Protein AF-0000000074737842 (afdb_homodimer)

InterPro domains:
  IPR003819 TauD/TfdA-like domain [PF02668] (130-365)
  IPR038492 GBBH-like, N-terminal domain superfamily [G3DSA:3.30.2020.30] (24-102)
  IPR042098 Glutarate 2-hydroxylase superfamily [G3DSA:3.60.130.10] (106-383)
  IPR050411 Alpha-ketoglutarate-dependent hydroxylases [PTHR10696] (68-376)

pLDDT: mean 89.12, std 13.89, range [30.89, 98.81]

Secondary structure (DSSP, 8-state):
---S-EEEEETTEEEEE-S----TT------EEEE-HHHHHHT-GGGB-TT--BSS-HHHHHH-GGGG-EEEEEE-SSEEEEEETTS-EEEEEHHHHHHHHGGGSHHHHHHHTSPPP----GGGGGG--EEEHHHHTSHHHHHHHHHHHHHHSEEEEE---S-TTHHHHHHHHHS-EEPBTTBSEEEEE--GGG-SSGGGSSS-EEEE-S-TT-SSPP-EEEEEEEE--SSB-PEEEEEHHHHHHHHHHH-HHHHHHHHHSPEEEEEEEGGGTEEEEEEE-SEEEETTEEEEE---TTTBPP---TTHHHHHHHHHHHHHHHTSGGGEEEE-PPTT-EEEEETTTEEEEE--B-TT---EEEEEEE-SHHHHHHHHHHHHTT--GGGG--TT--/---SEEEEEETTEEEEEES----TT------EEEE-HHHHHHT-GGGB-TT--B-S-HHHHHH-GGGG-EEEEEE-SSEEEEEETTS-EEEEEHHHHHHHHGGGSHHHHHHHTSPPP----GGGGGG--EEEHHHHTSHHHHHHHHHHHHHHSEEEEE---S-TTHHHHHHHHHS-EEPBTTBSEEEEE--GGG-SSGGGSSS-EEEE-S-TT-SSPP-EEEEEEEE--SSB-PEEEEEHHHHHHHHHHH-HHHHHHHHHSPEEEEEEEGGGTEEEEEEE-SEEEETTEEEEE---TTTBPP---TTHHHHHHHHHHHHHHHTSGGGEEEE-PPTT-EEEEETTTEEEEE--B-TT---EEEEEEE-SHHHHHHHHHHHHTT--GGGG--TT--

Foldseek 3Di:
DFQQWDWDDDPQWIKIFGDRPDDPPDPPPGDIFTDHLLNCLQPQVVQADPVGDGPDDSCVQVVDPQNRRFPDWDRDRFWIWTATSVGDIGTGGSVNCVVCRVVPPVVVVVVLLAQAADADWLVCQVFAAEDEPVLCLDLVNLLLVLNCCRHYQKYKYFDQFQDPCSQCVSQVSSNHFDQDPCGSKHKQEQPDPPDPDPSNHLAWWAWFFPPLLDVVDFFKKKKAWNAFFPDFWWKKKFFLQVLLVVLCVVPVPLSCLQAPFWWKFWDDDVVVPDIGMDTGRQFHDDPNGTDFGHGDPVRTDDDDDPCVVSNVVSNVSSRCSRRDNGGMHIGRDHHRMMMMGTSRTMTMITTGDDPPGDTMMMMTTHHSVSSSVSSSVCSVVPHDSCVSDRPPPD/DFQQWDWDDDPQWIKIFGDGPDDPPDPPPGDIFTDHLLNCLQPQVVQADPVRDGPDDSCVQVVDPQNRRFPDWDRDRFWIWTATSVGDIGTGGSVNVVVCRVVPPVVVVVVLLAQAADADWLVCQVFAAEDEPVLCLDLVNLLLVLNCCRHYQKHKYFDQFQDPCSQCVSQVSSNHFDQDPCGSKHKQEQPDPPDPDPSNHLAWWAWFFPPLLDVVDFFKKKKAWNAFFPDFWWKKKFFLQVLLVVLCVVPVPLSCLQAPFWWKFWDDDVVVPDIGMDTGRQFHDDPNGTDFGHGDPVRTDDDDDPCVVSNVVSNVSSRCSRRDNGGMHIGRDHHRMMMMGTSRTMTMITTGDDPPGDTMMMMTTHHSVSSSVSSSVCSVVPHDSCVSDRPPPD

Solvent-accessible surface area (backbone atoms only — not comparable to full-atom values): 40926 Å² total; per-residue (Å²): 127,67,53,61,48,49,67,48,83,50,95,88,26,37,35,36,34,52,58,64,82,62,73,95,76,69,78,71,80,68,61,59,34,78,41,52,40,54,57,51,58,76,59,34,65,84,53,37,47,88,40,42,34,41,79,59,62,58,41,66,45,62,74,32,62,43,52,41,32,81,65,45,78,44,74,47,88,65,28,39,37,39,32,26,54,67,68,51,74,46,63,42,42,39,68,58,50,53,66,58,44,74,25,65,47,55,67,47,56,58,52,64,43,51,69,73,68,50,77,50,39,32,78,40,60,83,57,64,52,69,46,48,42,75,46,40,76,37,74,65,31,40,52,44,51,34,45,33,35,58,24,57,21,37,37,35,36,35,75,68,51,58,61,85,64,49,56,58,56,52,38,46,69,68,42,45,57,42,61,52,100,66,38,53,50,43,78,40,34,65,54,59,91,71,41,88,46,67,69,19,38,46,56,61,40,69,57,24,28,71,60,62,21,38,55,73,59,59,29,26,37,36,40,30,21,50,36,52,38,93,54,57,52,29,39,33,38,19,40,37,61,37,43,51,52,50,38,38,74,76,36,50,67,40,38,47,44,38,43,67,45,62,43,36,19,33,40,34,37,73,92,73,45,36,30,36,60,28,64,45,27,36,38,32,64,52,95,89,35,84,68,32,37,46,46,40,67,32,34,49,40,88,73,62,55,96,55,41,68,62,42,47,49,30,51,26,50,50,51,51,50,45,63,29,69,65,30,30,31,78,42,74,62,44,62,11,24,30,42,38,31,25,26,35,37,34,22,35,27,30,42,39,33,60,84,86,53,52,41,34,33,36,30,38,34,23,58,45,44,49,38,51,10,42,49,24,26,38,40,74,71,65,53,72,67,69,79,68,62,63,84,71,75,117,128,66,54,57,49,48,66,47,82,48,95,89,24,38,34,36,33,54,57,67,80,63,72,95,76,69,80,70,81,68,64,58,37,78,40,53,39,55,59,50,57,77,59,34,64,85,53,38,47,86,39,44,33,41,78,58,63,58,41,66,46,62,74,33,63,44,52,40,32,79,65,46,80,43,72,45,86,63,27,40,37,38,32,26,54,67,68,51,74,46,64,42,42,41,68,57,51,54,64,58,45,77,26,56,50,59,67,46,54,59,50,63,43,50,67,72,67,49,77,50,40,31,79,42,60,85,58,64,51,69,46,47,42,77,48,40,74,35,73,65,32,40,52,44,51,33,46,33,36,57,23,58,23,37,37,35,35,34,73,68,52,58,61,85,65,48,56,56,57,53,37,45,69,68,40,43,58,41,61,50,99,67,38,54,50,43,78,39,34,65,51,59,91,71,40,88,47,70,69,19,40,46,55,62,39,68,57,24,28,72,61,62,19,40,55,75,57,58,29,26,38,36,40,29,21,50,36,50,40,94,56,55,51,29,38,32,39,19,39,38,59,39,42,52,52,50,38,39,75,76,36,51,67,38,39,48,45,37,42,68,44,62,43,36,20,33,40,35,36,75,93,73,46,37,31,38,59,28,66,45,27,38,38,31,64,53,93,89,35,84,68,33,37,47,45,39,67,33,34,50,40,86,71,62,54,95,56,41,68,62,44,46,50,30,49,27,50,51,50,52,50,46,64,30,68,66,30,31,31,78,42,74,62,45,60,11,24,30,44,37,32,26,26,34,37,32,22,36,29,30,42,39,33,59,81,87,53,54,40,35,32,36,30,40,31,23,58,46,43,49,39,51,11,42,50,24,26,39,39,76,70,66,52,73,68,68,80,68,62,64,85,72,77,119

Nearest PDB structures (foldseek):
  6npb-assembly1_A  TM=8.371E-01  e=6.562E-35  Leisingera caerulea
  4y0e-assembly2_E  TM=7.539E-01  e=1.183E-10  Mycobacteroides abscessus ATCC 19977
  7tcl-assembly1_X  TM=7.742E-01  e=2.393E-10  Photorhabdus
  4y0e-assembly1_D  TM=7.165E-01  e=2.007E-10  Mycobacteroides abscessus ATCC 19977
  5bkc-assembly1_B  TM=6.669E-01  e=1.978E-09  Delftia acidovorans

Radius of gyration: 28.92 Å; Cα contacts (8 Å, |Δi|>4): 1679; chains: 2; bounding box: 76×84×72 Å

Organism: NCBI:txid2562239

Sequence (788 aa):
MARLGHASRRCGQIFVQWGGLKGIGSTEATAGQLFHPLWLRLNDPGQITRNQQRLFEMSGVVDRRNSWEVADLKNEEQRLSVQWGDGAQSHYPWSWLAEHAAAGVATDKQLKLAVPKHLWDQSFQSTLPRMDYEALLTRSGKLQLCTYLERYGLAFVSGLGVAEGTVDKVGNYIGHVRVTNYGAIFDVKDDGAKATNLAFTNQRISAHTDNPYRDPFPGIQMLHCLSCAEEGGATLFTDGFSVAQRLKSLDSSAFHLLSSIEHPYEYRDPDAAVLLRASVPVIKLCNEEVERVTFNNRSAAPLQHEELQRYYEAWALFDRLANSMEFTVKAHLKPGELAIWSNGRVMHGREGYERGAPRHLQGAYLDSDEIQSAVRAALSEGEDLERFSIHQVEMARLGHASRRCGQIFVQWGGLKGIGSTEATAGQLFHPLWLRLNDPGQITRNQQRLFEMSGVVDRRNSWEVADLKNEEQRLSVQWGDGAQSHYPWSWLAEHAAAGVATDKQLKLAVPKHLWDQSFQSTLPRMDYEALLTRSGKLQLCTYLERYGLAFVSGLGVAEGTVDKVGNYIGHVRVTNYGAIFDVKDDGAKATNLAFTNQRISAHTDNPYRDPFPGIQMLHCLSCAEEGGATLFTDGFSVAQRLKSLDSSAFHLLSSIEHPYEYRDPDAAVLLRASVPVIKLCNEEVERVTFNNRSAAPLQHEELQRYYEAWALFDRLANSMEFTVKAHLKPGELAIWSNGRVMHGREGYERGAPRHLQGAYLDSDEIQSAVRAALSEGEDLERFSIHQVE

Structure (mmCIF, N/CA/C/O backbone):
data_AF-0000000074737842-model_v1
#
loop_
_entity.id
_entity.type
_entity.pdbx_description
1 polymer 'TauD/TfdA-like domain-containing protein'
#
loop_
_atom_site.group_PDB
_atom_site.id
_atom_site.type_symbol
_atom_site.label_atom_id
_atom_site.label_alt_id
_atom_site.label_comp_id
_atom_site.label_asym_id
_atom_site.label_entity_id
_atom_site.label_seq_id
_atom_site.pdbx_PDB_ins_code
_atom_site.Cartn_x
_atom_site.Cartn_y
_atom_site.Cartn_z
_atom_site.occupancy
_atom_site.B_iso_or_equiv
_atom_site.auth_seq_id
_atom_site.auth_comp_id
_atom_site.auth_asym_id
_atom_site.auth_atom_id
_atom_site.pdbx_PDB_model_num
ATOM 1 N N . MET A 1 1 ? -31.297 -32.875 -23.562 1 30.89 1 MET A N 1
ATOM 2 C CA . MET A 1 1 ? -30.391 -32.188 -22.672 1 30.89 1 MET A CA 1
ATOM 3 C C . MET A 1 1 ? -29.562 -31.156 -23.438 1 30.89 1 MET A C 1
ATOM 5 O O . MET A 1 1 ? -28.891 -31.5 -24.406 1 30.89 1 MET A O 1
ATOM 9 N N . ALA A 1 2 ? -29.953 -29.984 -23.484 1 41.41 2 ALA A N 1
ATOM 10 C CA . ALA A 1 2 ? -29.375 -28.922 -24.281 1 41.41 2 ALA A CA 1
ATOM 11 C C . ALA A 1 2 ? -27.844 -28.922 -24.188 1 41.41 2 ALA A C 1
ATOM 13 O O . ALA A 1 2 ? -27.281 -29.016 -23.094 1 41.41 2 ALA A O 1
ATOM 14 N N . ARG A 1 3 ? -27.203 -29.359 -25.109 1 52.12 3 ARG A N 1
ATOM 15 C CA . ARG A 1 3 ? -25.75 -29.328 -25.125 1 52.12 3 ARG A CA 1
ATOM 16 C C . ARG A 1 3 ? -25.219 -27.953 -24.75 1 52.12 3 ARG A C 1
ATOM 18 O O . ARG A 1 3 ? -25.594 -26.938 -25.344 1 52.12 3 ARG A O 1
ATOM 25 N N . LEU A 1 4 ? -24.703 -27.625 -23.484 1 60.12 4 LEU A N 1
ATOM 26 C CA . LEU A 1 4 ? -24.359 -26.344 -22.875 1 60.12 4 LEU A CA 1
ATOM 27 C C . LEU A 1 4 ? -23.297 -25.625 -23.688 1 60.12 4 LEU A C 1
ATOM 29 O O . LEU A 1 4 ? -23.266 -24.391 -23.719 1 60.12 4 LEU A O 1
ATOM 33 N N . GLY A 1 5 ? -22.406 -26.312 -24.391 1 70.56 5 GLY A N 1
ATOM 34 C CA . GLY A 1 5 ? -21.375 -25.578 -25.109 1 70.56 5 GLY A CA 1
ATOM 35 C C . GLY A 1 5 ? -20.875 -26.312 -26.328 1 70.56 5 GLY A C 1
ATOM 36 O O . GLY A 1 5 ? -20.922 -27.547 -26.391 1 70.56 5 GLY A O 1
ATOM 37 N N . HIS A 1 6 ? -20.688 -25.859 -27.438 1 83.38 6 HIS A N 1
ATOM 38 C CA . HIS A 1 6 ? -20.062 -26.391 -28.641 1 83.38 6 HIS A CA 1
ATOM 39 C C . HIS A 1 6 ? -18.875 -25.516 -29.062 1 83.38 6 HIS A C 1
ATOM 41 O O . HIS A 1 6 ? -18.969 -24.281 -29.078 1 83.38 6 HIS A O 1
ATOM 47 N N . ALA A 1 7 ? -17.703 -26.25 -29.219 1 86.38 7 ALA A N 1
ATOM 48 C CA . ALA A 1 7 ? -16.516 -25.516 -29.609 1 86.38 7 ALA A CA 1
ATOM 49 C C . ALA A 1 7 ? -16.062 -25.906 -31.016 1 86.38 7 ALA A C 1
ATOM 51 O O . ALA A 1 7 ? -16.219 -27.047 -31.422 1 86.38 7 ALA A O 1
ATOM 52 N N . SER A 1 8 ? -15.633 -24.984 -31.812 1 83.94 8 SER A N 1
ATOM 53 C CA . SER A 1 8 ? -15.062 -25.188 -33.125 1 83.94 8 SER A CA 1
ATOM 54 C C . SER A 1 8 ? -13.836 -24.312 -33.344 1 83.94 8 SER A C 1
ATOM 56 O O . SER A 1 8 ? -13.625 -23.344 -32.625 1 83.94 8 SER A O 1
ATOM 58 N N . ARG A 1 9 ? -12.992 -24.719 -34.312 1 83.38 9 ARG A N 1
ATOM 59 C CA . ARG A 1 9 ? -11.82 -23.922 -34.688 1 83.38 9 ARG A CA 1
ATOM 60 C C . ARG A 1 9 ? -12.195 -22.812 -35.688 1 83.38 9 ARG A C 1
ATOM 62 O O . ARG A 1 9 ? -12.906 -23.078 -36.656 1 83.38 9 ARG A O 1
ATOM 69 N N . ARG A 1 10 ? -11.859 -21.625 -35.312 1 74.69 10 ARG A N 1
ATOM 70 C CA . ARG A 1 10 ? -12.094 -20.5 -36.219 1 74.69 10 ARG A CA 1
ATOM 71 C C . ARG A 1 10 ? -10.898 -19.562 -36.25 1 74.69 10 ARG A C 1
ATOM 73 O O . ARG A 1 10 ? -10.547 -18.953 -35.25 1 74.69 10 ARG A O 1
ATOM 80 N N . CYS A 1 11 ? -10.234 -19.312 -37.375 1 73.38 11 CYS A N 1
ATOM 81 C CA . CYS A 1 11 ? -9.148 -18.375 -37.594 1 73.38 11 CYS A CA 1
ATOM 82 C C . CYS A 1 11 ? -8.062 -18.547 -36.531 1 73.38 11 CYS A C 1
ATOM 84 O O . CYS A 1 11 ? -7.641 -17.578 -35.906 1 73.38 11 CYS A O 1
ATOM 86 N N . GLY A 1 12 ? -7.715 -19.797 -36.312 1 73.75 12 GLY A N 1
ATOM 87 C CA . GLY A 1 12 ? -6.629 -20.062 -35.406 1 73.75 12 GLY A CA 1
ATOM 88 C C . GLY A 1 12 ? -7.043 -19.953 -33.938 1 73.75 12 GLY A C 1
ATOM 89 O O . GLY A 1 12 ? -6.207 -20.062 -33.031 1 73.75 12 GLY A O 1
ATOM 90 N N . GLN A 1 13 ? -8.305 -19.688 -33.688 1 83.94 13 GLN A N 1
ATOM 91 C CA . GLN A 1 13 ? -8.859 -19.578 -32.344 1 83.94 13 GLN A CA 1
ATOM 92 C C . GLN A 1 13 ? -9.914 -20.656 -32.125 1 83.94 13 GLN A C 1
ATOM 94 O O . GLN A 1 13 ? -10.219 -21.453 -33 1 83.94 13 GLN A O 1
ATOM 99 N N . ILE A 1 14 ? -10.305 -20.75 -30.891 1 83.31 14 ILE A N 1
ATOM 100 C CA . ILE A 1 14 ? -11.359 -21.703 -30.547 1 83.31 14 ILE A CA 1
ATOM 101 C C . ILE A 1 14 ? -12.648 -20.938 -30.234 1 83.31 14 ILE A C 1
ATOM 103 O O . ILE A 1 14 ? -12.688 -20.109 -29.312 1 83.31 14 ILE A O 1
ATOM 107 N N . PHE A 1 15 ? -13.625 -21.109 -31.016 1 79.19 15 PHE A N 1
ATOM 108 C CA . PHE A 1 15 ? -14.93 -20.484 -30.844 1 79.19 15 PHE A CA 1
ATOM 109 C C . PHE A 1 15 ? -15.859 -21.375 -30.031 1 79.19 15 PHE A C 1
ATOM 111 O O . PHE A 1 15 ? -16.062 -22.547 -30.375 1 79.19 15 PHE A O 1
ATOM 118 N N . VAL A 1 16 ? -16.328 -20.828 -28.938 1 81 16 VAL A N 1
ATOM 119 C CA . VAL A 1 16 ? -17.25 -21.578 -28.062 1 81 16 VAL A CA 1
ATOM 120 C C . VAL A 1 16 ? -18.625 -20.953 -28.109 1 81 16 VAL A C 1
ATOM 122 O O . VAL A 1 16 ? -18.781 -19.734 -27.891 1 81 16 VAL A O 1
ATOM 125 N N . GLN A 1 17 ? -19.641 -21.609 -28.375 1 78.62 17 GLN A N 1
ATOM 126 C CA . GLN A 1 17 ? -21.031 -21.156 -28.422 1 78.62 17 GLN A CA 1
ATOM 127 C C . GLN A 1 17 ? -21.875 -21.828 -27.344 1 78.62 17 GLN A C 1
ATOM 129 O O . GLN A 1 17 ? -21.625 -22.984 -27 1 78.62 17 GLN A O 1
ATOM 134 N N . TRP A 1 18 ? -22.688 -20.797 -26.688 1 70.06 18 TRP A N 1
ATOM 135 C CA . TRP A 1 18 ? -23.609 -21.297 -25.672 1 70.06 18 TRP A CA 1
ATOM 136 C C . TRP A 1 18 ? -25.047 -21.281 -26.203 1 70.06 18 TRP A C 1
ATOM 138 O O . TRP A 1 18 ? -25.359 -20.531 -27.125 1 70.06 18 TRP A O 1
ATOM 148 N N . GLY A 1 19 ? -26.109 -22.188 -25.906 1 60.47 19 GLY A N 1
ATOM 149 C CA . GLY A 1 19 ? -27.516 -22.219 -26.266 1 60.47 19 GLY A CA 1
ATOM 150 C C . GLY A 1 19 ? -27.953 -23.547 -26.859 1 60.47 19 GLY A C 1
ATOM 151 O O . GLY A 1 19 ? -27.125 -24.375 -27.234 1 60.47 19 GLY A O 1
ATOM 152 N N . GLY A 1 20 ? -29.188 -23.938 -26.719 1 49.22 20 GLY A N 1
ATOM 153 C CA . GLY A 1 20 ? -29.953 -25.031 -27.328 1 49.22 20 GLY A CA 1
ATOM 154 C C . GLY A 1 20 ? -29.734 -25.141 -28.828 1 49.22 20 GLY A C 1
ATOM 155 O O . GLY A 1 20 ? -29.703 -24.125 -29.531 1 49.22 20 GLY A O 1
ATOM 156 N N . LEU A 1 21 ? -28.969 -26.094 -29.312 1 40.75 21 LEU A N 1
ATOM 157 C CA . LEU A 1 21 ? -28.969 -26.469 -30.719 1 40.75 21 LEU A CA 1
ATOM 158 C C . LEU A 1 21 ? -30.359 -26.312 -31.328 1 40.75 21 LEU A C 1
ATOM 160 O O . LEU A 1 21 ? -31.172 -27.25 -31.25 1 40.75 21 LEU A O 1
ATOM 164 N N . LYS A 1 22 ? -31.203 -25.297 -31.094 1 40.34 22 LYS A N 1
ATOM 165 C CA . LYS A 1 22 ? -32.375 -25.484 -31.953 1 40.34 22 LYS A CA 1
ATOM 166 C C . LYS A 1 22 ? -31.953 -25.703 -33.406 1 40.34 22 LYS A C 1
ATOM 168 O O . LYS A 1 22 ? -30.844 -25.328 -33.812 1 40.34 22 LYS A O 1
ATOM 173 N N . GLY A 1 23 ? -32.938 -25.906 -34.375 1 36.94 23 GLY A N 1
ATOM 174 C CA . GLY A 1 23 ? -32.906 -26.266 -35.781 1 36.94 23 GLY A CA 1
ATOM 175 C C . GLY A 1 23 ? -31.969 -25.406 -36.594 1 36.94 23 GLY A C 1
ATOM 176 O O . GLY A 1 23 ? -31.641 -24.281 -36.219 1 36.94 23 GLY A O 1
ATOM 177 N N . ILE A 1 24 ? -31.109 -25.875 -37.562 1 38.31 24 ILE A N 1
ATOM 178 C CA . ILE A 1 24 ? -30.188 -25.391 -38.562 1 38.31 24 ILE A CA 1
ATOM 179 C C . ILE A 1 24 ? -30.688 -24.062 -39.125 1 38.31 24 ILE A C 1
ATOM 181 O O . ILE A 1 24 ? -29.922 -23.312 -39.75 1 38.31 24 ILE A O 1
ATOM 185 N N . GLY A 1 25 ? -31.984 -23.75 -39.281 1 36.41 25 GLY A N 1
ATOM 186 C CA . GLY A 1 25 ? -32.5 -22.688 -40.125 1 36.41 25 GLY A CA 1
ATOM 187 C C . GLY A 1 25 ? -32.438 -21.312 -39.469 1 36.41 25 GLY A C 1
ATOM 188 O O . GLY A 1 25 ? -32.781 -20.312 -40.094 1 36.41 25 GLY A O 1
ATOM 189 N N . SER A 1 26 ? -32.875 -21.125 -38.219 1 38.81 26 SER A N 1
ATOM 190 C CA . SER A 1 26 ? -33.094 -19.75 -37.781 1 38.81 26 SER A CA 1
ATOM 191 C C . SER A 1 26 ? -31.75 -19.062 -37.469 1 38.81 26 SER A C 1
ATOM 193 O O . SER A 1 26 ? -30.812 -19.719 -37.031 1 38.81 26 SER A O 1
ATOM 195 N N . THR A 1 27 ? -31.344 -17.922 -38.156 1 39.28 27 THR A N 1
ATOM 196 C CA . THR A 1 27 ? -30.312 -16.906 -38.156 1 39.28 27 THR A CA 1
ATOM 197 C C . THR A 1 27 ? -29.984 -16.453 -36.75 1 39.28 27 THR A C 1
ATOM 199 O O . THR A 1 27 ? -29.375 -15.398 -36.531 1 39.28 27 THR A O 1
ATOM 202 N N . GLU A 1 28 ? -30.703 -16.828 -35.75 1 40.75 28 GLU A N 1
ATOM 203 C CA . GLU A 1 28 ? -30.391 -16.141 -34.5 1 40.75 28 GLU A CA 1
ATOM 204 C C . GLU A 1 28 ? -28.906 -16.281 -34.125 1 40.75 28 GLU A C 1
ATOM 206 O O . GLU A 1 28 ? -28.359 -17.375 -34.188 1 40.75 28 GLU A O 1
ATOM 211 N N . ALA A 1 29 ? -28.109 -15.109 -34.156 1 44.88 29 ALA A N 1
ATOM 212 C CA . ALA A 1 29 ? -26.703 -14.852 -33.844 1 44.88 29 ALA A CA 1
ATOM 213 C C . ALA A 1 29 ? -26.281 -15.641 -32.594 1 44.88 29 ALA A C 1
ATOM 215 O O . ALA A 1 29 ? -26.828 -15.453 -31.5 1 44.88 29 ALA A O 1
ATOM 216 N N . THR A 1 30 ? -26.125 -16.906 -32.562 1 51.38 30 THR A N 1
ATOM 217 C CA . THR A 1 30 ? -25.641 -17.719 -31.469 1 51.38 30 THR A CA 1
ATOM 218 C C . THR A 1 30 ? -24.516 -17 -30.719 1 51.38 30 THR A C 1
ATOM 220 O O . THR A 1 30 ? -23.531 -16.562 -31.328 1 51.38 30 THR A O 1
ATOM 223 N N . ALA A 1 31 ? -24.797 -16.391 -29.484 1 63.69 31 ALA A N 1
ATOM 224 C CA . ALA A 1 31 ? -23.828 -15.773 -28.578 1 63.69 31 ALA A CA 1
ATOM 225 C C . ALA A 1 31 ? -22.656 -16.703 -28.312 1 63.69 31 ALA A C 1
ATOM 227 O O . ALA A 1 31 ? -22.828 -17.922 -28.156 1 63.69 31 ALA A O 1
ATOM 228 N N . GLY A 1 32 ? -21.484 -16.484 -28.891 1 74.88 32 GLY A N 1
ATOM 229 C CA . GLY A 1 32 ? -20.266 -17.266 -28.656 1 74.88 32 GLY A CA 1
ATOM 230 C C . GLY A 1 32 ? -19.078 -16.406 -28.266 1 74.88 32 GLY A C 1
ATOM 231 O O . GLY A 1 32 ? -19.188 -15.18 -28.188 1 74.88 32 GLY A O 1
ATOM 232 N N . GLN A 1 33 ? -18.047 -17.062 -27.688 1 82.88 33 GLN A N 1
ATOM 233 C CA . GLN A 1 33 ? -16.812 -16.438 -27.25 1 82.88 33 GLN A CA 1
ATOM 234 C C . GLN A 1 33 ? -15.602 -17.078 -27.922 1 82.88 33 GLN A C 1
ATOM 236 O O . GLN A 1 33 ? -15.539 -18.312 -28.031 1 82.88 33 GLN A O 1
ATOM 241 N N . LEU A 1 34 ? -14.812 -16.25 -28.484 1 84.88 34 LEU A N 1
ATOM 242 C CA . LEU A 1 34 ? -13.531 -16.734 -28.984 1 84.88 34 LEU A CA 1
ATOM 243 C C . LEU A 1 34 ? -12.5 -16.812 -27.875 1 84.88 34 LEU A C 1
ATOM 245 O O . LEU A 1 34 ? -12.367 -15.898 -27.062 1 84.88 34 LEU A O 1
ATOM 249 N N . PHE A 1 35 ? -11.875 -17.953 -27.719 1 89.25 35 PHE A N 1
ATOM 250 C CA . PHE A 1 35 ? -10.766 -18.141 -26.797 1 89.25 35 PHE A CA 1
ATOM 251 C C . PHE A 1 35 ? -9.461 -18.359 -27.547 1 89.25 35 PHE A C 1
ATOM 253 O O . PHE A 1 35 ? -9.391 -19.188 -28.453 1 89.25 35 PHE A O 1
ATOM 260 N N . HIS A 1 36 ? -8.5 -17.547 -27.234 1 90.69 36 HIS A N 1
ATOM 261 C CA . HIS A 1 36 ? -7.172 -17.797 -27.781 1 90.69 36 HIS A CA 1
ATOM 262 C C . HIS A 1 36 ? -6.594 -19.109 -27.266 1 90.69 36 HIS A C 1
ATOM 264 O O . HIS A 1 36 ? -6.633 -19.375 -26.062 1 90.69 36 HIS A O 1
ATOM 270 N N . PRO A 1 37 ? -6.043 -19.969 -28.125 1 93.75 37 PRO A N 1
ATOM 271 C CA . PRO A 1 37 ? -5.512 -21.266 -27.672 1 93.75 37 PRO A CA 1
ATOM 272 C C . PRO A 1 37 ? -4.449 -21.109 -26.578 1 93.75 37 PRO A C 1
ATOM 274 O O . PRO A 1 37 ? -4.422 -21.891 -25.625 1 93.75 37 PRO A O 1
ATOM 277 N N . LEU A 1 38 ? -3.635 -20.125 -26.703 1 94.31 38 LEU A N 1
ATOM 278 C CA . LEU A 1 38 ? -2.621 -19.875 -25.688 1 94.31 38 LEU A CA 1
ATOM 279 C C . LEU A 1 38 ? -3.268 -19.578 -24.344 1 94.31 38 LEU A C 1
ATOM 281 O O . LEU A 1 38 ? -2.814 -20.078 -23.297 1 94.31 38 LEU A O 1
ATOM 285 N N . TRP A 1 39 ? -4.297 -18.781 -24.344 1 93.75 39 TRP A N 1
ATOM 286 C CA . TRP A 1 39 ? -5.004 -18.453 -23.109 1 93.75 39 TRP A CA 1
ATOM 287 C C . TRP A 1 39 ? -5.57 -19.719 -22.469 1 93.75 39 TRP A C 1
ATOM 289 O O . TRP A 1 39 ? -5.422 -19.922 -21.266 1 93.75 39 TRP A O 1
ATOM 299 N N . LEU A 1 40 ? -6.168 -20.531 -23.297 1 94.06 40 LEU A N 1
ATOM 300 C CA . LEU A 1 40 ? -6.734 -21.781 -22.781 1 94.06 40 LEU A CA 1
ATOM 301 C C . LEU A 1 40 ? -5.641 -22.672 -22.188 1 94.06 40 LEU A C 1
ATOM 303 O O . LEU A 1 40 ? -5.805 -23.219 -21.094 1 94.06 40 LEU A O 1
ATOM 307 N N . ARG A 1 41 ? -4.555 -22.766 -22.922 1 95.31 41 ARG A N 1
ATOM 308 C CA . ARG A 1 41 ? -3.459 -23.625 -22.469 1 95.31 41 ARG A CA 1
ATOM 309 C C . ARG A 1 41 ? -2.881 -23.125 -21.156 1 95.31 41 ARG A C 1
ATOM 311 O O . ARG A 1 41 ? -2.615 -23.922 -20.25 1 95.31 41 ARG A O 1
ATOM 318 N N . LEU A 1 42 ? -2.723 -21.844 -21.031 1 94.62 42 LEU A N 1
ATOM 319 C CA . LEU A 1 42 ? -2.102 -21.25 -19.859 1 94.62 42 LEU A CA 1
ATOM 320 C C . LEU A 1 42 ? -3.045 -21.297 -18.656 1 94.62 42 LEU A C 1
ATOM 322 O O . LEU A 1 42 ? -2.609 -21.141 -17.516 1 94.62 42 LEU A O 1
ATOM 326 N N . ASN A 1 43 ? -4.324 -21.406 -18.906 1 93.38 43 ASN A N 1
ATOM 327 C CA . ASN A 1 43 ? -5.293 -21.344 -17.828 1 93.38 43 ASN A CA 1
ATOM 328 C C . ASN A 1 43 ? -6.066 -22.656 -17.688 1 93.38 43 ASN A C 1
ATOM 330 O O . ASN A 1 43 ? -7.219 -22.656 -17.25 1 93.38 43 ASN A O 1
ATOM 334 N N . ASP A 1 44 ? -5.426 -23.75 -18.141 1 94.5 44 ASP A N 1
ATOM 335 C CA . ASP A 1 44 ? -5.984 -25.094 -17.969 1 94.5 44 ASP A CA 1
ATOM 336 C C . ASP A 1 44 ? -6.336 -25.359 -16.516 1 94.5 44 ASP A C 1
ATOM 338 O O . ASP A 1 44 ? -5.453 -25.422 -15.648 1 94.5 44 ASP A O 1
ATOM 342 N N . PRO A 1 45 ? -7.645 -25.531 -16.219 1 92.5 45 PRO A N 1
ATOM 343 C CA . PRO A 1 45 ? -8.047 -25.703 -14.812 1 92.5 45 PRO A CA 1
ATOM 344 C C . PRO A 1 45 ? -7.457 -26.969 -14.188 1 92.5 45 PRO A C 1
ATOM 346 O O . PRO A 1 45 ? -7.359 -27.078 -12.961 1 92.5 45 PRO A O 1
ATOM 349 N N . GLY A 1 46 ? -7.02 -27.953 -15.047 1 92.62 46 GLY A N 1
ATOM 350 C CA . GLY A 1 46 ? -6.402 -29.172 -14.547 1 92.62 46 GLY A CA 1
ATOM 351 C C . GLY A 1 46 ? -4.961 -28.969 -14.109 1 92.62 46 GLY A C 1
ATOM 352 O O . GLY A 1 46 ? -4.363 -29.859 -13.5 1 92.62 46 GLY A O 1
ATOM 353 N N . GLN A 1 47 ? -4.438 -27.812 -14.406 1 91.62 47 GLN A N 1
ATOM 354 C CA . GLN A 1 47 ? -3.041 -27.531 -14.086 1 91.62 47 GLN A CA 1
ATOM 355 C C . GLN A 1 47 ? -2.922 -26.391 -13.078 1 91.62 47 GLN A C 1
ATOM 357 O O . GLN A 1 47 ? -1.869 -25.766 -12.969 1 91.62 47 GLN A O 1
ATOM 362 N N . ILE A 1 48 ? -4.004 -26.078 -12.414 1 87.88 48 ILE A N 1
ATOM 363 C CA . ILE A 1 48 ? -4.055 -25.062 -11.375 1 87.88 48 ILE A CA 1
ATOM 364 C C . ILE A 1 48 ? -4.543 -25.672 -10.07 1 87.88 48 ILE A C 1
ATOM 366 O O . ILE A 1 48 ? -5.504 -26.453 -10.062 1 87.88 48 ILE A O 1
ATOM 370 N N . THR A 1 49 ? -3.834 -25.359 -8.961 1 87.06 49 THR A N 1
ATOM 371 C CA . THR A 1 49 ? -4.195 -25.922 -7.664 1 87.06 49 THR A CA 1
ATOM 372 C C . THR A 1 49 ? -5.48 -25.281 -7.141 1 87.06 49 THR A C 1
ATOM 374 O O . THR A 1 49 ? -5.977 -24.312 -7.723 1 87.06 49 THR A O 1
ATOM 377 N N . ARG A 1 50 ? -5.938 -25.797 -6.078 1 82.75 50 ARG A N 1
ATOM 378 C CA . ARG A 1 50 ? -7.129 -25.25 -5.43 1 82.75 50 ARG A CA 1
ATOM 379 C C . ARG A 1 50 ? -6.891 -23.828 -4.934 1 82.75 50 ARG A C 1
ATOM 381 O O . ARG A 1 50 ? -7.832 -23.047 -4.793 1 82.75 50 ARG A O 1
ATOM 388 N N . ASN A 1 51 ? -5.602 -23.516 -4.691 1 85.75 51 ASN A N 1
ATOM 389 C CA . ASN A 1 51 ? -5.238 -22.188 -4.219 1 85.75 51 ASN A CA 1
ATOM 390 C C . ASN A 1 51 ? -4.879 -21.266 -5.375 1 85.75 51 ASN A C 1
ATOM 392 O O . ASN A 1 51 ? -4.305 -20.188 -5.164 1 85.75 51 ASN A O 1
ATOM 396 N N . GLN A 1 52 ? -5.141 -21.766 -6.594 1 86.12 52 GLN A N 1
ATOM 397 C CA . GLN A 1 52 ? -4.984 -20.984 -7.816 1 86.12 52 GLN A CA 1
ATOM 398 C C . GLN A 1 52 ? -3.512 -20.766 -8.156 1 86.12 52 GLN A C 1
ATOM 400 O O . GLN A 1 52 ? -3.119 -19.688 -8.602 1 86.12 52 GLN A O 1
ATOM 405 N N . GLN A 1 53 ? -2.75 -21.734 -7.855 1 87.94 53 GLN A N 1
ATOM 406 C CA . GLN A 1 53 ? -1.337 -21.703 -8.227 1 87.94 53 GLN A CA 1
ATOM 407 C C . GLN A 1 53 ? -1.066 -22.562 -9.445 1 87.94 53 GLN A C 1
ATOM 409 O O . GLN A 1 53 ? -1.513 -23.719 -9.516 1 87.94 53 GLN A O 1
ATOM 414 N N . ARG A 1 54 ? -0.371 -22.016 -10.406 1 88.19 54 ARG A N 1
ATOM 415 C CA . ARG A 1 54 ? 0.058 -22.781 -11.57 1 88.19 54 ARG A CA 1
ATOM 416 C C . ARG A 1 54 ? 1.179 -23.75 -11.219 1 88.19 54 ARG A C 1
ATOM 418 O O . ARG A 1 54 ? 2.068 -23.406 -10.43 1 88.19 54 ARG A O 1
ATOM 425 N N . LEU A 1 55 ? 1.226 -24.781 -11.883 1 81.25 55 LEU A N 1
ATOM 426 C CA . LEU A 1 55 ? 2.176 -25.844 -11.562 1 81.25 55 LEU A CA 1
ATOM 427 C C . LEU A 1 55 ? 3.26 -25.938 -12.633 1 81.25 55 LEU A C 1
ATOM 429 O O . LEU A 1 55 ? 3.957 -26.953 -12.719 1 81.25 55 LEU A O 1
ATOM 433 N N . PHE A 1 56 ? 3.223 -25.016 -13.492 1 83.5 56 PHE A N 1
ATOM 434 C CA . PHE A 1 56 ? 4.188 -25.031 -14.586 1 83.5 56 PHE A CA 1
ATOM 435 C C . PHE A 1 56 ? 4.73 -23.641 -14.859 1 83.5 56 PHE A C 1
ATOM 437 O O . PHE A 1 56 ? 4.172 -22.656 -14.383 1 83.5 56 PHE A O 1
ATOM 444 N N . GLU A 1 57 ? 5.77 -23.625 -15.594 1 86.06 57 GLU A N 1
ATOM 445 C CA . GLU A 1 57 ? 6.352 -22.359 -16.016 1 86.06 57 GLU A CA 1
ATOM 446 C C . GLU A 1 57 ? 5.684 -21.828 -17.281 1 86.06 57 GLU A C 1
ATOM 448 O O . GLU A 1 57 ? 5.66 -22.516 -18.297 1 86.06 57 GLU A O 1
ATOM 453 N N . MET A 1 58 ? 5.23 -20.688 -17.234 1 90.38 58 MET A N 1
ATOM 454 C CA . MET A 1 58 ? 4.496 -20.125 -18.359 1 90.38 58 MET A CA 1
ATOM 455 C C . MET A 1 58 ? 5.398 -19.969 -19.578 1 90.38 58 MET A C 1
ATOM 457 O O . MET A 1 58 ? 4.957 -20.156 -20.719 1 90.38 58 MET A O 1
ATOM 461 N N . SER A 1 59 ? 6.695 -19.594 -19.328 1 91.69 59 SER A N 1
ATOM 462 C CA . SER A 1 59 ? 7.625 -19.391 -20.438 1 91.69 59 SER A CA 1
ATOM 463 C C . SER A 1 59 ? 7.801 -20.672 -21.25 1 91.69 59 SER A C 1
ATOM 465 O O . SER A 1 59 ? 7.918 -20.625 -22.469 1 91.69 59 SER A O 1
ATOM 467 N N . GLY A 1 60 ? 7.777 -21.766 -20.578 1 91.19 60 GLY A N 1
ATOM 468 C CA . GLY A 1 60 ? 7.895 -23.031 -21.281 1 91.19 60 GLY A CA 1
ATOM 469 C C . GLY A 1 60 ? 6.762 -23.281 -22.266 1 91.19 60 GLY A C 1
ATOM 470 O O . GLY A 1 60 ? 6.973 -23.844 -23.344 1 91.19 60 GLY A O 1
ATOM 471 N N . VAL A 1 61 ? 5.621 -22.844 -21.875 1 93.69 61 VAL A N 1
ATOM 472 C CA . VAL A 1 61 ? 4.441 -23.016 -22.719 1 93.69 61 VAL A CA 1
ATOM 473 C C . VAL A 1 61 ? 4.461 -21.969 -23.844 1 93.69 61 VAL A C 1
ATOM 475 O O . VAL A 1 61 ? 4.258 -22.312 -25.016 1 93.69 61 VAL A O 1
ATOM 478 N N . VAL A 1 62 ? 4.746 -20.75 -23.531 1 94.88 62 VAL A N 1
ATOM 479 C CA . VAL A 1 62 ? 4.676 -19.641 -24.469 1 94.88 62 VAL A CA 1
ATOM 480 C C . VAL A 1 62 ? 5.734 -19.812 -25.562 1 94.88 62 VAL A C 1
ATOM 482 O O . VAL A 1 62 ? 5.461 -19.578 -26.734 1 94.88 62 VAL A O 1
ATOM 485 N N . ASP A 1 63 ? 6.883 -20.266 -25.188 1 93.31 63 ASP A N 1
ATOM 486 C CA . ASP A 1 63 ? 8.023 -20.312 -26.109 1 93.31 63 ASP A CA 1
ATOM 487 C C . ASP A 1 63 ? 7.898 -21.5 -27.062 1 93.31 63 ASP A C 1
ATOM 489 O O . ASP A 1 63 ? 8.531 -21.5 -28.125 1 93.31 63 ASP A O 1
ATOM 493 N N . ARG A 1 64 ? 7.129 -22.453 -26.672 1 93.88 64 ARG A N 1
ATOM 494 C CA . ARG A 1 64 ? 6.938 -23.625 -27.531 1 93.88 64 ARG A CA 1
ATOM 495 C C . ARG A 1 64 ? 5.609 -23.547 -28.266 1 93.88 64 ARG A C 1
ATOM 497 O O . ARG A 1 64 ? 4.574 -23.953 -27.75 1 93.88 64 ARG A O 1
ATOM 504 N N . ARG A 1 65 ? 5.715 -23.188 -29.5 1 90.31 65 ARG A N 1
ATOM 505 C CA . ARG A 1 65 ? 4.508 -22.953 -30.281 1 90.31 65 ARG A CA 1
ATOM 506 C C . ARG A 1 65 ? 3.611 -24.188 -30.297 1 90.31 65 ARG A C 1
ATOM 508 O O . ARG A 1 65 ? 2.385 -24.062 -30.266 1 90.31 65 ARG A O 1
ATOM 515 N N . ASN A 1 66 ? 4.184 -25.312 -30.359 1 93.75 66 ASN A N 1
ATOM 516 C CA . ASN A 1 66 ? 3.406 -26.547 -30.438 1 93.75 66 ASN A CA 1
ATOM 517 C C . ASN A 1 66 ? 2.592 -26.766 -29.172 1 93.75 66 ASN A C 1
ATOM 519 O O . ASN A 1 66 ? 1.622 -27.531 -29.172 1 93.75 66 ASN A O 1
ATOM 523 N N . SER A 1 67 ? 2.939 -26.094 -28.094 1 94.44 67 SER A N 1
ATOM 524 C CA . SER A 1 67 ? 2.252 -26.266 -26.812 1 94.44 67 SER A CA 1
ATOM 525 C C . SER A 1 67 ? 0.845 -25.688 -26.859 1 94.44 67 SER A C 1
ATOM 527 O O . SER A 1 67 ? -0.017 -26.062 -26.062 1 94.44 67 SER A O 1
ATOM 529 N N . TRP A 1 68 ? 0.634 -24.797 -27.781 1 94.38 68 TRP A N 1
ATOM 530 C CA . TRP A 1 68 ? -0.695 -24.203 -27.828 1 94.38 68 TRP A CA 1
ATOM 531 C C . TRP A 1 68 ? -1.238 -24.203 -29.25 1 94.38 68 TRP A C 1
ATOM 533 O O . TRP A 1 68 ? -2.053 -23.359 -29.609 1 94.38 68 TRP A O 1
ATOM 543 N N . GLU A 1 69 ? -0.722 -25.094 -30.078 1 94.38 69 GLU A N 1
ATOM 544 C CA . GLU A 1 69 ? -1.357 -25.453 -31.328 1 94.38 69 GLU A CA 1
ATOM 545 C C . GLU A 1 69 ? -2.422 -26.531 -31.125 1 94.38 69 GLU A C 1
ATOM 547 O O . GLU A 1 69 ? -2.16 -27.562 -30.5 1 94.38 69 GLU A O 1
ATOM 552 N N . VAL A 1 70 ? -3.627 -26.312 -31.703 1 95.06 70 VAL A N 1
ATOM 553 C CA . VAL A 1 70 ? -4.727 -27.25 -31.5 1 95.06 70 VAL A CA 1
ATOM 554 C C . VAL A 1 70 ? -4.582 -28.422 -32.469 1 95.06 70 VAL A C 1
ATOM 556 O O . VAL A 1 70 ? -4.664 -28.234 -33.688 1 95.06 70 VAL A O 1
ATOM 559 N N . ALA A 1 71 ? -4.309 -29.547 -31.984 1 95.12 71 ALA A N 1
ATOM 560 C CA . ALA A 1 71 ? -4.215 -30.75 -32.812 1 95.12 71 ALA A CA 1
ATOM 561 C C . ALA A 1 71 ? -5.594 -31.359 -33.062 1 95.12 71 ALA A C 1
ATOM 563 O O . ALA A 1 71 ? -5.895 -31.812 -34.156 1 95.12 71 ALA A O 1
ATOM 564 N N . ASP A 1 72 ? -6.387 -31.375 -32 1 94.81 72 ASP A N 1
ATOM 565 C CA . ASP A 1 72 ? -7.734 -31.922 -32.094 1 94.81 72 ASP A CA 1
ATOM 566 C C . ASP A 1 72 ? -8.656 -31.297 -31.062 1 94.81 72 ASP A C 1
ATOM 568 O O . ASP A 1 72 ? -8.195 -30.797 -30.031 1 94.81 72 ASP A O 1
ATOM 572 N N . LEU A 1 73 ? -9.938 -31.203 -31.406 1 94.5 73 LEU A N 1
ATOM 573 C CA . LEU A 1 73 ? -10.977 -30.672 -30.547 1 94.5 73 LEU A CA 1
ATOM 574 C C . LEU A 1 73 ? -12.133 -31.672 -30.422 1 94.5 73 LEU A C 1
ATOM 576 O O . LEU A 1 73 ? -12.664 -32.125 -31.438 1 94.5 73 LEU A O 1
ATOM 580 N N . LYS A 1 74 ? -12.484 -31.953 -29.219 1 94.56 74 LYS A N 1
ATOM 581 C CA . LYS A 1 74 ? -13.602 -32.875 -29 1 94.56 74 LYS A CA 1
ATOM 582 C C . LYS A 1 74 ? -14.648 -32.25 -28.078 1 94.56 74 LYS A C 1
ATOM 584 O O . LYS A 1 74 ? -14.344 -31.891 -26.938 1 94.56 74 LYS A O 1
ATOM 589 N N . ASN A 1 75 ? -15.859 -32.094 -28.578 1 93.69 75 ASN A N 1
ATOM 590 C CA . ASN A 1 75 ? -17 -31.672 -27.781 1 93.69 75 ASN A CA 1
ATOM 591 C C . ASN A 1 75 ? -17.609 -32.844 -27 1 93.69 75 ASN A C 1
ATOM 593 O O . ASN A 1 75 ? -18.25 -33.719 -27.594 1 93.69 75 ASN A O 1
ATOM 597 N N . GLU A 1 76 ? -17.391 -32.781 -25.797 1 93.25 76 GLU A N 1
ATOM 598 C CA . GLU A 1 76 ? -18 -33.812 -24.938 1 93.25 76 GLU A CA 1
ATOM 599 C C . GLU A 1 76 ? -19.25 -33.281 -24.234 1 93.25 76 GLU A C 1
ATOM 601 O O . GLU A 1 76 ? -19.609 -32.094 -24.422 1 93.25 76 GLU A O 1
ATOM 606 N N . GLU A 1 77 ? -19.922 -34.156 -23.5 1 90.25 77 GLU A N 1
ATOM 607 C CA . GLU A 1 77 ? -21.188 -33.781 -22.891 1 90.25 77 GLU A CA 1
ATOM 608 C C . GLU A 1 77 ? -21 -32.656 -21.859 1 90.25 77 GLU A C 1
ATOM 610 O O . GLU A 1 77 ? -21.766 -31.703 -21.844 1 90.25 77 GLU A O 1
ATOM 615 N N . GLN A 1 78 ? -19.969 -32.812 -21.062 1 92.06 78 GLN A N 1
ATOM 616 C CA . GLN A 1 78 ? -19.859 -31.875 -19.953 1 92.06 78 GLN A CA 1
ATOM 617 C C . GLN A 1 78 ? -18.625 -30.984 -20.094 1 92.06 78 GLN A C 1
ATOM 619 O O . GLN A 1 78 ? -18.391 -30.094 -19.266 1 92.06 78 GLN A O 1
ATOM 624 N N . ARG A 1 79 ? -17.875 -31.234 -21.078 1 94.69 79 ARG A N 1
ATOM 625 C CA . ARG A 1 79 ? -16.609 -30.5 -21.172 1 94.69 79 ARG A CA 1
ATOM 626 C C . ARG A 1 79 ? -16.109 -30.469 -22.609 1 94.69 79 ARG A C 1
ATOM 628 O O . ARG A 1 79 ? -16.547 -31.266 -23.453 1 94.69 79 ARG A O 1
ATOM 635 N N . LEU A 1 80 ? -15.234 -29.562 -22.906 1 94.69 80 LEU A N 1
ATOM 636 C CA . LEU A 1 80 ? -14.414 -29.5 -24.109 1 94.69 80 LEU A CA 1
ATOM 637 C C . LEU A 1 80 ? -13.055 -30.156 -23.859 1 94.69 80 LEU A C 1
ATOM 639 O O . LEU A 1 80 ? -12.375 -29.844 -22.891 1 94.69 80 LEU A O 1
ATOM 643 N N . SER A 1 81 ? -12.711 -31.078 -24.703 1 96.62 81 SER A N 1
ATOM 644 C CA . SER A 1 81 ? -11.375 -31.672 -24.656 1 96.62 81 SER A CA 1
ATOM 645 C C . SER A 1 81 ? -10.508 -31.156 -25.797 1 96.62 81 SER A C 1
ATOM 647 O O . SER A 1 81 ? -10.906 -31.219 -26.969 1 96.62 81 SER A O 1
ATOM 649 N N . VAL A 1 82 ? -9.375 -30.688 -25.453 1 96.44 82 VAL A N 1
ATOM 650 C CA . VAL A 1 82 ? -8.453 -30.156 -26.453 1 96.44 82 VAL A CA 1
ATOM 651 C C . VAL A 1 82 ? -7.148 -30.953 -26.422 1 96.44 82 VAL A C 1
ATOM 653 O O . VAL A 1 82 ? -6.535 -31.125 -25.375 1 96.44 82 VAL A O 1
ATOM 656 N N . GLN A 1 83 ? -6.758 -31.484 -27.531 1 96.88 83 GLN A N 1
ATOM 657 C CA . GLN A 1 83 ? -5.43 -32.062 -27.734 1 96.88 83 GLN A CA 1
ATOM 658 C C . GLN A 1 83 ? -4.48 -31.047 -28.375 1 96.88 83 GLN A C 1
ATOM 660 O O . GLN A 1 83 ? -4.797 -30.469 -29.406 1 96.88 83 GLN A O 1
ATOM 665 N N . TRP A 1 84 ? -3.383 -30.938 -27.703 1 96.56 84 TRP A N 1
ATOM 666 C CA . TRP A 1 84 ? -2.438 -29.922 -28.172 1 96.56 84 TRP A CA 1
ATOM 667 C C . TRP A 1 84 ? -1.356 -30.562 -29.047 1 96.56 84 TRP A C 1
ATOM 669 O O . TRP A 1 84 ? -1.185 -31.781 -29.047 1 96.56 84 TRP A O 1
ATOM 679 N N . GLY A 1 85 ? -0.622 -29.719 -29.75 1 95.5 85 GLY A N 1
ATOM 680 C CA . GLY A 1 85 ? 0.411 -30.172 -30.672 1 95.5 85 GLY A CA 1
ATOM 681 C C . GLY A 1 85 ? 1.558 -30.875 -29.984 1 95.5 85 GLY A C 1
ATOM 682 O O . GLY A 1 85 ? 2.236 -31.703 -30.594 1 95.5 85 GLY A O 1
ATOM 683 N N . ASP A 1 86 ? 1.758 -30.594 -28.766 1 94.88 86 ASP A N 1
ATOM 684 C CA . ASP A 1 86 ? 2.861 -31.203 -28.031 1 94.88 86 ASP A CA 1
ATOM 685 C C . ASP A 1 86 ? 2.432 -32.531 -27.391 1 94.88 86 ASP A C 1
ATOM 687 O O . ASP A 1 86 ? 3.189 -33.125 -26.625 1 94.88 86 ASP A O 1
ATOM 691 N N . GLY A 1 87 ? 1.247 -32.875 -27.625 1 94.81 87 GLY A N 1
ATOM 692 C CA . GLY A 1 87 ? 0.767 -34.156 -27.125 1 94.81 87 GLY A CA 1
ATOM 693 C C . GLY A 1 87 ? -0.035 -34.031 -25.844 1 94.81 87 GLY A C 1
ATOM 694 O O . GLY A 1 87 ? -0.757 -34.969 -25.469 1 94.81 87 GLY A O 1
ATOM 695 N N . ALA A 1 88 ? 0.003 -32.969 -25.188 1 94.62 88 ALA A N 1
ATOM 696 C CA . ALA A 1 88 ? -0.743 -32.75 -23.953 1 94.62 88 ALA A CA 1
ATOM 697 C C . ALA A 1 88 ? -2.242 -32.656 -24.219 1 94.62 88 ALA A C 1
ATOM 699 O O . ALA A 1 88 ? -2.658 -32.438 -25.359 1 94.62 88 ALA A O 1
ATOM 700 N N . GLN A 1 89 ? -3.008 -32.906 -23.188 1 96.5 89 GLN A N 1
ATOM 701 C CA . GLN A 1 89 ? -4.461 -32.812 -23.25 1 96.5 89 GLN A CA 1
ATOM 702 C C . GLN A 1 89 ? -4.996 -31.906 -22.141 1 96.5 89 GLN A C 1
ATOM 704 O O . GLN A 1 89 ? -4.512 -31.953 -21.016 1 96.5 89 GLN A O 1
ATOM 709 N N . SER A 1 90 ? -5.926 -31.062 -22.5 1 96.5 90 SER A N 1
ATOM 710 C CA . SER A 1 90 ? -6.625 -30.234 -21.531 1 96.5 90 SER A CA 1
ATOM 711 C C . SER A 1 90 ? -8.133 -30.469 -21.578 1 96.5 90 SER A C 1
ATOM 713 O O . SER A 1 90 ? -8.688 -30.781 -22.625 1 96.5 90 SER A O 1
ATOM 715 N N . HIS A 1 91 ? -8.766 -30.359 -20.438 1 97 91 HIS A N 1
ATOM 716 C CA . HIS A 1 91 ? -10.211 -30.531 -20.297 1 97 91 HIS A CA 1
ATOM 717 C C . HIS A 1 91 ? -10.844 -29.297 -19.656 1 97 91 HIS A C 1
ATOM 719 O O . HIS A 1 91 ? -10.461 -28.906 -18.547 1 97 91 HIS A O 1
ATOM 725 N N . TYR A 1 92 ? -11.758 -28.734 -20.375 1 95.31 92 TYR A N 1
ATOM 726 C CA . TYR A 1 92 ? -12.43 -27.531 -19.906 1 95.31 92 TYR A CA 1
ATOM 727 C C . TYR A 1 92 ? -13.922 -27.781 -19.703 1 95.31 92 TYR A C 1
ATOM 729 O O . TYR A 1 92 ? -14.664 -27.906 -20.688 1 95.31 92 TYR A O 1
ATOM 737 N N . PRO A 1 93 ? -14.398 -27.781 -18.5 1 93.88 93 PRO A N 1
ATOM 738 C CA . PRO A 1 93 ? -15.852 -27.812 -18.328 1 93.88 93 PRO A CA 1
ATOM 739 C C . PRO A 1 93 ? -16.562 -26.656 -19.031 1 93.88 93 PRO A C 1
ATOM 741 O O . PRO A 1 93 ? -16.047 -25.531 -19.031 1 93.88 93 PRO A O 1
ATOM 744 N N . TRP A 1 94 ? -17.766 -26.984 -19.562 1 89.75 94 TRP A N 1
ATOM 745 C CA . TRP A 1 94 ? -18.516 -25.938 -20.25 1 89.75 94 TRP A CA 1
ATOM 746 C C . TRP A 1 94 ? -18.844 -24.781 -19.312 1 89.75 94 TRP A C 1
ATOM 748 O O . TRP A 1 94 ? -18.828 -23.625 -19.703 1 89.75 94 TRP A O 1
ATOM 758 N N . SER A 1 95 ? -19.094 -25.094 -18.016 1 85.81 95 SER A N 1
ATOM 759 C CA . SER A 1 95 ? -19.391 -24.062 -17.031 1 85.81 95 SER A CA 1
ATOM 760 C C . SER A 1 95 ? -18.188 -23.141 -16.812 1 85.81 95 SER A C 1
ATOM 762 O O . SER A 1 95 ? -18.344 -21.938 -16.656 1 85.81 95 SER A O 1
ATOM 764 N N . TRP A 1 96 ? -17 -23.719 -16.828 1 88.06 96 TRP A N 1
ATOM 765 C CA . TRP A 1 96 ? -15.781 -22.953 -16.656 1 88.06 96 TRP A CA 1
ATOM 766 C C . TRP A 1 96 ? -15.562 -22 -17.828 1 88.06 96 TRP A C 1
ATOM 768 O O . TRP A 1 96 ? -15.203 -20.828 -17.641 1 88.06 96 TRP A O 1
ATOM 778 N N . LEU A 1 97 ? -15.828 -22.484 -19.062 1 88.62 97 LEU A N 1
ATOM 779 C CA . LEU A 1 97 ? -15.68 -21.656 -20.266 1 88.62 97 LEU A CA 1
ATOM 780 C C . LEU A 1 97 ? -16.703 -20.516 -20.266 1 88.62 97 LEU A C 1
ATOM 782 O O . LEU A 1 97 ? -16.375 -19.375 -20.625 1 88.62 97 LEU A O 1
ATOM 786 N N . ALA A 1 98 ? -17.875 -20.797 -19.828 1 82.38 98 ALA A N 1
ATOM 787 C CA . ALA A 1 98 ? -18.906 -19.766 -19.75 1 82.38 98 ALA A CA 1
ATOM 788 C C . ALA A 1 98 ? -18.531 -18.672 -18.766 1 82.38 98 ALA A C 1
ATOM 790 O O . ALA A 1 98 ? -18.734 -17.484 -19.031 1 82.38 98 ALA A O 1
ATOM 791 N N . GLU A 1 99 ? -17.984 -19.109 -17.641 1 79.62 99 GLU A N 1
ATOM 792 C CA . GLU A 1 99 ? -17.562 -18.172 -16.594 1 79.62 99 GLU A CA 1
ATOM 793 C C . GLU A 1 99 ? -16.469 -17.25 -17.078 1 79.62 99 GLU A C 1
ATOM 795 O O . GLU A 1 99 ? -16.391 -16.094 -16.688 1 79.62 99 GLU A O 1
ATOM 800 N N . HIS A 1 100 ? -15.656 -17.766 -17.984 1 83.56 100 HIS A N 1
ATOM 801 C CA . HIS A 1 100 ? -14.5 -16.984 -18.422 1 83.56 100 HIS A CA 1
ATOM 802 C C . HIS A 1 100 ? -14.781 -16.297 -19.75 1 83.56 100 HIS A C 1
ATOM 804 O O . HIS A 1 100 ? -13.922 -15.586 -20.281 1 83.56 100 HIS A O 1
ATOM 810 N N . ALA A 1 101 ? -15.898 -16.703 -20.531 1 74.12 101 ALA A N 1
ATOM 811 C CA . ALA A 1 101 ? -16.312 -16.047 -21.766 1 74.12 101 ALA A CA 1
ATOM 812 C C . ALA A 1 101 ? -16.734 -14.609 -21.516 1 74.12 101 ALA A C 1
ATOM 814 O O . ALA A 1 101 ? -16.484 -13.719 -22.344 1 74.12 101 ALA A O 1
ATOM 815 N N . ALA A 1 102 ? -17.688 -14.586 -20.594 1 54.72 102 ALA A N 1
ATOM 816 C CA . ALA A 1 102 ? -18.266 -13.281 -20.312 1 54.72 102 ALA A CA 1
ATOM 817 C C . ALA A 1 102 ? -17.172 -12.25 -20.031 1 54.72 102 ALA A C 1
ATOM 819 O O . ALA A 1 102 ? -17.438 -11.047 -20.016 1 54.72 102 ALA A O 1
ATOM 820 N N . ALA A 1 103 ? -16.078 -12.703 -19.797 1 49.41 103 ALA A N 1
ATOM 821 C CA . ALA A 1 103 ? -14.984 -11.969 -19.172 1 49.41 103 ALA A CA 1
ATOM 822 C C . ALA A 1 103 ? -14.273 -11.078 -20.172 1 49.41 103 ALA A C 1
ATOM 824 O O . ALA A 1 103 ? -13.203 -10.531 -19.891 1 49.41 103 ALA A O 1
ATOM 825 N N . GLY A 1 104 ? -14.586 -11.203 -21.359 1 43.59 104 GLY A N 1
ATOM 826 C CA . GLY A 1 104 ? -13.828 -10.172 -22.047 1 43.59 104 GLY A CA 1
ATOM 827 C C . GLY A 1 104 ? -13.406 -9.031 -21.141 1 43.59 104 GLY A C 1
ATOM 828 O O . GLY A 1 104 ? -12.391 -8.375 -21.391 1 43.59 104 GLY A O 1
ATOM 829 N N . VAL A 1 105 ? -14.258 -8.312 -20.328 1 40.97 105 VAL A N 1
ATOM 830 C CA . VAL A 1 105 ? -13.805 -7.094 -19.672 1 40.97 105 VAL A CA 1
ATOM 831 C C . VAL A 1 105 ? -13.328 -7.414 -18.25 1 40.97 105 VAL A C 1
ATOM 833 O O . VAL A 1 105 ? -14.125 -7.793 -17.391 1 40.97 105 VAL A O 1
ATOM 836 N N . ALA A 1 106 ? -12.133 -8.258 -18.078 1 45.53 106 ALA A N 1
ATOM 837 C CA . ALA A 1 106 ? -11.477 -8.383 -16.781 1 45.53 106 ALA A CA 1
ATOM 838 C C . ALA A 1 106 ? -12.18 -7.531 -15.727 1 45.53 106 ALA A C 1
ATOM 840 O O . ALA A 1 106 ? -12.367 -7.973 -14.594 1 45.53 106 ALA A O 1
ATOM 841 N N . THR A 1 107 ? -12.516 -6.48 -16.203 1 48.16 107 THR A N 1
ATOM 842 C CA . THR A 1 107 ? -13.227 -5.465 -15.43 1 48.16 107 THR A CA 1
ATOM 843 C C . THR A 1 107 ? -14.539 -6.02 -14.891 1 48.16 107 THR A C 1
ATOM 845 O O . THR A 1 107 ? -14.938 -5.707 -13.766 1 48.16 107 THR A O 1
ATOM 848 N N . ASP A 1 108 ? -15.031 -7.148 -15.625 1 47.06 108 ASP A N 1
ATOM 849 C CA . ASP A 1 108 ? -16.391 -7.562 -15.273 1 47.06 108 ASP A CA 1
ATOM 850 C C . ASP A 1 108 ? -16.375 -8.539 -14.094 1 47.06 108 ASP A C 1
ATOM 852 O O . ASP A 1 108 ? -17.203 -8.438 -13.188 1 47.06 108 ASP A O 1
ATOM 856 N N . LYS A 1 109 ? -15.492 -9.594 -14.102 1 49.38 109 LYS A N 1
ATOM 857 C CA . LYS A 1 109 ? -15.43 -10.5 -12.961 1 49.38 109 LYS A CA 1
ATOM 858 C C . LYS A 1 109 ? -15.055 -9.758 -11.688 1 49.38 109 LYS A C 1
ATOM 860 O O . LYS A 1 109 ? -15.594 -10.039 -10.617 1 49.38 109 LYS A O 1
ATOM 865 N N . GLN A 1 110 ? -14.055 -8.891 -11.836 1 54.38 110 GLN A N 1
ATOM 866 C CA . GLN A 1 110 ? -13.695 -8.07 -10.68 1 54.38 110 GLN A CA 1
ATOM 867 C C . GLN A 1 110 ? -14.914 -7.316 -10.148 1 54.38 110 GLN A C 1
ATOM 869 O O . GLN A 1 110 ? -15.094 -7.203 -8.93 1 54.38 110 GLN A O 1
ATOM 874 N N . LEU A 1 111 ? -15.656 -7.016 -11.133 1 53.47 111 LEU A N 1
ATOM 875 C CA . LEU A 1 111 ? -16.875 -6.293 -10.758 1 53.47 111 LEU A CA 1
ATOM 876 C C . LEU A 1 111 ? -17.906 -7.242 -10.156 1 53.47 111 LEU A C 1
ATOM 878 O O . LEU A 1 111 ? -18.672 -6.848 -9.273 1 53.47 111 LEU A O 1
ATOM 882 N N . LYS A 1 112 ? -17.766 -8.5 -10.555 1 62.16 112 LYS A N 1
ATOM 883 C CA . LYS A 1 112 ? -18.75 -9.453 -10.039 1 62.16 112 LYS A CA 1
ATOM 884 C C . LYS A 1 112 ? -18.406 -9.859 -8.602 1 62.16 112 LYS A C 1
ATOM 886 O O . LYS A 1 112 ? -19.297 -10.234 -7.84 1 62.16 112 LYS A O 1
ATOM 891 N N . LEU A 1 113 ? -17.219 -9.664 -8.289 1 76.69 113 LEU A N 1
ATOM 892 C CA . LEU A 1 113 ? -16.844 -10.078 -6.938 1 76.69 113 LEU A CA 1
ATOM 893 C C . LEU A 1 113 ? -16.625 -8.859 -6.039 1 76.69 113 LEU A C 1
ATOM 895 O O . LEU A 1 113 ? -15.648 -8.805 -5.297 1 76.69 113 LEU A O 1
ATOM 899 N N . ALA A 1 114 ? -17.547 -7.922 -6.285 1 86.19 114 ALA A N 1
ATOM 900 C CA . ALA A 1 114 ? -17.5 -6.727 -5.449 1 86.19 114 ALA A CA 1
ATOM 901 C C . ALA A 1 114 ? -18.891 -6.305 -5.008 1 86.19 114 ALA A C 1
ATOM 903 O O . ALA A 1 114 ? -19.891 -6.617 -5.676 1 86.19 114 ALA A O 1
ATOM 904 N N . VAL A 1 115 ? -18.938 -5.742 -3.854 1 91.81 115 VAL A N 1
ATOM 905 C CA . VAL A 1 115 ? -20.156 -5.113 -3.363 1 91.81 115 VAL A CA 1
ATOM 906 C C . VAL A 1 115 ? -20.234 -3.674 -3.865 1 91.81 115 VAL A C 1
ATOM 908 O O . VAL A 1 115 ? -19.266 -2.914 -3.748 1 91.81 115 VAL A O 1
ATOM 911 N N . PRO A 1 116 ? -21.406 -3.326 -4.477 1 91.81 116 PRO A N 1
ATOM 912 C CA . PRO A 1 116 ? -21.516 -1.933 -4.914 1 91.81 116 PRO A CA 1
ATOM 913 C C . PRO A 1 116 ? -21.438 -0.943 -3.754 1 91.81 116 PRO A C 1
ATOM 915 O O . PRO A 1 116 ? -22.062 -1.159 -2.709 1 91.81 116 PRO A O 1
ATOM 918 N N . LYS A 1 117 ? -20.719 0.101 -3.982 1 95.25 117 LYS A N 1
ATOM 919 C CA . LYS A 1 117 ? -20.609 1.147 -2.971 1 95.25 117 LYS A CA 1
ATOM 920 C C . LYS A 1 117 ? -21.875 1.985 -2.91 1 95.25 117 LYS A C 1
ATOM 922 O O . LYS A 1 117 ? -22.469 2.316 -3.945 1 95.25 117 LYS A O 1
ATOM 927 N N . HIS A 1 118 ? -22.312 2.26 -1.744 1 96.5 118 HIS A N 1
ATOM 928 C CA . HIS A 1 118 ? -23.406 3.193 -1.521 1 96.5 118 HIS A CA 1
ATOM 929 C C . HIS A 1 118 ? -22.906 4.508 -0.936 1 96.5 118 HIS A C 1
ATOM 931 O O . HIS A 1 118 ? -22.547 4.57 0.241 1 96.5 118 HIS A O 1
ATOM 937 N N . LEU A 1 119 ? -22.906 5.504 -1.77 1 97.31 119 LEU A N 1
ATOM 938 C CA . LEU A 1 119 ? -22.484 6.824 -1.305 1 97.31 119 LEU A CA 1
ATOM 939 C C . LEU A 1 119 ? -23.578 7.477 -0.468 1 97.31 119 LEU A C 1
ATOM 941 O O . LEU A 1 119 ? -24.766 7.258 -0.713 1 97.31 119 LEU A O 1
ATOM 945 N N . TRP A 1 120 ? -23.156 8.211 0.512 1 97.56 120 TRP A N 1
ATOM 946 C CA . TRP A 1 120 ? -24.172 8.742 1.415 1 97.56 120 TRP A CA 1
ATOM 947 C C . TRP A 1 120 ? -23.859 10.18 1.82 1 97.56 120 TRP A C 1
ATOM 949 O O . TRP A 1 120 ? -22.734 10.648 1.612 1 97.56 120 TRP A O 1
ATOM 959 N N . ASP A 1 121 ? -24.859 10.914 2.242 1 96.56 121 ASP A N 1
ATOM 960 C CA . ASP A 1 121 ? -24.781 12.25 2.812 1 96.56 121 ASP A CA 1
ATOM 961 C C . ASP A 1 121 ? -25.406 12.297 4.207 1 96.56 121 ASP A C 1
ATOM 963 O O . ASP A 1 121 ? -25.484 11.266 4.887 1 96.56 121 ASP A O 1
ATOM 967 N N . GLN A 1 122 ? -25.75 13.391 4.629 1 96.62 122 GLN A N 1
ATOM 968 C CA . GLN A 1 122 ? -26.266 13.578 5.984 1 96.62 122 GLN A CA 1
ATOM 969 C C . GLN A 1 122 ? -27.484 12.711 6.23 1 96.62 122 GLN A C 1
ATOM 971 O O . GLN A 1 122 ? -27.781 12.344 7.371 1 96.62 122 GLN A O 1
ATOM 976 N N . SER A 1 123 ? -28.219 12.328 5.203 1 94.75 123 SER A N 1
ATOM 977 C CA . SER A 1 123 ? -29.438 11.523 5.355 1 94.75 123 SER A CA 1
ATOM 978 C C . SER A 1 123 ? -29.109 10.141 5.906 1 94.75 123 SER A C 1
ATOM 980 O O . SER A 1 123 ? -29.984 9.453 6.43 1 94.75 123 SER A O 1
ATOM 982 N N . PHE A 1 124 ? -27.859 9.734 5.797 1 95.81 124 PHE A N 1
ATOM 983 C CA . PHE A 1 124 ? -27.422 8.43 6.277 1 95.81 124 PHE A CA 1
ATOM 984 C C . PHE A 1 124 ? -27.469 8.375 7.801 1 95.81 124 PHE A C 1
ATOM 986 O O . PHE A 1 124 ? -27.391 7.289 8.383 1 95.81 124 PHE A O 1
ATOM 993 N N . GLN A 1 125 ? -27.609 9.539 8.484 1 95.56 125 GLN A N 1
ATOM 994 C CA . GLN A 1 125 ? -27.625 9.648 9.938 1 95.56 125 GLN A CA 1
ATOM 995 C C . GLN A 1 125 ? -28.656 8.695 10.547 1 95.56 125 GLN A C 1
ATOM 997 O O . GLN A 1 125 ? -28.438 8.148 11.625 1 95.56 125 GLN A O 1
ATOM 1002 N N . SER A 1 126 ? -29.719 8.461 9.852 1 93.12 126 SER A N 1
ATOM 1003 C CA . SER A 1 126 ? -30.828 7.691 10.398 1 93.12 126 SER A CA 1
ATOM 1004 C C . SER A 1 126 ? -30.641 6.199 10.133 1 93.12 126 SER A C 1
ATOM 1006 O O . SER A 1 126 ? -31.391 5.375 10.672 1 93.12 126 SER A O 1
ATOM 1008 N N . THR A 1 127 ? -29.641 5.844 9.328 1 93.56 127 THR A N 1
ATOM 1009 C CA . THR A 1 127 ? -29.484 4.449 8.922 1 93.56 127 THR A CA 1
ATOM 1010 C C . THR A 1 127 ? -28.016 4.027 9.023 1 93.56 127 THR A C 1
ATOM 1012 O O . THR A 1 127 ? -27.484 3.398 8.117 1 93.56 127 THR A O 1
ATOM 1015 N N . LEU A 1 128 ? -27.422 4.398 10.102 1 96.25 128 LEU A N 1
ATOM 1016 C CA . LEU A 1 128 ? -26.031 4.023 10.273 1 96.25 128 LEU A CA 1
ATOM 1017 C C . LEU A 1 128 ? -25.891 2.518 10.484 1 96.25 128 LEU A C 1
ATOM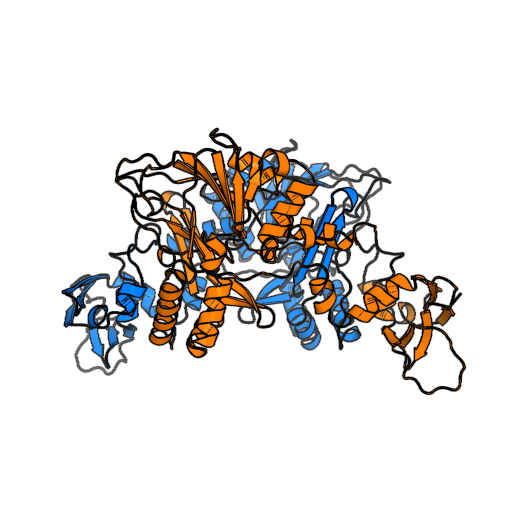 1019 O O . LEU A 1 128 ? -26.703 1.91 11.188 1 96.25 128 LEU A O 1
ATOM 1023 N N . PRO A 1 129 ? -24.953 1.856 9.844 1 97.75 129 PRO A N 1
ATOM 1024 C CA . PRO A 1 129 ? -24.75 0.417 10.031 1 97.75 129 PRO A CA 1
ATOM 1025 C C . PRO A 1 129 ? -24.281 0.061 11.438 1 97.75 129 PRO A C 1
ATOM 1027 O O . PRO A 1 129 ? -23.188 0.454 11.844 1 97.75 129 PRO A O 1
ATOM 1030 N N . ARG A 1 130 ? -25.062 -0.661 12.148 1 97.5 130 ARG A N 1
ATOM 1031 C CA . ARG A 1 130 ? -24.766 -1.045 13.523 1 97.5 130 ARG A CA 1
ATOM 1032 C C . ARG A 1 130 ? -24.938 -2.547 13.727 1 97.5 130 ARG A C 1
ATOM 1034 O O . ARG A 1 130 ? -25.734 -3.184 13.031 1 97.5 130 ARG A O 1
ATOM 1041 N N . MET A 1 131 ? -24.141 -3.09 14.602 1 98.12 131 MET A N 1
ATOM 1042 C CA . MET A 1 131 ? -24.297 -4.484 15.008 1 98.12 131 MET A CA 1
ATOM 1043 C C . MET A 1 131 ? -23.766 -4.703 16.422 1 98.12 131 MET A C 1
ATOM 1045 O O . MET A 1 131 ? -23.078 -3.846 16.969 1 98.12 131 MET A O 1
ATOM 1049 N N . ASP A 1 132 ? -24.109 -5.855 16.984 1 98 132 ASP A N 1
ATOM 1050 C CA . ASP A 1 132 ? -23.641 -6.227 18.328 1 98 132 ASP A CA 1
ATOM 1051 C C . ASP A 1 132 ? -22.328 -7.02 18.25 1 98 132 ASP A C 1
ATOM 1053 O O . ASP A 1 132 ? -22.141 -7.816 17.328 1 98 132 ASP A O 1
ATOM 1057 N N . TYR A 1 133 ? -21.531 -6.82 19.281 1 98.12 133 TYR A N 1
ATOM 1058 C CA . TYR A 1 133 ? -20.25 -7.516 19.344 1 98.12 133 TYR A CA 1
ATOM 1059 C C . TYR A 1 133 ? -20.438 -9.023 19.297 1 98.12 133 TYR A C 1
ATOM 1061 O O . TYR A 1 133 ? -19.672 -9.742 18.656 1 98.12 133 TYR A O 1
ATOM 1069 N N . GLU A 1 134 ? -21.453 -9.531 19.969 1 97.5 134 GLU A N 1
ATOM 1070 C CA . GLU A 1 134 ? -21.719 -10.961 19.969 1 97.5 134 GLU A CA 1
ATOM 1071 C C . GLU A 1 134 ? -22.016 -11.469 18.562 1 97.5 134 GLU A C 1
ATOM 1073 O O . GLU A 1 134 ? -21.578 -12.562 18.172 1 97.5 134 GLU A O 1
ATOM 1078 N N . ALA A 1 135 ? -22.719 -10.68 17.828 1 97.38 135 ALA A N 1
ATOM 1079 C CA . ALA A 1 135 ? -23.016 -11.047 16.453 1 97.38 135 ALA A CA 1
ATOM 1080 C C . ALA A 1 135 ? -21.75 -11.055 15.594 1 97.38 135 ALA A C 1
ATOM 1082 O O . ALA A 1 135 ? -21.578 -11.93 14.742 1 97.38 135 ALA A O 1
ATOM 1083 N N . LEU A 1 136 ? -20.891 -10.102 15.82 1 97.81 136 LEU A N 1
ATOM 1084 C CA . LEU A 1 136 ? -19.641 -9.969 15.07 1 97.81 136 LEU A CA 1
ATOM 1085 C C . LEU A 1 136 ? -18.812 -11.25 15.172 1 97.81 136 LEU A C 1
ATOM 1087 O O . LEU A 1 136 ? -18.109 -11.609 14.234 1 97.81 136 LEU A O 1
ATOM 1091 N N . LEU A 1 137 ? -18.938 -11.938 16.281 1 96.5 137 LEU A N 1
ATOM 1092 C CA . LEU A 1 137 ? -18.078 -13.078 16.578 1 96.5 137 LEU A CA 1
ATOM 1093 C C . LEU A 1 137 ? -18.531 -14.312 15.805 1 96.5 137 LEU A C 1
ATOM 1095 O O . LEU A 1 137 ? -17.844 -15.336 15.789 1 96.5 137 LEU A O 1
ATOM 1099 N N . THR A 1 138 ? -19.641 -14.25 15.078 1 96.19 138 THR A N 1
ATOM 1100 C CA . THR A 1 138 ? -20.094 -15.32 14.195 1 96.19 138 THR A CA 1
ATOM 1101 C C . THR A 1 138 ? -19.547 -15.109 12.781 1 96.19 138 THR A C 1
ATOM 1103 O O . THR A 1 138 ? -19.156 -13.992 12.414 1 96.19 138 THR A O 1
ATOM 1106 N N . ARG A 1 139 ? -19.531 -16.172 12.047 1 93.06 139 ARG A N 1
ATOM 1107 C CA . ARG A 1 139 ? -19.078 -16.078 10.656 1 93.06 139 ARG A CA 1
ATOM 1108 C C . ARG A 1 139 ? -19.953 -15.109 9.867 1 93.06 139 ARG A C 1
ATOM 1110 O O . ARG A 1 139 ? -19.453 -14.281 9.109 1 93.06 139 ARG A O 1
ATOM 1117 N N . SER A 1 140 ? -21.188 -15.195 10.062 1 95.81 140 SER A N 1
ATOM 1118 C CA . SER A 1 140 ? -22.125 -14.328 9.359 1 95.81 140 SER A CA 1
ATOM 1119 C C . SER A 1 140 ? -21.969 -12.875 9.797 1 95.81 140 SER A C 1
ATOM 1121 O O . SER A 1 140 ? -22.047 -11.961 8.969 1 95.81 140 SER A O 1
ATOM 1123 N N . GLY A 1 141 ? -21.812 -12.688 11.078 1 97.88 141 GLY A N 1
ATOM 1124 C CA . GLY A 1 141 ? -21.625 -11.336 11.586 1 97.88 141 GLY A CA 1
ATOM 1125 C C . GLY A 1 141 ? -20.359 -10.672 11.07 1 97.88 141 GLY A C 1
ATOM 1126 O O . GLY A 1 141 ? -20.359 -9.484 10.75 1 97.88 141 GLY A O 1
ATOM 1127 N N . LYS A 1 142 ? -19.297 -11.445 11.023 1 97.25 142 LYS A N 1
ATOM 1128 C CA . LYS A 1 142 ? -18.062 -10.914 10.461 1 97.25 142 LYS A CA 1
ATOM 1129 C C . LYS A 1 142 ? -18.25 -10.508 9 1 97.25 142 LYS A C 1
ATOM 1131 O O . LYS A 1 142 ? -17.797 -9.445 8.578 1 97.25 142 LYS A O 1
ATOM 1136 N N . LEU A 1 143 ? -18.906 -11.383 8.25 1 97.31 143 LEU A N 1
ATOM 1137 C CA . LEU A 1 143 ? -19.172 -11.086 6.848 1 97.31 143 LEU A CA 1
ATOM 1138 C C . LEU A 1 143 ? -20.062 -9.844 6.719 1 97.31 143 LEU A C 1
ATOM 1140 O O . LEU A 1 143 ? -19.859 -9.031 5.816 1 97.31 143 LEU A O 1
ATOM 1144 N N . GLN A 1 144 ? -21.016 -9.688 7.625 1 98.31 144 GLN A N 1
ATOM 1145 C CA . GLN A 1 144 ? -21.875 -8.508 7.645 1 98.31 144 GLN A CA 1
ATOM 1146 C C . GLN A 1 144 ? -21.047 -7.234 7.84 1 98.31 144 GLN A C 1
ATOM 1148 O O . GLN A 1 144 ? -21.234 -6.258 7.113 1 98.31 144 GLN A O 1
ATOM 1153 N N . LEU A 1 145 ? -20.156 -7.285 8.766 1 98.62 145 LEU A N 1
ATOM 1154 C CA . LEU A 1 145 ? -19.312 -6.129 9.016 1 98.62 145 LEU A CA 1
ATOM 1155 C C . LEU A 1 145 ? -18.469 -5.789 7.789 1 98.62 145 LEU A C 1
ATOM 1157 O O . LEU A 1 145 ? -18.391 -4.625 7.387 1 98.62 145 LEU A O 1
ATOM 1161 N N . CYS A 1 146 ? -17.859 -6.832 7.223 1 98 146 CYS A N 1
ATOM 1162 C CA . CYS A 1 146 ? -17.031 -6.621 6.039 1 98 146 CYS A CA 1
ATOM 1163 C C . CYS A 1 146 ? -17.859 -6.023 4.902 1 98 146 CYS A C 1
ATOM 1165 O O . CYS A 1 146 ? -17.391 -5.141 4.188 1 98 146 CYS A O 1
ATOM 1167 N N . THR A 1 147 ? -19.047 -6.469 4.797 1 98 147 THR A N 1
ATOM 1168 C CA . THR A 1 147 ? -19.938 -5.957 3.76 1 98 147 THR A CA 1
ATOM 1169 C C . THR A 1 147 ? -20.297 -4.5 4.027 1 98 147 THR A C 1
ATOM 1171 O O . THR A 1 147 ? -20.344 -3.684 3.104 1 98 147 THR A O 1
ATOM 1174 N N . TYR A 1 148 ? -20.578 -4.137 5.309 1 98.62 148 TYR A N 1
ATOM 1175 C CA . TYR A 1 148 ? -20.828 -2.75 5.676 1 98.62 148 TYR A CA 1
ATOM 1176 C C . TYR A 1 148 ? -19.672 -1.85 5.273 1 98.62 148 TYR A C 1
ATOM 1178 O O . TYR A 1 148 ? -19.875 -0.782 4.691 1 98.62 148 TYR A O 1
ATOM 1186 N N . LEU A 1 149 ? -18.516 -2.314 5.543 1 98.31 149 LEU A N 1
ATOM 1187 C CA . LEU A 1 149 ? -17.328 -1.509 5.27 1 98.31 149 LEU A CA 1
ATOM 1188 C C . LEU A 1 149 ? -17.125 -1.325 3.77 1 98.31 149 LEU A C 1
ATOM 1190 O O . LEU A 1 149 ? -16.781 -0.234 3.314 1 98.31 149 LEU A O 1
ATOM 1194 N N . GLU A 1 150 ? -17.375 -2.373 3 1 96.94 150 GLU A N 1
ATOM 1195 C CA . GLU A 1 150 ? -17.219 -2.275 1.553 1 96.94 150 GLU A CA 1
ATOM 1196 C C . GLU A 1 150 ? -18.297 -1.407 0.936 1 96.94 150 GLU A C 1
ATOM 1198 O O . GLU A 1 150 ? -18.047 -0.629 0.017 1 96.94 150 GLU A O 1
ATOM 1203 N N . ARG A 1 151 ? -19.5 -1.509 1.442 1 97.44 151 ARG A N 1
ATOM 1204 C CA . ARG A 1 151 ? -20.656 -0.849 0.845 1 97.44 151 ARG A CA 1
ATOM 1205 C C . ARG A 1 151 ? -20.766 0.598 1.316 1 97.44 151 ARG A C 1
ATOM 1207 O O . ARG A 1 151 ? -20.953 1.507 0.506 1 97.44 151 ARG A O 1
ATOM 1214 N N . TYR A 1 152 ? -20.578 0.814 2.629 1 98.12 152 TYR A N 1
ATOM 1215 C CA . TYR A 1 152 ? -20.859 2.125 3.203 1 98.12 152 TYR A CA 1
ATOM 1216 C C . TYR A 1 152 ? -19.578 2.795 3.682 1 98.12 152 TYR A C 1
ATOM 1218 O O . TYR A 1 152 ? -19.547 4.008 3.9 1 98.12 152 TYR A O 1
ATOM 1226 N N . GLY A 1 153 ? -18.516 2.041 3.912 1 98.31 153 GLY A N 1
ATOM 1227 C CA . GLY A 1 153 ? -17.25 2.562 4.41 1 98.31 153 GLY A CA 1
ATOM 1228 C C . GLY A 1 153 ? -17.281 2.836 5.902 1 98.31 153 GLY A C 1
ATOM 1229 O O . GLY A 1 153 ? -16.312 3.369 6.453 1 98.31 153 GLY A O 1
ATOM 1230 N N . LEU A 1 154 ? -18.375 2.477 6.578 1 98.69 154 LEU A N 1
ATOM 1231 C CA . LEU A 1 154 ? -18.562 2.816 7.984 1 98.69 154 LEU A CA 1
ATOM 1232 C C . LEU A 1 154 ? -19.422 1.779 8.688 1 98.69 154 LEU A C 1
ATOM 1234 O O . LEU A 1 154 ? -20.406 1.301 8.117 1 98.69 154 LEU A O 1
ATOM 1238 N N . ALA A 1 155 ? -19.047 1.444 9.867 1 98.75 155 ALA A N 1
ATOM 1239 C CA . ALA A 1 155 ? -19.859 0.572 10.703 1 98.75 155 ALA A CA 1
ATOM 1240 C C . ALA A 1 155 ? -19.609 0.833 12.18 1 98.75 155 ALA A C 1
ATOM 1242 O O . ALA A 1 155 ? -18.578 1.391 12.555 1 98.75 155 ALA A O 1
ATOM 1243 N N . PHE A 1 156 ? -20.609 0.446 13.008 1 98.75 156 PHE A N 1
ATOM 1244 C CA . PHE A 1 156 ? -20.516 0.576 14.453 1 98.75 156 PHE A CA 1
ATOM 1245 C C . PHE A 1 156 ? -20.797 -0.757 15.141 1 98.75 156 PHE A C 1
ATOM 1247 O O . PHE A 1 156 ? -21.688 -1.497 14.719 1 98.75 156 PHE A O 1
ATOM 1254 N N . VAL A 1 157 ? -20.016 -1.063 16.094 1 98.75 157 VAL A N 1
ATOM 1255 C CA . VAL A 1 157 ? -20.219 -2.268 16.891 1 98.75 157 VAL A CA 1
ATOM 1256 C C . VAL A 1 157 ? -20.453 -1.885 18.359 1 98.75 157 VAL A C 1
ATOM 1258 O O . VAL A 1 157 ? -19.688 -1.105 18.922 1 98.75 157 VAL A O 1
ATOM 1261 N N . SER A 1 158 ? -21.5 -2.371 18.969 1 98.19 158 SER A N 1
ATOM 1262 C CA . SER A 1 158 ? -21.812 -2.092 20.359 1 98.19 158 SER A CA 1
ATOM 1263 C C . SER A 1 158 ? -21.547 -3.311 21.25 1 98.19 158 SER A C 1
ATOM 1265 O O . SER A 1 158 ? -21.422 -4.43 20.734 1 98.19 158 SER A O 1
ATOM 1267 N N . GLY A 1 159 ? -21.312 -3.059 22.516 1 97.88 159 GLY A N 1
ATOM 1268 C CA . GLY A 1 159 ? -21.266 -4.141 23.484 1 97.88 159 GLY A CA 1
ATOM 1269 C C . GLY A 1 159 ? -19.859 -4.695 23.688 1 97.88 159 GLY A C 1
ATOM 1270 O O . GLY A 1 159 ? -19.703 -5.859 24.078 1 97.88 159 GLY A O 1
ATOM 1271 N N . LEU A 1 160 ? -18.797 -3.959 23.438 1 97.75 160 LEU A N 1
ATOM 1272 C CA . LEU A 1 160 ? -17.422 -4.457 23.547 1 97.75 160 LEU A CA 1
ATOM 1273 C C . LEU A 1 160 ? -16.922 -4.355 24.984 1 97.75 160 LEU A C 1
ATOM 1275 O O . LEU A 1 160 ? -15.891 -4.938 25.328 1 97.75 160 LEU A O 1
ATOM 1279 N N . GLY A 1 161 ? -17.656 -3.684 25.891 1 97.12 161 GLY A N 1
ATOM 1280 C CA . GLY A 1 161 ? -17.078 -3.334 27.188 1 97.12 161 GLY A CA 1
ATOM 1281 C C . GLY A 1 161 ? -16.047 -2.23 27.094 1 97.12 161 GLY A C 1
ATOM 1282 O O . GLY A 1 161 ? -15.875 -1.612 26.047 1 97.12 161 GLY A O 1
ATOM 1283 N N . VAL A 1 162 ? -15.312 -1.917 28.172 1 97.5 162 VAL A N 1
ATOM 1284 C CA . VAL A 1 162 ? -14.43 -0.754 28.172 1 97.5 162 VAL A CA 1
ATOM 1285 C C . VAL A 1 162 ? -13.016 -1.177 28.562 1 97.5 162 VAL A C 1
ATOM 1287 O O . VAL A 1 162 ? -12.219 -0.351 29.016 1 97.5 162 VAL A O 1
ATOM 1290 N N . ALA A 1 163 ? -12.719 -2.428 28.422 1 97.5 163 ALA A N 1
ATOM 1291 C CA . ALA A 1 163 ? -11.367 -2.9 28.734 1 97.5 163 ALA A CA 1
ATOM 1292 C C . ALA A 1 163 ? -10.359 -2.398 27.703 1 97.5 163 ALA A C 1
ATOM 1294 O O . ALA A 1 163 ? -10.586 -2.518 26.5 1 97.5 163 ALA A O 1
ATOM 1295 N N . GLU A 1 164 ? -9.242 -1.896 28.203 1 96.88 164 GLU A N 1
ATOM 1296 C CA . GLU A 1 164 ? -8.18 -1.47 27.312 1 96.88 164 GLU A CA 1
ATOM 1297 C C . GLU A 1 164 ? -7.648 -2.641 26.484 1 96.88 164 GLU A C 1
ATOM 1299 O O . GLU A 1 164 ? -7.555 -3.764 26.984 1 96.88 164 GLU A O 1
ATOM 1304 N N . GLY A 1 165 ? -7.352 -2.35 25.219 1 97.75 165 GLY A N 1
ATOM 1305 C CA . GLY A 1 165 ? -6.789 -3.385 24.359 1 97.75 165 GLY A CA 1
ATOM 1306 C C . GLY A 1 165 ? -7.844 -4.164 23.609 1 97.75 165 GLY A C 1
ATOM 1307 O O . GLY A 1 165 ? -7.52 -4.941 22.703 1 97.75 165 GLY A O 1
ATOM 1308 N N . THR A 1 166 ? -9.094 -3.932 23.938 1 97.94 166 THR A N 1
ATOM 1309 C CA . THR A 1 166 ? -10.172 -4.633 23.25 1 97.94 166 THR A CA 1
ATOM 1310 C C . THR A 1 166 ? -10.125 -4.363 21.75 1 97.94 166 THR A C 1
ATOM 1312 O O . THR A 1 166 ? -10.406 -5.25 20.938 1 97.94 166 THR A O 1
ATOM 1315 N N . VAL A 1 167 ? -9.742 -3.174 21.375 1 98.25 167 VAL A N 1
ATOM 1316 C CA . VAL A 1 167 ? -9.695 -2.783 19.969 1 98.25 167 VAL A CA 1
ATOM 1317 C C . VAL A 1 167 ? -8.68 -3.652 19.219 1 98.25 167 VAL A C 1
ATOM 1319 O O . VAL A 1 167 ? -8.883 -3.986 18.047 1 98.25 167 VAL A O 1
ATOM 1322 N N . ASP A 1 168 ? -7.578 -4.02 19.859 1 97.88 168 ASP A N 1
ATOM 1323 C CA . ASP A 1 168 ? -6.566 -4.902 19.281 1 97.88 168 ASP A CA 1
ATOM 1324 C C . ASP A 1 168 ? -7.137 -6.293 19.016 1 97.88 168 ASP A C 1
ATOM 1326 O O . ASP A 1 168 ? -6.906 -6.871 17.953 1 97.88 168 ASP A O 1
ATOM 1330 N N . LYS A 1 169 ? -7.852 -6.777 19.984 1 97.31 169 LYS A N 1
ATOM 1331 C CA . LYS A 1 169 ? -8.469 -8.102 19.875 1 97.31 169 LYS A CA 1
ATOM 1332 C C . LYS A 1 169 ? -9.477 -8.141 18.734 1 97.31 169 LYS A C 1
ATOM 1334 O O . LYS A 1 169 ? -9.461 -9.055 17.906 1 97.31 169 LYS A O 1
ATOM 1339 N N . VAL A 1 170 ? -10.32 -7.137 18.703 1 97.81 170 VAL A N 1
ATOM 1340 C CA . VAL A 1 170 ? -11.359 -7.062 17.672 1 97.81 170 VAL A CA 1
ATOM 1341 C C . VAL A 1 170 ? -10.711 -6.902 16.297 1 97.81 170 VAL A C 1
ATOM 1343 O O . VAL A 1 170 ? -11.117 -7.562 15.336 1 97.81 170 VAL A O 1
ATOM 1346 N N . GLY A 1 171 ? -9.727 -6.016 16.203 1 97.38 171 GLY A N 1
ATOM 1347 C CA . GLY A 1 171 ? -9.023 -5.812 14.953 1 97.38 171 GLY A CA 1
ATOM 1348 C C . GLY A 1 171 ? -8.391 -7.082 14.406 1 97.38 171 GLY A C 1
ATOM 1349 O O . GLY A 1 171 ? -8.484 -7.363 13.211 1 97.38 171 GLY A O 1
ATOM 1350 N N . ASN A 1 172 ? -7.797 -7.859 15.297 1 95.69 172 ASN A N 1
ATOM 1351 C CA . ASN A 1 172 ? -7.117 -9.078 14.875 1 95.69 172 ASN A CA 1
ATOM 1352 C C . ASN A 1 172 ? -8.109 -10.195 14.562 1 95.69 172 ASN A C 1
ATOM 1354 O O . ASN A 1 172 ? -7.754 -11.195 13.93 1 95.69 172 ASN A O 1
ATOM 1358 N N . TYR A 1 173 ? -9.352 -10.062 15.047 1 95.25 173 TYR A N 1
ATOM 1359 C CA . TYR A 1 173 ? -10.406 -10.992 14.664 1 95.25 173 TYR A CA 1
ATOM 1360 C C . TYR A 1 173 ? -10.898 -10.703 13.25 1 95.25 173 TYR A C 1
ATOM 1362 O O . TYR A 1 173 ? -11.133 -11.625 12.469 1 95.25 173 TYR A O 1
ATOM 1370 N N . ILE A 1 174 ? -11.031 -9.453 12.93 1 94.69 174 ILE A N 1
ATOM 1371 C CA . ILE A 1 174 ? -11.562 -9.023 11.641 1 94.69 174 ILE A CA 1
ATOM 1372 C C . ILE A 1 174 ? -10.484 -9.156 10.562 1 94.69 174 ILE A C 1
ATOM 1374 O O . ILE A 1 174 ? -10.789 -9.469 9.414 1 94.69 174 ILE A O 1
ATOM 1378 N N . GLY A 1 175 ? -9.32 -8.914 10.906 1 93.12 175 GLY A N 1
ATOM 1379 C CA . GLY A 1 175 ? -8.148 -8.906 10.047 1 93.12 175 GLY A CA 1
ATOM 1380 C C . GLY A 1 175 ? -6.844 -8.992 10.82 1 93.12 175 GLY A C 1
ATOM 1381 O O . GLY A 1 175 ? -6.672 -9.875 11.664 1 93.12 175 GLY A O 1
ATOM 1382 N N . HIS A 1 176 ? -5.938 -8.086 10.445 1 93.31 176 HIS A N 1
ATOM 1383 C CA . HIS A 1 176 ? -4.652 -7.992 11.133 1 93.31 176 HIS A CA 1
ATOM 1384 C C . HIS A 1 176 ? -4.324 -6.547 11.484 1 93.31 176 HIS A C 1
ATOM 1386 O O . HIS A 1 176 ? -4.289 -5.68 10.602 1 93.31 176 HIS A O 1
ATOM 1392 N N . VAL A 1 177 ? -4.074 -6.328 12.75 1 95.81 177 VAL A N 1
ATOM 1393 C CA . VAL A 1 177 ? -3.74 -4.984 13.219 1 95.81 177 VAL A CA 1
ATOM 1394 C C . VAL A 1 177 ? -2.373 -4.574 12.68 1 95.81 177 VAL A C 1
ATOM 1396 O O . VAL A 1 177 ? -1.419 -5.355 12.727 1 95.81 177 VAL A O 1
ATOM 1399 N N . ARG A 1 178 ? -2.287 -3.434 12.117 1 93.56 178 ARG A N 1
ATOM 1400 C CA . ARG A 1 178 ? -1.042 -2.871 11.602 1 93.56 178 ARG A CA 1
ATOM 1401 C C . ARG A 1 178 ? -0.301 -2.1 12.688 1 93.56 178 ARG A C 1
ATOM 1403 O O . ARG A 1 178 ? -0.868 -1.202 13.32 1 93.56 178 ARG A O 1
ATOM 1410 N N . VAL A 1 179 ? 0.9 -2.459 12.852 1 92.69 179 VAL A N 1
ATOM 1411 C CA . VAL A 1 179 ? 1.728 -1.721 13.805 1 92.69 179 VAL A CA 1
ATOM 1412 C C . VAL A 1 179 ? 2.375 -0.526 13.102 1 92.69 179 VAL A C 1
ATOM 1414 O O . VAL A 1 179 ? 2.9 -0.656 12 1 92.69 179 VAL A O 1
ATOM 1417 N N . THR A 1 180 ? 2.281 0.66 13.695 1 90.19 180 THR A N 1
ATOM 1418 C CA . THR A 1 180 ? 2.895 1.89 13.211 1 90.19 180 THR A CA 1
ATOM 1419 C C . THR A 1 180 ? 3.816 2.494 14.266 1 90.19 180 THR A C 1
ATOM 1421 O O . THR A 1 180 ? 4.09 1.865 15.289 1 90.19 180 THR A O 1
ATOM 1424 N N . ASN A 1 181 ? 4.312 3.666 13.961 1 86.75 181 ASN A N 1
ATOM 1425 C CA . ASN A 1 181 ? 5.133 4.359 14.945 1 86.75 181 ASN A CA 1
ATOM 1426 C C . ASN A 1 181 ? 4.324 4.723 16.188 1 86.75 181 ASN A C 1
ATOM 1428 O O . ASN A 1 181 ? 4.895 5.055 17.234 1 86.75 181 ASN A O 1
ATOM 1432 N N . TYR A 1 182 ? 3.004 4.547 16.094 1 88.12 182 TYR A N 1
ATOM 1433 C CA . TYR A 1 182 ? 2.135 4.805 17.234 1 88.12 182 TYR A CA 1
ATOM 1434 C C . TYR A 1 182 ? 1.864 3.521 18.016 1 88.12 182 TYR A C 1
ATOM 1436 O O . TYR A 1 182 ? 1.187 3.545 19.047 1 88.12 182 TYR A O 1
ATOM 1444 N N . GLY A 1 183 ? 2.402 2.441 17.516 1 91.44 183 GLY A N 1
ATOM 1445 C CA . GLY A 1 183 ? 2.129 1.145 18.125 1 91.44 183 GLY A CA 1
ATOM 1446 C C . GLY A 1 183 ? 1.013 0.391 17.422 1 91.44 183 GLY A C 1
ATOM 1447 O O . GLY A 1 183 ? 0.525 0.821 16.375 1 91.44 183 GLY A O 1
ATOM 1448 N N . ALA A 1 184 ? 0.708 -0.797 18.031 1 94.69 184 ALA A N 1
ATOM 1449 C CA . ALA A 1 184 ? -0.422 -1.574 17.516 1 94.69 184 ALA A CA 1
ATOM 1450 C C . ALA A 1 184 ? -1.743 -0.865 17.797 1 94.69 184 ALA A C 1
ATOM 1452 O O . ALA A 1 184 ? -2.678 -0.945 17 1 94.69 184 ALA A O 1
ATOM 1453 N N . ILE A 1 185 ? -1.739 -0.214 19 1 97.12 185 ILE A N 1
ATOM 1454 C CA . ILE A 1 185 ? -2.889 0.595 19.391 1 97.12 185 ILE A CA 1
ATOM 1455 C C . ILE A 1 185 ? -2.418 1.977 19.844 1 97.12 185 ILE A C 1
ATOM 1457 O O . ILE A 1 185 ? -1.239 2.17 20.141 1 97.12 185 ILE A O 1
ATOM 1461 N N . PHE A 1 186 ? -3.283 2.967 19.859 1 94.75 186 PHE A N 1
ATOM 1462 C CA . PHE A 1 186 ? -2.977 4.316 20.312 1 94.75 186 PHE A CA 1
ATOM 1463 C C . PHE A 1 186 ? -4.145 4.902 21.094 1 94.75 186 PHE A C 1
ATOM 1465 O O . PHE A 1 186 ? -5.289 4.488 20.922 1 94.75 186 PHE A O 1
ATOM 1472 N N . ASP A 1 187 ? -3.891 5.828 21.938 1 93.25 187 ASP A N 1
ATOM 1473 C CA . ASP A 1 187 ? -4.898 6.477 22.781 1 93.25 187 ASP A CA 1
ATOM 1474 C C . ASP A 1 187 ? -5.203 7.887 22.281 1 93.25 187 ASP A C 1
ATOM 1476 O O . ASP A 1 187 ? -4.293 8.617 21.875 1 93.25 187 ASP A O 1
ATOM 1480 N N . VAL A 1 188 ? -6.41 8.195 22.219 1 90.12 188 VAL A N 1
ATOM 1481 C CA . VAL A 1 188 ? -6.867 9.555 21.938 1 90.12 188 VAL A CA 1
ATOM 1482 C C . VAL A 1 188 ? -7.539 10.133 23.172 1 90.12 188 VAL A C 1
ATOM 1484 O O . VAL A 1 188 ? -8.68 9.797 23.484 1 90.12 188 VAL A O 1
ATOM 1487 N N . LYS A 1 189 ? -6.859 10.883 23.828 1 86.19 189 LYS A N 1
ATOM 1488 C CA . LYS A 1 189 ? -7.324 11.555 25.047 1 86.19 189 LYS A CA 1
ATOM 1489 C C . LYS A 1 189 ? -6.625 12.898 25.219 1 86.19 189 LYS A C 1
ATOM 1491 O O . LYS A 1 189 ? -5.59 13.156 24.609 1 86.19 189 LYS A O 1
ATOM 1496 N N . ASP A 1 190 ? -7.262 13.789 25.938 1 79.69 190 ASP A N 1
ATOM 1497 C CA . ASP A 1 190 ? -6.691 15.109 26.188 1 79.69 190 ASP A CA 1
ATOM 1498 C C . ASP A 1 190 ? -5.488 15.023 27.125 1 79.69 190 ASP A C 1
ATOM 1500 O O . ASP A 1 190 ? -5.637 14.68 28.297 1 79.69 190 ASP A O 1
ATOM 1504 N N . ASP A 1 191 ? -4.301 15.281 26.531 1 77.38 191 ASP A N 1
ATOM 1505 C CA . ASP A 1 191 ? -3.061 15.258 27.297 1 77.38 191 ASP A CA 1
ATOM 1506 C C . ASP A 1 191 ? -2.695 16.656 27.781 1 77.38 191 ASP A C 1
ATOM 1508 O O . ASP A 1 191 ? -1.587 16.875 28.281 1 77.38 191 ASP A O 1
ATOM 1512 N N . GLY A 1 192 ? -3.629 17.562 27.547 1 70.12 192 GLY A N 1
ATOM 1513 C CA . GLY A 1 192 ? -3.406 18.922 28 1 70.12 192 GLY A CA 1
ATOM 1514 C C . GLY A 1 192 ? -2.189 19.562 27.359 1 70.12 192 GLY A C 1
ATOM 1515 O O . GLY A 1 192 ? -2.041 19.562 26.141 1 70.12 192 GLY A O 1
ATOM 1516 N N . ALA A 1 193 ? -1.308 20.172 28.047 1 64.19 193 ALA A N 1
ATOM 1517 C CA . ALA A 1 193 ? -0.149 20.938 27.594 1 64.19 193 ALA A CA 1
ATOM 1518 C C . ALA A 1 193 ? 0.877 20.047 26.922 1 64.19 193 ALA A C 1
ATOM 1520 O O . ALA A 1 193 ? 1.746 20.516 26.188 1 64.19 193 ALA A O 1
ATOM 1521 N N . LYS A 1 194 ? 0.81 18.797 27.094 1 70 194 LYS A N 1
ATOM 1522 C CA . LYS A 1 194 ? 1.801 17.875 26.562 1 70 194 LYS A CA 1
ATOM 1523 C C . LYS A 1 194 ? 1.399 17.375 25.172 1 70 194 LYS A C 1
ATOM 1525 O O . LYS A 1 194 ? 2.1 16.562 24.578 1 70 194 LYS A O 1
ATOM 1530 N N . ALA A 1 195 ? 0.319 17.938 24.75 1 72.56 195 ALA A N 1
ATOM 1531 C CA . ALA A 1 195 ? -0.209 17.438 23.484 1 72.56 195 ALA A CA 1
ATOM 1532 C C . ALA A 1 195 ? 0.74 17.734 22.328 1 72.56 195 ALA A C 1
ATOM 1534 O O . ALA A 1 195 ? 1.206 18.875 22.188 1 72.56 195 ALA A O 1
ATOM 1535 N N . THR A 1 196 ? 1.05 16.672 21.641 1 66.75 196 THR A N 1
ATOM 1536 C CA . THR A 1 196 ? 1.952 16.812 20.5 1 66.75 196 THR A CA 1
ATOM 1537 C C . THR A 1 196 ? 1.167 16.938 19.203 1 66.75 196 THR A C 1
ATOM 1539 O O . THR A 1 196 ? 1.738 17.234 18.156 1 66.75 196 THR A O 1
ATOM 1542 N N . ASN A 1 197 ? -0.104 16.688 19.328 1 72.5 197 ASN A N 1
ATOM 1543 C CA . ASN A 1 197 ? -0.991 16.781 18.172 1 72.5 197 ASN A CA 1
ATOM 1544 C C . ASN A 1 197 ? -2.414 17.141 18.594 1 72.5 197 ASN A C 1
ATOM 1546 O O . ASN A 1 197 ? -2.779 17 19.766 1 72.5 197 ASN A O 1
ATOM 1550 N N . LEU A 1 198 ? -3.131 17.609 17.625 1 72.31 198 LEU A N 1
ATOM 1551 C CA . LEU A 1 198 ? -4.477 18.094 17.906 1 72.31 198 LEU A CA 1
ATOM 1552 C C . LEU A 1 198 ? -5.355 16.984 18.453 1 72.31 198 LEU A C 1
ATOM 1554 O O . LEU A 1 198 ? -6.273 17.234 19.234 1 72.31 198 LEU A O 1
ATOM 1558 N N . ALA A 1 199 ? -5.074 15.758 18.109 1 73.12 199 ALA A N 1
ATOM 1559 C CA . ALA A 1 199 ? -5.867 14.625 18.562 1 73.12 199 ALA A CA 1
ATOM 1560 C C . ALA A 1 199 ? -5.777 14.477 20.078 1 73.12 199 ALA A C 1
ATOM 1562 O O . ALA A 1 199 ? -6.664 13.891 20.703 1 73.12 199 ALA A O 1
ATOM 1563 N N . PHE A 1 200 ? -4.828 15.102 20.641 1 74.62 200 PHE A N 1
ATOM 1564 C CA . PHE A 1 200 ? -4.594 14.961 22.062 1 74.62 200 PHE A CA 1
ATOM 1565 C C . PHE A 1 200 ? -5.004 16.234 22.812 1 74.62 200 PHE A C 1
ATOM 1567 O O . PHE A 1 200 ? -4.484 16.516 23.891 1 74.62 200 PHE A O 1
ATOM 1574 N N . THR A 1 201 ? -5.863 17.031 22.109 1 76.56 201 THR A N 1
ATOM 1575 C CA . THR A 1 201 ? -6.457 18.219 22.719 1 76.56 201 THR A CA 1
ATOM 1576 C C . THR A 1 201 ? -7.977 18.109 22.719 1 76.56 201 THR A C 1
ATOM 1578 O O . THR A 1 201 ? -8.539 17.109 22.266 1 76.56 201 THR A O 1
ATOM 1581 N N . ASN A 1 202 ? -8.641 19.156 23.234 1 80.44 202 ASN A N 1
ATOM 1582 C CA . ASN A 1 202 ? -10.094 19.203 23.281 1 80.44 202 ASN A CA 1
ATOM 1583 C C . ASN A 1 202 ? -10.656 20.031 22.125 1 80.44 202 ASN A C 1
ATOM 1585 O O . ASN A 1 202 ? -11.867 20.25 22.047 1 80.44 202 ASN A O 1
ATOM 1589 N N . GLN A 1 203 ? -9.789 20.391 21.234 1 81.44 203 GLN A N 1
ATOM 1590 C CA . GLN A 1 203 ? -10.195 21.281 20.156 1 81.44 203 GLN A CA 1
ATOM 1591 C C . GLN A 1 203 ? -10.875 20.5 19.031 1 81.44 203 GLN A C 1
ATOM 1593 O O . GLN A 1 203 ? -10.695 19.281 18.922 1 81.44 203 GLN A O 1
ATOM 1598 N N . ARG A 1 204 ? -11.625 21.234 18.328 1 87.75 204 ARG A N 1
ATOM 1599 C CA . ARG A 1 204 ? -12.25 20.672 17.141 1 87.75 204 ARG A CA 1
ATOM 1600 C C . ARG A 1 204 ? -11.203 20.203 16.141 1 87.75 204 ARG A C 1
ATOM 1602 O O . ARG A 1 204 ? -10.18 20.875 15.945 1 87.75 204 ARG A O 1
ATOM 1609 N N . ILE A 1 205 ? -11.414 19.062 15.523 1 89.81 205 ILE A N 1
ATOM 1610 C CA . ILE A 1 205 ? -10.602 18.562 14.43 1 89.81 205 ILE A CA 1
ATOM 1611 C C . ILE A 1 205 ? -11.453 18.422 13.172 1 89.81 205 ILE A C 1
ATOM 1613 O O . ILE A 1 205 ? -12.531 17.828 13.211 1 89.81 205 ILE A O 1
ATOM 1617 N N . SER A 1 206 ? -11.008 19.016 12.133 1 93.88 206 SER A N 1
ATOM 1618 C CA . SER A 1 206 ? -11.742 18.984 10.867 1 93.88 206 SER A CA 1
ATOM 1619 C C . SER A 1 206 ? -11.609 17.625 10.188 1 93.88 206 SER A C 1
ATOM 1621 O O . SER A 1 206 ? -10.773 16.797 10.57 1 93.88 206 SER A O 1
ATOM 1623 N N . ALA A 1 207 ? -12.461 17.422 9.195 1 97.12 207 ALA A N 1
ATOM 1624 C CA . ALA A 1 207 ? -12.492 16.188 8.43 1 97.12 207 ALA A CA 1
ATOM 1625 C C . ALA A 1 207 ? -11.117 15.875 7.836 1 97.12 207 ALA A C 1
ATOM 1627 O O . ALA A 1 207 ? -10.484 16.75 7.223 1 97.12 207 ALA A O 1
ATOM 1628 N N . HIS A 1 208 ? -10.617 14.664 8.062 1 97.69 208 HIS A N 1
ATOM 1629 C CA . HIS A 1 208 ? -9.305 14.266 7.566 1 97.69 208 HIS A CA 1
ATOM 1630 C C . HIS A 1 208 ? -9.188 12.75 7.461 1 97.69 208 HIS A C 1
ATOM 1632 O O . HIS A 1 208 ? -10.039 12.016 7.977 1 97.69 208 HIS A O 1
ATOM 1638 N N . THR A 1 209 ? -8.242 12.258 6.68 1 97.94 209 THR A N 1
ATOM 1639 C CA . THR A 1 209 ? -7.793 10.867 6.695 1 97.94 209 THR A CA 1
ATOM 1640 C C . THR A 1 209 ? -6.512 10.727 7.512 1 97.94 209 THR A C 1
ATOM 1642 O O . THR A 1 209 ? -5.707 11.656 7.582 1 97.94 209 THR A O 1
ATOM 1645 N N . ASP A 1 210 ? -6.375 9.609 8.156 1 96.69 210 ASP A N 1
ATOM 1646 C CA . ASP A 1 210 ? -5.195 9.391 8.992 1 96.69 210 ASP A CA 1
ATOM 1647 C C . ASP A 1 210 ? -4.031 8.852 8.164 1 96.69 210 ASP A C 1
ATOM 1649 O O . ASP A 1 210 ? -4.238 8.164 7.16 1 96.69 210 ASP A O 1
ATOM 1653 N N . ASN A 1 211 ? -2.852 9.18 8.562 1 95.94 211 ASN A N 1
ATOM 1654 C CA . ASN A 1 211 ? -1.592 8.633 8.062 1 95.94 211 ASN A CA 1
ATOM 1655 C C . ASN A 1 211 ? -1.456 8.828 6.559 1 95.94 211 ASN A C 1
ATOM 1657 O O . ASN A 1 211 ? -1.128 7.887 5.832 1 95.94 211 ASN A O 1
ATOM 1661 N N . PRO A 1 212 ? -1.758 10.047 6.137 1 96.88 212 PRO A N 1
ATOM 1662 C CA . PRO A 1 212 ? -1.62 10.281 4.699 1 96.88 212 PRO A CA 1
ATOM 1663 C C . PRO A 1 212 ? -0.17 10.211 4.223 1 96.88 212 PRO A C 1
ATOM 1665 O O . PRO A 1 212 ? 0.087 10.148 3.018 1 96.88 212 PRO A O 1
ATOM 1668 N N . TYR A 1 213 ? 0.788 10.219 5.133 1 95.69 213 TYR A N 1
ATOM 1669 C CA . TYR A 1 213 ? 2.217 10.242 4.844 1 95.69 213 TYR A CA 1
ATOM 1670 C C . TYR A 1 213 ? 2.783 8.828 4.773 1 95.69 213 TYR A C 1
ATOM 1672 O O . TYR A 1 213 ? 3.994 8.641 4.629 1 95.69 213 TYR A O 1
ATOM 1680 N N . ARG A 1 214 ? 1.946 7.879 4.844 1 94.88 214 ARG A N 1
ATOM 1681 C CA . ARG A 1 214 ? 2.426 6.5 4.832 1 94.88 214 ARG A CA 1
ATOM 1682 C C . ARG A 1 214 ? 2.135 5.828 3.496 1 94.88 214 ARG A C 1
ATOM 1684 O O . ARG A 1 214 ? 1.065 6.023 2.916 1 94.88 214 ARG A O 1
ATOM 1691 N N . ASP A 1 215 ? 3.076 5.082 3.111 1 89.62 215 ASP A N 1
ATOM 1692 C CA . ASP A 1 215 ? 2.959 4.137 2.006 1 89.62 215 ASP A CA 1
ATOM 1693 C C . ASP A 1 215 ? 3.641 2.812 2.342 1 89.62 215 ASP A C 1
ATOM 1695 O O . ASP A 1 215 ? 4.871 2.732 2.381 1 89.62 215 ASP A O 1
ATOM 1699 N N . PRO A 1 216 ? 2.928 1.776 2.621 1 91.38 216 PRO A N 1
ATOM 1700 C CA . PRO A 1 216 ? 1.508 1.623 2.297 1 91.38 216 PRO A CA 1
ATOM 1701 C C . PRO A 1 216 ? 0.599 2.406 3.242 1 91.38 216 PRO A C 1
ATOM 1703 O O . PRO A 1 216 ? 0.887 2.508 4.438 1 91.38 216 PRO A O 1
ATOM 1706 N N . PHE A 1 217 ? -0.529 2.881 2.723 1 92.56 217 PHE A N 1
ATOM 1707 C CA . PHE A 1 217 ? -1.59 3.623 3.395 1 92.56 217 PHE A CA 1
ATOM 1708 C C . PHE A 1 217 ? -2.484 2.684 4.195 1 92.56 217 PHE A C 1
ATOM 1710 O O . PHE A 1 217 ? -2.947 1.666 3.676 1 92.56 217 PHE A O 1
ATOM 1717 N N . PRO A 1 218 ? -2.648 2.912 5.547 1 94.12 218 PRO A N 1
ATOM 1718 C CA . PRO A 1 218 ? -3.596 2.08 6.293 1 94.12 218 PRO A CA 1
ATOM 1719 C C . PRO A 1 218 ? -5.027 2.211 5.777 1 94.12 218 PRO A C 1
ATOM 1721 O O . PRO A 1 218 ? -5.574 3.316 5.734 1 94.12 218 PRO A O 1
ATOM 1724 N N . GLY A 1 219 ? -5.684 1.139 5.527 1 95.94 219 GLY A N 1
ATOM 1725 C CA . GLY A 1 219 ? -6.949 1.171 4.812 1 95.94 219 GLY A CA 1
ATOM 1726 C C . GLY A 1 219 ? -8.148 1.266 5.734 1 95.94 219 GLY A C 1
ATOM 1727 O O . GLY A 1 219 ? -9.211 1.749 5.336 1 95.94 219 GLY A O 1
ATOM 1728 N N . ILE A 1 220 ? -8.023 0.763 7.012 1 98.19 220 ILE A N 1
ATOM 1729 C CA . ILE A 1 220 ? -9.117 0.724 7.973 1 98.19 220 ILE A CA 1
ATOM 1730 C C . ILE A 1 220 ? -8.68 1.367 9.281 1 98.19 220 ILE A C 1
ATOM 1732 O O . ILE A 1 220 ? -7.543 1.173 9.727 1 98.19 220 ILE A O 1
ATOM 1736 N N . GLN A 1 221 ? -9.57 2.094 9.844 1 98.31 221 GLN A N 1
ATOM 1737 C CA . GLN A 1 221 ? -9.336 2.686 11.156 1 98.31 221 GLN A CA 1
ATOM 1738 C C . GLN A 1 221 ? -10.445 2.311 12.133 1 98.31 221 GLN A C 1
ATOM 1740 O O . GLN A 1 221 ? -11.602 2.119 11.727 1 98.31 221 GLN A O 1
ATOM 1745 N N . MET A 1 222 ? -10.07 2.15 13.375 1 98.62 222 MET A N 1
ATOM 1746 C CA . MET A 1 222 ? -11.008 1.821 14.445 1 98.62 222 MET A CA 1
ATOM 1747 C C . MET A 1 222 ? -10.836 2.768 15.625 1 98.62 222 MET A C 1
ATOM 1749 O O . MET A 1 222 ? -9.719 3.154 15.961 1 98.62 222 MET A O 1
ATOM 1753 N N . LEU A 1 223 ? -11.922 3.08 16.25 1 98.31 223 LEU A N 1
ATOM 1754 C CA . LEU A 1 223 ? -11.93 3.801 17.516 1 98.31 223 LEU A CA 1
ATOM 1755 C C . LEU A 1 223 ? -12.906 3.156 18.5 1 98.31 223 LEU A C 1
ATOM 1757 O O . LEU A 1 223 ? -14.102 3.041 18.219 1 98.31 223 LEU A O 1
ATOM 1761 N N . HIS A 1 224 ? -12.391 2.689 19.547 1 98.56 224 HIS A N 1
ATOM 1762 C CA . HIS A 1 224 ? -13.148 2.096 20.656 1 98.56 224 HIS A CA 1
ATOM 1763 C C . HIS A 1 224 ? -13.305 3.076 21.812 1 98.56 224 HIS A C 1
ATOM 1765 O O . HIS A 1 224 ? -12.312 3.58 22.344 1 98.56 224 HIS A O 1
ATOM 1771 N N . CYS A 1 225 ? -14.539 3.311 22.203 1 97.88 225 CYS A N 1
ATOM 1772 C CA . CYS A 1 225 ? -14.805 4.305 23.25 1 97.88 225 CYS A CA 1
ATOM 1773 C C . CYS A 1 225 ? -14.719 3.678 24.641 1 97.88 225 CYS A C 1
ATOM 1775 O O . CYS A 1 225 ? -15.516 2.801 24.969 1 97.88 225 CYS A O 1
ATOM 1777 N N . LEU A 1 226 ? -13.789 4.145 25.391 1 97.06 226 LEU A N 1
ATOM 1778 C CA . LEU A 1 226 ? -13.641 3.695 26.781 1 97.06 226 LEU A CA 1
ATOM 1779 C C . LEU A 1 226 ? -14.367 4.637 27.734 1 97.06 226 LEU A C 1
ATOM 1781 O O . LEU A 1 226 ? -14.922 4.195 28.734 1 97.06 226 LEU A O 1
ATOM 1785 N N . SER A 1 227 ? -14.344 5.934 27.391 1 93.88 227 SER A N 1
ATOM 1786 C CA . SER A 1 227 ? -15.094 6.961 28.109 1 93.88 227 SER A CA 1
ATOM 1787 C C . SER A 1 227 ? -15.477 8.117 27.188 1 93.88 227 SER A C 1
ATOM 1789 O O . SER A 1 227 ? -14.781 8.383 26.203 1 93.88 227 SER A O 1
ATOM 1791 N N . CYS A 1 228 ? -16.625 8.727 27.5 1 89.81 228 CYS A N 1
ATOM 1792 C CA . CYS A 1 228 ? -17.094 9.812 26.641 1 89.81 228 CYS A CA 1
ATOM 1793 C C . CYS A 1 228 ? -17.453 11.039 27.469 1 89.81 228 CYS A C 1
ATOM 1795 O O . CYS A 1 228 ? -17.844 10.914 28.641 1 89.81 228 CYS A O 1
ATOM 1797 N N . ALA A 1 229 ? -17.234 12.133 26.844 1 84.12 229 ALA A N 1
ATOM 1798 C CA . ALA A 1 229 ? -17.672 13.383 27.469 1 84.12 229 ALA A CA 1
ATOM 1799 C C . ALA A 1 229 ? -19.188 13.508 27.453 1 84.12 229 ALA A C 1
ATOM 1801 O O . ALA A 1 229 ? -19.844 13.023 26.531 1 84.12 229 ALA A O 1
ATOM 1802 N N . GLU A 1 230 ? -19.688 14.219 28.391 1 82.19 230 GLU A N 1
ATOM 1803 C CA . GLU A 1 230 ? -21.141 14.406 28.484 1 82.19 230 GLU A CA 1
ATOM 1804 C C . GLU A 1 230 ? -21.641 15.312 27.359 1 82.19 230 GLU A C 1
ATOM 1806 O O . GLU A 1 230 ? -22.719 15.078 26.797 1 82.19 230 GLU A O 1
ATOM 1811 N N . GLU A 1 231 ? -20.844 16.312 27.125 1 85.31 231 GLU A N 1
ATOM 1812 C CA . GLU A 1 231 ? -21.203 17.25 26.062 1 85.31 231 GLU A CA 1
ATOM 1813 C C . GLU A 1 231 ? -20.031 17.453 25.094 1 85.31 231 GLU A C 1
ATOM 1815 O O . GLU A 1 231 ? -18.875 17.484 25.516 1 85.31 231 GLU A O 1
ATOM 1820 N N . GLY A 1 232 ? -20.5 17.547 23.859 1 86.19 232 GLY A N 1
ATOM 1821 C CA . GLY A 1 232 ? -19.469 17.734 22.859 1 86.19 232 GLY A CA 1
ATOM 1822 C C . GLY A 1 232 ? -18.625 16.484 22.609 1 86.19 232 GLY A C 1
ATOM 1823 O O . GLY A 1 232 ? -18.969 15.406 23.109 1 86.19 232 GLY A O 1
ATOM 1824 N N . GLY A 1 233 ? -17.688 16.562 21.688 1 87.62 233 GLY A N 1
ATOM 1825 C CA . GLY A 1 233 ? -16.719 15.5 21.484 1 87.62 233 GLY A CA 1
ATOM 1826 C C . GLY A 1 233 ? -17.203 14.422 20.531 1 87.62 233 GLY A C 1
ATOM 1827 O O . GLY A 1 233 ? -16.547 13.383 20.391 1 87.62 233 GLY A O 1
ATOM 1828 N N . ALA A 1 234 ? -18.281 14.719 19.938 1 92.19 234 ALA A N 1
ATOM 1829 C CA . ALA A 1 234 ? -18.797 13.742 18.984 1 92.19 234 ALA A CA 1
ATOM 1830 C C . ALA A 1 234 ? -17.812 13.508 17.859 1 92.19 234 ALA A C 1
ATOM 1832 O O . ALA A 1 234 ? -17.109 14.438 17.422 1 92.19 234 ALA A O 1
ATOM 1833 N N . THR A 1 235 ? -17.719 12.266 17.438 1 95.06 235 THR A N 1
ATOM 1834 C CA . THR A 1 235 ? -16.938 11.961 16.234 1 95.06 235 THR A CA 1
ATOM 1835 C C . THR A 1 235 ? -17.75 12.25 14.984 1 95.06 235 THR A C 1
ATOM 1837 O O . THR A 1 235 ? -18.922 11.867 14.891 1 95.06 235 THR A O 1
ATOM 1840 N 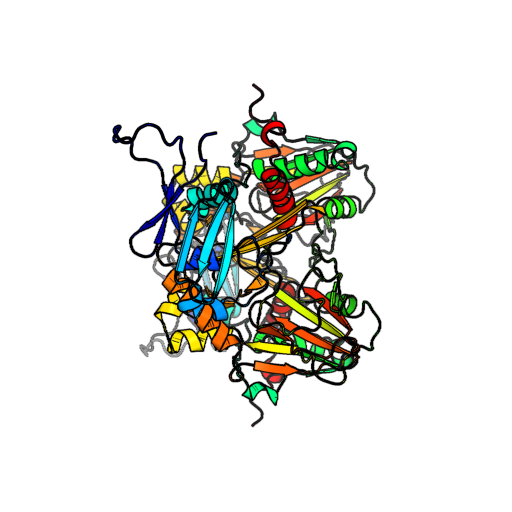N . LEU A 1 236 ? -17.188 12.945 14.109 1 97.38 236 LEU A N 1
ATOM 1841 C CA . LEU A 1 236 ? -17.797 13.281 12.828 1 97.38 236 LEU A CA 1
ATOM 1842 C C . LEU A 1 236 ? -17.25 12.414 11.711 1 97.38 236 LEU A C 1
ATOM 1844 O O . LEU A 1 236 ? -16.047 12.148 11.664 1 97.38 236 LEU A O 1
ATOM 1848 N N . PHE A 1 237 ? -18.156 11.875 10.867 1 98.56 237 PHE A N 1
ATOM 1849 C CA . PHE A 1 237 ? -17.75 11.094 9.711 1 98.56 237 PHE A CA 1
ATOM 1850 C C . PHE A 1 237 ? -18.281 11.719 8.422 1 98.56 237 PHE A C 1
ATOM 1852 O O . PHE A 1 237 ? -19.438 12.164 8.367 1 98.56 237 PHE A O 1
ATOM 1859 N N . THR A 1 238 ? -17.469 11.812 7.453 1 98.69 238 THR A N 1
ATOM 1860 C CA . THR A 1 238 ? -17.812 12.367 6.152 1 98.69 238 THR A CA 1
ATOM 1861 C C . THR A 1 238 ? -17.453 11.398 5.035 1 98.69 238 THR A C 1
ATOM 1863 O O . THR A 1 238 ? -16.297 10.961 4.938 1 98.69 238 THR A O 1
ATOM 1866 N N . ASP A 1 239 ? -18.406 11.016 4.164 1 98.38 239 ASP A N 1
ATOM 1867 C CA . ASP A 1 239 ? -18.109 10.172 3.006 1 98.38 239 ASP A CA 1
ATOM 1868 C C . ASP A 1 239 ? -17.328 10.953 1.95 1 98.38 239 ASP A C 1
ATOM 1870 O O . ASP A 1 239 ? -17.906 11.711 1.17 1 98.38 239 ASP A O 1
ATOM 1874 N N . GLY A 1 240 ? -16.062 10.695 1.931 1 98.62 240 GLY A N 1
ATOM 1875 C CA . GLY A 1 240 ? -15.172 11.414 1.02 1 98.62 240 GLY A CA 1
ATOM 1876 C C . GLY A 1 240 ? -15.516 11.18 -0.441 1 98.62 240 GLY A C 1
ATOM 1877 O O . GLY A 1 240 ? -15.266 12.047 -1.284 1 98.62 240 GLY A O 1
ATOM 1878 N N . PHE A 1 241 ? -16.062 10.023 -0.799 1 98.38 241 PHE A N 1
ATOM 1879 C CA . PHE A 1 241 ? -16.453 9.734 -2.174 1 98.38 241 PHE A CA 1
ATOM 1880 C C . PHE A 1 241 ? -17.641 10.586 -2.596 1 98.38 241 PHE A C 1
ATOM 1882 O O . PHE A 1 241 ? -17.688 11.078 -3.723 1 98.38 241 PHE A O 1
ATOM 1889 N N . SER A 1 242 ? -18.578 10.797 -1.675 1 98.31 242 SER A N 1
ATOM 1890 C CA . SER A 1 242 ? -19.688 11.688 -1.945 1 98.31 242 SER A CA 1
ATOM 1891 C C . SER A 1 242 ? -19.219 13.125 -2.148 1 98.31 242 SER A C 1
ATOM 1893 O O . SER A 1 242 ? -19.688 13.82 -3.047 1 98.31 242 SER A O 1
ATOM 1895 N N . VAL A 1 243 ? -18.328 13.531 -1.321 1 98.69 243 VAL A N 1
ATOM 1896 C CA . VAL A 1 243 ? -17.766 14.875 -1.423 1 98.69 243 VAL A CA 1
ATOM 1897 C C . VAL A 1 243 ? -17.062 15.047 -2.768 1 98.69 243 VAL A C 1
ATOM 1899 O O . VAL A 1 243 ? -17.219 16.062 -3.438 1 98.69 243 VAL A O 1
ATOM 1902 N N . ALA A 1 244 ? -16.25 14.047 -3.141 1 98.69 244 ALA A N 1
ATOM 1903 C CA . ALA A 1 244 ? -15.555 14.086 -4.418 1 98.69 244 ALA A CA 1
ATOM 1904 C C . ALA A 1 244 ? -16.531 14.203 -5.582 1 98.69 244 ALA A C 1
ATOM 1906 O O . ALA A 1 244 ? -16.312 14.984 -6.512 1 98.69 244 ALA A O 1
ATOM 1907 N N . GLN A 1 245 ? -17.594 13.461 -5.516 1 97.62 245 GLN A N 1
ATOM 1908 C CA . GLN A 1 245 ? -18.594 13.523 -6.562 1 97.62 245 GLN A CA 1
ATOM 1909 C C . GLN A 1 245 ? -19.25 14.898 -6.621 1 97.62 245 GLN A C 1
ATOM 1911 O O . GLN A 1 245 ? -19.484 15.438 -7.707 1 97.62 245 GLN A O 1
ATOM 1916 N N . ARG A 1 246 ? -19.578 15.438 -5.477 1 98.19 246 ARG A N 1
ATOM 1917 C CA . ARG A 1 246 ? -20.141 16.781 -5.418 1 98.19 246 ARG A CA 1
ATOM 1918 C C . ARG A 1 246 ? -19.172 17.812 -5.992 1 98.19 246 ARG A C 1
ATOM 1920 O O . ARG A 1 246 ? -19.594 18.703 -6.73 1 98.19 246 ARG A O 1
ATOM 1927 N N . LEU A 1 247 ? -17.922 17.688 -5.668 1 98.56 247 LEU A N 1
ATOM 1928 C CA . LEU A 1 247 ? -16.906 18.594 -6.199 1 98.56 247 LEU A CA 1
ATOM 1929 C C . LEU A 1 247 ? -16.859 18.531 -7.723 1 98.56 247 LEU A C 1
ATOM 1931 O O . LEU A 1 247 ? -16.797 19.562 -8.391 1 98.56 247 LEU A O 1
ATOM 1935 N N . LYS A 1 248 ? -16.875 17.312 -8.25 1 98.06 248 LYS A N 1
ATOM 1936 C CA . LYS A 1 248 ? -16.844 17.125 -9.695 1 98.06 248 LYS A CA 1
ATOM 1937 C C . LYS A 1 248 ? -18 17.844 -10.375 1 98.06 248 LYS A C 1
ATOM 1939 O O . LYS A 1 248 ? -17.828 18.484 -11.414 1 98.06 248 LYS A O 1
ATOM 1944 N N . SER A 1 249 ? -19.188 17.781 -9.789 1 97.75 249 SER A N 1
ATOM 1945 C CA . SER A 1 249 ? -20.375 18.438 -10.336 1 97.75 249 SER A CA 1
ATOM 1946 C C . SER A 1 249 ? -20.297 19.953 -10.18 1 97.75 249 SER A C 1
ATOM 1948 O O . SER A 1 249 ? -20.719 20.688 -11.062 1 97.75 249 SER A O 1
ATOM 1950 N N . LEU A 1 250 ? -19.797 20.453 -9.094 1 97.81 250 LEU A N 1
ATOM 1951 C CA . LEU A 1 250 ? -19.75 21.875 -8.758 1 97.81 250 LEU A CA 1
ATOM 1952 C C . LEU A 1 250 ? -18.625 22.578 -9.516 1 97.81 250 LEU A C 1
ATOM 1954 O O . LEU A 1 250 ? -18.797 23.719 -9.953 1 97.81 250 LEU A O 1
ATOM 1958 N N . ASP A 1 251 ? -17.469 21.922 -9.633 1 98.44 251 ASP A N 1
ATOM 1959 C CA . ASP A 1 251 ? -16.266 22.5 -10.219 1 98.44 251 ASP A CA 1
ATOM 1960 C C . ASP A 1 251 ? -15.352 21.422 -10.789 1 98.44 251 ASP A C 1
ATOM 1962 O O . ASP A 1 251 ? -14.383 21.016 -10.141 1 98.44 251 ASP A O 1
ATOM 1966 N N . SER A 1 252 ? -15.555 21.078 -12.023 1 98.12 252 SER A N 1
ATOM 1967 C CA . SER A 1 252 ? -14.828 20 -12.672 1 98.12 252 SER A CA 1
ATOM 1968 C C . SER A 1 252 ? -13.336 20.312 -12.758 1 98.12 252 SER A C 1
ATOM 1970 O O . SER A 1 252 ? -12.508 19.391 -12.727 1 98.12 252 SER A O 1
ATOM 1972 N N . SER A 1 253 ? -13.016 21.578 -12.844 1 98.38 253 SER A N 1
ATOM 1973 C CA . SER A 1 253 ? -11.609 21.953 -12.883 1 98.38 253 SER A CA 1
ATOM 1974 C C . SER A 1 253 ? -10.93 21.688 -11.547 1 98.38 253 SER A C 1
ATOM 1976 O O . SER A 1 253 ? -9.797 21.188 -11.508 1 98.38 253 SER A O 1
ATOM 1978 N N . ALA A 1 254 ? -11.602 22.016 -10.453 1 98.56 254 ALA A N 1
ATOM 1979 C CA . ALA A 1 254 ? -11.07 21.734 -9.125 1 98.56 254 ALA A CA 1
ATOM 1980 C C . ALA A 1 254 ? -10.883 20.234 -8.93 1 98.56 254 ALA A C 1
ATOM 1982 O O . ALA A 1 254 ? -9.852 19.781 -8.406 1 98.56 254 ALA A O 1
ATOM 1983 N N . PHE A 1 255 ? -11.914 19.5 -9.43 1 98.62 255 PHE A N 1
ATOM 1984 C CA . PHE A 1 255 ? -11.828 18.047 -9.359 1 98.62 255 PHE A CA 1
ATOM 1985 C C . PHE A 1 255 ? -10.617 17.531 -10.125 1 98.62 255 PHE A C 1
ATOM 1987 O O . PHE A 1 255 ? -9.883 16.672 -9.625 1 98.62 255 PHE A O 1
ATOM 1994 N N . HIS A 1 256 ? -10.414 18.078 -11.203 1 98.25 256 HIS A N 1
ATOM 1995 C CA . HIS A 1 256 ? -9.289 17.672 -12.039 1 98.25 256 HIS A CA 1
ATOM 1996 C C . HIS A 1 256 ? -7.957 17.984 -11.367 1 98.25 256 HIS A C 1
ATOM 1998 O O . HIS A 1 256 ? -7.043 17.156 -11.367 1 98.25 256 HIS A O 1
ATOM 2004 N N . LEU A 1 257 ? -7.797 19.125 -10.781 1 98.38 257 LEU A N 1
ATOM 2005 C CA . LEU A 1 257 ? -6.562 19.516 -10.109 1 98.38 257 LEU A CA 1
ATOM 2006 C C . LEU A 1 257 ? -6.258 18.578 -8.945 1 98.38 257 LEU A C 1
ATOM 2008 O O . LEU A 1 257 ? -5.133 18.094 -8.82 1 98.38 257 LEU A O 1
ATOM 2012 N N . LEU A 1 258 ? -7.285 18.25 -8.156 1 98.56 258 LEU A N 1
ATOM 2013 C CA . LEU A 1 258 ? -7.09 17.453 -6.953 1 98.56 258 LEU A CA 1
ATOM 2014 C C . LEU A 1 258 ? -6.898 15.977 -7.312 1 98.56 258 LEU A C 1
ATOM 2016 O O . LEU A 1 258 ? -6.441 15.188 -6.484 1 98.56 258 LEU A O 1
ATOM 2020 N N . SER A 1 259 ? -7.293 15.578 -8.547 1 98.19 259 SER A N 1
ATOM 2021 C CA . SER A 1 259 ? -7.145 14.188 -8.945 1 98.19 259 SER A CA 1
ATOM 2022 C C . SER A 1 259 ? -5.883 13.977 -9.781 1 98.19 259 SER A C 1
ATOM 2024 O O . SER A 1 259 ? -5.457 12.844 -10.008 1 98.19 259 SER A O 1
ATOM 2026 N N . SER A 1 260 ? -5.281 15.062 -10.219 1 95.88 260 SER A N 1
ATOM 2027 C CA . SER A 1 260 ? -4.156 14.922 -11.141 1 95.88 260 SER A CA 1
ATOM 2028 C C . SER A 1 260 ? -2.838 15.281 -10.461 1 95.88 260 SER A C 1
ATOM 2030 O O . SER A 1 260 ? -1.782 14.766 -10.828 1 95.88 260 SER A O 1
ATOM 2032 N N . ILE A 1 261 ? -2.863 16.172 -9.531 1 95.56 261 ILE A N 1
ATOM 2033 C CA . ILE A 1 261 ? -1.641 16.641 -8.883 1 95.56 261 ILE A CA 1
ATOM 2034 C C . ILE A 1 261 ? -1.399 15.852 -7.602 1 95.56 261 ILE A C 1
ATOM 2036 O O . ILE A 1 261 ? -2.279 15.766 -6.738 1 95.56 261 ILE A O 1
ATOM 2040 N N . GLU A 1 262 ? -0.269 15.234 -7.48 1 94.38 262 GLU A N 1
ATOM 2041 C CA . GLU A 1 262 ? 0.108 14.555 -6.242 1 94.38 262 GLU A CA 1
ATOM 2042 C C . GLU A 1 262 ? 0.521 15.562 -5.172 1 94.38 262 GLU A C 1
ATOM 2044 O O . GLU A 1 262 ? 1.403 16.391 -5.398 1 94.38 262 GLU A O 1
ATOM 2049 N N . HIS A 1 263 ? -0.09 15.555 -4.055 1 95.75 263 HIS A N 1
ATOM 2050 C CA . HIS A 1 263 ? 0.257 16.422 -2.938 1 95.75 263 HIS A CA 1
ATOM 2051 C C . HIS A 1 263 ? 1.138 15.703 -1.925 1 95.75 263 HIS A C 1
ATOM 2053 O O . HIS A 1 263 ? 0.825 14.586 -1.512 1 95.75 263 HIS A O 1
ATOM 2059 N N . PRO A 1 264 ? 2.232 16.281 -1.517 1 94.38 264 PRO A N 1
ATOM 2060 C CA . PRO A 1 264 ? 3.088 15.648 -0.511 1 94.38 264 PRO A CA 1
ATOM 2061 C C . PRO A 1 264 ? 2.527 15.773 0.904 1 94.38 264 PRO A C 1
ATOM 2063 O O . PRO A 1 264 ? 1.953 16.812 1.254 1 94.38 264 PRO A O 1
ATOM 2066 N N . TYR A 1 265 ? 2.658 14.758 1.693 1 96 265 TYR A N 1
ATOM 2067 C CA . TYR A 1 265 ? 2.379 14.703 3.123 1 96 265 TYR A CA 1
ATOM 2068 C C . TYR A 1 265 ? 3.611 14.258 3.902 1 96 265 TYR A C 1
ATOM 2070 O O . TYR A 1 265 ? 4.453 13.523 3.383 1 96 265 TYR A O 1
ATOM 2078 N N . GLU A 1 266 ? 3.697 14.758 5.113 1 94.25 266 GLU A N 1
ATOM 2079 C CA . GLU A 1 266 ? 4.926 14.477 5.852 1 94.25 266 GLU A CA 1
ATOM 2080 C C . GLU A 1 266 ? 4.652 14.367 7.352 1 94.25 266 GLU A C 1
ATOM 2082 O O . GLU A 1 266 ? 3.795 15.07 7.887 1 94.25 266 GLU A O 1
ATOM 2087 N N . TYR A 1 267 ? 5.309 13.5 8.039 1 93.62 267 TYR A N 1
ATOM 2088 C CA . TYR A 1 267 ? 5.422 13.383 9.484 1 93.62 267 TYR A CA 1
ATOM 2089 C C . TYR A 1 267 ? 6.871 13.195 9.906 1 93.62 267 TYR A C 1
ATOM 2091 O O . TYR A 1 267 ? 7.586 12.359 9.344 1 93.62 267 TYR A O 1
ATOM 2099 N N . ARG A 1 268 ? 7.23 13.984 10.828 1 91.94 268 ARG A N 1
ATOM 2100 C CA . ARG A 1 268 ? 8.602 13.906 11.312 1 91.94 268 ARG A CA 1
ATOM 2101 C C . ARG A 1 268 ? 8.641 13.781 12.828 1 91.94 268 ARG A C 1
ATOM 2103 O O . ARG A 1 268 ? 7.84 14.406 13.531 1 91.94 268 ARG A O 1
ATOM 2110 N N . ASP A 1 269 ? 9.422 12.93 13.336 1 90.44 269 ASP A N 1
ATOM 2111 C CA . ASP A 1 269 ? 9.797 12.82 14.742 1 90.44 269 ASP A CA 1
ATOM 2112 C C . ASP A 1 269 ? 11.312 12.688 14.898 1 90.44 269 ASP A C 1
ATOM 2114 O O . ASP A 1 269 ? 11.852 11.586 14.875 1 90.44 269 ASP A O 1
ATOM 2118 N N . PRO A 1 270 ? 11.93 13.812 15.062 1 86.19 270 PRO A N 1
ATOM 2119 C CA . PRO A 1 270 ? 13.391 13.789 15.125 1 86.19 270 PRO A CA 1
ATOM 2120 C C . PRO A 1 270 ? 13.922 12.938 16.281 1 86.19 270 PRO A C 1
ATOM 2122 O O . PRO A 1 270 ? 14.969 12.305 16.156 1 86.19 270 PRO A O 1
ATOM 2125 N N . ASP A 1 271 ? 13.203 12.914 17.391 1 86.75 271 ASP A N 1
ATOM 2126 C CA . ASP A 1 271 ? 13.648 12.156 18.547 1 86.75 271 ASP A CA 1
ATOM 2127 C C . ASP A 1 271 ? 13.633 10.656 18.266 1 86.75 271 ASP A C 1
ATOM 2129 O O . ASP A 1 271 ? 14.484 9.914 18.766 1 86.75 271 ASP A O 1
ATOM 2133 N N . ALA A 1 272 ? 12.781 10.312 17.438 1 86.75 272 ALA A N 1
ATOM 2134 C CA . ALA A 1 272 ? 12.664 8.891 17.109 1 86.75 272 ALA A CA 1
ATOM 2135 C C . ALA A 1 272 ? 13.32 8.586 15.773 1 86.75 272 ALA A C 1
ATOM 2137 O O . ALA A 1 272 ? 13.25 7.453 15.289 1 86.75 272 ALA A O 1
ATOM 2138 N N . ALA A 1 273 ? 13.969 9.555 15.117 1 88.19 273 ALA A N 1
ATOM 2139 C CA . ALA A 1 273 ? 14.602 9.398 13.812 1 88.19 273 ALA A CA 1
ATOM 2140 C C . ALA A 1 273 ? 13.602 8.875 12.781 1 88.19 273 ALA A C 1
ATOM 2142 O O . ALA A 1 273 ? 13.883 7.918 12.062 1 88.19 273 ALA A O 1
ATOM 2143 N N . VAL A 1 274 ? 12.438 9.523 12.781 1 91.44 274 VAL A N 1
ATOM 2144 C CA . VAL A 1 274 ? 11.359 9.141 11.867 1 91.44 274 VAL A CA 1
ATOM 2145 C C . VAL A 1 274 ? 11.07 10.289 10.914 1 91.44 274 VAL A C 1
ATOM 2147 O O . VAL A 1 274 ? 10.945 11.445 11.328 1 91.44 274 VAL A O 1
ATOM 2150 N N . LEU A 1 275 ? 11.078 10.055 9.703 1 94.5 275 LEU A N 1
ATOM 2151 C CA . LEU A 1 275 ? 10.617 10.961 8.656 1 94.5 275 LEU A CA 1
ATOM 2152 C C . LEU A 1 275 ? 9.82 10.219 7.594 1 94.5 275 LEU A C 1
ATOM 2154 O O . LEU A 1 275 ? 10.398 9.57 6.719 1 94.5 275 LEU A O 1
ATOM 2158 N N . LEU A 1 276 ? 8.5 10.281 7.695 1 94.81 276 LEU A N 1
ATOM 2159 C CA . LEU A 1 276 ? 7.59 9.633 6.758 1 94.81 276 LEU A CA 1
ATOM 2160 C C . LEU A 1 276 ? 7.082 10.625 5.723 1 94.81 276 LEU A C 1
ATOM 2162 O O . LEU A 1 276 ? 6.738 11.766 6.059 1 94.81 276 LEU A O 1
ATOM 2166 N N . ARG A 1 277 ? 7.09 10.227 4.5 1 93.38 277 ARG A N 1
ATOM 2167 C CA . ARG A 1 277 ? 6.605 11.055 3.406 1 93.38 277 ARG A CA 1
ATOM 2168 C C . ARG A 1 277 ? 5.902 10.219 2.348 1 93.38 277 ARG A C 1
ATOM 2170 O O . ARG A 1 277 ? 6.328 9.102 2.051 1 93.38 277 ARG A O 1
ATOM 2177 N N . ALA A 1 278 ? 4.875 10.695 1.848 1 93.25 278 ALA A N 1
ATOM 2178 C CA . ALA A 1 278 ? 4.188 10.133 0.69 1 93.25 278 ALA A CA 1
ATOM 2179 C C . ALA A 1 278 ? 3.516 11.219 -0.138 1 93.25 278 ALA A C 1
ATOM 2181 O O . ALA A 1 278 ? 3.104 12.25 0.399 1 93.25 278 ALA A O 1
ATOM 2182 N N . SER A 1 279 ? 3.48 11.117 -1.425 1 93.31 279 SER A N 1
ATOM 2183 C CA . SER A 1 279 ? 2.797 12.031 -2.33 1 93.31 279 SER A CA 1
ATOM 2184 C C . SER A 1 279 ? 1.687 11.328 -3.1 1 93.31 279 SER A C 1
ATOM 2186 O O . SER A 1 279 ? 1.943 10.359 -3.82 1 93.31 279 SER A O 1
ATOM 2188 N N . VAL A 1 280 ? 0.531 11.727 -2.885 1 94.5 280 VAL A N 1
ATOM 2189 C CA . VAL A 1 280 ? -0.641 11.125 -3.508 1 94.5 280 VAL A CA 1
ATOM 2190 C C . VAL A 1 280 ? -1.67 12.203 -3.832 1 94.5 280 VAL A C 1
ATOM 2192 O O . VAL A 1 280 ? -1.725 13.242 -3.164 1 94.5 280 VAL A O 1
ATOM 2195 N N . PRO A 1 281 ? -2.463 12.016 -4.895 1 97.19 281 PRO A N 1
ATOM 2196 C CA . PRO A 1 281 ? -3.541 12.984 -5.094 1 97.19 281 PRO A CA 1
ATOM 2197 C C . PRO A 1 281 ? -4.602 12.922 -3.994 1 97.19 281 PRO A C 1
ATOM 2199 O O . PRO A 1 281 ? -4.762 11.891 -3.344 1 97.19 281 PRO A O 1
ATOM 2202 N N . VAL A 1 282 ? -5.242 14.016 -3.807 1 98.56 282 VAL A N 1
ATOM 2203 C CA . VAL A 1 282 ? -6.336 14.047 -2.844 1 98.56 282 VAL A CA 1
ATOM 2204 C C . VAL A 1 282 ? -7.418 13.047 -3.25 1 98.56 282 VAL A C 1
ATOM 2206 O O . VAL A 1 282 ? -7.949 12.32 -2.408 1 98.56 282 VAL A O 1
ATOM 2209 N N . ILE A 1 283 ? -7.715 13.07 -4.551 1 98.69 283 ILE A N 1
ATOM 2210 C CA . ILE A 1 283 ? -8.695 12.156 -5.117 1 98.69 283 ILE A CA 1
ATOM 2211 C C . ILE A 1 283 ? -8.008 11.203 -6.094 1 98.69 283 ILE A C 1
ATOM 2213 O O . ILE A 1 283 ? -7.746 11.57 -7.242 1 98.69 283 ILE A O 1
ATOM 2217 N N . LYS A 1 284 ? -7.734 10.047 -5.652 1 97.25 284 LYS A N 1
ATOM 2218 C CA . LYS A 1 284 ? -7.148 9.039 -6.531 1 97.25 284 LYS A CA 1
ATOM 2219 C C . LYS A 1 284 ? -8.219 8.328 -7.352 1 97.25 284 LYS A C 1
ATOM 2221 O O . LYS A 1 284 ? -9.227 7.871 -6.809 1 97.25 284 LYS A O 1
ATOM 2226 N N . LEU A 1 285 ? -7.977 8.219 -8.609 1 93.19 285 LEU A N 1
ATOM 2227 C CA . LEU A 1 285 ? -8.945 7.613 -9.516 1 93.19 285 LEU A CA 1
ATOM 2228 C C . LEU A 1 285 ? -8.43 6.277 -10.047 1 93.19 285 LEU A C 1
ATOM 2230 O O . LEU A 1 285 ? -7.223 6.078 -10.172 1 93.19 285 LEU A O 1
ATOM 2234 N N . CYS A 1 286 ? -9.281 5.387 -10.211 1 84.56 286 CYS A N 1
ATOM 2235 C CA . CYS A 1 286 ? -9.094 4.16 -10.977 1 84.56 286 CYS A CA 1
ATOM 2236 C C . CYS A 1 286 ? -10.195 3.996 -12.016 1 84.56 286 CYS A C 1
ATOM 2238 O O . CYS A 1 286 ? -11.367 3.842 -11.672 1 84.56 286 CYS A O 1
ATOM 2240 N N . ASN A 1 287 ? -9.906 3.928 -13.219 1 79.12 287 ASN A N 1
ATOM 2241 C CA . ASN A 1 287 ? -10.883 3.869 -14.305 1 79.12 287 ASN A CA 1
ATOM 2242 C C . ASN A 1 287 ? -11.969 4.926 -14.141 1 79.12 287 ASN A C 1
ATOM 2244 O O . ASN A 1 287 ? -13.156 4.605 -14.164 1 79.12 287 ASN A O 1
ATOM 2248 N N . GLU A 1 288 ? -11.602 6.137 -13.758 1 84.81 288 GLU A N 1
ATOM 2249 C CA . GLU A 1 288 ? -12.445 7.324 -13.68 1 84.81 288 GLU A CA 1
ATOM 2250 C C . GLU A 1 288 ? -13.359 7.27 -12.461 1 84.81 288 GLU A C 1
ATOM 2252 O O . GLU A 1 288 ? -14.242 8.117 -12.305 1 84.81 288 GLU A O 1
ATOM 2257 N N . GLU A 1 289 ? -13.195 6.27 -11.688 1 90.38 289 GLU A N 1
ATOM 2258 C CA . GLU A 1 289 ? -13.938 6.184 -10.43 1 90.38 289 GLU A CA 1
ATOM 2259 C C . GLU A 1 289 ? -13.047 6.523 -9.242 1 90.38 289 GLU A C 1
ATOM 2261 O O . GLU A 1 289 ? -11.852 6.238 -9.25 1 90.38 289 GLU A O 1
ATOM 2266 N N . VAL A 1 290 ? -13.672 7.121 -8.25 1 95.94 290 VAL A N 1
ATOM 2267 C CA . VAL A 1 290 ? -12.906 7.473 -7.055 1 95.94 290 VAL A CA 1
ATOM 2268 C C . VAL A 1 290 ? -12.492 6.207 -6.312 1 95.94 290 VAL A C 1
ATOM 2270 O O . VAL A 1 290 ? -13.336 5.383 -5.953 1 95.94 290 VAL A O 1
ATOM 2273 N N . GLU A 1 291 ? -11.258 6.07 -6.125 1 94 291 GLU A N 1
ATOM 2274 C CA . GLU A 1 291 ? -10.703 4.891 -5.477 1 94 291 GLU A CA 1
ATOM 2275 C C . GLU A 1 291 ? -10.305 5.191 -4.031 1 94 291 GLU A C 1
ATOM 2277 O O . GLU A 1 291 ? -10.438 4.332 -3.156 1 94 291 GLU A O 1
ATOM 2282 N N . ARG A 1 292 ? -9.805 6.379 -3.832 1 96.88 292 ARG A N 1
ATOM 2283 C CA . ARG A 1 292 ? -9.328 6.754 -2.506 1 96.88 292 ARG A CA 1
ATOM 2284 C C . ARG A 1 292 ? -9.312 8.273 -2.338 1 96.88 292 ARG A C 1
ATOM 2286 O O . ARG A 1 292 ? -9 9 -3.277 1 96.88 292 ARG A O 1
ATOM 2293 N N . VAL A 1 293 ? -9.672 8.703 -1.209 1 98.56 293 VAL A N 1
ATOM 2294 C CA . VAL A 1 293 ? -9.5 10.094 -0.799 1 98.56 293 VAL A CA 1
ATOM 2295 C C . VAL A 1 293 ? -8.43 10.188 0.283 1 98.56 293 VAL A C 1
ATOM 2297 O O . VAL A 1 293 ? -8.43 9.414 1.24 1 98.56 293 VAL A O 1
ATOM 2300 N N . THR A 1 294 ? -7.449 10.992 0.058 1 98.44 294 THR A N 1
ATOM 2301 C CA . THR A 1 294 ? -6.418 11.312 1.039 1 98.44 294 THR A CA 1
ATOM 2302 C C . THR A 1 294 ? -6.391 12.812 1.325 1 98.44 294 THR A C 1
ATOM 2304 O O . THR A 1 294 ? -5.996 13.602 0.469 1 98.44 294 THR A O 1
ATOM 2307 N N . PHE A 1 295 ? -6.828 13.156 2.525 1 98.25 295 PHE A N 1
ATOM 2308 C C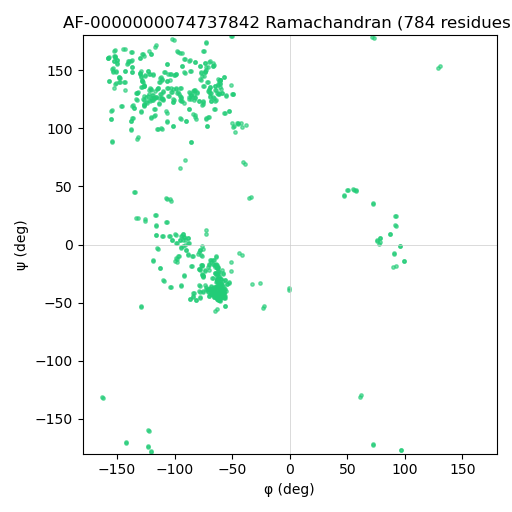A . PHE A 1 295 ? -6.992 14.578 2.832 1 98.25 295 PHE A CA 1
ATOM 2309 C C . PHE A 1 295 ? -6.684 14.852 4.297 1 98.25 295 PHE A C 1
ATOM 2311 O O . PHE A 1 295 ? -7.348 14.32 5.191 1 98.25 295 PHE A O 1
ATOM 2318 N N . ASN A 1 296 ? -5.719 15.648 4.523 1 97.31 296 ASN A N 1
ATOM 2319 C CA . ASN A 1 296 ? -5.289 16.031 5.859 1 97.31 296 ASN A CA 1
ATOM 2320 C C . ASN A 1 296 ? -4.578 17.391 5.844 1 97.31 296 ASN A C 1
ATOM 2322 O O . ASN A 1 296 ? -3.426 17.484 5.418 1 97.31 296 ASN A O 1
ATOM 2326 N N . ASN A 1 297 ? -5.234 18.406 6.363 1 94.69 297 ASN A N 1
ATOM 2327 C CA . ASN A 1 297 ? -4.676 19.75 6.395 1 94.69 297 ASN A CA 1
ATOM 2328 C C . ASN A 1 297 ? -3.416 19.812 7.25 1 94.69 297 ASN A C 1
ATOM 2330 O O . ASN A 1 297 ? -2.467 20.516 6.914 1 94.69 297 ASN A O 1
ATOM 2334 N N . ARG A 1 298 ? -3.41 19.094 8.273 1 93.06 298 ARG A N 1
ATOM 2335 C CA . ARG A 1 298 ? -2.354 19.203 9.273 1 93.06 298 ARG A CA 1
ATOM 2336 C C . ARG A 1 298 ? -1.054 18.578 8.766 1 93.06 298 ARG A C 1
ATOM 2338 O O . ARG A 1 298 ? 0.03 19.109 9.008 1 93.06 298 ARG A O 1
ATOM 2345 N N . SER A 1 299 ? -1.201 17.531 8.008 1 94.56 299 SER A N 1
ATOM 2346 C CA . SER A 1 299 ? -0.018 16.797 7.57 1 94.56 299 SER A CA 1
ATOM 2347 C C . SER A 1 299 ? 0.393 17.188 6.156 1 94.56 299 SER A C 1
ATOM 2349 O O . SER A 1 299 ? 1.371 16.672 5.617 1 94.56 299 SER A O 1
ATOM 2351 N N . ALA A 1 300 ? -0.304 18.109 5.535 1 95.25 300 ALA A N 1
ATOM 2352 C CA . ALA A 1 300 ? 0.025 18.562 4.188 1 95.25 300 ALA A CA 1
ATOM 2353 C C . ALA A 1 300 ? 1.384 19.25 4.156 1 95.25 300 ALA A C 1
ATOM 2355 O O . ALA A 1 300 ? 1.625 20.188 4.918 1 95.25 300 ALA A O 1
ATOM 2356 N N . ALA A 1 301 ? 2.262 18.781 3.32 1 93.44 301 ALA A N 1
ATOM 2357 C CA . ALA A 1 301 ? 3.59 19.359 3.152 1 93.44 301 ALA A CA 1
ATOM 2358 C C . ALA A 1 301 ? 3.615 20.344 1.983 1 93.44 301 ALA A C 1
ATOM 2360 O O . ALA A 1 301 ? 2.674 20.391 1.188 1 93.44 301 ALA A O 1
ATOM 2361 N N . PRO A 1 302 ? 4.633 21.172 1.893 1 91 302 PRO A N 1
ATOM 2362 C CA . PRO A 1 302 ? 4.688 22.203 0.841 1 91 302 PRO A CA 1
ATOM 2363 C C . PRO A 1 302 ? 4.625 21.594 -0.563 1 91 302 PRO A C 1
ATOM 2365 O O . PRO A 1 302 ? 5.332 20.625 -0.856 1 91 302 PRO A O 1
ATOM 2368 N N . LEU A 1 303 ? 3.781 22.109 -1.335 1 91.06 303 LEU A N 1
ATOM 2369 C CA . LEU A 1 303 ? 3.648 21.75 -2.742 1 91.06 303 LEU A CA 1
ATOM 2370 C C . LEU A 1 303 ? 4.039 22.922 -3.641 1 91.06 303 LEU A C 1
ATOM 2372 O O . LEU A 1 303 ? 3.518 24.031 -3.486 1 91.06 303 LEU A O 1
ATOM 2376 N N . GLN A 1 304 ? 5 22.766 -4.484 1 84.38 304 GLN A N 1
ATOM 2377 C CA . GLN A 1 304 ? 5.316 23.75 -5.52 1 84.38 304 GLN A CA 1
ATOM 2378 C C . GLN A 1 304 ? 4.766 23.312 -6.875 1 84.38 304 GLN A C 1
ATOM 2380 O O . GLN A 1 304 ? 5.047 22.203 -7.34 1 84.38 304 GLN A O 1
ATOM 2385 N N . HIS A 1 305 ? 3.971 24.141 -7.422 1 87.38 305 HIS A N 1
ATOM 2386 C CA . HIS A 1 305 ? 3.322 23.844 -8.695 1 87.38 305 HIS A CA 1
ATOM 2387 C C . HIS A 1 305 ? 2.975 25.125 -9.453 1 87.38 305 HIS A C 1
ATOM 2389 O O . HIS A 1 305 ? 2.76 26.172 -8.844 1 87.38 305 HIS A O 1
ATOM 2395 N N . GLU A 1 306 ? 2.941 25.031 -10.727 1 86.62 306 GLU A N 1
ATOM 2396 C CA . GLU A 1 306 ? 2.623 26.188 -11.562 1 86.62 306 GLU A CA 1
ATOM 2397 C C . GLU A 1 306 ? 1.205 26.688 -11.297 1 86.62 306 GLU A C 1
ATOM 2399 O O . GLU A 1 306 ? 0.942 27.891 -11.359 1 86.62 306 GLU A O 1
ATOM 2404 N N . GLU A 1 307 ? 0.331 25.781 -10.93 1 91.62 307 GLU A N 1
ATOM 2405 C CA . GLU A 1 307 ? -1.061 26.141 -10.664 1 91.62 307 GLU A CA 1
ATOM 2406 C C . GLU A 1 307 ? -1.341 26.188 -9.164 1 91.62 307 GLU A C 1
ATOM 2408 O O . GLU A 1 307 ? -2.418 25.797 -8.719 1 91.62 307 GLU A O 1
ATOM 2413 N N . LEU A 1 308 ? -0.435 26.672 -8.5 1 92.19 308 LEU A N 1
ATOM 2414 C CA . LEU A 1 308 ? -0.453 26.625 -7.043 1 92.19 308 LEU A CA 1
ATOM 2415 C C . LEU A 1 308 ? -1.72 27.266 -6.488 1 92.19 308 LEU A C 1
ATOM 2417 O O . LEU A 1 308 ? -2.434 26.656 -5.691 1 92.19 308 LEU A O 1
ATOM 2421 N N . GLN A 1 309 ? -2.033 28.5 -6.879 1 92.94 309 GLN A N 1
ATOM 2422 C CA . GLN A 1 309 ? -3.191 29.188 -6.336 1 92.94 309 GLN A CA 1
ATOM 2423 C C . GLN A 1 309 ? -4.48 28.438 -6.629 1 92.94 309 GLN A C 1
ATOM 2425 O O . GLN A 1 309 ? -5.305 28.234 -5.734 1 92.94 309 GLN A O 1
ATOM 2430 N N . ARG A 1 310 ? -4.637 28.047 -7.875 1 96.25 310 ARG A N 1
ATOM 2431 C CA . ARG A 1 310 ? -5.836 27.312 -8.258 1 96.25 310 ARG A CA 1
ATOM 2432 C C . ARG A 1 310 ? -5.938 26 -7.492 1 96.25 310 ARG A C 1
ATOM 2434 O O . ARG A 1 310 ? -7.035 25.578 -7.117 1 96.25 310 ARG A O 1
ATOM 2441 N N . TYR A 1 311 ? -4.828 25.375 -7.305 1 97.25 311 TYR A N 1
ATOM 2442 C CA . TYR A 1 311 ? -4.801 24.109 -6.574 1 97.25 311 TYR A CA 1
ATOM 2443 C C . TYR A 1 311 ? -5.281 24.297 -5.141 1 97.25 311 TYR A C 1
ATOM 2445 O O . TYR A 1 311 ? -6.129 23.547 -4.66 1 97.25 311 TYR A O 1
ATOM 2453 N N . TYR A 1 312 ? -4.793 25.297 -4.504 1 97.06 312 TYR A N 1
ATOM 2454 C CA . TYR A 1 312 ? -5.152 25.469 -3.104 1 97.06 312 TYR A CA 1
ATOM 2455 C C . TYR A 1 312 ? -6.574 26 -2.971 1 97.06 312 TYR A C 1
ATOM 2457 O O . TYR A 1 312 ? -7.254 25.734 -1.978 1 97.06 312 TYR A O 1
ATOM 2465 N N . GLU A 1 313 ? -7.02 26.734 -3.969 1 97.5 313 GLU A N 1
ATOM 2466 C CA . GLU A 1 313 ? -8.438 27.078 -3.992 1 97.5 313 GLU A CA 1
ATOM 2467 C C . GLU A 1 313 ? -9.312 25.844 -4.117 1 97.5 313 GLU A C 1
ATOM 2469 O O . GLU A 1 313 ? -10.359 25.75 -3.475 1 97.5 313 GLU A O 1
ATOM 2474 N N . ALA A 1 314 ? -8.891 24.906 -4.977 1 98.38 314 ALA A N 1
ATOM 2475 C CA . ALA A 1 314 ? -9.586 23.625 -5.082 1 98.38 314 ALA A CA 1
ATOM 2476 C C . ALA A 1 314 ? -9.547 22.859 -3.754 1 98.38 314 ALA A C 1
ATOM 2478 O O . ALA A 1 314 ? -10.562 22.297 -3.324 1 98.38 314 ALA A O 1
ATOM 2479 N N . TRP A 1 315 ? -8.375 22.875 -3.125 1 98.12 315 TRP A N 1
ATOM 2480 C CA . TRP A 1 315 ? -8.203 22.266 -1.811 1 98.12 315 TRP A CA 1
ATOM 2481 C C . TRP A 1 315 ? -9.188 22.859 -0.802 1 98.12 315 TRP A C 1
ATOM 2483 O O . TRP A 1 315 ? -9.844 22.109 -0.069 1 98.12 315 TRP A O 1
ATOM 2493 N N . ALA A 1 316 ? -9.305 24.156 -0.785 1 97.5 316 ALA A N 1
ATOM 2494 C CA . ALA A 1 316 ? -10.18 24.844 0.152 1 97.5 316 ALA A CA 1
ATOM 2495 C C . ALA A 1 316 ? -11.648 24.516 -0.116 1 97.5 316 ALA A C 1
ATOM 2497 O O . ALA A 1 316 ? -12.438 24.359 0.819 1 97.5 316 ALA A O 1
ATOM 2498 N N . LEU A 1 317 ? -11.977 24.438 -1.36 1 97.88 317 LEU A N 1
ATOM 2499 C CA . LEU A 1 317 ? -13.344 24.078 -1.708 1 97.88 317 LEU A CA 1
ATOM 2500 C C . LEU A 1 317 ? -13.68 22.656 -1.228 1 97.88 317 LEU A C 1
ATOM 2502 O O . LEU A 1 317 ? -14.742 22.438 -0.653 1 97.88 317 LEU A O 1
ATOM 2506 N N . PHE A 1 318 ? -12.805 21.719 -1.476 1 98.5 318 PHE A N 1
ATOM 2507 C CA . PHE A 1 318 ? -12.984 20.359 -0.993 1 98.5 318 PHE A CA 1
ATOM 2508 C C . PHE A 1 318 ? -13.125 20.344 0.524 1 98.5 318 PHE A C 1
ATOM 2510 O O . PHE A 1 318 ? -14 19.641 1.06 1 98.5 318 PHE A O 1
ATOM 2517 N N . ASP A 1 319 ? -12.266 21.078 1.174 1 97.56 319 ASP A N 1
ATOM 2518 C CA . ASP A 1 319 ? -12.281 21.188 2.629 1 97.56 319 ASP A CA 1
ATOM 2519 C C . ASP A 1 319 ? -13.633 21.688 3.125 1 97.56 319 ASP A C 1
ATOM 2521 O O . ASP A 1 319 ? -14.219 21.125 4.047 1 97.56 319 ASP A O 1
ATOM 2525 N N . ARG A 1 320 ? -14.18 22.688 2.514 1 96.5 320 ARG A N 1
ATOM 2526 C CA . ARG A 1 320 ? -15.469 23.25 2.896 1 96.5 320 ARG A CA 1
ATOM 2527 C C . ARG A 1 320 ? -16.594 22.234 2.707 1 96.5 320 ARG A C 1
ATOM 2529 O O . ARG A 1 320 ? -17.453 22.094 3.572 1 96.5 320 ARG A O 1
ATOM 2536 N N . LEU A 1 321 ? -16.531 21.594 1.58 1 97.44 321 LEU A N 1
ATOM 2537 C CA . LEU A 1 321 ? -17.547 20.578 1.318 1 97.44 321 LEU A CA 1
ATOM 2538 C C . LEU A 1 321 ? -17.469 19.453 2.344 1 97.44 321 LEU A C 1
ATOM 2540 O O . LEU A 1 321 ? -18.484 19.047 2.898 1 97.44 321 LEU A O 1
ATOM 2544 N N . ALA A 1 322 ? -16.266 18.969 2.617 1 97.5 322 ALA A N 1
ATOM 2545 C CA . ALA A 1 322 ? -16.031 17.844 3.52 1 97.5 322 ALA A CA 1
ATOM 2546 C C . ALA A 1 322 ? -16.484 18.188 4.941 1 97.5 322 ALA A C 1
ATOM 2548 O O . ALA A 1 322 ? -16.828 17.297 5.719 1 97.5 322 ALA A O 1
ATOM 2549 N N . ASN A 1 323 ? -16.469 19.484 5.27 1 95.81 323 ASN A N 1
ATOM 2550 C CA . ASN A 1 323 ? -16.812 19.891 6.629 1 95.81 323 ASN A CA 1
ATOM 2551 C C . ASN A 1 323 ? -18.219 20.484 6.703 1 95.81 323 ASN A C 1
ATOM 2553 O O . ASN A 1 323 ? -18.609 21.016 7.738 1 95.81 323 ASN A O 1
ATOM 2557 N N . SER A 1 324 ? -18.906 20.391 5.645 1 95.19 324 SER A N 1
ATOM 2558 C CA . SER A 1 324 ? -20.297 20.844 5.645 1 95.19 324 SER A CA 1
ATOM 2559 C C . SER A 1 324 ? -21.219 19.828 6.297 1 95.19 324 SER A C 1
ATOM 2561 O O . SER A 1 324 ? -20.938 18.625 6.25 1 95.19 324 SER A O 1
ATOM 2563 N N . MET A 1 325 ? -22.281 20.266 6.816 1 92.88 325 MET A N 1
ATOM 2564 C CA . MET A 1 325 ? -23.25 19.375 7.449 1 92.88 325 MET A CA 1
ATOM 2565 C C . MET A 1 325 ? -23.969 18.516 6.41 1 92.88 325 MET A C 1
ATOM 2567 O O . MET A 1 325 ? -24.484 17.453 6.734 1 92.88 325 MET A O 1
ATOM 2571 N N . GLU A 1 326 ? -23.906 18.891 5.211 1 94.19 326 GLU A N 1
ATOM 2572 C CA . GLU A 1 326 ? -24.547 18.172 4.113 1 94.19 326 GLU A CA 1
ATOM 2573 C C . GLU A 1 326 ? -23.984 16.75 3.986 1 94.19 326 GLU A C 1
ATOM 2575 O O . GLU A 1 326 ? -24.703 15.82 3.637 1 94.19 326 GLU A O 1
ATOM 2580 N N . PHE A 1 327 ? -22.719 16.562 4.281 1 94.88 327 PHE A N 1
ATOM 2581 C CA . PHE A 1 327 ? -22.078 15.273 4.02 1 94.88 327 PHE A CA 1
ATOM 2582 C C . PHE A 1 327 ? -21.641 14.617 5.32 1 94.88 327 PHE A C 1
ATOM 2584 O O . PHE A 1 327 ? -20.938 13.602 5.301 1 94.88 327 PHE A O 1
ATOM 2591 N N . THR A 1 328 ? -22.016 15.164 6.406 1 95.5 328 THR A N 1
ATOM 2592 C CA . THR A 1 328 ? -21.453 14.719 7.676 1 95.5 328 THR A CA 1
ATOM 2593 C C . THR A 1 328 ? -22.5 13.984 8.508 1 95.5 328 THR A C 1
ATOM 2595 O O . THR A 1 328 ? -23.641 14.414 8.594 1 95.5 328 THR A O 1
ATOM 2598 N N . VAL A 1 329 ? -22.109 12.859 9.008 1 97.12 329 VAL A N 1
ATOM 2599 C CA . VAL A 1 329 ? -22.891 12.203 10.055 1 97.12 329 VAL A CA 1
ATOM 2600 C C . VAL A 1 329 ? -22.141 12.281 11.383 1 97.12 329 VAL A C 1
ATOM 2602 O O . VAL A 1 329 ? -20.906 12.305 11.406 1 97.12 329 VAL A O 1
ATOM 2605 N N . LYS A 1 330 ? -22.906 12.352 12.43 1 95.38 330 LYS A N 1
ATOM 2606 C CA . LYS A 1 330 ? -22.359 12.523 13.773 1 95.38 330 LYS A CA 1
ATOM 2607 C C . LYS A 1 330 ? -22.625 11.305 14.641 1 95.38 330 LYS A C 1
ATOM 2609 O O . LYS A 1 330 ? -23.719 10.734 14.594 1 95.38 330 LYS A O 1
ATOM 2614 N N . ALA A 1 331 ? -21.578 10.875 15.359 1 95.06 331 ALA A N 1
ATOM 2615 C CA . ALA A 1 331 ? -21.75 9.766 16.297 1 95.06 331 ALA A CA 1
ATOM 2616 C C . ALA A 1 331 ? -21.188 10.133 17.672 1 95.06 331 ALA A C 1
ATOM 2618 O O . ALA A 1 331 ? -19.984 10.383 17.812 1 95.06 331 ALA A O 1
ATOM 2619 N N . HIS A 1 332 ? -22.047 10.211 18.656 1 93.88 332 HIS A N 1
ATOM 2620 C CA . HIS A 1 332 ? -21.609 10.289 20.047 1 93.88 332 HIS A CA 1
ATOM 2621 C C . HIS A 1 332 ? -21.375 8.898 20.625 1 93.88 332 HIS A C 1
ATOM 2623 O O . HIS A 1 332 ? -22.281 8.305 21.219 1 93.88 332 HIS A O 1
ATOM 2629 N N . LEU A 1 333 ? -20.156 8.438 20.422 1 95.12 333 LEU A N 1
ATOM 2630 C CA . LEU A 1 333 ? -19.828 7.074 20.828 1 95.12 333 LEU A CA 1
ATOM 2631 C C . LEU A 1 333 ? -19.969 6.906 22.328 1 95.12 333 LEU A C 1
ATOM 2633 O O . LEU A 1 333 ? -19.469 7.73 23.094 1 95.12 333 LEU A O 1
ATOM 2637 N N . LYS A 1 334 ? -20.656 5.926 22.734 1 95.56 334 LYS A N 1
ATOM 2638 C CA . LYS A 1 334 ? -20.797 5.566 24.141 1 95.56 334 LYS A CA 1
ATOM 2639 C C . LYS A 1 334 ? -19.766 4.527 24.547 1 95.56 334 LYS A C 1
ATOM 2641 O O . LYS A 1 334 ? -19.25 3.783 23.703 1 95.56 334 LYS A O 1
ATOM 2646 N N . PRO A 1 335 ? -19.438 4.562 25.891 1 97.12 335 PRO A N 1
ATOM 2647 C CA . PRO A 1 335 ? -18.5 3.529 26.344 1 97.12 335 PRO A CA 1
ATOM 2648 C C . PRO A 1 335 ? -18.906 2.129 25.891 1 97.12 335 PRO A C 1
ATOM 2650 O O . PRO A 1 335 ? -20.062 1.729 26.078 1 97.12 335 PRO A O 1
ATOM 2653 N N . GLY A 1 336 ? -17.922 1.41 25.281 1 98.12 336 GLY A N 1
ATOM 2654 C CA . GLY A 1 336 ? -18.203 0.063 24.812 1 98.12 336 GLY A CA 1
ATOM 2655 C C . GLY A 1 336 ? -18.578 0.014 23.344 1 98.12 336 GLY A C 1
ATOM 2656 O O . GLY A 1 336 ? -18.781 -1.066 22.781 1 98.12 336 GLY A O 1
ATOM 2657 N N . GLU A 1 337 ? -18.625 1.12 22.719 1 98.12 337 GLU A N 1
ATOM 2658 C CA . GLU A 1 337 ? -18.922 1.166 21.281 1 98.12 337 GLU A CA 1
ATOM 2659 C C . GLU A 1 337 ? -17.641 1.332 20.469 1 98.12 337 GLU A C 1
ATOM 2661 O O . GLU A 1 337 ? -16.688 1.962 20.938 1 98.12 337 GLU A O 1
ATOM 2666 N N . LEU A 1 338 ? -17.641 0.723 19.328 1 98.62 338 LEU A N 1
ATOM 2667 C CA . LEU A 1 338 ? -16.531 0.781 18.375 1 98.62 338 LEU A CA 1
ATOM 2668 C C . LEU A 1 338 ? -17 1.335 17.031 1 98.62 338 LEU A C 1
ATOM 2670 O O . LEU A 1 338 ? -18.016 0.882 16.484 1 98.62 338 LEU A O 1
ATOM 2674 N N . ALA A 1 339 ? -16.375 2.379 16.594 1 98.75 339 ALA A N 1
ATOM 2675 C CA . ALA A 1 339 ? -16.516 2.803 15.211 1 98.75 339 ALA A CA 1
ATOM 2676 C C . ALA A 1 339 ? -15.398 2.229 14.344 1 98.75 339 ALA A C 1
ATOM 2678 O O . ALA A 1 339 ? -14.234 2.195 14.758 1 98.75 339 ALA A O 1
ATOM 2679 N N . ILE A 1 340 ? -15.703 1.708 13.211 1 98.81 340 ILE A N 1
ATOM 2680 C CA . ILE A 1 340 ? -14.75 1.171 12.242 1 98.81 340 ILE A CA 1
ATOM 2681 C C . ILE A 1 340 ? -15.086 1.683 10.844 1 98.81 340 ILE A C 1
ATOM 2683 O O . ILE A 1 340 ? -16.25 1.68 10.438 1 98.81 340 ILE A O 1
ATOM 2687 N N . TRP A 1 341 ? -14.094 2.205 10.133 1 98.81 341 TRP A N 1
ATOM 2688 C CA . TRP A 1 341 ? -14.414 2.787 8.836 1 98.81 341 TRP A CA 1
ATOM 2689 C C . TRP A 1 341 ? -13.234 2.658 7.879 1 98.81 341 TRP A C 1
ATOM 2691 O O . TRP A 1 341 ? -12.109 2.385 8.305 1 98.81 341 TRP A O 1
ATOM 2701 N N . SER A 1 342 ? -13.516 2.742 6.594 1 98.44 342 SER A N 1
ATOM 2702 C CA . SER A 1 342 ? -12.5 2.789 5.543 1 98.44 342 SER A CA 1
ATOM 2703 C C . SER A 1 342 ? -11.797 4.141 5.516 1 98.44 342 SER A C 1
ATOM 2705 O O . SER A 1 342 ? -12.352 5.129 5.027 1 98.44 342 SER A O 1
ATOM 2707 N N . ASN A 1 343 ? -10.578 4.168 5.934 1 98.38 343 ASN A N 1
ATOM 2708 C CA . ASN A 1 343 ? -9.781 5.383 6.082 1 98.38 343 ASN A CA 1
ATOM 2709 C C . ASN A 1 343 ? -9.625 6.113 4.75 1 98.38 343 ASN A C 1
ATOM 2711 O O . ASN A 1 343 ? -9.547 7.34 4.715 1 98.38 343 ASN A O 1
ATOM 2715 N N . GLY A 1 344 ? -9.625 5.422 3.648 1 97.5 344 GLY A N 1
ATOM 2716 C CA . GLY A 1 344 ? -9.43 6.004 2.33 1 97.5 344 GLY A CA 1
ATOM 2717 C C . GLY A 1 344 ? -10.727 6.469 1.687 1 97.5 344 GLY A C 1
ATOM 2718 O O . GLY A 1 344 ? -10.734 6.859 0.518 1 97.5 344 GLY A O 1
ATOM 2719 N N . ARG A 1 345 ? -11.781 6.387 2.414 1 98.25 345 ARG A N 1
ATOM 2720 C CA . ARG A 1 345 ? -13.07 6.832 1.908 1 98.25 345 ARG A CA 1
ATOM 2721 C C . ARG A 1 345 ? -13.75 7.777 2.896 1 98.25 345 ARG A C 1
ATOM 2723 O O . ARG A 1 345 ? -14.109 8.898 2.543 1 98.25 345 ARG A O 1
ATOM 2730 N N . VAL A 1 346 ? -13.867 7.301 4.113 1 98.75 346 VAL A N 1
ATOM 2731 C CA . VAL A 1 346 ? -14.594 8.055 5.125 1 98.75 346 VAL A CA 1
ATOM 2732 C C . VAL A 1 346 ? -13.617 8.906 5.938 1 98.75 346 VAL A C 1
ATOM 2734 O O . VAL A 1 346 ? -12.805 8.375 6.699 1 98.75 346 VAL A O 1
ATOM 2737 N N . MET A 1 347 ? -13.656 10.164 5.738 1 98.62 347 MET A N 1
ATOM 2738 C CA . MET A 1 347 ? -12.906 11.094 6.578 1 98.62 347 MET A CA 1
ATOM 2739 C C . MET A 1 347 ? -13.562 11.234 7.949 1 98.62 347 MET A C 1
ATOM 2741 O O . MET A 1 347 ? -14.75 10.945 8.109 1 98.62 347 MET A O 1
ATOM 2745 N N . HIS A 1 348 ? -12.758 11.617 8.898 1 98.25 348 HIS A N 1
ATOM 2746 C CA . HIS A 1 348 ? -13.328 11.781 10.234 1 98.25 348 HIS A CA 1
ATOM 2747 C C . HIS A 1 348 ? -12.812 13.047 10.906 1 98.25 348 HIS A C 1
ATOM 2749 O O . HIS A 1 348 ? -11.789 13.609 10.484 1 98.25 348 HIS A O 1
ATOM 2755 N N . GLY A 1 349 ? -13.562 13.578 11.766 1 95.88 349 GLY A N 1
ATOM 2756 C CA . GLY A 1 349 ? -13.25 14.711 12.625 1 95.88 349 GLY A CA 1
ATOM 2757 C C . GLY A 1 349 ? -13.828 14.578 14.016 1 95.88 349 GLY A C 1
ATOM 2758 O O . GLY A 1 349 ? -14.203 13.477 14.438 1 95.88 349 GLY A O 1
ATOM 2759 N N . ARG A 1 350 ? -13.734 15.656 14.719 1 92.38 350 ARG A N 1
ATOM 2760 C CA . ARG A 1 350 ? -14.227 15.648 16.094 1 92.38 350 ARG A CA 1
ATOM 2761 C C . ARG A 1 350 ? -14.758 17.031 16.484 1 92.38 350 ARG A C 1
ATOM 2763 O O . ARG A 1 350 ? -14.141 18.047 16.172 1 92.38 350 ARG A O 1
ATOM 2770 N N . GLU A 1 351 ? -15.82 17.016 17.172 1 90.31 351 GLU A N 1
ATOM 2771 C CA . GLU A 1 351 ? -16.297 18.25 17.797 1 90.31 351 GLU A CA 1
ATOM 2772 C C . GLU A 1 351 ? -15.43 18.609 19 1 90.31 351 GLU A C 1
ATOM 2774 O O . GLU A 1 351 ? -14.852 17.734 19.656 1 90.31 351 GLU A O 1
ATOM 2779 N N . GLY A 1 352 ? -15.383 19.891 19.172 1 87.56 352 GLY A N 1
ATOM 2780 C CA . GLY A 1 352 ? -14.75 20.312 20.406 1 87.56 352 GLY A CA 1
ATOM 2781 C C . GLY A 1 352 ? -15.539 19.922 21.656 1 87.56 352 GLY A C 1
ATOM 2782 O O . GLY A 1 352 ? -16.734 19.609 21.562 1 87.56 352 GLY A O 1
ATOM 2783 N N . TYR A 1 353 ? -14.859 19.812 22.781 1 86.56 353 TYR A N 1
ATOM 2784 C CA . TYR A 1 353 ? -15.531 19.531 24.047 1 86.56 353 TYR A CA 1
ATOM 2785 C C . TYR A 1 353 ? -14.844 20.266 25.203 1 86.56 353 TYR A C 1
ATOM 2787 O O . TYR A 1 353 ? -13.805 20.891 25.016 1 86.56 353 TYR A O 1
ATOM 2795 N N . GLU A 1 354 ? -15.5 20.25 26.234 1 83.88 354 GLU A N 1
ATOM 2796 C CA . GLU A 1 354 ? -15.008 21.016 27.375 1 83.88 354 GLU A CA 1
ATOM 2797 C C . GLU A 1 354 ? -13.68 20.453 27.891 1 83.88 354 GLU A C 1
ATOM 2799 O O . GLU A 1 354 ? -13.523 19.234 28.016 1 83.88 354 GLU A O 1
ATOM 2804 N N . ARG A 1 355 ? -12.812 21.406 28.156 1 81.94 355 ARG A N 1
ATOM 2805 C CA . ARG A 1 355 ? -11.531 21 28.719 1 81.94 355 ARG A CA 1
ATOM 2806 C C . ARG A 1 355 ? -11.711 20.266 30.047 1 81.94 355 ARG A C 1
ATOM 2808 O O . ARG A 1 355 ? -12.5 20.672 30.891 1 81.94 355 ARG A O 1
ATOM 2815 N N . GLY A 1 356 ? -11 19.141 30.172 1 78.62 356 GLY A N 1
ATOM 2816 C CA . GLY A 1 356 ? -11.078 18.375 31.406 1 78.62 356 GLY A CA 1
ATOM 2817 C C . GLY A 1 356 ? -12.148 17.297 31.375 1 78.62 356 GLY A C 1
ATOM 2818 O O . GLY A 1 356 ? -12.164 16.406 32.219 1 78.62 356 GLY A O 1
ATOM 2819 N N . ALA A 1 357 ? -13.062 17.406 30.5 1 81.94 357 ALA A N 1
ATOM 2820 C CA . ALA A 1 357 ? -14.078 16.359 30.375 1 81.94 357 ALA A CA 1
ATOM 2821 C C . ALA A 1 357 ? -13.445 15.031 29.984 1 81.94 357 ALA A C 1
ATOM 2823 O O . ALA A 1 357 ? -12.469 15 29.234 1 81.94 357 ALA A O 1
ATOM 2824 N N . PRO A 1 358 ? -14.008 14.031 30.562 1 83.75 358 PRO A N 1
ATOM 2825 C CA . PRO A 1 358 ? -13.445 12.719 30.234 1 83.75 358 PRO A CA 1
ATOM 2826 C C . PRO A 1 358 ? -13.734 12.297 28.797 1 83.75 358 PRO A C 1
ATOM 2828 O O . PRO A 1 358 ? -14.883 12.359 28.344 1 83.75 358 PRO A O 1
ATOM 2831 N N . ARG A 1 359 ? -12.773 11.945 28.078 1 88.75 359 ARG A N 1
ATOM 2832 C CA . ARG A 1 359 ? -12.875 11.328 26.766 1 88.75 359 ARG A CA 1
ATOM 2833 C C . ARG A 1 359 ? -11.633 10.5 26.453 1 88.75 359 ARG A C 1
ATOM 2835 O O . ARG A 1 359 ? -10.523 11.039 26.359 1 88.75 359 ARG A O 1
ATOM 2842 N N . HIS A 1 360 ? -11.914 9.227 26.344 1 93.25 360 HIS A N 1
ATOM 2843 C CA . HIS A 1 360 ? -10.812 8.312 26.062 1 93.25 360 HIS A CA 1
ATOM 2844 C C . HIS A 1 360 ? -11.211 7.285 25.016 1 93.25 360 HIS A C 1
ATOM 2846 O O . HIS A 1 360 ? -12.039 6.41 25.266 1 93.25 360 HIS A O 1
ATOM 2852 N N . LEU A 1 361 ? -10.641 7.43 23.828 1 95.88 361 LEU A N 1
ATOM 2853 C CA . LEU A 1 361 ? -10.797 6.445 22.766 1 95.88 361 LEU A CA 1
ATOM 2854 C C . LEU A 1 361 ? -9.484 5.711 22.5 1 95.88 361 LEU A C 1
ATOM 2856 O O . LEU A 1 361 ? -8.406 6.289 22.656 1 95.88 361 LEU A O 1
ATOM 2860 N N . GLN A 1 362 ? -9.555 4.484 22.234 1 97.56 362 GLN A N 1
ATOM 2861 C CA . GLN A 1 362 ? -8.406 3.699 21.812 1 97.56 362 GLN A CA 1
ATOM 2862 C C . GLN A 1 362 ? -8.562 3.244 20.359 1 97.56 362 GLN A C 1
ATOM 2864 O O . GLN A 1 362 ? -9.609 2.727 19.969 1 97.56 362 GLN A O 1
ATOM 2869 N N . GLY A 1 363 ? -7.543 3.48 19.578 1 97.81 363 GLY A N 1
ATOM 2870 C CA . GLY A 1 363 ? -7.66 3.225 18.141 1 97.81 363 GLY A CA 1
ATOM 2871 C C . GLY A 1 363 ? -6.648 2.213 17.641 1 97.81 363 GLY A C 1
ATOM 2872 O O . GLY A 1 363 ? -5.691 1.878 18.344 1 97.81 363 GLY A O 1
ATOM 2873 N N . ALA A 1 364 ? -6.875 1.691 16.484 1 98.19 364 ALA A N 1
ATOM 2874 C CA . ALA A 1 364 ? -5.988 0.798 15.742 1 98.19 364 ALA A CA 1
ATOM 2875 C C . ALA A 1 364 ? -6.219 0.922 14.234 1 98.19 364 ALA A C 1
ATOM 2877 O O . ALA A 1 364 ? -7.238 1.467 13.805 1 98.19 364 ALA A O 1
ATOM 2878 N N . TYR A 1 365 ? -5.234 0.452 13.484 1 97.44 365 TYR A N 1
ATOM 2879 C CA . TYR A 1 365 ? -5.328 0.44 12.031 1 97.44 365 TYR A CA 1
ATOM 2880 C C . TYR A 1 365 ? -5.25 -0.982 11.492 1 97.44 365 TYR A C 1
ATOM 2882 O O . TYR A 1 365 ? -4.59 -1.843 12.086 1 97.44 365 TYR A O 1
ATOM 2890 N N . LEU A 1 366 ? -5.973 -1.231 10.391 1 96.19 366 LEU A N 1
ATOM 2891 C CA . LEU A 1 366 ? -5.898 -2.479 9.633 1 96.19 366 LEU A CA 1
ATOM 2892 C C . LEU A 1 366 ? -5.656 -2.205 8.156 1 96.19 366 LEU A C 1
ATOM 2894 O O . LEU A 1 366 ? -5.828 -1.077 7.691 1 96.19 366 LEU A O 1
ATOM 2898 N N . ASP A 1 367 ? -5.238 -3.27 7.48 1 91.81 367 ASP A N 1
ATOM 2899 C CA . ASP A 1 367 ? -5.238 -3.211 6.023 1 91.81 367 ASP A CA 1
ATOM 2900 C C . ASP A 1 367 ? -6.586 -3.641 5.453 1 91.81 367 ASP A C 1
ATOM 2902 O O . ASP A 1 367 ? -7.324 -4.395 6.094 1 91.81 367 ASP A O 1
ATOM 2906 N N . SER A 1 368 ? -6.883 -3.24 4.277 1 92.81 368 SER A N 1
ATOM 2907 C CA . SER A 1 368 ? -8.203 -3.469 3.703 1 92.81 368 SER A CA 1
ATOM 2908 C C . SER A 1 368 ? -8.297 -4.844 3.055 1 92.81 368 SER A C 1
ATOM 2910 O O . SER A 1 368 ? -9.391 -5.332 2.77 1 92.81 368 SER A O 1
ATOM 2912 N N . ASP A 1 369 ? -7.156 -5.453 2.754 1 91.06 369 ASP A N 1
ATOM 2913 C CA . ASP A 1 369 ? -7.156 -6.633 1.897 1 91.06 369 ASP A CA 1
ATOM 2914 C C . ASP A 1 369 ? -7.91 -7.789 2.555 1 91.06 369 ASP A C 1
ATOM 2916 O O . ASP A 1 369 ? -8.594 -8.562 1.873 1 91.06 369 ASP A O 1
ATOM 2920 N N . GLU A 1 370 ? -7.867 -7.875 3.93 1 90.94 370 GLU A N 1
ATOM 2921 C CA . GLU A 1 370 ? -8.602 -8.945 4.598 1 90.94 370 GLU A CA 1
ATOM 2922 C C . GLU A 1 370 ? -10.109 -8.742 4.492 1 90.94 370 GLU A C 1
ATOM 2924 O O . GLU A 1 370 ? -10.859 -9.703 4.355 1 90.94 370 GLU A O 1
ATOM 2929 N N . ILE A 1 371 ? -10.523 -7.523 4.59 1 94.25 371 ILE A N 1
ATOM 2930 C CA . ILE A 1 371 ? -11.938 -7.188 4.477 1 94.25 371 ILE A CA 1
ATOM 2931 C C . ILE A 1 371 ? -12.422 -7.488 3.061 1 94.25 371 ILE A C 1
ATOM 2933 O O . ILE A 1 371 ? -13.453 -8.148 2.879 1 94.25 371 ILE A O 1
ATOM 2937 N N . GLN A 1 372 ? -11.672 -7.094 2.154 1 94.56 372 GLN A N 1
ATOM 2938 C CA . GLN A 1 372 ? -12.016 -7.316 0.754 1 94.56 372 GLN A CA 1
ATOM 2939 C C . GLN A 1 372 ? -12.008 -8.805 0.418 1 94.56 372 GLN A C 1
ATOM 2941 O O . GLN A 1 372 ? -12.875 -9.289 -0.318 1 94.56 372 GLN A O 1
ATOM 2946 N N . SER A 1 373 ? -11.039 -9.469 0.968 1 94.44 373 SER A N 1
ATOM 2947 C CA . SER A 1 373 ? -10.898 -10.906 0.754 1 94.44 373 SER A CA 1
ATOM 2948 C C . SER A 1 373 ? -12.125 -11.664 1.245 1 94.44 373 SER A C 1
ATOM 2950 O O . SER A 1 373 ? -12.633 -12.555 0.556 1 94.44 373 SER A O 1
ATOM 2952 N N . ALA A 1 374 ? -12.609 -11.312 2.414 1 94.31 374 ALA A N 1
ATOM 2953 C CA . ALA A 1 374 ? -13.773 -11.977 2.994 1 94.31 374 ALA A CA 1
ATOM 2954 C C . ALA A 1 374 ? -15.008 -11.797 2.109 1 94.31 374 ALA A C 1
ATOM 2956 O O . ALA A 1 374 ? -15.75 -12.75 1.867 1 94.31 374 ALA A O 1
ATOM 2957 N N . VAL A 1 375 ? -15.18 -10.648 1.592 1 96.31 375 VAL A N 1
ATOM 2958 C CA . VAL A 1 375 ? -16.328 -10.328 0.748 1 96.31 375 VAL A CA 1
ATOM 2959 C C . VAL A 1 375 ? -16.203 -11.062 -0.588 1 96.31 375 VAL A C 1
ATOM 2961 O O . VAL A 1 375 ? -17.156 -11.695 -1.043 1 96.31 375 VAL A O 1
ATOM 2964 N N . ARG A 1 376 ? -15.008 -11.039 -1.158 1 94.62 376 ARG A N 1
ATOM 2965 C CA . ARG A 1 376 ? -14.781 -11.711 -2.434 1 94.62 376 ARG A CA 1
ATOM 2966 C C . ARG A 1 376 ? -15 -13.219 -2.309 1 94.62 376 ARG A C 1
ATOM 2968 O O . ARG A 1 376 ? -15.625 -13.828 -3.18 1 94.62 376 ARG A O 1
ATOM 2975 N N . ALA A 1 377 ? -14.477 -13.742 -1.252 1 93.88 377 ALA A N 1
ATOM 2976 C CA . ALA A 1 377 ? -14.625 -15.18 -1.021 1 93.88 377 ALA A CA 1
ATOM 2977 C C . ALA A 1 377 ? -16.094 -15.562 -0.901 1 93.88 377 ALA A C 1
ATOM 2979 O O . ALA A 1 377 ? -16.547 -16.531 -1.51 1 93.88 377 ALA A O 1
ATOM 2980 N N . ALA A 1 378 ? -16.859 -14.789 -0.168 1 95 378 ALA A N 1
ATOM 2981 C CA . ALA A 1 378 ? -18.281 -15.055 0.024 1 95 378 ALA A CA 1
ATOM 2982 C C . ALA A 1 378 ? -19.047 -14.969 -1.297 1 95 378 ALA A C 1
ATOM 2984 O O . ALA A 1 378 ? -19.859 -15.836 -1.61 1 95 378 ALA A O 1
ATOM 2985 N N . LEU A 1 379 ? -18.75 -13.977 -2.027 1 93.5 379 LEU A N 1
ATOM 2986 C CA . LEU A 1 379 ? -19.406 -13.789 -3.314 1 93.5 379 LEU A CA 1
ATOM 2987 C C . LEU A 1 379 ? -19.078 -14.938 -4.27 1 93.5 379 LEU A C 1
ATOM 2989 O O . LEU A 1 379 ? -19.938 -15.406 -5.016 1 93.5 379 LEU A O 1
ATOM 2993 N N . SER A 1 380 ? -17.797 -15.336 -4.25 1 88.19 380 SER A N 1
ATOM 2994 C CA . SER A 1 380 ? -17.359 -16.438 -5.113 1 88.19 380 SER A CA 1
ATOM 2995 C C . SER A 1 380 ? -18.094 -17.734 -4.77 1 88.19 380 SER A C 1
ATOM 2997 O O . SER A 1 380 ? -18.25 -18.609 -5.621 1 88.19 380 SER A O 1
ATOM 2999 N N . GLU A 1 381 ? -18.578 -17.812 -3.535 1 89.75 381 GLU A N 1
ATOM 3000 C CA . GLU A 1 381 ? -19.297 -19 -3.074 1 89.75 381 GLU A CA 1
ATOM 3001 C C . GLU A 1 381 ? -20.797 -18.844 -3.287 1 89.75 381 GLU A C 1
ATOM 3003 O O . GLU A 1 381 ? -21.578 -19.719 -2.891 1 89.75 381 GLU A O 1
ATOM 3008 N N . GLY A 1 382 ? -21.188 -17.734 -3.797 1 89.44 382 GLY A N 1
ATOM 3009 C CA . GLY A 1 382 ? -22.578 -17.547 -4.164 1 89.44 382 GLY A CA 1
ATOM 3010 C C . GLY A 1 382 ? -23.406 -16.938 -3.051 1 89.44 382 GLY A C 1
ATOM 3011 O O . GLY A 1 382 ? -24.641 -16.984 -3.09 1 89.44 382 GLY A O 1
ATOM 3012 N N . GLU A 1 383 ? -22.781 -16.359 -2.059 1 93 383 GLU A N 1
ATOM 3013 C CA . GLU A 1 383 ? -23.516 -15.734 -0.973 1 93 383 GLU A CA 1
ATOM 3014 C C . GLU A 1 383 ? -24.188 -14.445 -1.438 1 93 383 GLU A C 1
ATOM 3016 O O . GLU A 1 383 ? -23.609 -13.672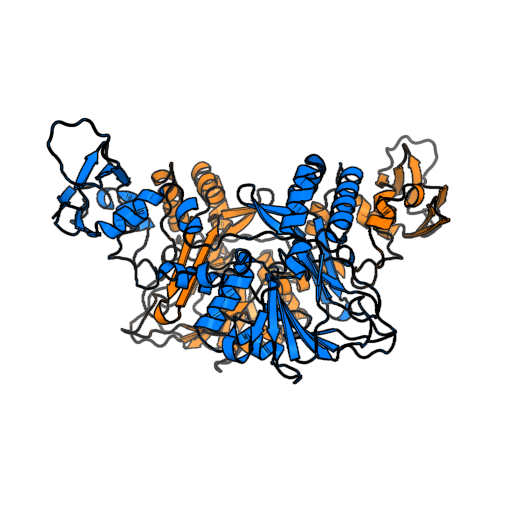 -2.195 1 93 383 GLU A O 1
ATOM 3021 N N . ASP A 1 384 ? -25.406 -14.258 -0.97 1 94.44 384 ASP A N 1
ATOM 3022 C CA . ASP A 1 384 ? -26.125 -13.031 -1.257 1 94.44 384 ASP A CA 1
ATOM 3023 C C . ASP A 1 384 ? -25.859 -11.977 -0.186 1 94.44 384 ASP A C 1
ATOM 3025 O O . ASP A 1 384 ? -26.469 -12 0.885 1 94.44 384 ASP A O 1
ATOM 3029 N N . LEU A 1 385 ? -25.125 -11.07 -0.521 1 95.56 385 LEU A N 1
ATOM 3030 C CA . LEU A 1 385 ? -24.719 -10.07 0.462 1 95.56 385 LEU A CA 1
ATOM 3031 C C . LEU A 1 385 ? -25.703 -8.898 0.487 1 95.56 385 LEU A C 1
ATOM 3033 O O . LEU A 1 385 ? -25.594 -8.016 1.339 1 95.56 385 LEU A O 1
ATOM 3037 N N . GLU A 1 386 ? -26.703 -8.875 -0.398 1 94.19 386 GLU A N 1
ATOM 3038 C CA . GLU A 1 386 ? -27.75 -7.855 -0.362 1 94.19 386 GLU A CA 1
ATOM 3039 C C . GLU A 1 386 ? -28.562 -7.949 0.924 1 94.19 386 GLU A C 1
ATOM 3041 O O . GLU A 1 386 ? -29.219 -6.988 1.319 1 94.19 386 GLU A O 1
ATOM 3046 N N . ARG A 1 387 ? -28.5 -9.055 1.524 1 94.56 387 ARG A N 1
ATOM 3047 C CA . ARG A 1 387 ? -29.234 -9.258 2.773 1 94.56 387 ARG A CA 1
ATOM 3048 C C . ARG A 1 387 ? -28.719 -8.312 3.861 1 94.56 387 ARG A C 1
ATOM 3050 O O . ARG A 1 387 ? -29.422 -8.078 4.855 1 94.56 387 ARG A O 1
ATOM 3057 N N . PHE A 1 388 ? -27.516 -7.812 3.631 1 95.56 388 PHE A N 1
ATOM 3058 C CA . PHE A 1 388 ? -26.938 -6.922 4.625 1 95.56 388 PHE A CA 1
ATOM 3059 C C . PHE A 1 388 ? -27.203 -5.465 4.266 1 95.56 388 PHE A C 1
ATOM 3061 O O . PHE A 1 388 ? -26.719 -4.555 4.945 1 95.56 388 PHE A O 1
ATOM 3068 N N . SER A 1 389 ? -27.953 -5.168 3.199 1 94.19 389 SER A N 1
ATOM 3069 C CA . SER A 1 389 ? -28.25 -3.797 2.785 1 94.19 389 SER A CA 1
ATOM 3070 C C . SER A 1 389 ? -29.188 -3.111 3.764 1 94.19 389 SER A C 1
ATOM 3072 O O . SER A 1 389 ? -30.25 -3.65 4.094 1 94.19 389 SER A O 1
ATOM 3074 N N . ILE A 1 390 ? -28.875 -1.944 4.172 1 93.19 390 ILE A N 1
ATOM 3075 C CA . ILE A 1 390 ? -29.719 -1.276 5.152 1 93.19 390 ILE A CA 1
ATOM 3076 C C . ILE A 1 390 ? -30.281 0.018 4.562 1 93.19 390 ILE A C 1
ATOM 3078 O O . ILE A 1 390 ? -31.156 0.65 5.148 1 93.19 390 ILE A O 1
ATOM 3082 N N . HIS A 1 391 ? -29.781 0.54 3.453 1 83.94 391 HIS A N 1
ATOM 3083 C CA . HIS A 1 391 ? -30.25 1.782 2.848 1 83.94 391 HIS A CA 1
ATOM 3084 C C . HIS A 1 391 ? -31.578 1.582 2.135 1 83.94 391 HIS A C 1
ATOM 3086 O O . HIS A 1 391 ? -32.281 2.553 1.804 1 83.94 391 HIS A O 1
ATOM 3092 N N . GLN A 1 392 ? -32.062 0.463 1.585 1 69 392 GLN A N 1
ATOM 3093 C CA . GLN A 1 392 ? -33.312 0.189 0.848 1 69 392 GLN A CA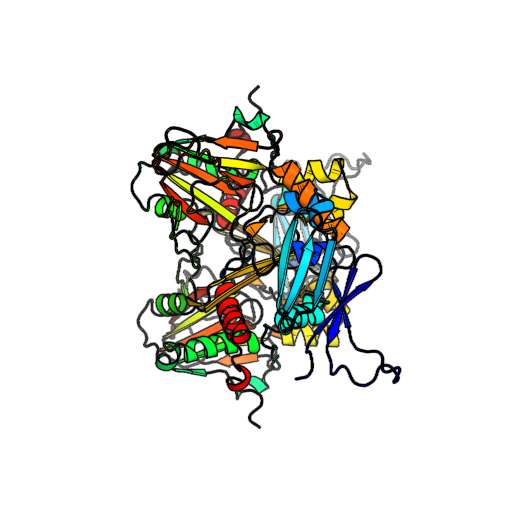 1
ATOM 3094 C C . GLN A 1 392 ? -34.5 0.112 1.787 1 69 392 GLN A C 1
ATOM 3096 O O . GLN A 1 392 ? -35.625 -0.076 1.34 1 69 392 GLN A O 1
ATOM 3101 N N . VAL A 1 393 ? -34.469 0.186 3.105 1 49.16 393 VAL A N 1
ATOM 3102 C CA . VAL A 1 393 ? -35.625 -0.155 3.957 1 49.16 393 VAL A CA 1
ATOM 3103 C C . VAL A 1 393 ? -36.688 0.929 3.854 1 49.16 393 VAL A C 1
ATOM 3105 O O . VAL A 1 393 ? -37.438 1.15 4.797 1 49.16 393 VAL A O 1
ATOM 3108 N N . GLU A 1 394 ? -36.719 1.881 3.068 1 39.59 394 GLU A N 1
ATOM 3109 C CA . GLU A 1 394 ? -38.094 2.414 3.109 1 39.59 394 GLU A CA 1
ATOM 3110 C C . GLU A 1 394 ? -39.062 1.536 2.312 1 39.59 394 GLU A C 1
ATOM 3112 O O . GLU A 1 394 ? -38.688 0.997 1.266 1 39.59 394 GLU A O 1
ATOM 3117 N N . MET B 1 1 ? 29.609 41.219 6.176 1 31.52 1 MET B N 1
ATOM 3118 C CA . MET B 1 1 ? 28.828 39.969 6.293 1 31.52 1 MET B CA 1
ATOM 3119 C C . MET B 1 1 ? 27.781 39.875 5.195 1 31.52 1 MET B C 1
ATOM 3121 O O . MET B 1 1 ? 26.953 40.781 5.047 1 31.52 1 MET B O 1
ATOM 3125 N N . ALA B 1 2 ? 28.047 39.344 4.109 1 40.44 2 ALA B N 1
ATOM 3126 C CA . ALA B 1 2 ? 27.25 39.25 2.885 1 40.44 2 ALA B CA 1
ATOM 3127 C C . ALA B 1 2 ? 25.797 38.938 3.193 1 40.44 2 ALA B C 1
ATOM 3129 O O . ALA B 1 2 ? 25.5 38.031 3.967 1 40.44 2 ALA B O 1
ATOM 3130 N N . ARG B 1 3 ? 24.984 39.844 3.162 1 52.59 3 ARG B N 1
ATOM 3131 C CA . ARG B 1 3 ? 23.562 39.656 3.389 1 52.59 3 ARG B CA 1
ATOM 3132 C C . ARG B 1 3 ? 23.031 38.469 2.557 1 52.59 3 ARG B C 1
ATOM 3134 O O . ARG B 1 3 ? 23.188 38.469 1.333 1 52.59 3 ARG B O 1
ATOM 3141 N N . LEU B 1 4 ? 22.859 37.188 3.004 1 60.5 4 LEU B N 1
ATOM 3142 C CA . LEU B 1 4 ? 22.594 35.906 2.318 1 60.5 4 LEU B CA 1
ATOM 3143 C C . LEU B 1 4 ? 21.312 36 1.503 1 60.5 4 LEU B C 1
ATOM 3145 O O . LEU B 1 4 ? 21.203 35.344 0.454 1 60.5 4 LEU B O 1
ATOM 3149 N N . GLY B 1 5 ? 20.25 36.781 1.869 1 73.12 5 GLY B N 1
ATOM 3150 C CA . GLY B 1 5 ? 19.047 36.781 1.065 1 73.12 5 GLY B CA 1
ATOM 3151 C C . GLY B 1 5 ? 18.406 38.156 0.979 1 73.12 5 GLY B C 1
ATOM 3152 O O . GLY B 1 5 ? 18.562 39 1.884 1 73.12 5 GLY B O 1
ATOM 3153 N N . HIS B 1 6 ? 18 38.719 -0.044 1 86.19 6 HIS B N 1
ATOM 3154 C CA . HIS B 1 6 ? 17.219 39.938 -0.251 1 86.19 6 HIS B CA 1
ATOM 3155 C C . HIS B 1 6 ? 15.906 39.625 -0.979 1 86.19 6 HIS B C 1
ATOM 3157 O O . HIS B 1 6 ? 15.906 38.906 -1.989 1 86.19 6 HIS B O 1
ATOM 3163 N N . ALA B 1 7 ? 14.789 40.094 -0.312 1 89.06 7 ALA B N 1
ATOM 3164 C CA . ALA B 1 7 ? 13.484 39.844 -0.916 1 89.06 7 ALA B CA 1
ATOM 3165 C C . ALA B 1 7 ? 12.828 41.156 -1.369 1 89.06 7 ALA B C 1
ATOM 3167 O O . ALA B 1 7 ? 13.008 42.188 -0.737 1 89.06 7 ALA B O 1
ATOM 3168 N N . SER B 1 8 ? 12.188 41.156 -2.502 1 87.56 8 SER B N 1
ATOM 3169 C CA . SER B 1 8 ? 11.414 42.281 -3.035 1 87.56 8 SER B CA 1
ATOM 3170 C C . SER B 1 8 ? 10.102 41.812 -3.645 1 87.56 8 SER B C 1
ATOM 3172 O O . SER B 1 8 ? 9.938 40.625 -3.93 1 87.56 8 SER B O 1
ATOM 3174 N N . ARG B 1 9 ? 9.141 42.719 -3.752 1 87 9 ARG B N 1
ATOM 3175 C CA . ARG B 1 9 ? 7.871 42.406 -4.395 1 87 9 ARG B CA 1
ATOM 3176 C C . ARG B 1 9 ? 7.977 42.531 -5.91 1 87 9 ARG B C 1
ATOM 3178 O O . ARG B 1 9 ? 8.539 43.5 -6.426 1 87 9 ARG B O 1
ATOM 3185 N N . ARG B 1 10 ? 7.598 41.469 -6.543 1 77.81 10 ARG B N 1
ATOM 3186 C CA . ARG B 1 10 ? 7.59 41.5 -8 1 77.81 10 ARG B CA 1
ATOM 3187 C C . ARG B 1 10 ? 6.328 40.844 -8.555 1 77.81 10 ARG B C 1
ATOM 3189 O O . ARG B 1 10 ? 6.113 39.656 -8.375 1 77.81 10 ARG B O 1
ATOM 3196 N N . CYS B 1 11 ? 5.461 41.531 -9.297 1 77.56 11 CYS B N 1
ATOM 3197 C CA . CYS B 1 11 ? 4.27 41.031 -9.977 1 77.56 11 CYS B CA 1
ATOM 3198 C C . CYS B 1 11 ? 3.396 40.219 -9.016 1 77.56 11 CYS B C 1
ATOM 3200 O O . CYS B 1 11 ? 3.006 39.094 -9.32 1 77.56 11 CYS B O 1
ATOM 3202 N N . GLY B 1 12 ? 3.203 40.812 -7.832 1 79.19 12 GLY B N 1
ATOM 3203 C CA . GLY B 1 12 ? 2.318 40.156 -6.879 1 79.19 12 GLY B CA 1
ATOM 3204 C C . GLY B 1 12 ? 2.965 39 -6.172 1 79.19 12 GLY B C 1
ATOM 3205 O O . GLY B 1 12 ? 2.312 38.281 -5.387 1 79.19 12 GLY B O 1
ATOM 3206 N N . GLN B 1 13 ? 4.23 38.719 -6.469 1 87.5 13 GLN B N 1
ATOM 3207 C CA . GLN B 1 13 ? 4.992 37.656 -5.828 1 87.5 13 GLN B CA 1
ATOM 3208 C C . GLN B 1 13 ? 6.168 38.219 -5.035 1 87.5 13 GLN B C 1
ATOM 3210 O O . GLN B 1 13 ? 6.379 39.438 -5.004 1 87.5 13 GLN B O 1
ATOM 3215 N N . ILE B 1 14 ? 6.777 37.375 -4.309 1 88.12 14 ILE B N 1
ATOM 3216 C CA . ILE B 1 14 ? 7.961 37.75 -3.547 1 88.12 14 ILE B CA 1
ATOM 3217 C C . ILE B 1 14 ? 9.211 37.156 -4.188 1 88.12 14 ILE B C 1
ATOM 3219 O O . ILE B 1 14 ? 9.344 35.938 -4.266 1 88.12 14 ILE B O 1
ATOM 3223 N N . PHE B 1 15 ? 10.039 37.969 -4.691 1 85.88 15 PHE B N 1
ATOM 3224 C CA . PHE B 1 15 ? 11.289 37.531 -5.312 1 85.88 15 PHE B CA 1
ATOM 3225 C C . PHE B 1 15 ? 12.43 37.562 -4.297 1 85.88 15 PHE B C 1
ATOM 3227 O O . PHE B 1 15 ? 12.672 38.562 -3.641 1 85.88 15 PHE B O 1
ATOM 3234 N N . VAL B 1 16 ? 13.062 36.406 -4.129 1 86.06 16 VAL B N 1
ATOM 3235 C CA . VAL B 1 16 ? 14.164 36.25 -3.186 1 86.06 16 VAL B CA 1
ATOM 3236 C C . VAL B 1 16 ? 15.469 36.031 -3.947 1 86.06 16 VAL B C 1
ATOM 3238 O O . VAL B 1 16 ? 15.539 35.125 -4.793 1 86.06 16 VAL B O 1
ATOM 3241 N N . GLN B 1 17 ? 16.438 36.719 -3.758 1 83.12 17 GLN B N 1
ATOM 3242 C CA . GLN B 1 17 ? 17.75 36.562 -4.375 1 83.12 17 GLN B CA 1
ATOM 3243 C C . GLN B 1 17 ? 18.812 36.25 -3.336 1 83.12 17 GLN B C 1
ATOM 3245 O O . GLN B 1 17 ? 18.766 36.719 -2.203 1 83.12 17 GLN B O 1
ATOM 3250 N N . TRP B 1 18 ? 19.609 35.125 -3.785 1 74 18 TRP B N 1
ATOM 3251 C CA . TRP B 1 18 ? 20.734 34.719 -2.934 1 74 18 TRP B CA 1
ATOM 3252 C C . TRP B 1 18 ? 22.062 35.188 -3.529 1 74 18 TRP B C 1
ATOM 3254 O O . TRP B 1 18 ? 22.172 35.344 -4.746 1 74 18 TRP B O 1
ATOM 3264 N N . GLY B 1 19 ? 23.188 35.688 -2.838 1 64 19 GLY B N 1
ATOM 3265 C CA . GLY B 1 19 ? 24.516 36.094 -3.293 1 64 19 GLY B CA 1
ATOM 3266 C C . GLY B 1 19 ? 24.938 37.469 -2.766 1 64 19 GLY B C 1
ATOM 3267 O O . GLY B 1 19 ? 24.109 38.219 -2.23 1 64 19 GLY B O 1
ATOM 3268 N N . GLY B 1 20 ? 26.203 37.75 -2.629 1 50.84 20 GLY B N 1
ATOM 3269 C CA . GLY B 1 20 ? 26.906 38.969 -2.281 1 50.84 20 GLY B CA 1
ATOM 3270 C C . GLY B 1 20 ? 26.391 40.188 -3.041 1 50.84 20 GLY B C 1
ATOM 3271 O O . GLY B 1 20 ? 26.141 40.094 -4.246 1 50.84 20 GLY B O 1
ATOM 3272 N N . LEU B 1 21 ? 25.641 41.062 -2.424 1 41.59 21 LEU B N 1
ATOM 3273 C CA . LEU B 1 21 ? 25.375 42.406 -2.943 1 41.59 21 LEU B CA 1
ATOM 3274 C C . LEU B 1 21 ? 26.594 42.969 -3.67 1 41.59 21 LEU B C 1
ATOM 3276 O O . LEU B 1 21 ? 27.453 43.594 -3.049 1 41.59 21 LEU B O 1
ATOM 3280 N N . LYS B 1 22 ? 27.406 42.312 -4.465 1 40.94 22 LYS B N 1
ATOM 3281 C CA . LYS B 1 22 ? 28.359 43.25 -5.055 1 40.94 22 LYS B CA 1
ATOM 3282 C C . LYS B 1 22 ? 27.641 44.438 -5.637 1 40.94 22 LYS B C 1
ATOM 3284 O O . LYS B 1 22 ? 26.453 44.406 -5.938 1 40.94 22 LYS B O 1
ATOM 3289 N N . GLY B 1 23 ? 28.406 45.469 -6.254 1 37.47 23 GLY B N 1
ATOM 3290 C CA . GLY B 1 23 ? 28.062 46.781 -6.781 1 37.47 23 GLY B CA 1
ATOM 3291 C C . GLY B 1 23 ? 26.875 46.781 -7.711 1 37.47 23 GLY B C 1
ATOM 3292 O O . GLY B 1 23 ? 26.594 45.75 -8.352 1 37.47 23 GLY B O 1
ATOM 3293 N N . ILE B 1 24 ? 25.797 47.594 -7.641 1 38.41 24 ILE B N 1
ATOM 3294 C CA . ILE B 1 24 ? 24.625 47.969 -8.414 1 38.41 24 ILE B CA 1
ATOM 3295 C C . ILE B 1 24 ? 24.891 47.75 -9.898 1 38.41 24 ILE B C 1
ATOM 3297 O O . ILE B 1 24 ? 23.969 47.719 -10.711 1 38.41 24 ILE B O 1
ATOM 3301 N N . GLY B 1 25 ? 26.109 47.906 -10.461 1 36.03 25 GLY B N 1
ATOM 3302 C CA . GLY B 1 25 ? 26.344 48.062 -11.891 1 36.03 25 GLY B CA 1
ATOM 3303 C C . GLY B 1 25 ? 26.359 46.75 -12.633 1 36.03 25 GLY B C 1
ATOM 3304 O O . GLY B 1 25 ? 26.469 46.719 -13.867 1 36.03 25 GLY B O 1
ATOM 3305 N N . SER B 1 26 ? 27.047 45.719 -12.203 1 38.72 26 SER B N 1
ATOM 3306 C CA . SER B 1 26 ? 27.25 44.594 -13.117 1 38.72 26 SER B CA 1
ATOM 3307 C C . SER B 1 26 ? 25.969 43.75 -13.25 1 38.72 26 SER B C 1
ATOM 3309 O O . SER B 1 26 ? 25.219 43.625 -12.289 1 38.72 26 SER B O 1
ATOM 3311 N N . THR B 1 27 ? 25.344 43.562 -14.484 1 39.44 27 THR B N 1
ATOM 3312 C CA . THR B 1 27 ? 24.266 42.844 -15.117 1 39.44 27 THR B CA 1
ATOM 3313 C C . THR B 1 27 ? 24.234 41.375 -14.641 1 39.44 27 THR B C 1
ATOM 3315 O O . THR B 1 27 ? 23.609 40.531 -15.281 1 39.44 27 THR B O 1
ATOM 3318 N N . GLU B 1 28 ? 25.156 40.875 -13.906 1 40.84 28 GLU B N 1
ATOM 3319 C CA . GLU B 1 28 ? 25.062 39.438 -13.727 1 40.84 28 GLU B CA 1
ATOM 3320 C C . GLU B 1 28 ? 23.719 39.031 -13.133 1 40.84 28 GLU B C 1
ATOM 3322 O O . GLU B 1 28 ? 23.25 39.656 -12.172 1 40.84 28 GLU B O 1
ATOM 3327 N N . ALA B 1 29 ? 22.828 38.281 -13.93 1 44.81 29 ALA B N 1
ATOM 3328 C CA . ALA B 1 29 ? 21.516 37.688 -13.68 1 44.81 29 ALA B CA 1
ATOM 3329 C C . ALA B 1 29 ? 21.453 37.094 -12.281 1 44.81 29 ALA B C 1
ATOM 3331 O O . ALA B 1 29 ? 22.188 36.156 -11.961 1 44.81 29 ALA B O 1
ATOM 3332 N N . THR B 1 30 ? 21.453 37.781 -11.203 1 51.66 30 THR B N 1
ATOM 3333 C CA . THR B 1 30 ? 21.344 37.281 -9.844 1 51.66 30 THR B CA 1
ATOM 3334 C C . THR B 1 30 ? 20.297 36.188 -9.758 1 51.66 30 THR B C 1
ATOM 3336 O O . THR B 1 30 ? 19.172 36.344 -10.203 1 51.66 30 THR B O 1
ATOM 3339 N N . ALA B 1 31 ? 20.703 34.844 -9.648 1 64.19 31 ALA B N 1
ATOM 3340 C CA . ALA B 1 31 ? 19.875 33.656 -9.445 1 64.19 31 ALA B CA 1
ATOM 3341 C C . ALA B 1 31 ? 18.906 33.875 -8.281 1 64.19 31 ALA B C 1
ATOM 3343 O O . ALA B 1 31 ? 19.281 34.438 -7.25 1 64.19 31 ALA B O 1
ATOM 3344 N N . GLY B 1 32 ? 17.625 34.188 -8.523 1 76.88 32 GLY B N 1
ATOM 3345 C CA . GLY B 1 32 ? 16.609 34.312 -7.5 1 76.88 32 GLY B CA 1
ATOM 3346 C C . GLY B 1 32 ? 15.422 33.375 -7.707 1 76.88 32 GLY B C 1
ATOM 3347 O O . GLY B 1 32 ? 15.414 32.594 -8.648 1 76.88 32 GLY B O 1
ATOM 3348 N N . GLN B 1 33 ? 14.594 33.25 -6.637 1 84.44 33 GLN B N 1
ATOM 3349 C CA . GLN B 1 33 ? 13.391 32.406 -6.641 1 84.44 33 GLN B CA 1
ATOM 3350 C C . GLN B 1 33 ? 12.148 33.219 -6.316 1 84.44 33 GLN B C 1
ATOM 3352 O O . GLN B 1 33 ? 12.18 34.094 -5.43 1 84.44 33 GLN B O 1
ATOM 3357 N N . LEU B 1 34 ? 11.172 33.062 -7.164 1 86.69 34 LEU B N 1
ATOM 3358 C CA . LEU B 1 34 ? 9.875 33.656 -6.867 1 86.69 34 LEU B CA 1
ATOM 3359 C C . LEU B 1 34 ? 9.062 32.75 -5.945 1 86.69 34 LEU B C 1
ATOM 3361 O O . LEU B 1 34 ? 8.992 31.547 -6.156 1 86.69 34 LEU B O 1
ATOM 3365 N N . PHE B 1 35 ? 8.555 33.312 -4.875 1 90.44 35 PHE B N 1
ATOM 3366 C CA . PHE B 1 35 ? 7.641 32.594 -3.98 1 90.44 35 PHE B CA 1
ATOM 3367 C C . PHE B 1 35 ? 6.246 33.219 -4.031 1 90.44 35 PHE B C 1
ATOM 3369 O O . PHE B 1 35 ? 6.094 34.438 -3.893 1 90.44 35 PHE B O 1
ATOM 3376 N N . HIS B 1 36 ? 5.281 32.375 -4.312 1 91.75 36 HIS B N 1
ATOM 3377 C CA . HIS B 1 36 ? 3.904 32.844 -4.219 1 91.75 36 HIS B CA 1
ATOM 3378 C C . HIS B 1 36 ? 3.539 33.219 -2.781 1 91.75 36 HIS B C 1
ATOM 3380 O O . HIS B 1 36 ? 3.809 32.438 -1.859 1 91.75 36 HIS B O 1
ATOM 3386 N N . PRO B 1 37 ? 2.922 34.375 -2.533 1 94.19 37 PRO B N 1
ATOM 3387 C CA . PRO B 1 37 ? 2.592 34.75 -1.161 1 94.19 37 PRO B CA 1
ATOM 3388 C C . PRO B 1 37 ? 1.728 33.719 -0.443 1 94.19 37 PRO B C 1
ATOM 3390 O O . PRO B 1 37 ? 1.933 33.469 0.745 1 94.19 37 PRO B O 1
ATOM 3393 N N . LEU B 1 38 ? 0.817 33.156 -1.142 1 94.62 38 LEU B N 1
ATOM 3394 C CA . LEU B 1 38 ? -0.021 32.125 -0.544 1 94.62 38 LEU B CA 1
ATOM 3395 C C . LEU B 1 38 ? 0.823 30.938 -0.075 1 94.62 38 LEU B C 1
ATOM 3397 O O . LEU B 1 38 ? 0.597 30.406 1.012 1 94.62 38 LEU B O 1
ATOM 3401 N N . TRP B 1 39 ? 1.761 30.547 -0.897 1 94 39 TRP B N 1
ATOM 3402 C CA . TRP B 1 39 ? 2.645 29.438 -0.534 1 94 39 TRP B CA 1
ATOM 3403 C C . TRP B 1 39 ? 3.418 29.766 0.74 1 94 39 TRP B C 1
ATOM 3405 O O . TRP B 1 39 ? 3.498 28.922 1.649 1 94 39 TRP B O 1
ATOM 3415 N N . LEU B 1 40 ? 3.938 30.953 0.784 1 94.31 40 LEU B N 1
ATOM 3416 C CA . LEU B 1 40 ? 4.688 31.375 1.963 1 94.31 40 LEU B CA 1
ATOM 3417 C C . LEU B 1 40 ? 3.799 31.375 3.201 1 94.31 40 LEU B C 1
ATOM 3419 O O . LEU B 1 40 ? 4.191 30.875 4.258 1 94.31 40 LEU B O 1
ATOM 3423 N N . ARG B 1 41 ? 2.604 31.922 3.025 1 95.5 41 ARG B N 1
ATOM 3424 C CA . ARG B 1 41 ? 1.681 32 4.152 1 95.5 41 ARG B CA 1
ATOM 3425 C C . ARG B 1 41 ? 1.298 30.625 4.664 1 95.5 41 ARG B C 1
ATOM 3427 O O . ARG B 1 41 ? 1.264 30.391 5.871 1 95.5 41 ARG B O 1
ATOM 3434 N N . LEU B 1 42 ? 1.052 29.719 3.768 1 94.69 42 LEU B N 1
ATOM 3435 C CA . LEU B 1 42 ? 0.593 28.375 4.113 1 94.69 42 LEU B CA 1
ATOM 3436 C C . LEU B 1 42 ? 1.728 27.547 4.711 1 94.69 42 LEU B C 1
ATOM 3438 O O . LEU B 1 42 ? 1.484 26.531 5.363 1 94.69 42 LEU B O 1
ATOM 3442 N N . ASN B 1 43 ? 2.949 27.922 4.414 1 93.38 43 ASN B N 1
ATOM 3443 C CA . ASN B 1 43 ? 4.082 27.125 4.848 1 93.38 43 ASN B CA 1
ATOM 3444 C C . ASN B 1 43 ? 4.977 27.875 5.82 1 93.38 43 ASN B C 1
ATOM 3446 O O . ASN B 1 43 ? 6.184 27.641 5.879 1 93.38 43 ASN B O 1
ATOM 3450 N N . ASP B 1 44 ? 4.371 28.859 6.516 1 94.5 44 ASP B N 1
ATOM 3451 C CA . ASP B 1 44 ? 5.062 29.609 7.562 1 94.5 44 ASP B CA 1
ATOM 3452 C C . ASP B 1 44 ? 5.691 28.656 8.586 1 94.5 44 ASP B C 1
ATOM 3454 O O . ASP B 1 44 ? 4.98 27.969 9.312 1 94.5 44 ASP B O 1
ATOM 3458 N N . PRO B 1 45 ? 7.039 28.641 8.664 1 92.38 45 PRO B N 1
ATOM 3459 C CA . PRO B 1 45 ? 7.695 27.703 9.57 1 92.38 45 PRO B CA 1
ATOM 3460 C C . PRO B 1 45 ? 7.336 27.953 11.031 1 92.38 45 PRO B C 1
ATOM 3462 O O . PRO B 1 45 ? 7.453 27.047 11.859 1 92.38 45 PRO B O 1
ATOM 3465 N N . GLY B 1 46 ? 6.855 29.188 11.359 1 92.5 46 GLY B N 1
ATOM 3466 C CA . GLY B 1 46 ? 6.441 29.5 12.719 1 92.5 46 GLY B CA 1
ATOM 3467 C C . GLY B 1 46 ? 5.09 28.906 13.086 1 92.5 46 GLY B C 1
ATOM 3468 O O . GLY B 1 46 ? 4.695 28.938 14.25 1 92.5 46 GLY B O 1
ATOM 3469 N N . GLN B 1 47 ? 4.418 28.391 12.094 1 91.44 47 GLN B N 1
ATOM 3470 C CA . GLN B 1 47 ? 3.078 27.859 12.32 1 91.44 47 GLN B CA 1
ATOM 3471 C C . GLN B 1 47 ? 3.039 26.359 12.055 1 91.44 47 GLN B C 1
ATOM 3473 O O . GLN B 1 47 ? 1.967 25.781 11.844 1 91.44 47 GLN B O 1
ATOM 3478 N N . ILE B 1 48 ? 4.188 25.734 11.992 1 87.75 48 ILE B N 1
ATOM 3479 C CA . ILE B 1 48 ? 4.332 24.297 11.805 1 87.75 48 ILE B CA 1
ATOM 3480 C C . ILE B 1 48 ? 5.094 23.703 12.992 1 87.75 48 ILE B C 1
ATOM 3482 O O . ILE B 1 48 ? 6.109 24.25 13.422 1 87.75 48 ILE B O 1
ATOM 3486 N N . THR B 1 49 ? 4.562 22.594 13.531 1 86.94 49 THR B N 1
ATOM 3487 C CA . THR B 1 49 ? 5.188 21.953 14.688 1 86.94 49 THR B CA 1
ATOM 3488 C C . THR B 1 49 ? 6.48 21.25 14.289 1 86.94 49 THR B C 1
ATOM 3490 O O . THR B 1 49 ? 6.789 21.141 13.102 1 86.94 49 THR B O 1
ATOM 3493 N N . ARG B 1 50 ? 7.16 20.766 15.242 1 82.56 50 ARG B N 1
ATOM 3494 C CA . ARG B 1 50 ? 8.391 20.016 15.016 1 82.56 50 ARG B CA 1
ATOM 3495 C C . ARG B 1 50 ? 8.117 18.719 14.258 1 82.56 50 ARG B C 1
ATOM 3497 O O . ARG B 1 50 ? 8.992 18.188 13.57 1 82.56 50 ARG B O 1
ATOM 3504 N N . ASN B 1 51 ? 6.855 18.234 14.375 1 85.56 51 ASN B N 1
ATOM 3505 C CA . ASN B 1 51 ? 6.461 17.016 13.688 1 85.56 51 ASN B CA 1
ATOM 3506 C C . ASN B 1 51 ? 5.84 17.297 12.328 1 85.56 51 ASN B C 1
ATOM 3508 O O . ASN B 1 51 ? 5.227 16.422 11.719 1 85.56 51 ASN B O 1
ATOM 3512 N N . GLN B 1 52 ? 5.941 18.578 11.93 1 85.94 52 GLN B N 1
ATOM 3513 C CA . GLN B 1 52 ? 5.516 19.031 10.609 1 85.94 52 GLN B CA 1
ATOM 3514 C C . GLN B 1 52 ? 3.994 19.047 10.5 1 85.94 52 GLN B C 1
ATOM 3516 O O . GLN B 1 52 ? 3.439 18.688 9.461 1 85.94 52 GLN B O 1
ATOM 3521 N N . GLN B 1 53 ? 3.371 19.375 11.555 1 87.75 53 GLN B N 1
ATOM 3522 C CA . GLN B 1 53 ? 1.92 19.516 11.555 1 87.75 53 GLN B CA 1
ATOM 3523 C C . GLN B 1 53 ? 1.509 20.984 11.531 1 87.75 53 GLN B C 1
ATOM 3525 O O . GLN B 1 53 ? 2.041 21.781 12.297 1 87.75 53 GLN B O 1
ATOM 3530 N N . ARG B 1 54 ? 0.613 21.297 10.648 1 88.19 54 ARG B N 1
ATOM 3531 C CA . ARG B 1 54 ? 0.031 22.641 10.609 1 88.19 54 ARG B CA 1
ATOM 3532 C C . ARG B 1 54 ? -0.946 22.844 11.766 1 88.19 54 ARG B C 1
ATOM 3534 O O . ARG B 1 54 ? -1.704 21.922 12.109 1 88.19 54 ARG B O 1
ATOM 3541 N N . LEU B 1 55 ? -1.032 24 12.203 1 80.56 55 LEU B N 1
ATOM 3542 C CA . LEU B 1 55 ? -1.841 24.281 13.383 1 80.56 55 LEU B CA 1
ATOM 3543 C C . LEU B 1 55 ? -3.08 25.094 13.008 1 80.56 55 LEU B C 1
ATOM 3545 O O . LEU B 1 55 ? -3.715 25.688 13.875 1 80.56 55 LEU B O 1
ATOM 3549 N N . PHE B 1 56 ? -3.252 25.234 11.781 1 83.25 56 PHE B N 1
ATOM 3550 C CA . PHE B 1 56 ? -4.387 26.016 11.312 1 83.25 56 PHE B CA 1
ATOM 3551 C C . PHE B 1 56 ? -5.07 25.328 10.133 1 83.25 56 PHE B C 1
ATOM 3553 O O . PHE B 1 56 ? -4.512 24.406 9.531 1 83.25 56 PHE B O 1
ATOM 3560 N N . GLU B 1 57 ? -6.223 25.797 9.867 1 85.88 57 GLU B N 1
ATOM 3561 C CA . GLU B 1 57 ? -6.965 25.297 8.711 1 85.88 57 GLU B CA 1
ATOM 3562 C C . GLU B 1 57 ? -6.566 26.047 7.438 1 85.88 57 GLU B C 1
ATOM 3564 O O . GLU B 1 57 ? -6.66 27.266 7.371 1 85.88 57 GLU B O 1
ATOM 3569 N N . MET B 1 58 ? -6.215 25.344 6.488 1 90.44 58 MET B N 1
ATOM 3570 C CA . MET B 1 58 ? -5.73 25.953 5.25 1 90.44 58 MET B CA 1
ATOM 3571 C C . MET B 1 58 ? -6.836 26.734 4.555 1 90.44 58 MET B C 1
ATOM 3573 O O . MET B 1 58 ? -6.578 27.781 3.951 1 90.44 58 MET B O 1
ATOM 3577 N N . SER B 1 59 ? -8.094 26.203 4.637 1 91.75 59 SER B N 1
ATOM 3578 C CA . SER B 1 59 ? -9.219 26.859 3.979 1 91.75 59 SER B CA 1
ATOM 3579 C C . SER B 1 59 ? -9.414 28.281 4.516 1 91.75 59 SER B C 1
ATOM 3581 O O . SER B 1 59 ? -9.742 29.188 3.76 1 91.75 59 SER B O 1
ATOM 3583 N N . GLY B 1 60 ? -9.195 28.438 5.758 1 91.25 60 GLY B N 1
ATOM 3584 C CA . GLY B 1 60 ? -9.32 29.75 6.344 1 91.25 60 GLY B CA 1
ATOM 3585 C C . GLY B 1 60 ? -8.352 30.766 5.758 1 91.25 60 GLY B C 1
ATOM 3586 O O . GLY B 1 60 ? -8.695 31.938 5.586 1 91.25 60 GLY B O 1
ATOM 3587 N N . VAL B 1 61 ? -7.207 30.297 5.453 1 93.88 61 VAL B N 1
ATOM 3588 C CA . VAL B 1 61 ? -6.176 31.156 4.879 1 93.88 61 VAL B CA 1
ATOM 3589 C C . VAL B 1 61 ? -6.469 31.391 3.396 1 93.88 61 VAL B C 1
ATOM 3591 O O . VAL B 1 61 ? -6.438 32.531 2.924 1 93.88 61 VAL B O 1
ATOM 3594 N N . VAL B 1 62 ? -6.797 30.359 2.678 1 95.19 62 VAL B N 1
ATOM 3595 C CA . VAL B 1 62 ? -6.984 30.406 1.231 1 95.19 62 VAL B CA 1
ATOM 3596 C C . VAL B 1 62 ? -8.188 31.281 0.896 1 95.19 62 VAL B C 1
ATOM 3598 O O . VAL B 1 62 ? -8.148 32.094 -0.044 1 95.19 62 VAL B O 1
ATOM 3601 N N . ASP B 1 63 ? -9.219 31.188 1.67 1 93.56 63 ASP B N 1
ATOM 3602 C CA . ASP B 1 63 ? -10.484 31.828 1.36 1 93.56 63 ASP B CA 1
ATOM 3603 C C . ASP B 1 63 ? -10.43 33.312 1.679 1 93.56 63 ASP B C 1
ATOM 3605 O O . ASP B 1 63 ? -11.227 34.094 1.157 1 93.56 63 ASP B O 1
ATOM 3609 N N . ARG B 1 64 ? -9.539 33.688 2.533 1 94.12 64 ARG B N 1
ATOM 3610 C CA . ARG B 1 64 ? -9.398 35.094 2.904 1 94.12 64 ARG B CA 1
ATOM 3611 C C . ARG B 1 64 ? -8.227 35.719 2.172 1 94.12 64 ARG B C 1
ATOM 3613 O O . ARG B 1 64 ? -7.082 35.656 2.631 1 94.12 64 ARG B O 1
ATOM 3620 N N . ARG B 1 65 ? -8.562 36.438 1.177 1 90.81 65 ARG B N 1
ATOM 3621 C CA . ARG B 1 65 ? -7.535 37.031 0.315 1 90.81 65 ARG B CA 1
ATOM 3622 C C . ARG B 1 65 ? -6.555 37.875 1.12 1 90.81 65 ARG B C 1
ATOM 3624 O O . ARG B 1 65 ? -5.355 37.875 0.842 1 90.81 65 ARG B O 1
ATOM 3631 N N . ASN B 1 66 ? -7.027 38.594 2.061 1 94.25 66 ASN B N 1
ATOM 3632 C CA . ASN B 1 66 ? -6.176 39.469 2.855 1 94.25 66 ASN B CA 1
ATOM 3633 C C . ASN B 1 66 ? -5.141 38.688 3.652 1 94.25 66 ASN B C 1
ATOM 3635 O O . ASN B 1 66 ? -4.125 39.219 4.078 1 94.25 66 ASN B O 1
ATOM 3639 N N . SER B 1 67 ? -5.363 37.375 3.826 1 94.75 67 SER B N 1
ATOM 3640 C CA . SER B 1 67 ? -4.461 36.531 4.613 1 94.75 67 SER B CA 1
ATOM 3641 C C . SER B 1 67 ? -3.137 36.312 3.889 1 94.75 67 SER B C 1
ATOM 3643 O O . SER B 1 67 ? -2.125 36 4.516 1 94.75 67 SER B O 1
ATOM 3645 N N . TRP B 1 68 ? -3.15 36.531 2.607 1 94.62 68 TRP B N 1
ATOM 3646 C CA . TRP B 1 68 ? -1.903 36.312 1.884 1 94.62 68 TRP B CA 1
ATOM 3647 C C . TRP B 1 68 ? -1.61 37.469 0.937 1 94.62 68 TRP B C 1
ATOM 3649 O O . TRP B 1 68 ? -0.946 37.281 -0.088 1 94.62 68 TRP B O 1
ATOM 3659 N N . GLU B 1 69 ? -2.176 38.594 1.215 1 94.69 69 GLU B N 1
ATOM 3660 C CA . GLU B 1 69 ? -1.736 39.875 0.635 1 94.69 69 GLU B CA 1
ATOM 3661 C C . GLU B 1 69 ? -0.561 40.438 1.413 1 94.69 69 GLU B C 1
ATOM 3663 O O . GLU B 1 69 ? -0.622 40.594 2.637 1 94.69 69 GLU B O 1
ATOM 3668 N N . VAL B 1 70 ? 0.5 40.875 0.689 1 95.44 70 VAL B N 1
ATOM 3669 C CA . VAL B 1 70 ? 1.693 41.375 1.345 1 95.44 70 VAL B CA 1
ATOM 3670 C C . VAL B 1 70 ? 1.485 42.844 1.697 1 95.44 70 VAL B C 1
ATOM 3672 O O . VAL B 1 70 ? 1.343 43.688 0.809 1 95.44 70 VAL B O 1
ATOM 3675 N N . ALA B 1 71 ? 1.4 43.156 2.93 1 95.44 71 ALA B N 1
ATOM 3676 C CA . ALA B 1 71 ? 1.27 44.531 3.381 1 95.44 71 ALA B CA 1
ATOM 3677 C C . ALA B 1 71 ? 2.635 45.219 3.477 1 95.44 71 ALA B C 1
ATOM 3679 O O . ALA B 1 71 ? 2.781 46.375 3.107 1 95.44 71 ALA B O 1
ATOM 3680 N N . ASP B 1 72 ? 3.59 44.469 3.988 1 95.19 72 ASP B N 1
ATOM 3681 C CA . ASP B 1 72 ? 4.945 45 4.129 1 95.19 72 ASP B CA 1
ATOM 3682 C C . ASP B 1 72 ? 5.977 43.875 4.098 1 95.19 72 ASP B C 1
ATOM 3684 O O . ASP B 1 72 ? 5.664 42.719 4.41 1 95.19 72 ASP B O 1
ATOM 3688 N N . LEU B 1 73 ? 7.152 44.188 3.576 1 94.88 73 LEU B N 1
ATOM 3689 C CA . LEU B 1 73 ? 8.289 43.281 3.5 1 94.88 73 LEU B CA 1
ATOM 3690 C C . LEU B 1 73 ? 9.523 43.875 4.145 1 94.88 73 LEU B C 1
ATOM 3692 O O . LEU B 1 73 ? 9.914 45 3.809 1 94.88 73 LEU B O 1
ATOM 3696 N N . LYS B 1 74 ? 10.094 43.156 5.039 1 95 74 LYS B N 1
ATOM 3697 C CA . LYS B 1 74 ? 11.312 43.656 5.684 1 95 74 LYS B CA 1
ATOM 3698 C C . LYS B 1 74 ? 12.445 42.625 5.574 1 95 74 LYS B C 1
ATOM 3700 O O . LYS B 1 74 ? 12.305 41.5 6.023 1 95 74 LYS B O 1
ATOM 3705 N N . ASN B 1 75 ? 13.516 43.062 4.949 1 94.06 75 ASN B N 1
ATOM 3706 C CA . ASN B 1 75 ? 14.734 42.25 4.895 1 94.06 75 ASN B CA 1
ATOM 3707 C C . ASN B 1 75 ? 15.57 42.406 6.16 1 94.06 75 ASN B C 1
ATOM 3709 O O . ASN B 1 75 ? 16.156 43.469 6.383 1 94.06 75 ASN B O 1
ATOM 3713 N N . GLU B 1 76 ? 15.578 41.406 6.887 1 93.44 76 GLU B N 1
ATOM 3714 C CA . GLU B 1 76 ? 16.406 41.438 8.086 1 93.44 76 GLU B CA 1
ATOM 3715 C C . GLU B 1 76 ? 17.703 40.656 7.871 1 93.44 76 GLU B C 1
ATOM 3717 O O . GLU B 1 76 ? 17.953 40.125 6.785 1 93.44 76 GLU B O 1
ATOM 3722 N N . GLU B 1 77 ? 18.562 40.688 8.891 1 90.19 77 GLU B N 1
ATOM 3723 C CA . GLU B 1 77 ? 19.891 40.094 8.758 1 90.19 77 GLU B CA 1
ATOM 3724 C C . GLU B 1 77 ? 19.781 38.562 8.523 1 90.19 77 GLU B C 1
ATOM 3726 O O . GLU B 1 77 ? 20.453 38.031 7.645 1 90.19 77 GLU B O 1
ATOM 3731 N N . GLN B 1 78 ? 18.922 37.969 9.289 1 92.12 78 GLN B N 1
ATOM 3732 C CA . GLN B 1 78 ? 18.922 36.5 9.242 1 92.12 78 GLN B CA 1
ATOM 3733 C C . GLN B 1 78 ? 17.609 35.969 8.68 1 92.12 78 GLN B C 1
ATOM 3735 O O . GLN B 1 78 ? 17.453 34.75 8.5 1 92.12 78 GLN B O 1
ATOM 3740 N N . ARG B 1 79 ? 16.719 36.812 8.406 1 94.81 79 ARG B N 1
ATOM 3741 C CA . ARG B 1 79 ? 15.414 36.344 8 1 94.81 79 ARG B CA 1
ATOM 3742 C C . ARG B 1 79 ? 14.656 37.406 7.203 1 94.81 79 ARG B C 1
ATOM 3744 O O . ARG B 1 79 ? 15.023 38.562 7.227 1 94.81 79 ARG B O 1
ATOM 3751 N N . LEU B 1 80 ? 13.68 36.969 6.469 1 94.94 80 LEU B N 1
ATOM 3752 C CA . LEU B 1 80 ? 12.656 37.812 5.848 1 94.94 80 LEU B CA 1
ATOM 3753 C C . LEU B 1 80 ? 11.422 37.906 6.734 1 94.94 80 LEU B C 1
ATOM 3755 O O . LEU B 1 80 ? 10.891 36.906 7.191 1 94.94 80 LEU B O 1
ATOM 3759 N N . SER B 1 81 ? 11.023 39.125 7.02 1 96.88 81 SER B N 1
ATOM 3760 C CA . SER B 1 81 ? 9.773 39.344 7.742 1 96.88 81 SER B CA 1
ATOM 3761 C C . SER B 1 81 ? 8.68 39.844 6.809 1 96.88 81 SER B C 1
ATOM 3763 O O . SER B 1 81 ? 8.883 40.812 6.082 1 96.88 81 SER B O 1
ATOM 3765 N N . VAL B 1 82 ? 7.59 39.188 6.836 1 96.69 82 VAL B N 1
ATOM 3766 C CA . VAL B 1 82 ? 6.465 39.562 5.988 1 96.69 82 VAL B CA 1
ATOM 3767 C C . VAL B 1 82 ? 5.262 39.938 6.855 1 96.69 82 VAL B C 1
ATOM 3769 O O . VAL B 1 82 ? 4.859 39.156 7.723 1 96.69 82 VAL B O 1
ATOM 3772 N N . GLN B 1 83 ? 4.734 41.094 6.672 1 97.06 83 GLN B N 1
ATOM 3773 C CA . GLN B 1 83 ? 3.447 41.469 7.238 1 97.06 83 GLN B CA 1
ATOM 3774 C C . GLN B 1 83 ? 2.318 41.281 6.23 1 97.06 83 GLN B C 1
ATOM 3776 O O . GLN B 1 83 ? 2.402 41.75 5.094 1 97.06 83 GLN B O 1
ATOM 3781 N N . TRP B 1 84 ? 1.338 40.594 6.734 1 96.81 84 TRP B N 1
ATOM 3782 C CA . TRP B 1 84 ? 0.242 40.25 5.832 1 96.81 84 TRP B CA 1
ATOM 3783 C C . TRP B 1 84 ? -0.915 41.25 5.988 1 96.81 84 TRP B C 1
ATOM 3785 O O . TRP B 1 84 ? -0.975 42 6.973 1 96.81 84 TRP B O 1
ATOM 3795 N N . GLY B 1 85 ? -1.83 41.219 5.031 1 95.75 85 GLY B N 1
ATOM 3796 C CA . GLY B 1 85 ? -2.963 42.125 5.012 1 95.75 85 GLY B CA 1
ATOM 3797 C C . GLY B 1 85 ? -3.906 41.938 6.184 1 95.75 85 GLY B C 1
ATOM 3798 O O . GLY B 1 85 ? -4.602 42.875 6.586 1 95.75 85 GLY B O 1
ATOM 3799 N N . ASP B 1 86 ? -3.924 40.781 6.73 1 95 86 ASP B N 1
ATOM 3800 C CA . ASP B 1 86 ? -4.828 40.5 7.84 1 95 86 ASP B CA 1
ATOM 3801 C C . ASP B 1 86 ? -4.18 40.875 9.18 1 95 86 ASP B C 1
ATOM 3803 O O . ASP B 1 86 ? -4.734 40.562 10.242 1 95 86 ASP B O 1
ATOM 3807 N N . GLY B 1 87 ? -3.02 41.375 9.109 1 94.94 87 GLY B N 1
ATOM 3808 C CA . GLY B 1 87 ? -2.35 41.812 10.32 1 94.94 87 GLY B CA 1
ATOM 3809 C C . GLY B 1 87 ? -1.354 40.812 10.859 1 94.94 87 GLY B C 1
ATOM 3810 O O . GLY B 1 87 ? -0.5 41.156 11.68 1 94.94 87 GLY B O 1
ATOM 3811 N N . ALA B 1 88 ? -1.375 39.625 10.414 1 94.69 88 ALA B N 1
ATOM 3812 C CA . ALA B 1 88 ? -0.446 38.562 10.859 1 94.69 88 ALA B CA 1
ATOM 3813 C C . ALA B 1 88 ? 0.967 38.844 10.352 1 94.69 88 ALA B C 1
ATOM 3815 O O . ALA B 1 88 ? 1.158 39.625 9.422 1 94.69 88 ALA B O 1
ATOM 3816 N N . GLN B 1 89 ? 1.922 38.281 11.031 1 96.62 89 GLN B N 1
ATOM 3817 C CA . GLN B 1 89 ? 3.326 38.375 10.656 1 96.62 89 GLN B CA 1
ATOM 3818 C C . GLN B 1 89 ? 3.971 37 10.539 1 96.62 89 GLN B C 1
ATOM 3820 O O . GLN B 1 89 ? 3.695 36.094 11.344 1 96.62 89 GLN B O 1
ATOM 3825 N N . SER B 1 90 ? 4.75 36.844 9.5 1 96.62 90 SER B N 1
ATOM 3826 C CA . SER B 1 90 ? 5.531 35.625 9.312 1 96.62 90 SER B CA 1
ATOM 3827 C C . SER B 1 90 ? 7.02 35.938 9.219 1 96.62 90 SER B C 1
ATOM 3829 O O . SER B 1 90 ? 7.41 37 8.727 1 96.62 90 SER B O 1
ATOM 3831 N N . HIS B 1 91 ? 7.832 35.031 9.703 1 97.12 91 HIS B N 1
ATOM 3832 C CA . HIS B 1 91 ? 9.289 35.156 9.664 1 97.12 91 HIS B CA 1
ATOM 3833 C C . HIS B 1 91 ? 9.914 33.938 8.977 1 97.12 91 HIS B C 1
ATOM 3835 O O . HIS B 1 91 ? 9.711 32.812 9.414 1 97.12 91 HIS B O 1
ATOM 3841 N N . TYR B 1 92 ? 10.641 34.219 7.945 1 95.38 92 TYR B N 1
ATOM 3842 C CA . TYR B 1 92 ? 11.273 33.156 7.172 1 95.38 92 TYR B CA 1
ATOM 3843 C C . TYR B 1 92 ? 12.797 33.281 7.215 1 95.38 92 TYR B C 1
ATOM 3845 O O . TYR B 1 92 ? 13.367 34.188 6.602 1 95.38 92 TYR B O 1
ATOM 3853 N N . PRO B 1 93 ? 13.469 32.375 7.871 1 93.81 93 PRO B N 1
ATOM 3854 C CA . PRO B 1 93 ? 14.93 32.375 7.75 1 93.81 93 PRO B CA 1
ATOM 3855 C C . PRO B 1 93 ? 15.398 32.25 6.301 1 93.81 93 PRO B C 1
ATOM 3857 O O . PRO B 1 93 ? 14.805 31.531 5.508 1 93.81 93 PRO B O 1
ATOM 3860 N N . TRP B 1 94 ? 16.516 32.969 6.035 1 90.06 94 TRP B N 1
ATOM 3861 C CA . TRP B 1 94 ? 17.047 32.938 4.672 1 90.06 94 TRP B CA 1
ATOM 3862 C C . TRP B 1 94 ? 17.422 31.516 4.281 1 90.06 94 TRP B C 1
ATOM 3864 O O . TRP B 1 94 ? 17.234 31.109 3.131 1 90.06 94 TRP B O 1
ATOM 3874 N N . SER B 1 95 ? 17.938 30.719 5.238 1 85.94 95 SER B N 1
ATOM 3875 C CA . SER B 1 95 ? 18.297 29.344 4.969 1 85.94 95 SER B CA 1
ATOM 3876 C C . SER B 1 95 ? 17.078 28.5 4.598 1 85.94 95 SER B C 1
ATOM 3878 O O . SER B 1 95 ? 17.141 27.641 3.721 1 85.94 95 SER B O 1
ATOM 3880 N N . TRP B 1 96 ? 15.969 28.781 5.238 1 88.19 96 TRP B N 1
ATOM 3881 C CA . TRP B 1 96 ? 14.727 28.062 4.957 1 88.19 96 TRP B CA 1
ATOM 3882 C C . TRP B 1 96 ? 14.227 28.375 3.549 1 88.19 96 TRP B C 1
ATOM 3884 O O . TRP B 1 96 ? 13.805 27.469 2.824 1 88.19 96 TRP B O 1
ATOM 3894 N N . LEU B 1 97 ? 14.32 29.656 3.146 1 89.06 97 LEU B N 1
ATOM 3895 C CA . LEU B 1 97 ? 13.898 30.062 1.812 1 89.06 97 LEU B CA 1
ATOM 3896 C C . LEU B 1 97 ? 14.789 29.438 0.744 1 89.06 97 LEU B C 1
ATOM 3898 O O . LEU B 1 97 ? 14.305 29 -0.304 1 89.06 97 LEU B O 1
ATOM 3902 N N . ALA B 1 98 ? 16.062 29.375 1.012 1 83.38 98 ALA B N 1
ATOM 3903 C CA . ALA B 1 98 ? 17 28.766 0.074 1 83.38 98 ALA B CA 1
ATOM 3904 C C . ALA B 1 98 ? 16.703 27.281 -0.112 1 83.38 98 ALA B C 1
ATOM 3906 O O . ALA B 1 98 ? 16.75 26.766 -1.233 1 83.38 98 ALA B O 1
ATOM 3907 N N . GLU B 1 99 ? 16.406 26.625 0.998 1 79.88 99 GLU B N 1
ATOM 3908 C CA . GLU B 1 99 ? 16.094 25.203 0.972 1 79.88 99 GLU B CA 1
ATOM 3909 C C . GLU B 1 99 ? 14.844 24.922 0.145 1 79.88 99 GLU B C 1
ATOM 3911 O O . GLU B 1 99 ? 14.742 23.891 -0.511 1 79.88 99 GLU B O 1
ATOM 3916 N N . HIS B 1 100 ? 13.93 25.859 0.154 1 83.88 100 HIS B N 1
ATOM 3917 C CA . HIS B 1 100 ? 12.656 25.625 -0.521 1 83.88 100 HIS B CA 1
ATOM 3918 C C . HIS B 1 100 ? 12.648 26.25 -1.913 1 83.88 100 HIS B C 1
ATOM 3920 O O . HIS B 1 100 ? 11.672 26.125 -2.65 1 83.88 100 HIS B O 1
ATOM 3926 N N . ALA B 1 101 ? 13.633 27.203 -2.25 1 74.75 101 ALA B N 1
ATOM 3927 C CA . ALA B 1 101 ? 13.781 27.766 -3.586 1 74.75 101 ALA B CA 1
ATOM 3928 C C . ALA B 1 101 ? 14.188 26.703 -4.598 1 74.75 101 ALA B C 1
ATOM 3930 O O . ALA B 1 101 ? 13.719 26.703 -5.738 1 74.75 101 ALA B O 1
ATOM 3931 N N . ALA B 1 102 ? 15.328 26.109 -4.203 1 54.47 102 ALA B N 1
ATOM 3932 C CA . ALA B 1 102 ? 15.891 25.094 -5.094 1 54.47 102 ALA B CA 1
ATOM 3933 C C . ALA B 1 102 ? 14.844 24.062 -5.473 1 54.47 102 ALA B C 1
ATOM 3935 O O . ALA B 1 102 ? 14.984 23.359 -6.48 1 54.47 102 ALA B O 1
ATOM 3936 N N . ALA B 1 103 ? 13.93 23.984 -4.695 1 49.59 103 ALA B N 1
ATOM 3937 C CA . ALA B 1 103 ? 12.945 22.906 -4.668 1 49.59 103 ALA B CA 1
ATOM 3938 C C . ALA B 1 103 ? 11.891 23.094 -5.758 1 49.59 103 ALA B C 1
ATOM 3940 O O . ALA B 1 103 ? 10.859 22.422 -5.758 1 49.59 103 ALA B O 1
ATOM 3941 N N . GLY B 1 104 ? 11.961 24.172 -6.406 1 44.69 104 GLY B N 1
ATOM 3942 C CA . GLY B 1 104 ? 10.922 24.125 -7.418 1 44.69 104 GLY B CA 1
ATOM 3943 C C . GLY B 1 104 ? 10.484 22.719 -7.77 1 44.69 104 GLY B C 1
ATOM 3944 O O . GLY B 1 104 ? 9.336 22.484 -8.156 1 44.69 104 GLY B O 1
ATOM 3945 N N . VAL B 1 105 ? 11.312 21.719 -8.18 1 41.97 105 VAL B N 1
ATOM 3946 C CA . VAL B 1 105 ? 10.734 20.484 -8.68 1 41.97 105 VAL B CA 1
ATOM 3947 C C . VAL B 1 105 ? 10.562 19.484 -7.539 1 41.97 105 VAL B C 1
ATOM 3949 O O . VAL B 1 105 ? 11.547 19.062 -6.922 1 41.97 105 VAL B O 1
ATOM 3952 N N . ALA B 1 106 ? 9.477 19.719 -6.543 1 45.97 106 ALA B N 1
ATOM 3953 C CA . ALA B 1 106 ? 9.086 18.688 -5.582 1 45.97 106 ALA B CA 1
ATOM 3954 C C . ALA B 1 106 ? 9.906 17.406 -5.773 1 45.97 106 ALA B C 1
ATOM 3956 O O . ALA B 1 106 ? 10.336 16.797 -4.801 1 45.97 106 ALA B O 1
ATOM 3957 N N . THR B 1 107 ? 10.117 17.188 -6.934 1 48.56 107 THR B N 1
ATOM 3958 C CA . THR B 1 107 ? 10.867 16.031 -7.406 1 48.56 107 THR B CA 1
ATOM 3959 C C . THR B 1 107 ? 12.305 16.078 -6.883 1 48.56 107 THR B C 1
ATOM 3961 O O . THR B 1 107 ? 12.867 15.039 -6.531 1 48.56 107 THR B O 1
ATOM 3964 N N . ASP B 1 108 ? 12.766 17.375 -6.531 1 47.06 108 ASP B N 1
ATOM 3965 C CA . ASP B 1 108 ? 14.188 17.469 -6.23 1 47.06 108 ASP B CA 1
ATOM 3966 C C . ASP B 1 108 ? 14.461 17.156 -4.762 1 47.06 108 ASP B C 1
ATOM 3968 O O . ASP B 1 108 ? 15.43 16.453 -4.441 1 47.06 108 ASP B O 1
ATOM 3972 N N . LYS B 1 109 ? 13.688 17.734 -3.799 1 49.56 109 LYS B N 1
ATOM 3973 C CA . LYS B 1 109 ? 13.898 17.391 -2.393 1 49.56 109 LYS B CA 1
ATOM 3974 C C . LYS B 1 109 ? 13.703 15.906 -2.148 1 49.56 109 LYS B C 1
ATOM 3976 O O . LYS B 1 109 ? 14.438 15.297 -1.371 1 49.56 109 LYS B O 1
ATOM 3981 N N . GLN B 1 110 ? 12.625 15.398 -2.748 1 54.69 110 GLN B N 1
ATOM 3982 C CA . GLN B 1 110 ? 12.414 13.953 -2.635 1 54.69 110 GLN B CA 1
ATOM 3983 C C . GLN B 1 110 ? 13.641 13.18 -3.109 1 54.69 110 GLN B C 1
ATOM 3985 O O . GLN B 1 110 ? 14.023 12.18 -2.504 1 54.69 110 GLN B O 1
ATOM 3990 N N . LEU B 1 111 ? 14.18 13.828 -4.062 1 53.44 111 LEU B N 1
ATOM 3991 C CA . LEU B 1 111 ? 15.375 13.203 -4.609 1 53.44 111 LEU B CA 1
ATOM 3992 C C . LEU B 1 111 ? 16.562 13.406 -3.68 1 53.44 111 LEU B C 1
ATOM 3994 O O . LEU B 1 111 ? 17.453 12.539 -3.596 1 53.44 111 LEU B O 1
ATOM 3998 N N . LYS B 1 112 ? 16.469 14.484 -2.92 1 61.59 112 LYS B N 1
ATOM 3999 C CA . LYS B 1 112 ? 17.609 14.758 -2.033 1 61.59 112 LYS B CA 1
ATOM 4000 C C . LYS B 1 112 ? 17.547 13.867 -0.792 1 61.59 112 LYS B C 1
ATOM 4002 O O . LYS B 1 112 ? 18.578 13.586 -0.18 1 61.59 112 LYS B O 1
ATOM 4007 N N . LEU B 1 113 ? 16.438 13.406 -0.539 1 76.81 113 LEU B N 1
ATOM 4008 C CA . LEU B 1 113 ? 16.328 12.57 0.654 1 76.81 113 LEU B CA 1
ATOM 4009 C C . LEU B 1 113 ? 16.172 11.102 0.279 1 76.81 113 LEU B C 1
ATOM 4011 O O . LEU B 1 113 ? 15.328 10.398 0.843 1 76.81 113 LEU B O 1
ATOM 4015 N N . ALA B 1 114 ? 16.953 10.789 -0.771 1 86.38 114 ALA B N 1
ATOM 4016 C CA . ALA B 1 114 ? 16.938 9.391 -1.195 1 86.38 114 ALA B CA 1
ATOM 4017 C C . ALA B 1 114 ? 18.359 8.906 -1.498 1 86.38 114 ALA B C 1
ATOM 4019 O O . ALA B 1 114 ? 19.234 9.703 -1.825 1 86.38 114 ALA B O 1
ATOM 4020 N N . VAL B 1 115 ? 18.547 7.668 -1.255 1 91.94 115 VAL B N 1
ATOM 4021 C CA . VAL B 1 115 ? 19.781 7 -1.657 1 91.94 115 VAL B CA 1
ATOM 4022 C C . VAL B 1 115 ? 19.656 6.508 -3.098 1 91.94 115 VAL B C 1
ATOM 4024 O O . VAL B 1 115 ? 18.672 5.859 -3.455 1 91.94 115 VAL B O 1
ATOM 4027 N N . PRO B 1 116 ? 20.672 6.871 -3.938 1 92.06 116 PRO B N 1
ATOM 4028 C CA . PRO B 1 116 ? 20.594 6.363 -5.309 1 92.06 116 PRO B CA 1
ATOM 4029 C C . PRO B 1 116 ? 20.641 4.836 -5.375 1 92.06 116 PRO B C 1
ATOM 4031 O O . PRO B 1 116 ? 21.438 4.207 -4.684 1 92.06 116 PRO B O 1
ATOM 4034 N N . LYS B 1 117 ? 19.797 4.309 -6.203 1 95.31 117 LYS B N 1
ATOM 4035 C CA . LYS B 1 117 ? 19.781 2.859 -6.402 1 95.31 117 LYS B CA 1
ATOM 4036 C C . LYS B 1 117 ? 20.969 2.406 -7.242 1 95.31 117 LYS B C 1
ATOM 4038 O O . LYS B 1 117 ? 21.328 3.061 -8.219 1 95.31 117 LYS B O 1
ATOM 4043 N N . HIS B 1 118 ? 21.578 1.358 -6.828 1 96.5 118 HIS B N 1
ATOM 4044 C CA . HIS B 1 118 ? 22.609 0.702 -7.613 1 96.5 118 HIS B CA 1
ATOM 4045 C C . HIS B 1 118 ? 22.109 -0.609 -8.211 1 96.5 118 HIS B C 1
ATOM 4047 O O . HIS B 1 118 ? 21.953 -1.598 -7.492 1 96.5 118 HIS B O 1
ATOM 4053 N N . LEU B 1 119 ? 21.859 -0.575 -9.5 1 97.31 119 LEU B N 1
ATOM 4054 C CA . LEU B 1 119 ? 21.422 -1.787 -10.18 1 97.31 119 LEU B CA 1
ATOM 4055 C C . LEU B 1 119 ? 22.594 -2.754 -10.375 1 97.31 119 LEU B C 1
ATOM 4057 O O . LEU B 1 119 ? 23.734 -2.33 -10.555 1 97.31 119 LEU B O 1
ATOM 4061 N N . TRP B 1 120 ? 22.297 -4.012 -10.289 1 97.44 120 TRP B N 1
ATOM 4062 C CA . TRP B 1 120 ? 23.406 -4.961 -10.336 1 97.44 120 TRP B CA 1
ATOM 4063 C C . TRP B 1 120 ? 23.031 -6.188 -11.156 1 97.44 120 TRP B C 1
ATOM 4065 O O . TRP B 1 120 ? 21.859 -6.41 -11.461 1 97.44 120 TRP B O 1
ATOM 4075 N N . ASP B 1 121 ? 24.031 -6.891 -11.648 1 96.56 121 ASP B N 1
ATOM 4076 C CA . ASP B 1 121 ? 23.953 -8.172 -12.344 1 96.56 121 ASP B CA 1
ATOM 4077 C C . ASP B 1 121 ? 24.797 -9.234 -11.641 1 96.56 121 ASP B C 1
ATOM 4079 O O . ASP B 1 121 ? 25.062 -9.125 -10.445 1 96.56 121 ASP B O 1
ATOM 4083 N N . GLN B 1 122 ? 25.109 -10.227 -12.312 1 96.56 122 GLN B N 1
ATOM 4084 C CA . GLN B 1 122 ? 25.812 -11.352 -11.727 1 96.56 122 GLN B CA 1
ATOM 4085 C C . GLN B 1 122 ? 27.141 -10.906 -11.102 1 96.56 122 GLN B C 1
ATOM 4087 O O . GLN B 1 122 ? 27.641 -11.555 -10.18 1 96.56 122 GLN B O 1
ATOM 4092 N N . SER B 1 123 ? 27.719 -9.805 -11.539 1 94.75 123 SER B N 1
ATOM 4093 C CA . SER B 1 123 ? 29 -9.328 -11.023 1 94.75 123 SER B CA 1
ATOM 4094 C C . SER B 1 123 ? 28.875 -8.93 -9.555 1 94.75 123 SER B C 1
ATOM 4096 O O . SER B 1 123 ? 29.891 -8.844 -8.852 1 94.75 123 SER B O 1
ATOM 4098 N N . PHE B 1 124 ? 27.656 -8.719 -9.109 1 95.69 124 PHE B N 1
ATOM 4099 C CA . PHE B 1 124 ? 27.406 -8.328 -7.723 1 95.69 124 PHE B CA 1
ATOM 4100 C C . PHE B 1 124 ? 27.719 -9.477 -6.77 1 95.69 124 PHE B C 1
ATOM 4102 O O . PHE B 1 124 ? 27.812 -9.273 -5.559 1 95.69 124 PHE B O 1
ATOM 4109 N N . GLN B 1 125 ? 27.891 -10.711 -7.289 1 95.5 125 GLN B N 1
ATOM 4110 C CA . GLN B 1 125 ? 28.156 -11.914 -6.508 1 95.5 125 GLN B CA 1
ATOM 4111 C C . GLN B 1 125 ? 29.344 -11.719 -5.57 1 95.5 125 GLN B C 1
ATOM 4113 O O . GLN B 1 125 ? 29.344 -12.234 -4.453 1 95.5 125 GLN B O 1
ATOM 4118 N N . SER B 1 126 ? 30.281 -10.953 -5.984 1 92.94 126 SER B N 1
ATOM 4119 C CA . SER B 1 126 ? 31.531 -10.805 -5.238 1 92.94 126 SER B CA 1
ATOM 4120 C C . SER B 1 126 ? 31.438 -9.695 -4.199 1 92.94 126 SER B C 1
ATOM 4122 O O . SER B 1 126 ? 32.312 -9.555 -3.35 1 92.94 126 SER B O 1
ATOM 4124 N N . THR B 1 127 ? 30.344 -8.914 -4.246 1 93.31 127 THR B N 1
ATOM 4125 C CA . THR B 1 127 ? 30.234 -7.754 -3.373 1 93.31 127 THR B CA 1
ATOM 4126 C C . THR B 1 127 ? 28.844 -7.695 -2.736 1 93.31 127 THR B C 1
ATOM 4128 O O . THR B 1 127 ? 28.219 -6.637 -2.705 1 93.31 127 THR B O 1
ATOM 4131 N N . LEU B 1 128 ? 28.406 -8.812 -2.27 1 96.19 128 LEU B N 1
ATOM 4132 C CA . LEU B 1 128 ? 27.094 -8.828 -1.636 1 96.19 128 LEU B CA 1
ATOM 4133 C C . LEU B 1 128 ? 27.125 -8.078 -0.309 1 96.19 128 LEU B C 1
ATOM 4135 O O . LEU B 1 128 ? 28.094 -8.188 0.45 1 96.19 128 LEU B O 1
ATOM 4139 N N . PRO B 1 129 ? 26.156 -7.238 -0.02 1 97.69 129 PRO B N 1
ATOM 4140 C CA . PRO B 1 129 ? 26.109 -6.516 1.252 1 97.69 129 PRO B CA 1
ATOM 4141 C C . PRO B 1 129 ? 25.922 -7.438 2.453 1 97.69 129 PRO B C 1
ATOM 4143 O O . PRO B 1 129 ? 24.891 -8.102 2.566 1 97.69 129 PRO B O 1
ATOM 4146 N N . ARG B 1 130 ? 26.859 -7.477 3.314 1 97.5 130 ARG B N 1
ATOM 4147 C CA . ARG B 1 130 ? 26.844 -8.344 4.492 1 97.5 130 ARG B CA 1
ATOM 4148 C C . ARG B 1 130 ? 27.172 -7.559 5.758 1 97.5 130 ARG B C 1
ATOM 4150 O O . ARG B 1 130 ? 27.875 -6.555 5.703 1 97.5 130 ARG B O 1
ATOM 4157 N N . MET B 1 131 ? 26.562 -7.977 6.848 1 98.12 131 MET B N 1
ATOM 4158 C CA . MET B 1 131 ? 26.906 -7.426 8.156 1 98.12 131 MET B CA 1
ATOM 4159 C C . MET B 1 131 ? 26.656 -8.445 9.258 1 98.12 131 MET B C 1
ATOM 4161 O O . MET B 1 131 ? 25.984 -9.461 9.031 1 98.12 131 MET B O 1
ATOM 4165 N N . ASP B 1 132 ? 27.188 -8.141 10.445 1 98 132 ASP B N 1
ATOM 4166 C CA . ASP B 1 132 ? 26.969 -9 11.609 1 98 132 ASP B CA 1
ATOM 4167 C C . ASP B 1 132 ? 25.75 -8.555 12.406 1 98 132 ASP B C 1
ATOM 4169 O O . ASP B 1 132 ? 25.469 -7.359 12.508 1 98 132 ASP B O 1
ATOM 4173 N N . TYR B 1 133 ? 25.109 -9.562 13.008 1 98.12 133 TYR B N 1
ATOM 4174 C CA . TYR B 1 133 ? 23.922 -9.297 13.805 1 98.12 133 TYR B CA 1
ATOM 4175 C C . TYR B 1 133 ? 24.234 -8.312 14.93 1 98.12 133 TYR B C 1
ATOM 4177 O O . TYR B 1 133 ? 23.422 -7.43 15.234 1 98.12 133 TYR B O 1
ATOM 4185 N N . GLU B 1 134 ? 25.375 -8.43 15.547 1 97.5 134 GLU B N 1
ATOM 4186 C CA . GLU B 1 134 ? 25.766 -7.523 16.625 1 97.5 134 GLU B CA 1
ATOM 4187 C C . GLU B 1 134 ? 25.859 -6.086 16.125 1 97.5 134 GLU B C 1
ATOM 4189 O O . GLU B 1 134 ? 25.453 -5.152 16.828 1 97.5 134 GLU B O 1
ATOM 4194 N N . ALA B 1 135 ? 26.359 -5.934 14.961 1 97.38 135 ALA B N 1
ATOM 4195 C CA . ALA B 1 135 ? 26.453 -4.602 14.375 1 97.38 135 ALA B CA 1
ATOM 4196 C C . ALA B 1 135 ? 25.062 -4.035 14.086 1 97.38 135 ALA B C 1
ATOM 4198 O O . ALA B 1 135 ? 24.812 -2.842 14.289 1 97.38 135 ALA B O 1
ATOM 4199 N N . LEU B 1 136 ? 24.172 -4.883 13.617 1 97.75 136 LEU B N 1
ATOM 4200 C CA . LEU B 1 136 ? 22.812 -4.48 13.281 1 97.75 136 LEU B CA 1
ATOM 4201 C C . LEU B 1 136 ? 22.125 -3.844 14.477 1 97.75 136 LEU B C 1
ATOM 4203 O O . LEU B 1 136 ? 21.297 -2.943 14.32 1 97.75 136 LEU B O 1
ATOM 4207 N N . LEU B 1 137 ? 22.484 -4.27 15.664 1 96.5 137 LEU B N 1
ATOM 4208 C CA . LEU B 1 137 ? 21.781 -3.861 16.875 1 96.5 137 LEU B CA 1
ATOM 4209 C C . LEU B 1 137 ? 22.203 -2.459 17.297 1 96.5 137 LEU B C 1
ATOM 4211 O O . LEU B 1 137 ? 21.594 -1.877 18.203 1 96.5 137 LEU B O 1
ATOM 4215 N N . THR B 1 138 ? 23.172 -1.834 16.625 1 96.19 138 THR B N 1
ATOM 4216 C CA . THR B 1 138 ? 23.531 -0.442 16.844 1 96.19 138 THR B CA 1
ATOM 4217 C C . THR B 1 138 ? 22.75 0.487 15.938 1 96.19 138 THR B C 1
ATOM 4219 O O . THR B 1 138 ? 22.203 0.052 14.914 1 96.19 138 THR B O 1
ATOM 4222 N N . ARG B 1 139 ? 22.688 1.712 16.328 1 93.19 139 ARG B N 1
ATOM 4223 C CA . ARG B 1 139 ? 22 2.701 15.5 1 93.19 139 ARG B CA 1
ATOM 4224 C C . ARG B 1 139 ? 22.641 2.795 14.117 1 93.19 139 ARG B C 1
ATOM 4226 O O . ARG B 1 139 ? 21.953 2.828 13.102 1 93.19 139 ARG B O 1
ATOM 4233 N N . SER B 1 140 ? 23.891 2.807 14.102 1 95.81 140 SER B N 1
ATOM 4234 C CA . SER B 1 140 ? 24.625 2.895 12.836 1 95.81 140 SER B CA 1
ATOM 4235 C C . SER B 1 140 ? 24.422 1.644 11.992 1 95.81 140 SER B C 1
ATOM 4237 O O . SER B 1 140 ? 24.297 1.73 10.766 1 95.81 140 SER B O 1
ATOM 4239 N N . GLY B 1 141 ? 24.484 0.516 12.648 1 97.88 141 GLY B N 1
ATOM 4240 C CA . GLY B 1 141 ? 24.266 -0.732 11.93 1 97.88 141 GLY B CA 1
ATOM 4241 C C . GLY B 1 141 ? 22.891 -0.844 11.312 1 97.88 141 GLY B C 1
ATOM 4242 O O . GLY B 1 141 ? 22.734 -1.331 10.188 1 97.88 141 GLY B O 1
ATOM 4243 N N . LYS B 1 142 ? 21.906 -0.418 12.055 1 97.31 142 LYS B N 1
ATOM 4244 C CA . LYS B 1 142 ? 20.547 -0.412 11.516 1 97.31 142 LYS B CA 1
ATOM 4245 C C . LYS B 1 142 ? 20.453 0.493 10.289 1 97.31 142 LYS B C 1
ATOM 4247 O O . LYS B 1 142 ? 19.844 0.123 9.281 1 97.31 142 LYS B O 1
ATOM 4252 N N . LEU B 1 143 ? 21.031 1.679 10.414 1 97.38 143 LEU B N 1
ATOM 4253 C CA . LEU B 1 143 ? 21.047 2.607 9.289 1 97.38 143 LEU B CA 1
ATOM 4254 C C . LEU B 1 143 ? 21.781 2.018 8.094 1 97.38 143 LEU B C 1
ATOM 4256 O O . LEU B 1 143 ? 21.375 2.201 6.949 1 97.38 143 LEU B O 1
ATOM 4260 N N . GLN B 1 144 ? 22.859 1.289 8.352 1 98.31 144 GLN B N 1
ATOM 4261 C CA . GLN B 1 144 ? 23.609 0.613 7.297 1 98.31 144 GLN B CA 1
ATOM 4262 C C . GLN B 1 144 ? 22.734 -0.393 6.559 1 98.31 144 GLN B C 1
ATOM 4264 O O . GLN B 1 144 ? 22.703 -0.416 5.328 1 98.31 144 GLN B O 1
ATOM 4269 N N . LEU B 1 145 ? 22.016 -1.161 7.301 1 98.62 145 LEU B N 1
ATOM 4270 C CA . LEU B 1 145 ? 21.125 -2.143 6.691 1 98.62 145 LEU B CA 1
ATOM 4271 C C . LEU B 1 145 ? 20.078 -1.456 5.832 1 98.62 145 LEU B C 1
ATOM 4273 O O . LEU B 1 145 ? 19.828 -1.866 4.695 1 98.62 145 LEU B O 1
ATOM 4277 N N . CYS B 1 146 ? 19.469 -0.425 6.41 1 98.06 146 CYS B N 1
ATOM 4278 C CA . CYS B 1 146 ? 18.438 0.304 5.672 1 98.06 146 CYS B CA 1
ATOM 4279 C C . CYS B 1 146 ? 19 0.89 4.387 1 98.06 146 CYS B C 1
ATOM 4281 O O . CYS B 1 146 ? 18.344 0.864 3.344 1 98.06 146 CYS B O 1
ATOM 4283 N N . THR B 1 147 ? 20.188 1.35 4.477 1 98 147 THR B N 1
ATOM 4284 C CA . THR B 1 147 ? 20.844 1.92 3.305 1 98 147 THR B CA 1
ATOM 4285 C C . THR B 1 147 ? 21.125 0.841 2.264 1 98 147 THR B C 1
ATOM 4287 O O . THR B 1 147 ? 20.938 1.062 1.065 1 98 147 THR B O 1
ATOM 4290 N N . TYR B 1 148 ? 21.578 -0.362 2.699 1 98.56 148 TYR B N 1
ATOM 4291 C CA . TYR B 1 148 ? 21.781 -1.484 1.791 1 98.56 148 TYR B CA 1
ATOM 4292 C C . TYR B 1 148 ? 20.5 -1.821 1.039 1 98.56 148 TYR B C 1
ATOM 4294 O O . TYR B 1 148 ? 20.516 -2.01 -0.18 1 98.56 148 TYR B O 1
ATOM 4302 N N . LEU B 1 149 ? 19.453 -1.846 1.758 1 98.31 149 LEU B N 1
ATOM 4303 C CA . LEU B 1 149 ? 18.172 -2.229 1.163 1 98.31 149 LEU B CA 1
ATOM 4304 C C . LEU B 1 149 ? 17.703 -1.184 0.156 1 98.31 149 LEU B C 1
ATOM 4306 O O . LEU B 1 149 ? 17.188 -1.529 -0.908 1 98.31 149 LEU B O 1
ATOM 4310 N N . GLU B 1 150 ? 17.906 0.092 0.477 1 97 150 GLU B N 1
ATOM 4311 C CA . GLU B 1 150 ? 17.5 1.152 -0.44 1 97 150 GLU B CA 1
ATOM 4312 C C . GLU B 1 150 ? 18.391 1.19 -1.674 1 97 150 GLU B C 1
ATOM 4314 O O . GLU B 1 150 ? 17.922 1.407 -2.789 1 97 150 GLU B O 1
ATOM 4319 N N . ARG B 1 151 ? 19.656 0.956 -1.492 1 97.44 151 ARG B N 1
ATOM 4320 C CA . ARG B 1 151 ? 20.641 1.111 -2.561 1 97.44 151 ARG B CA 1
ATOM 4321 C C . ARG B 1 151 ? 20.703 -0.14 -3.43 1 97.44 151 ARG B C 1
ATOM 4323 O O . ARG B 1 151 ? 20.688 -0.051 -4.66 1 97.44 151 ARG B O 1
ATOM 4330 N N . TYR B 1 152 ? 20.734 -1.315 -2.783 1 98.12 152 TYR B N 1
ATOM 4331 C CA . TYR B 1 152 ? 21 -2.551 -3.514 1 98.12 152 TYR B CA 1
ATOM 4332 C C . TYR B 1 152 ? 19.766 -3.445 -3.535 1 98.12 152 TYR B C 1
ATOM 4334 O O . TYR B 1 152 ? 19.672 -4.367 -4.348 1 98.12 152 TYR B O 1
ATOM 4342 N N . GLY B 1 153 ? 18.828 -3.248 -2.629 1 98.31 153 GLY B N 1
ATOM 4343 C CA . GLY B 1 153 ? 17.625 -4.066 -2.523 1 98.31 153 GLY B CA 1
ATOM 4344 C C . GLY B 1 153 ? 17.875 -5.402 -1.848 1 98.31 153 GLY B C 1
ATOM 4345 O O . GLY B 1 153 ? 16.984 -6.242 -1.771 1 98.31 153 GLY B O 1
ATOM 4346 N N . LEU B 1 154 ? 19.094 -5.617 -1.342 1 98.69 154 LEU B N 1
ATOM 4347 C CA . LEU B 1 154 ? 19.484 -6.914 -0.797 1 98.69 154 LEU B CA 1
ATOM 4348 C C . LEU B 1 154 ? 20.547 -6.75 0.286 1 98.69 154 LEU B C 1
ATOM 4350 O O . LEU B 1 154 ? 21.453 -5.926 0.151 1 98.69 154 LEU B O 1
ATOM 4354 N N . ALA B 1 155 ? 20.391 -7.492 1.318 1 98.75 155 ALA B N 1
ATOM 4355 C CA . ALA B 1 155 ? 21.422 -7.539 2.363 1 98.75 155 ALA B CA 1
ATOM 4356 C C . ALA B 1 155 ? 21.391 -8.875 3.092 1 98.75 155 ALA B C 1
ATOM 4358 O O . ALA B 1 155 ? 20.391 -9.594 3.055 1 98.75 155 ALA B O 1
ATOM 4359 N N . PHE B 1 156 ? 22.531 -9.203 3.719 1 98.75 156 PHE B N 1
ATOM 4360 C CA . PHE B 1 156 ? 22.688 -10.43 4.5 1 98.75 156 PHE B CA 1
ATOM 4361 C C . PHE B 1 156 ? 23.188 -10.117 5.902 1 98.75 156 PHE B C 1
ATOM 4363 O O . PHE B 1 156 ? 24.062 -9.25 6.078 1 98.75 156 PHE B O 1
ATOM 4370 N N . VAL B 1 157 ? 22.625 -10.742 6.852 1 98.75 157 VAL B N 1
ATOM 4371 C CA . VAL B 1 157 ? 23.062 -10.609 8.242 1 98.75 157 VAL B CA 1
ATOM 4372 C C . VAL B 1 157 ? 23.5 -11.969 8.773 1 98.75 157 VAL B C 1
ATOM 4374 O O . VAL B 1 157 ? 22.781 -12.961 8.641 1 98.75 157 VAL B O 1
ATOM 4377 N N . SER B 1 158 ? 24.672 -12.047 9.336 1 98.19 158 SER B N 1
ATOM 4378 C CA . SER B 1 158 ? 25.203 -13.289 9.906 1 98.19 158 SER B CA 1
ATOM 4379 C C . SER B 1 158 ? 25.188 -13.242 11.43 1 98.19 158 SER B C 1
ATOM 4381 O O . SER B 1 158 ? 25.062 -12.172 12.023 1 98.19 158 SER B O 1
ATOM 4383 N N . GLY B 1 159 ? 25.156 -14.422 12.039 1 97.88 159 GLY B N 1
ATOM 4384 C CA . GLY B 1 159 ? 25.359 -14.516 13.477 1 97.88 159 GLY B CA 1
ATOM 4385 C C . GLY B 1 159 ? 24.062 -14.453 14.266 1 97.88 159 GLY B C 1
ATOM 4386 O O . GLY B 1 159 ? 24.062 -14.039 15.43 1 97.88 159 GLY B O 1
ATOM 4387 N N . LEU B 1 160 ? 22.906 -14.797 13.727 1 97.69 160 LEU B N 1
ATOM 4388 C CA . LEU B 1 160 ? 21.625 -14.688 14.406 1 97.69 160 LEU B CA 1
ATOM 4389 C C . LEU B 1 160 ? 21.359 -15.914 15.281 1 97.69 160 LEU B C 1
ATOM 4391 O O . LEU B 1 160 ? 20.453 -15.906 16.109 1 97.69 160 LEU B O 1
ATOM 4395 N N . GLY B 1 161 ? 22.188 -16.984 15.172 1 97.12 161 GLY B N 1
ATOM 4396 C CA . GLY B 1 161 ? 21.812 -18.25 15.773 1 97.12 161 GLY B CA 1
ATOM 4397 C C . GLY B 1 161 ? 20.688 -18.953 15.031 1 97.12 161 GLY B C 1
ATOM 4398 O O . GLY B 1 161 ? 20.297 -18.531 13.938 1 97.12 161 GLY B O 1
ATOM 4399 N N . VAL B 1 162 ? 20.125 -20.062 15.562 1 97.5 162 VAL B N 1
ATOM 4400 C CA . VAL B 1 162 ? 19.156 -20.844 14.797 1 97.5 162 VAL B CA 1
ATOM 4401 C C . VAL B 1 162 ? 17.875 -21.016 15.602 1 97.5 162 VAL B C 1
ATOM 4403 O O . VAL B 1 162 ? 17.094 -21.938 15.367 1 97.5 162 VAL B O 1
ATOM 4406 N N . ALA B 1 163 ? 17.672 -20.141 16.547 1 97.5 163 ALA B N 1
ATOM 4407 C CA . ALA B 1 163 ? 16.438 -20.203 17.328 1 97.5 163 ALA B CA 1
ATOM 4408 C C . ALA B 1 163 ? 15.227 -19.797 16.5 1 97.5 163 ALA B C 1
ATOM 4410 O O . ALA B 1 163 ? 15.25 -18.766 15.82 1 97.5 163 ALA B O 1
ATOM 4411 N N . GLU B 1 164 ? 14.164 -20.594 16.578 1 96.94 164 GLU B N 1
ATOM 4412 C CA . GLU B 1 164 ? 12.93 -20.234 15.891 1 96.94 164 GLU B CA 1
ATOM 4413 C C . GLU B 1 164 ? 12.367 -18.906 16.391 1 96.94 164 GLU B C 1
ATOM 4415 O O . GLU B 1 164 ? 12.453 -18.609 17.594 1 96.94 164 GLU B O 1
ATOM 4420 N N . GLY B 1 165 ? 11.836 -18.125 15.469 1 97.75 165 GLY B N 1
ATOM 4421 C CA . GLY B 1 165 ? 11.227 -16.859 15.852 1 97.75 165 GLY B CA 1
ATOM 4422 C C . GLY B 1 165 ? 12.195 -15.703 15.836 1 97.75 165 GLY B C 1
ATOM 4423 O O . GLY B 1 165 ? 11.789 -14.547 15.953 1 97.75 165 GLY B O 1
ATOM 4424 N N . THR B 1 166 ? 13.461 -16 15.641 1 97.94 166 THR B N 1
ATOM 4425 C CA . THR B 1 166 ? 14.461 -14.938 15.586 1 97.94 166 THR B CA 1
ATOM 4426 C C . THR B 1 166 ? 14.141 -13.938 14.484 1 97.94 166 THR B C 1
ATOM 4428 O O . THR B 1 166 ? 14.352 -12.734 14.648 1 97.94 166 THR B O 1
ATOM 4431 N N . VAL B 1 167 ? 13.602 -14.414 13.391 1 98.31 167 VAL B N 1
ATOM 4432 C CA . VAL B 1 167 ? 13.281 -13.555 12.25 1 98.31 167 VAL B CA 1
ATOM 4433 C C . VAL B 1 167 ? 12.227 -12.523 12.656 1 98.31 167 VAL B C 1
ATOM 4435 O O . VAL B 1 167 ? 12.258 -11.391 12.188 1 98.31 167 VAL B O 1
ATOM 4438 N N . ASP B 1 168 ? 11.281 -12.891 13.508 1 97.88 168 ASP B N 1
ATOM 4439 C CA . ASP B 1 168 ? 10.266 -11.984 14.031 1 97.88 168 ASP B CA 1
ATOM 4440 C C . ASP B 1 168 ? 10.891 -10.867 14.859 1 97.88 168 ASP B C 1
ATOM 4442 O O . ASP B 1 168 ? 10.531 -9.695 14.719 1 97.88 168 ASP B O 1
ATOM 4446 N N . LYS B 1 169 ? 11.797 -11.266 15.711 1 97.31 169 LYS B N 1
ATOM 4447 C CA . LYS B 1 169 ? 12.492 -10.312 16.562 1 97.31 169 LYS B CA 1
ATOM 4448 C C . LYS B 1 169 ? 13.289 -9.305 15.742 1 97.31 169 LYS B C 1
ATOM 4450 O O . LYS B 1 169 ? 13.211 -8.102 15.977 1 97.31 169 LYS B O 1
ATOM 4455 N N . VAL B 1 170 ? 14.031 -9.812 14.797 1 97.81 170 VAL B N 1
ATOM 4456 C CA . VAL B 1 170 ? 14.867 -8.969 13.953 1 97.81 170 VAL B CA 1
ATOM 4457 C C . VAL B 1 170 ? 13.992 -8.047 13.109 1 97.81 170 VAL B C 1
ATOM 4459 O O . VAL B 1 170 ? 14.273 -6.859 12.977 1 97.81 170 VAL B O 1
ATOM 4462 N N . GLY B 1 171 ? 12.93 -8.617 12.531 1 97.44 171 GLY B N 1
ATOM 4463 C CA . GLY B 1 171 ? 12.008 -7.82 11.734 1 97.44 171 GLY B CA 1
ATOM 4464 C C . GLY B 1 171 ? 11.398 -6.668 12.508 1 97.44 171 GLY B C 1
ATOM 4465 O O . GLY B 1 171 ? 11.305 -5.551 12 1 97.44 171 GLY B O 1
ATOM 4466 N N . ASN B 1 172 ? 11.023 -6.93 13.758 1 95.69 172 ASN B N 1
ATOM 4467 C CA . ASN B 1 172 ? 10.391 -5.902 14.57 1 95.69 172 ASN B CA 1
ATOM 4468 C C . ASN B 1 172 ? 11.406 -4.883 15.078 1 95.69 172 ASN B C 1
ATOM 4470 O O . ASN B 1 172 ? 11.031 -3.803 15.539 1 95.69 172 ASN B O 1
ATOM 4474 N N . TYR B 1 173 ? 12.703 -5.234 15.062 1 95.31 173 TYR B N 1
ATOM 4475 C CA . TYR B 1 173 ? 13.75 -4.273 15.375 1 95.31 173 TYR B CA 1
ATOM 4476 C C . TYR B 1 173 ? 13.969 -3.309 14.219 1 95.31 173 TYR B C 1
ATOM 4478 O O . TYR B 1 173 ? 14.141 -2.105 14.43 1 95.31 173 TYR B O 1
ATOM 4486 N N . ILE B 1 174 ? 13.93 -3.807 13.031 1 94.81 174 ILE B N 1
ATOM 4487 C CA . ILE B 1 174 ? 14.203 -3.023 11.828 1 94.81 174 ILE B CA 1
ATOM 4488 C C . ILE B 1 174 ? 12.969 -2.195 11.469 1 94.81 174 ILE B C 1
ATOM 4490 O O . ILE B 1 174 ? 13.094 -1.08 10.953 1 94.81 174 ILE B O 1
ATOM 4494 N N . GLY B 1 175 ? 11.875 -2.705 11.695 1 93.19 175 GLY B N 1
ATOM 4495 C CA . GLY B 1 175 ? 10.578 -2.133 11.375 1 93.19 175 GLY B CA 1
ATOM 4496 C C . GLY B 1 175 ? 9.438 -2.793 12.125 1 93.19 175 GLY B C 1
ATOM 4497 O O . GLY B 1 175 ? 9.477 -2.916 13.352 1 93.19 175 GLY B O 1
ATOM 4498 N N . HIS B 1 176 ? 8.414 -3.143 11.336 1 93.38 176 HIS B N 1
ATOM 4499 C CA . HIS B 1 176 ? 7.262 -3.846 11.891 1 93.38 176 HIS B CA 1
ATOM 4500 C C . HIS B 1 176 ? 6.875 -5.043 11.023 1 93.38 176 HIS B C 1
ATOM 4502 O O . HIS B 1 176 ? 6.625 -4.891 9.828 1 93.38 176 HIS B O 1
ATOM 4508 N N . VAL B 1 177 ? 6.812 -6.195 11.664 1 95.88 177 VAL B N 1
ATOM 4509 C CA . VAL B 1 177 ? 6.453 -7.414 10.945 1 95.88 177 VAL B CA 1
ATOM 4510 C C . VAL B 1 177 ? 4.984 -7.359 10.531 1 95.88 177 VAL B C 1
ATOM 4512 O O . VAL B 1 177 ? 4.121 -6.988 11.328 1 95.88 177 VAL B O 1
ATOM 4515 N N . ARG B 1 178 ? 4.715 -7.629 9.312 1 93.56 178 ARG B N 1
ATOM 4516 C CA . ARG B 1 178 ? 3.359 -7.68 8.773 1 93.56 178 ARG B CA 1
ATOM 4517 C C . ARG B 1 178 ? 2.754 -9.07 8.945 1 93.56 178 ARG B C 1
ATOM 4519 O O . ARG B 1 178 ? 3.336 -10.062 8.5 1 93.56 178 ARG B O 1
ATOM 4526 N N . VAL B 1 179 ? 1.634 -9.086 9.547 1 92.69 179 VAL B N 1
ATOM 4527 C CA . VAL B 1 179 ? 0.922 -10.352 9.68 1 92.69 179 VAL B CA 1
ATOM 4528 C C . VAL B 1 179 ? 0.068 -10.594 8.438 1 92.69 179 VAL B C 1
ATOM 4530 O O . VAL B 1 179 ? -0.631 -9.695 7.969 1 92.69 179 VAL B O 1
ATOM 4533 N N . THR B 1 180 ? 0.161 -11.789 7.844 1 90.19 180 THR B N 1
ATOM 4534 C CA . THR B 1 180 ? -0.625 -12.211 6.691 1 90.19 180 THR B CA 1
ATOM 4535 C C . THR B 1 180 ? -1.398 -13.484 7.004 1 90.19 180 THR B C 1
ATOM 4537 O O . THR B 1 180 ? -1.448 -13.922 8.156 1 90.19 180 THR B O 1
ATOM 4540 N N . ASN B 1 181 ? -2.025 -14.016 5.992 1 86.62 181 ASN B N 1
ATOM 4541 C CA . ASN B 1 181 ? -2.719 -15.289 6.176 1 86.62 181 ASN B CA 1
ATOM 4542 C C . ASN B 1 181 ? -1.744 -16.422 6.504 1 86.62 181 ASN B C 1
ATOM 4544 O O . ASN B 1 181 ? -2.154 -17.484 6.965 1 86.62 181 ASN B O 1
ATOM 4548 N N . TYR B 1 182 ? -0.454 -16.125 6.355 1 88.12 182 TYR B N 1
ATOM 4549 C CA . TYR B 1 182 ? 0.572 -17.094 6.691 1 88.12 182 TYR B CA 1
ATOM 4550 C C . TYR B 1 182 ? 1.07 -16.891 8.117 1 88.12 182 TYR B C 1
ATOM 4552 O O . TYR B 1 182 ? 1.905 -17.656 8.609 1 88.12 182 TYR B O 1
ATOM 4560 N N . GLY B 1 183 ? 0.558 -15.883 8.758 1 91.44 183 GLY B N 1
ATOM 4561 C CA . GLY B 1 183 ? 1.03 -15.531 10.086 1 91.44 183 GLY B CA 1
ATOM 4562 C C . GLY B 1 183 ? 2.074 -14.422 10.078 1 91.44 183 GLY B C 1
ATOM 4563 O O . GLY B 1 183 ? 2.346 -13.836 9.031 1 91.44 183 GLY B O 1
ATOM 4564 N N . ALA B 1 184 ? 2.57 -14.148 11.312 1 94.69 184 ALA B N 1
ATOM 4565 C CA . ALA B 1 184 ? 3.658 -13.18 11.43 1 94.69 184 ALA B CA 1
ATOM 4566 C C . ALA B 1 184 ? 4.941 -13.727 10.812 1 94.69 184 ALA B C 1
ATOM 4568 O O . ALA B 1 184 ? 5.73 -12.977 10.234 1 94.69 184 ALA B O 1
ATOM 4569 N N . ILE B 1 185 ? 5.09 -15.07 11.023 1 97.12 185 ILE B N 1
ATOM 4570 C CA . ILE B 1 185 ? 6.215 -15.773 10.43 1 97.12 185 ILE B CA 1
ATOM 4571 C C . ILE B 1 185 ? 5.719 -17.016 9.695 1 97.12 185 ILE B C 1
ATOM 4573 O O . ILE B 1 185 ? 4.594 -17.469 9.922 1 97.12 185 ILE B O 1
ATOM 4577 N N . PHE B 1 186 ? 6.492 -17.562 8.781 1 94.69 186 PHE B N 1
ATOM 4578 C CA . PHE B 1 186 ? 6.156 -18.781 8.055 1 94.69 186 PHE B CA 1
ATOM 4579 C C . PHE B 1 186 ? 7.391 -19.656 7.867 1 94.69 186 PHE B C 1
ATOM 4581 O O . PHE B 1 186 ? 8.516 -19.172 7.887 1 94.69 186 PHE B O 1
ATOM 4588 N N . ASP B 1 187 ? 7.207 -20.922 7.688 1 93.31 187 ASP B N 1
ATOM 4589 C CA . ASP B 1 187 ? 8.289 -21.875 7.516 1 93.31 187 ASP B CA 1
ATOM 4590 C C . ASP B 1 187 ? 8.383 -22.344 6.062 1 93.31 187 ASP B C 1
ATOM 4592 O O . ASP B 1 187 ? 7.363 -22.562 5.402 1 93.31 187 ASP B O 1
ATOM 4596 N N . VAL B 1 188 ? 9.531 -22.375 5.574 1 90.38 188 VAL B N 1
ATOM 4597 C CA . VAL B 1 188 ? 9.828 -22.953 4.266 1 90.38 188 VAL B CA 1
ATOM 4598 C C . VAL B 1 188 ? 10.641 -24.234 4.441 1 90.38 188 VAL B C 1
ATOM 4600 O O . VAL B 1 188 ? 11.844 -24.172 4.703 1 90.38 188 VAL B O 1
ATOM 4603 N N . LYS B 1 189 ? 10.016 -25.266 4.363 1 86.38 189 LYS B N 1
ATOM 4604 C CA . LYS B 1 189 ? 10.625 -26.594 4.484 1 86.38 189 LYS B CA 1
ATOM 4605 C C . LYS B 1 189 ? 9.852 -27.625 3.664 1 86.38 189 LYS B C 1
ATOM 4607 O O . LYS B 1 189 ? 8.711 -27.391 3.268 1 86.38 189 LYS B O 1
ATOM 4612 N N . ASP B 1 190 ? 10.531 -28.688 3.301 1 79.88 190 ASP B N 1
ATOM 4613 C CA . ASP B 1 190 ? 9.898 -29.734 2.514 1 79.88 190 ASP B CA 1
ATOM 4614 C C . ASP B 1 190 ? 8.891 -30.516 3.352 1 79.88 190 ASP B C 1
ATOM 4616 O O . ASP B 1 190 ? 9.266 -31.203 4.305 1 79.88 190 ASP B O 1
ATOM 4620 N N . ASP B 1 191 ? 7.598 -30.297 3.006 1 77.56 191 ASP B N 1
ATOM 4621 C CA . ASP B 1 191 ? 6.512 -31 3.693 1 77.56 191 ASP B CA 1
ATOM 4622 C C . ASP B 1 191 ? 6.113 -32.281 2.951 1 77.56 191 ASP B C 1
ATOM 4624 O O . ASP B 1 191 ? 5.094 -32.875 3.268 1 77.56 191 ASP B O 1
ATOM 4628 N N . GLY B 1 192 ? 6.91 -32.562 1.946 1 70.06 192 GLY B N 1
ATOM 4629 C CA . GLY B 1 192 ? 6.652 -33.781 1.188 1 70.06 192 GLY B CA 1
ATOM 4630 C C . GLY B 1 192 ? 5.289 -33.781 0.517 1 70.06 192 GLY B C 1
ATOM 4631 O O . GLY B 1 192 ? 4.934 -32.812 -0.182 1 70.06 192 GLY B O 1
ATOM 4632 N N . ALA B 1 193 ? 4.5 -34.75 0.639 1 64.81 193 ALA B N 1
ATOM 4633 C CA . ALA B 1 193 ? 3.221 -34.969 -0.025 1 64.81 193 ALA B CA 1
ATOM 4634 C C . ALA B 1 193 ? 2.174 -33.969 0.448 1 64.81 193 ALA B C 1
ATOM 4636 O O . ALA B 1 193 ? 1.155 -33.75 -0.216 1 64.81 193 ALA B O 1
ATOM 4637 N N . LYS B 1 194 ? 2.406 -33.312 1.509 1 70.56 194 LYS B N 1
ATOM 4638 C CA . LYS B 1 194 ? 1.422 -32.406 2.086 1 70.56 194 LYS B CA 1
ATOM 4639 C C . LYS B 1 194 ? 1.619 -31 1.571 1 70.56 194 LYS B C 1
ATOM 4641 O O . LYS B 1 194 ? 0.902 -30.078 1.977 1 70.56 194 LYS B O 1
ATOM 4646 N N . ALA B 1 195 ? 2.562 -30.922 0.681 1 72.69 195 ALA B N 1
ATOM 4647 C CA . ALA B 1 195 ? 2.906 -29.578 0.225 1 72.69 195 ALA B CA 1
ATOM 4648 C C . ALA B 1 195 ? 1.752 -28.953 -0.548 1 72.69 195 ALA B C 1
ATOM 4650 O O . ALA B 1 195 ? 1.168 -29.578 -1.43 1 72.69 195 ALA B O 1
ATOM 4651 N N . THR B 1 196 ? 1.415 -27.781 -0.092 1 66.81 196 THR B N 1
ATOM 4652 C CA . THR B 1 196 ? 0.32 -27.062 -0.733 1 66.81 196 THR B CA 1
ATOM 4653 C C . THR B 1 196 ? 0.856 -26.047 -1.745 1 66.81 196 THR B C 1
ATOM 4655 O O . THR B 1 196 ? 0.089 -25.469 -2.518 1 66.81 196 THR B O 1
ATOM 4658 N N . ASN B 1 197 ? 2.141 -25.891 -1.684 1 72.62 197 ASN B N 1
ATOM 4659 C CA . ASN B 1 197 ? 2.803 -24.969 -2.605 1 72.62 197 ASN B CA 1
ATOM 4660 C C . ASN B 1 197 ? 4.242 -25.391 -2.883 1 72.62 197 ASN B C 1
ATOM 4662 O O . ASN B 1 197 ? 4.816 -26.188 -2.131 1 72.62 197 ASN B O 1
ATOM 4666 N N . LEU B 1 198 ? 4.75 -24.859 -3.957 1 72.44 198 LEU B N 1
ATOM 4667 C CA . LEU B 1 198 ? 6.078 -25.266 -4.402 1 72.44 198 LEU B CA 1
ATOM 4668 C C . LEU B 1 198 ? 7.129 -24.938 -3.346 1 72.44 198 LEU B C 1
ATOM 4670 O O . LEU B 1 198 ? 8.148 -25.625 -3.238 1 72.44 198 LEU B O 1
ATOM 4674 N N . ALA B 1 199 ? 6.879 -23.938 -2.555 1 73.12 199 ALA B N 1
ATOM 4675 C CA . ALA B 1 199 ? 7.828 -23.531 -1.523 1 73.12 199 ALA B CA 1
ATOM 4676 C C . ALA B 1 199 ? 8.016 -24.641 -0.483 1 73.12 199 ALA B C 1
ATOM 4678 O O . ALA B 1 199 ? 9.039 -24.688 0.202 1 73.12 199 ALA B O 1
ATOM 4679 N N . PHE B 1 200 ? 7.121 -25.531 -0.47 1 74.62 200 PHE B N 1
ATOM 4680 C CA . PHE B 1 200 ? 7.148 -26.594 0.538 1 74.62 200 PHE B CA 1
ATOM 4681 C C . PHE B 1 200 ? 7.574 -27.922 -0.079 1 74.62 200 PHE B C 1
ATOM 4683 O O . PHE B 1 200 ? 7.223 -28.984 0.432 1 74.62 200 PHE B O 1
ATOM 4690 N N . THR B 1 201 ? 8.234 -27.781 -1.273 1 76.75 201 THR B N 1
ATOM 4691 C CA . THR B 1 201 ? 8.82 -28.953 -1.934 1 76.75 201 THR B CA 1
ATOM 4692 C C . THR B 1 201 ? 10.328 -28.766 -2.109 1 76.75 201 THR B C 1
ATOM 4694 O O . THR B 1 201 ? 10.891 -27.75 -1.705 1 76.75 201 THR B O 1
ATOM 4697 N N . ASN B 1 202 ? 10.977 -29.75 -2.738 1 80.5 202 ASN B N 1
ATOM 4698 C CA . ASN B 1 202 ? 12.406 -29.688 -3.002 1 80.5 202 ASN B CA 1
ATOM 4699 C C . ASN B 1 202 ? 12.695 -29.25 -4.438 1 80.5 202 ASN B C 1
ATOM 4701 O O . ASN B 1 202 ? 13.852 -29.234 -4.863 1 80.5 202 ASN B O 1
ATOM 4705 N N . GLN B 1 203 ? 11.672 -28.844 -5.109 1 81.62 203 GLN B N 1
ATOM 4706 C CA . GLN B 1 203 ? 11.805 -28.516 -6.523 1 81.62 203 GLN B CA 1
ATOM 4707 C C . GLN B 1 203 ? 12.344 -27.094 -6.703 1 81.62 203 GLN B C 1
ATOM 4709 O O . GLN B 1 203 ? 12.25 -26.281 -5.793 1 81.62 203 GLN B O 1
ATOM 4714 N N . ARG B 1 204 ? 12.898 -26.953 -7.824 1 87.75 204 ARG B N 1
ATOM 4715 C CA . ARG B 1 204 ? 13.359 -25.625 -8.211 1 87.75 204 ARG B CA 1
ATOM 4716 C C . ARG B 1 204 ? 12.195 -24.641 -8.273 1 87.75 204 ARG B C 1
ATOM 4718 O O . ARG B 1 204 ? 11.102 -24.984 -8.727 1 87.75 204 ARG B O 1
ATOM 4725 N N . ILE B 1 205 ? 12.391 -23.438 -7.777 1 89.81 205 ILE B N 1
ATOM 4726 C CA . ILE B 1 205 ? 11.453 -22.328 -7.898 1 89.81 205 ILE B CA 1
ATOM 4727 C C . ILE B 1 205 ? 12.086 -21.203 -8.688 1 89.81 205 ILE B C 1
ATOM 4729 O O . ILE B 1 205 ? 13.203 -20.766 -8.375 1 89.81 205 ILE B O 1
ATOM 4733 N N . SER B 1 206 ? 11.43 -20.781 -9.711 1 93.81 206 SER B N 1
ATOM 4734 C CA . SER B 1 206 ? 11.938 -19.719 -10.562 1 93.81 206 SER B CA 1
ATOM 4735 C C . SER B 1 206 ? 11.805 -18.359 -9.891 1 93.81 206 SER B C 1
ATOM 4737 O O . SER B 1 206 ? 11.125 -18.234 -8.867 1 93.81 206 SER B O 1
ATOM 4739 N N . ALA B 1 207 ? 12.484 -17.391 -10.477 1 97.12 207 ALA B N 1
ATOM 4740 C CA . ALA B 1 207 ? 12.484 -16.016 -9.969 1 97.12 207 ALA B CA 1
ATOM 4741 C C . ALA B 1 207 ? 11.062 -15.484 -9.844 1 97.12 207 ALA B C 1
ATOM 4743 O O . ALA B 1 207 ? 10.266 -15.594 -10.781 1 97.12 207 ALA B O 1
ATOM 4744 N N . HIS B 1 208 ? 10.711 -14.953 -8.672 1 97.69 208 HIS B N 1
ATOM 4745 C CA . HIS B 1 208 ? 9.375 -14.43 -8.438 1 97.69 208 HIS B CA 1
ATOM 4746 C C . HIS B 1 208 ? 9.367 -13.422 -7.293 1 97.69 208 HIS B C 1
ATOM 4748 O O . HIS B 1 208 ? 10.352 -13.305 -6.559 1 97.69 208 HIS B O 1
ATOM 4754 N N . THR B 1 209 ? 8.352 -12.586 -7.219 1 97.94 209 THR B N 1
ATOM 4755 C CA . THR B 1 209 ? 8.023 -11.781 -6.047 1 97.94 209 THR B CA 1
ATOM 4756 C C . THR B 1 209 ? 6.918 -12.438 -5.23 1 97.94 209 THR B C 1
ATOM 4758 O O . THR B 1 209 ? 6.062 -13.133 -5.777 1 97.94 209 THR B O 1
ATOM 4761 N N . ASP B 1 210 ? 6.98 -12.258 -3.945 1 96.69 210 ASP B N 1
ATOM 4762 C CA . ASP B 1 210 ? 5.984 -12.875 -3.074 1 96.69 210 ASP B CA 1
ATOM 4763 C C . ASP B 1 210 ? 4.746 -11.984 -2.945 1 96.69 210 ASP B C 1
ATOM 4765 O O . ASP B 1 210 ? 4.84 -10.766 -3.041 1 96.69 210 ASP B O 1
ATOM 4769 N N . ASN B 1 211 ? 3.623 -12.594 -2.768 1 95.94 211 ASN B N 1
ATOM 4770 C CA . ASN B 1 211 ? 2.35 -11.969 -2.426 1 95.94 211 ASN B CA 1
ATOM 4771 C C . ASN B 1 211 ? 1.945 -10.914 -3.455 1 95.94 211 ASN B C 1
ATOM 4773 O O . ASN B 1 211 ? 1.582 -9.797 -3.094 1 95.94 211 ASN B O 1
ATOM 4777 N N . PRO B 1 212 ? 2.074 -11.305 -4.715 1 96.81 212 PRO B N 1
ATOM 4778 C CA . PRO B 1 212 ? 1.674 -10.336 -5.734 1 96.81 212 PRO B CA 1
ATOM 4779 C C . PRO B 1 212 ? 0.176 -10.039 -5.715 1 96.81 212 PRO B C 1
ATOM 4781 O O . PRO B 1 212 ? -0.276 -9.078 -6.344 1 96.81 212 PRO B O 1
ATOM 4784 N N . TYR B 1 213 ? -0.612 -10.844 -5.012 1 95.62 213 TYR B N 1
ATOM 4785 C CA . TYR B 1 213 ? -2.066 -10.75 -4.965 1 95.62 213 TYR B CA 1
ATOM 4786 C C . TYR B 1 213 ? -2.521 -9.875 -3.803 1 95.62 213 TYR B C 1
ATOM 4788 O O . TYR B 1 213 ? -3.719 -9.75 -3.541 1 95.62 213 TYR B O 1
ATOM 4796 N N . ARG B 1 214 ? -1.611 -9.273 -3.158 1 94.81 214 ARG B N 1
ATOM 4797 C CA . ARG B 1 214 ? -1.972 -8.453 -2.006 1 94.81 214 ARG B CA 1
ATOM 4798 C C . ARG B 1 214 ? -1.855 -6.969 -2.33 1 94.81 214 ARG B C 1
ATOM 4800 O O . ARG B 1 214 ? -0.918 -6.547 -3.012 1 94.81 214 ARG B O 1
ATOM 4807 N N . ASP B 1 215 ? -2.779 -6.277 -1.82 1 89.38 215 ASP B N 1
ATOM 4808 C CA . ASP B 1 215 ? -2.77 -4.82 -1.759 1 89.38 215 ASP B CA 1
ATOM 4809 C C . ASP B 1 215 ? -3.27 -4.324 -0.404 1 89.38 215 ASP B C 1
ATOM 4811 O O . ASP B 1 215 ? -4.461 -4.414 -0.104 1 89.38 215 ASP B O 1
ATOM 4815 N N . PRO B 1 216 ? -2.439 -3.84 0.447 1 91.25 216 PRO B N 1
ATOM 4816 C CA . PRO B 1 216 ? -1.087 -3.373 0.132 1 91.25 216 PRO B CA 1
ATOM 4817 C C . PRO B 1 216 ? -0.099 -4.52 -0.067 1 91.25 216 PRO B C 1
ATOM 4819 O O . PRO B 1 216 ? -0.189 -5.543 0.617 1 91.25 216 PRO B O 1
ATOM 4822 N N . PHE B 1 217 ? 0.887 -4.316 -0.933 1 92.44 217 PHE B N 1
ATOM 4823 C CA . PHE B 1 217 ? 1.979 -5.215 -1.293 1 92.44 217 PHE B CA 1
ATOM 4824 C C . PHE B 1 217 ? 3.072 -5.188 -0.232 1 92.44 217 PHE B C 1
ATOM 4826 O O . PHE B 1 217 ? 3.527 -4.117 0.172 1 92.44 217 PHE B O 1
ATOM 4833 N N . PRO B 1 218 ? 3.441 -6.379 0.368 1 94.12 218 PRO B N 1
ATOM 4834 C CA . PRO B 1 218 ? 4.57 -6.375 1.304 1 94.12 218 PRO B CA 1
ATOM 4835 C C . PRO B 1 218 ? 5.879 -5.938 0.648 1 94.12 218 PRO B C 1
ATOM 4837 O O . PRO B 1 218 ? 6.32 -6.551 -0.327 1 94.12 218 PRO B O 1
ATOM 4840 N N . GLY B 1 219 ? 6.566 -5.016 1.219 1 96.06 219 GLY B N 1
ATOM 4841 C CA . GLY B 1 219 ? 7.691 -4.379 0.547 1 96.06 219 GLY B CA 1
ATOM 4842 C C . GLY B 1 219 ? 9.016 -5.055 0.827 1 96.06 219 GLY B C 1
ATOM 4843 O O . GLY B 1 219 ? 9.953 -4.953 0.03 1 96.06 219 GLY B O 1
ATOM 4844 N N . ILE B 1 220 ? 9.141 -5.754 2.008 1 98.19 220 ILE B N 1
ATOM 4845 C CA . ILE B 1 220 ? 10.383 -6.391 2.432 1 98.19 220 ILE B CA 1
ATOM 4846 C C . ILE B 1 220 ? 10.117 -7.852 2.787 1 98.19 220 ILE B C 1
ATOM 4848 O O . ILE B 1 220 ? 9.102 -8.172 3.396 1 98.19 220 ILE B O 1
ATOM 4852 N N . GLN B 1 221 ? 11.031 -8.664 2.408 1 98.31 221 GLN B N 1
ATOM 4853 C CA . GLN B 1 221 ? 10.977 -10.078 2.77 1 98.31 221 GLN B CA 1
ATOM 4854 C C . GLN B 1 221 ? 12.266 -10.516 3.457 1 98.31 221 GLN B C 1
ATOM 4856 O O . GLN B 1 221 ? 13.344 -9.992 3.166 1 98.31 221 GLN B O 1
ATOM 4861 N N . MET B 1 222 ? 12.117 -11.414 4.395 1 98.62 222 MET B N 1
ATOM 4862 C CA . MET B 1 222 ? 13.25 -11.977 5.129 1 98.62 222 MET B CA 1
ATOM 4863 C C . MET B 1 222 ? 13.203 -13.5 5.129 1 98.62 222 MET B C 1
ATOM 4865 O O . MET B 1 222 ? 12.125 -14.086 5.215 1 98.62 222 MET B O 1
ATOM 4869 N N . LEU B 1 223 ? 14.344 -14.102 5.078 1 98.31 223 LEU B N 1
ATOM 4870 C CA . LEU B 1 223 ? 14.508 -15.539 5.273 1 98.31 223 LEU B CA 1
ATOM 4871 C C . LEU B 1 223 ? 15.688 -15.82 6.203 1 98.31 223 LEU B C 1
ATOM 4873 O O . LEU B 1 223 ? 16.812 -15.43 5.914 1 98.31 223 LEU B O 1
ATOM 4877 N N . HIS B 1 224 ? 15.391 -16.391 7.285 1 98.56 224 HIS B N 1
ATOM 4878 C CA . HIS B 1 224 ? 16.375 -16.812 8.273 1 98.56 224 HIS B CA 1
ATOM 4879 C C . HIS B 1 224 ? 16.641 -18.312 8.18 1 98.56 224 HIS B C 1
ATOM 4881 O O . HIS B 1 224 ? 15.719 -19.125 8.273 1 98.56 224 HIS B O 1
ATOM 4887 N N . CYS B 1 225 ? 17.906 -18.672 8.023 1 97.88 225 CYS B N 1
ATOM 4888 C CA . CYS B 1 225 ? 18.266 -20.078 7.828 1 97.88 225 CYS B CA 1
ATOM 4889 C C . CYS B 1 225 ? 18.469 -20.781 9.164 1 97.88 225 CYS B C 1
ATOM 4891 O O . CYS B 1 225 ? 19.375 -20.438 9.914 1 97.88 225 CYS B O 1
ATOM 4893 N N . LEU B 1 226 ? 17.641 -21.734 9.406 1 97.12 226 LEU B N 1
ATOM 4894 C CA . LEU B 1 226 ? 17.766 -22.547 10.609 1 97.12 226 LEU B CA 1
ATOM 4895 C C . LEU B 1 226 ? 18.562 -23.828 10.32 1 97.12 226 LEU B C 1
ATOM 4897 O O . LEU B 1 226 ? 19.328 -24.297 11.172 1 97.12 226 LEU B O 1
ATOM 4901 N N . SER B 1 227 ? 18.375 -24.359 9.109 1 93.88 227 SER B N 1
ATOM 4902 C CA . SER B 1 227 ? 19.141 -25.484 8.609 1 93.88 227 SER B CA 1
ATOM 4903 C C . SER B 1 227 ? 19.266 -25.453 7.094 1 93.88 227 SER B C 1
ATOM 4905 O O . SER B 1 227 ? 18.391 -24.906 6.41 1 93.88 227 SER B O 1
ATOM 4907 N N . CYS B 1 228 ? 20.406 -25.984 6.59 1 89.75 228 CYS B N 1
ATOM 4908 C CA . CYS B 1 228 ? 20.625 -25.953 5.148 1 89.75 228 CYS B CA 1
ATOM 4909 C C . CYS B 1 228 ? 21 -27.328 4.625 1 89.75 228 CYS B C 1
ATOM 4911 O O . CYS B 1 228 ? 21.578 -28.141 5.355 1 89.75 228 CYS B O 1
ATOM 4913 N N . ALA B 1 229 ? 20.609 -27.516 3.426 1 84.19 229 ALA B N 1
ATOM 4914 C CA . ALA B 1 229 ? 21.031 -28.75 2.754 1 84.19 229 ALA B CA 1
ATOM 4915 C C . ALA B 1 229 ? 22.516 -28.688 2.385 1 84.19 229 ALA B C 1
ATOM 4917 O O . ALA B 1 229 ? 23.047 -27.609 2.096 1 84.19 229 ALA B O 1
ATOM 4918 N N . GLU B 1 230 ? 23.109 -29.812 2.311 1 82.44 230 GLU B N 1
ATOM 4919 C CA . GLU B 1 230 ? 24.516 -29.875 1.971 1 82.44 230 GLU B CA 1
ATOM 4920 C C . GLU B 1 230 ? 24.75 -29.516 0.505 1 82.44 230 GLU B C 1
ATOM 4922 O O . GLU B 1 230 ? 25.734 -28.859 0.172 1 82.44 230 GLU B O 1
ATOM 4927 N N . GLU B 1 231 ? 23.859 -30.016 -0.284 1 85.38 231 GLU B N 1
ATOM 4928 C CA . GLU B 1 231 ? 23.938 -29.734 -1.714 1 85.38 231 GLU B CA 1
ATOM 4929 C C . GLU B 1 231 ? 22.625 -29.203 -2.252 1 85.38 231 GLU B C 1
ATOM 4931 O O . GLU B 1 231 ? 21.547 -29.641 -1.83 1 85.38 231 GLU B O 1
ATOM 4936 N N . GLY B 1 232 ? 22.859 -28.234 -3.148 1 86.31 232 GLY B N 1
ATOM 4937 C CA . GLY B 1 232 ? 21.641 -27.672 -3.717 1 86.31 232 GLY B CA 1
ATOM 4938 C C . GLY B 1 232 ? 20.891 -26.781 -2.748 1 86.31 232 GLY B C 1
ATOM 4939 O O . GLY B 1 232 ? 21.391 -26.484 -1.659 1 86.31 232 GLY B O 1
ATOM 4940 N N . GLY B 1 233 ? 19.797 -26.188 -3.191 1 87.81 233 GLY B N 1
ATOM 4941 C CA . GLY B 1 233 ? 18.891 -25.453 -2.314 1 87.81 233 GLY B CA 1
ATOM 4942 C C . GLY B 1 233 ? 19.297 -24 -2.123 1 87.81 233 GLY B C 1
ATOM 4943 O O . GLY B 1 233 ? 18.734 -23.297 -1.29 1 87.81 233 GLY B O 1
ATOM 4944 N N . ALA B 1 234 ? 20.25 -23.641 -2.902 1 92.25 234 ALA B N 1
ATOM 4945 C CA . ALA B 1 234 ? 20.672 -22.25 -2.795 1 92.25 234 ALA B CA 1
ATOM 4946 C C . ALA B 1 234 ? 19.531 -21.297 -3.129 1 92.25 234 ALA B C 1
ATOM 4948 O O . ALA B 1 234 ? 18.703 -21.594 -3.992 1 92.25 234 ALA B O 1
ATOM 4949 N N . THR B 1 235 ? 19.469 -20.203 -2.387 1 95.06 235 THR B N 1
ATOM 4950 C CA . THR B 1 235 ? 18.531 -19.156 -2.736 1 95.06 235 THR B CA 1
ATOM 4951 C C . THR B 1 235 ? 19.094 -18.281 -3.854 1 95.06 235 THR B C 1
ATOM 4953 O O . THR B 1 235 ? 20.25 -17.875 -3.809 1 95.06 235 THR B O 1
ATOM 4956 N N . LEU B 1 236 ? 18.328 -18.062 -4.824 1 97.38 236 LEU B N 1
ATOM 4957 C CA . LEU B 1 236 ? 18.703 -17.219 -5.957 1 97.38 236 LEU B CA 1
ATOM 4958 C C . LEU B 1 236 ? 18.031 -15.852 -5.855 1 97.38 236 LEU B C 1
ATOM 4960 O O . LEU B 1 236 ? 16.859 -15.75 -5.473 1 97.38 236 LEU B O 1
ATOM 4964 N N . PHE B 1 237 ? 18.828 -14.805 -6.09 1 98.56 237 PHE B N 1
ATOM 4965 C CA . PHE B 1 237 ? 18.312 -13.445 -6.102 1 98.56 237 PHE B CA 1
ATOM 4966 C C . PHE B 1 237 ? 18.547 -12.781 -7.449 1 98.56 237 PHE B C 1
ATOM 4968 O O . PHE B 1 237 ? 19.625 -12.922 -8.031 1 98.56 237 PHE B O 1
ATOM 4975 N N . THR B 1 238 ? 17.578 -12.141 -7.973 1 98.69 238 THR B N 1
ATOM 4976 C CA . THR B 1 238 ? 17.656 -11.43 -9.242 1 98.69 238 THR B CA 1
ATOM 4977 C C . THR B 1 238 ? 17.188 -9.992 -9.094 1 98.69 238 THR B C 1
ATOM 4979 O O . THR B 1 238 ? 16.078 -9.742 -8.617 1 98.69 238 THR B O 1
ATOM 4982 N N . ASP B 1 239 ? 18 -8.992 -9.484 1 98.31 239 ASP B N 1
ATOM 4983 C CA . ASP B 1 239 ? 17.578 -7.598 -9.469 1 98.31 239 ASP B CA 1
ATOM 4984 C C . ASP B 1 239 ? 16.578 -7.316 -10.578 1 98.31 239 ASP B C 1
ATOM 4986 O O . ASP B 1 239 ? 16.953 -7.117 -11.734 1 98.31 239 ASP B O 1
ATOM 4990 N N . GLY B 1 240 ? 15.344 -7.254 -10.172 1 98.62 240 GLY B N 1
ATOM 4991 C CA . GLY B 1 240 ? 14.266 -7.055 -11.133 1 98.62 240 GLY B CA 1
ATOM 4992 C C . GLY B 1 240 ? 14.367 -5.738 -11.883 1 98.62 240 GLY B C 1
ATOM 4993 O O . GLY B 1 240 ? 13.922 -5.633 -13.023 1 98.62 240 GLY B O 1
ATOM 4994 N N . PHE B 1 241 ? 14.938 -4.699 -11.273 1 98.38 241 PHE B N 1
ATOM 4995 C CA . PHE B 1 241 ? 15.109 -3.41 -11.938 1 98.38 241 PHE B CA 1
ATOM 4996 C C . PHE B 1 241 ? 16.141 -3.512 -13.062 1 98.38 241 PHE B C 1
ATOM 4998 O O . PHE B 1 241 ? 15.945 -2.93 -14.133 1 98.38 241 PHE B O 1
ATOM 5005 N N . SER B 1 242 ? 17.203 -4.277 -12.828 1 98.25 242 SER B N 1
ATOM 5006 C CA . SER B 1 242 ? 18.172 -4.523 -13.883 1 98.25 242 SER B CA 1
ATOM 5007 C C . SER B 1 242 ? 17.547 -5.293 -15.047 1 98.25 242 SER B C 1
ATOM 5009 O O . SER B 1 242 ? 17.812 -4.98 -16.219 1 98.25 242 SER B O 1
ATOM 5011 N N . VAL B 1 243 ? 16.781 -6.27 -14.727 1 98.69 243 VAL B N 1
ATOM 5012 C CA . VAL B 1 243 ? 16.109 -7.07 -15.742 1 98.69 243 VAL B CA 1
ATOM 5013 C C . VAL B 1 243 ? 15.172 -6.18 -16.562 1 98.69 243 VAL B C 1
ATOM 5015 O O . VAL B 1 243 ? 15.133 -6.273 -17.797 1 98.69 243 VAL B O 1
ATOM 5018 N N . ALA B 1 244 ? 14.398 -5.332 -15.859 1 98.69 244 ALA B N 1
ATOM 5019 C CA . ALA B 1 244 ? 13.484 -4.414 -16.531 1 98.69 244 ALA B CA 1
ATOM 5020 C C . ALA B 1 244 ? 14.234 -3.496 -17.5 1 98.69 244 ALA B C 1
ATOM 5022 O O . ALA B 1 244 ? 13.797 -3.27 -18.625 1 98.69 244 ALA B O 1
ATOM 5023 N N . GLN B 1 245 ? 15.352 -3 -17.062 1 97.62 245 GLN B N 1
ATOM 5024 C CA . GLN B 1 245 ? 16.156 -2.135 -17.906 1 97.62 245 GLN B CA 1
ATOM 5025 C C . GLN B 1 245 ? 16.672 -2.887 -19.125 1 97.62 245 GLN B C 1
ATOM 5027 O O . GLN B 1 245 ? 16.672 -2.352 -20.234 1 97.62 245 GLN B O 1
ATOM 5032 N N . ARG B 1 246 ? 17.141 -4.082 -18.922 1 98.12 246 ARG B N 1
ATOM 5033 C CA . ARG B 1 246 ? 17.609 -4.906 -20.031 1 98.12 246 ARG B CA 1
ATOM 5034 C C . ARG B 1 246 ? 16.469 -5.172 -21.016 1 98.12 246 ARG B C 1
ATOM 5036 O O . ARG B 1 246 ? 16.688 -5.117 -22.234 1 98.12 246 ARG B O 1
ATOM 5043 N N . LEU B 1 247 ? 15.305 -5.465 -20.516 1 98.56 247 LEU B N 1
ATOM 5044 C CA . LEU B 1 247 ? 14.148 -5.691 -21.375 1 98.56 247 LEU B CA 1
ATOM 5045 C C . LEU B 1 247 ? 13.852 -4.469 -22.219 1 98.56 247 LEU B C 1
ATOM 5047 O O . LEU B 1 247 ? 13.586 -4.59 -23.422 1 98.56 247 LEU B O 1
ATOM 5051 N N . LYS B 1 248 ? 13.875 -3.299 -21.594 1 98.12 248 LYS B N 1
ATOM 5052 C CA . LYS B 1 248 ? 13.609 -2.047 -22.297 1 98.12 248 LYS B CA 1
ATOM 5053 C C . LYS B 1 248 ? 14.578 -1.866 -23.469 1 98.12 248 LYS B C 1
ATOM 5055 O O . LYS B 1 248 ? 14.164 -1.467 -24.562 1 98.12 248 LYS B O 1
ATOM 5060 N N . SER B 1 249 ? 15.836 -2.197 -23.281 1 97.69 249 SER B N 1
ATOM 5061 C CA . SER B 1 249 ? 16.859 -2.072 -24.312 1 97.69 249 SER B CA 1
ATOM 5062 C C . SER B 1 249 ? 16.688 -3.135 -25.391 1 97.69 249 SER B C 1
ATOM 5064 O O . SER B 1 249 ? 16.891 -2.863 -26.578 1 97.69 249 SER B O 1
ATOM 5066 N N . LEU B 1 250 ? 16.328 -4.344 -25.047 1 97.75 250 LEU B N 1
ATOM 5067 C CA . LEU B 1 250 ? 16.234 -5.484 -25.953 1 97.75 250 LEU B CA 1
ATOM 5068 C C . LEU B 1 250 ? 14.945 -5.422 -26.766 1 97.75 250 LEU B C 1
ATOM 5070 O O . LEU B 1 250 ? 14.938 -5.773 -27.953 1 97.75 250 LEU B O 1
ATOM 5074 N N . ASP B 1 251 ? 13.836 -5.016 -26.141 1 98.44 251 ASP B N 1
ATOM 5075 C CA . ASP B 1 251 ? 12.508 -5.023 -26.734 1 98.44 251 ASP B CA 1
ATOM 5076 C C . ASP B 1 251 ? 11.602 -3.984 -26.078 1 98.44 251 ASP B C 1
ATOM 5078 O O . ASP B 1 251 ? 10.805 -4.316 -25.203 1 98.44 251 ASP B O 1
ATOM 5082 N N . SER B 1 252 ? 11.625 -2.797 -26.578 1 98.12 252 SER B N 1
ATOM 5083 C CA . SER B 1 252 ? 10.891 -1.678 -26 1 98.12 252 SER B CA 1
ATOM 5084 C C . SER B 1 252 ? 9.383 -1.929 -26.047 1 98.12 252 SER B C 1
ATOM 5086 O O . SER B 1 252 ? 8.648 -1.461 -25.172 1 98.12 252 SER B O 1
ATOM 5088 N N . SER B 1 253 ? 8.945 -2.668 -27.031 1 98.31 253 SER B N 1
ATOM 5089 C CA . SER B 1 253 ? 7.527 -2.998 -27.109 1 98.31 253 SER B CA 1
ATOM 5090 C C . SER B 1 253 ? 7.105 -3.928 -25.984 1 98.31 253 SER B C 1
ATOM 5092 O O . SER B 1 253 ? 6.043 -3.744 -25.375 1 98.31 253 SER B O 1
ATOM 5094 N N . ALA B 1 254 ? 7.922 -4.926 -25.703 1 98.5 254 ALA B N 1
ATOM 5095 C CA . ALA B 1 254 ? 7.656 -5.828 -24.578 1 98.5 254 ALA B CA 1
ATOM 5096 C C . ALA B 1 254 ? 7.629 -5.066 -23.266 1 98.5 254 ALA B C 1
ATOM 5098 O O . ALA B 1 254 ? 6.746 -5.289 -22.438 1 98.5 254 ALA B O 1
ATOM 5099 N N . PHE B 1 255 ? 8.609 -4.137 -23.172 1 98.62 255 PHE B N 1
ATOM 5100 C CA . PHE B 1 255 ? 8.664 -3.299 -21.969 1 98.62 255 PHE B CA 1
ATOM 5101 C C . PHE B 1 255 ? 7.387 -2.482 -21.828 1 98.62 255 PHE B C 1
ATOM 5103 O O . PHE B 1 255 ? 6.82 -2.402 -20.734 1 98.62 255 PHE B O 1
ATOM 5110 N N . HIS B 1 256 ? 6.953 -2 -22.875 1 98.25 256 HIS B N 1
ATOM 5111 C CA . HIS B 1 256 ? 5.746 -1.185 -22.859 1 98.25 256 HIS B CA 1
ATOM 5112 C C . HIS B 1 256 ? 4.523 -2.016 -22.469 1 98.25 256 HIS B C 1
ATOM 5114 O O . HIS B 1 256 ? 3.693 -1.58 -21.672 1 98.25 256 HIS B O 1
ATOM 5120 N N . LEU B 1 257 ? 4.379 -3.191 -22.984 1 98.31 257 LEU B N 1
ATOM 5121 C CA . LEU B 1 257 ? 3.248 -4.059 -22.672 1 98.31 257 LEU B CA 1
ATOM 5122 C C . LEU B 1 257 ? 3.223 -4.41 -21.188 1 98.31 257 LEU B C 1
ATOM 5124 O O . LEU B 1 257 ? 2.182 -4.305 -20.547 1 98.31 257 LEU B O 1
ATOM 5128 N N . LEU B 1 258 ? 4.398 -4.754 -20.641 1 98.56 258 LEU B N 1
ATOM 5129 C CA . LEU B 1 258 ? 4.477 -5.207 -19.25 1 98.56 258 LEU B CA 1
ATOM 5130 C C . LEU B 1 258 ? 4.352 -4.035 -18.281 1 98.56 258 LEU B C 1
ATOM 5132 O O . LEU B 1 258 ? 4.105 -4.23 -17.094 1 98.56 258 LEU B O 1
ATOM 5136 N N . SER B 1 259 ? 4.555 -2.789 -18.781 1 98.12 259 SER B N 1
ATOM 5137 C CA . SER B 1 259 ? 4.457 -1.625 -17.906 1 98.12 259 SER B CA 1
ATOM 5138 C C . SER B 1 259 ? 3.096 -0.952 -18.031 1 98.12 259 SER B C 1
ATOM 5140 O O . SER B 1 259 ? 2.734 -0.112 -17.219 1 98.12 259 SER B O 1
ATOM 5142 N N . SER B 1 260 ? 2.334 -1.338 -19.031 1 95.75 260 SER B N 1
ATOM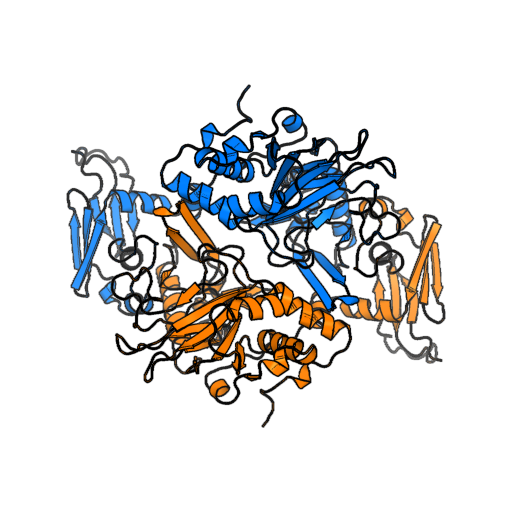 5143 C CA . SER B 1 260 ? 1.088 -0.622 -19.281 1 95.75 260 SER B CA 1
ATOM 5144 C C . SER B 1 260 ? -0.122 -1.482 -18.938 1 95.75 260 SER B C 1
ATOM 5146 O O . SER B 1 260 ? -1.182 -0.96 -18.594 1 95.75 260 SER B O 1
ATOM 5148 N N . ILE B 1 261 ? -0.01 -2.756 -19.078 1 95.56 261 ILE B N 1
ATOM 5149 C CA . ILE B 1 261 ? -1.142 -3.648 -18.844 1 95.56 261 ILE B CA 1
ATOM 5150 C C . ILE B 1 261 ? -1.097 -4.188 -17.422 1 95.56 261 ILE B C 1
ATOM 5152 O O . ILE B 1 261 ? -0.082 -4.742 -16.984 1 95.56 261 ILE B O 1
ATOM 5156 N N . GLU B 1 262 ? -2.137 -3.996 -16.672 1 94.31 262 GLU B N 1
ATOM 5157 C CA . GLU B 1 262 ? -2.242 -4.582 -15.344 1 94.31 262 GLU B CA 1
ATOM 5158 C C . GLU B 1 262 ? -2.551 -6.074 -15.414 1 94.31 262 GLU B C 1
ATOM 5160 O O . GLU B 1 262 ? -3.531 -6.477 -16.047 1 94.31 262 GLU B O 1
ATOM 5165 N N . HIS B 1 263 ? -1.754 -6.891 -14.852 1 95.81 263 HIS B N 1
ATOM 5166 C CA . HIS B 1 263 ? -1.979 -8.328 -14.805 1 95.81 263 HIS B CA 1
ATOM 5167 C C . HIS B 1 263 ? -2.611 -8.75 -13.484 1 95.81 263 HIS B C 1
ATOM 5169 O O . HIS B 1 263 ? -2.141 -8.359 -12.414 1 95.81 263 HIS B O 1
ATOM 5175 N N . PRO B 1 264 ? -3.66 -9.531 -13.508 1 94.38 264 PRO B N 1
ATOM 5176 C CA . PRO B 1 264 ? -4.277 -9.992 -12.266 1 94.38 264 PRO B CA 1
ATOM 5177 C C . PRO B 1 264 ? -3.496 -11.133 -11.609 1 94.38 264 PRO B C 1
ATOM 5179 O O . PRO B 1 264 ? -2.955 -11.992 -12.305 1 94.38 264 PRO B O 1
ATOM 5182 N N . TYR B 1 265 ? -3.418 -11.133 -10.312 1 95.94 265 TYR B N 1
ATOM 5183 C CA . TYR B 1 265 ? -2.896 -12.195 -9.453 1 95.94 265 TYR B CA 1
ATOM 5184 C C . TYR B 1 265 ? -3.938 -12.633 -8.438 1 95.94 265 TYR B C 1
ATOM 5186 O O . TYR B 1 265 ? -4.793 -11.844 -8.031 1 95.94 265 TYR B O 1
ATOM 5194 N N . GLU B 1 266 ? -3.854 -13.883 -8.078 1 94.19 266 GLU B N 1
ATOM 5195 C CA . GLU B 1 266 ? -4.906 -14.391 -7.207 1 94.19 266 GLU B CA 1
ATOM 5196 C C . GLU B 1 266 ? -4.375 -15.469 -6.27 1 94.19 266 GLU B C 1
ATOM 5198 O O . GLU B 1 266 ? -3.5 -16.25 -6.645 1 94.19 266 GLU B O 1
ATOM 5203 N N . TYR B 1 267 ? -4.828 -15.523 -5.078 1 93.62 267 TYR B N 1
ATOM 5204 C CA . TYR B 1 267 ? -4.684 -16.594 -4.098 1 93.62 267 TYR B CA 1
ATOM 5205 C C . TYR B 1 267 ? -6.023 -16.938 -3.457 1 93.62 267 TYR B C 1
ATOM 5207 O O . TYR B 1 267 ? -6.758 -16.031 -3.031 1 93.62 267 TYR B O 1
ATOM 5215 N N . ARG B 1 268 ? -6.281 -18.156 -3.445 1 91.94 268 ARG B N 1
ATOM 5216 C CA . ARG B 1 268 ? -7.543 -18.609 -2.865 1 91.94 268 ARG B CA 1
ATOM 5217 C C . ARG B 1 268 ? -7.316 -19.719 -1.85 1 91.94 268 ARG B C 1
ATOM 5219 O O . ARG B 1 268 ? -6.457 -20.594 -2.049 1 91.94 268 ARG B O 1
ATOM 5226 N N . ASP B 1 269 ? -7.93 -19.672 -0.763 1 90.25 269 ASP B N 1
ATOM 5227 C CA . ASP B 1 269 ? -8.047 -20.719 0.237 1 90.25 269 ASP B CA 1
ATOM 5228 C C . ASP B 1 269 ? -9.5 -20.891 0.69 1 90.25 269 ASP B C 1
ATOM 5230 O O . ASP B 1 269 ? -9.938 -20.234 1.633 1 90.25 269 ASP B O 1
ATOM 5234 N N . PRO B 1 270 ? -10.172 -21.75 0.023 1 85.88 270 PRO B N 1
ATOM 5235 C CA . PRO B 1 270 ? -11.602 -21.906 0.328 1 85.88 270 PRO B CA 1
ATOM 5236 C C . PRO B 1 270 ? -11.852 -22.328 1.773 1 85.88 270 PRO B C 1
ATOM 5238 O O . PRO B 1 270 ? -12.852 -21.938 2.371 1 85.88 270 PRO B O 1
ATOM 5241 N N . ASP B 1 271 ? -10.953 -23.109 2.33 1 86.56 271 ASP B N 1
ATOM 5242 C CA . ASP B 1 271 ? -11.133 -23.594 3.697 1 86.56 271 ASP B CA 1
ATOM 5243 C C . ASP B 1 271 ? -11.047 -22.453 4.699 1 86.56 271 ASP B C 1
ATOM 5245 O O . ASP B 1 271 ? -11.734 -22.453 5.723 1 86.56 271 ASP B O 1
ATOM 5249 N N . ALA B 1 272 ? -10.328 -21.516 4.332 1 86.69 272 ALA B N 1
ATOM 5250 C CA . ALA B 1 272 ? -10.156 -20.375 5.223 1 86.69 272 ALA B CA 1
ATOM 5251 C C . ALA B 1 272 ? -11.008 -19.188 4.766 1 86.69 272 ALA B C 1
ATOM 5253 O O . ALA B 1 272 ? -10.93 -18.094 5.348 1 86.69 272 ALA B O 1
ATOM 5254 N N . ALA B 1 273 ? -11.828 -19.344 3.717 1 88 273 ALA B N 1
ATOM 5255 C CA . ALA B 1 273 ? -12.648 -18.266 3.158 1 88 273 ALA B CA 1
ATOM 5256 C C . ALA B 1 273 ? -11.797 -17.062 2.773 1 88 273 ALA B C 1
ATOM 5258 O O . ALA B 1 273 ? -12.117 -15.93 3.135 1 88 273 ALA B O 1
ATOM 5259 N N . VAL B 1 274 ? -10.703 -17.375 2.09 1 91.31 274 VAL B N 1
ATOM 5260 C CA . VAL B 1 274 ? -9.773 -16.328 1.66 1 91.31 274 VAL B CA 1
ATOM 5261 C C . VAL B 1 274 ? -9.734 -16.266 0.135 1 91.31 274 VAL B C 1
ATOM 5263 O O . VAL B 1 274 ? -9.641 -17.297 -0.533 1 91.31 274 VAL B O 1
ATOM 5266 N N . LEU B 1 275 ? -9.93 -15.172 -0.402 1 94.44 275 LEU B N 1
ATOM 5267 C CA . LEU B 1 275 ? -9.727 -14.883 -1.819 1 94.44 275 LEU B CA 1
ATOM 5268 C C . LEU B 1 275 ? -9.062 -13.523 -2.012 1 94.44 275 LEU B C 1
ATOM 5270 O O . LEU B 1 275 ? -9.727 -12.492 -1.941 1 94.44 275 LEU B O 1
ATOM 5274 N N . LEU B 1 276 ? -7.766 -13.531 -2.225 1 94.81 276 LEU B N 1
ATOM 5275 C CA . LEU B 1 276 ? -6.973 -12.328 -2.43 1 94.81 276 LEU B CA 1
ATOM 5276 C C . LEU B 1 276 ? -6.727 -12.086 -3.916 1 94.81 276 LEU B C 1
ATOM 5278 O O . LEU B 1 276 ? -6.414 -13.016 -4.656 1 94.81 276 LEU B O 1
ATOM 5282 N N . ARG B 1 277 ? -6.914 -10.883 -4.332 1 93.31 277 ARG B N 1
ATOM 5283 C CA . ARG B 1 277 ? -6.688 -10.5 -5.723 1 93.31 277 ARG B CA 1
ATOM 5284 C C . ARG B 1 277 ? -6.105 -9.094 -5.816 1 93.31 277 ARG B C 1
ATOM 5286 O O . ARG B 1 277 ? -6.484 -8.203 -5.047 1 93.31 277 ARG B O 1
ATOM 5293 N N . ALA B 1 278 ? -5.219 -8.914 -6.668 1 93.12 278 ALA B N 1
ATOM 5294 C CA . ALA B 1 278 ? -4.695 -7.598 -7.035 1 93.12 278 ALA B CA 1
ATOM 5295 C C . ALA B 1 278 ? -4.266 -7.57 -8.5 1 93.12 278 ALA B C 1
ATOM 5297 O O . ALA B 1 278 ? -3.855 -8.594 -9.055 1 93.12 278 ALA B O 1
ATOM 5298 N N . SER B 1 279 ? -4.438 -6.492 -9.195 1 93.25 279 SER B N 1
ATOM 5299 C CA . SER B 1 279 ? -3.996 -6.293 -10.57 1 93.25 279 SER B CA 1
ATOM 5300 C C . SER B 1 279 ? -2.98 -5.16 -10.664 1 93.25 279 SER B C 1
ATOM 5302 O O . SER B 1 279 ? -3.271 -4.023 -10.289 1 93.25 279 SER B O 1
ATOM 5304 N N . VAL B 1 280 ? -1.839 -5.488 -11.047 1 94.38 280 VAL B N 1
ATOM 5305 C CA . VAL B 1 280 ? -0.745 -4.527 -11.148 1 94.38 280 VAL B CA 1
ATOM 5306 C C . VAL B 1 280 ? 0.118 -4.855 -12.367 1 94.38 280 VAL B C 1
ATOM 5308 O O . VAL B 1 280 ? 0.195 -6.012 -12.789 1 94.38 280 VAL B O 1
ATOM 5311 N N . PRO B 1 281 ? 0.735 -3.84 -12.984 1 97.06 281 PRO B N 1
ATOM 5312 C CA . PRO B 1 281 ? 1.679 -4.191 -14.047 1 97.06 281 PRO B CA 1
ATOM 5313 C C . PRO B 1 281 ? 2.908 -4.93 -13.523 1 97.06 281 PRO B C 1
ATOM 5315 O O . PRO B 1 281 ? 3.264 -4.793 -12.352 1 97.06 281 PRO B O 1
ATOM 5318 N N . VAL B 1 282 ? 3.48 -5.699 -14.367 1 98.56 282 VAL B N 1
ATOM 5319 C CA . VAL B 1 282 ? 4.719 -6.387 -14.008 1 98.56 282 VAL B CA 1
ATOM 5320 C C . VAL B 1 282 ? 5.793 -5.363 -13.656 1 98.56 282 VAL B C 1
ATOM 5322 O O . VAL B 1 282 ? 6.523 -5.531 -12.68 1 98.56 282 VAL B O 1
ATOM 5325 N N . ILE B 1 283 ? 5.855 -4.324 -14.5 1 98.75 283 ILE B N 1
ATOM 5326 C CA . ILE B 1 283 ? 6.805 -3.232 -14.289 1 98.75 283 ILE B CA 1
ATOM 5327 C C . ILE B 1 283 ? 6.047 -1.936 -14.016 1 98.75 283 ILE B C 1
ATOM 5329 O O . ILE B 1 283 ? 5.559 -1.286 -14.945 1 98.75 283 ILE B O 1
ATOM 5333 N N . LYS B 1 284 ? 5.945 -1.596 -12.797 1 97.31 284 LYS B N 1
ATOM 5334 C CA . LYS B 1 284 ? 5.305 -0.334 -12.438 1 97.31 284 LYS B CA 1
ATOM 5335 C C . LYS B 1 284 ? 6.277 0.833 -12.562 1 97.31 284 LYS B C 1
ATOM 5337 O O . LYS B 1 284 ? 7.398 0.771 -12.047 1 97.31 284 LYS B O 1
ATOM 5342 N N . LEU B 1 285 ? 5.84 1.87 -13.18 1 93.31 285 LEU B N 1
ATOM 5343 C CA . LEU B 1 285 ? 6.691 3.033 -13.414 1 93.31 285 LEU B CA 1
ATOM 5344 C C . LEU B 1 285 ? 6.207 4.23 -12.609 1 93.31 285 LEU B C 1
ATOM 5346 O O . LEU B 1 285 ? 5.016 4.344 -12.312 1 93.31 285 LEU B O 1
ATOM 5350 N N . CYS B 1 286 ? 7.086 4.973 -12.148 1 85 286 CYS B N 1
ATOM 5351 C CA . CYS B 1 286 ? 6.875 6.316 -11.617 1 85 286 CYS B CA 1
ATOM 5352 C C . CYS B 1 286 ? 7.797 7.32 -12.297 1 85 286 CYS B C 1
ATOM 5354 O O . CYS B 1 286 ? 9.016 7.238 -12.164 1 85 286 CYS B O 1
ATOM 5356 N N . ASN B 1 287 ? 7.316 8.281 -12.914 1 79.06 287 ASN B N 1
ATOM 5357 C CA . ASN B 1 287 ? 8.094 9.242 -13.688 1 79.06 287 ASN B CA 1
ATOM 5358 C C . ASN B 1 287 ? 9.102 8.547 -14.602 1 79.06 287 ASN B C 1
ATOM 5360 O O . ASN B 1 287 ? 10.289 8.859 -14.57 1 79.06 287 ASN B O 1
ATOM 5364 N N . GLU B 1 288 ? 8.695 7.473 -15.258 1 84.56 288 GLU B N 1
ATOM 5365 C CA . GLU B 1 288 ? 9.445 6.746 -16.281 1 84.56 288 GLU B CA 1
ATOM 5366 C C . GLU B 1 288 ? 10.547 5.895 -15.656 1 84.56 288 GLU B C 1
ATOM 5368 O O . GLU B 1 288 ? 11.359 5.305 -16.375 1 84.56 288 GLU B O 1
ATOM 5373 N N . GLU B 1 289 ? 10.609 5.898 -14.391 1 90.5 289 GLU B N 1
ATOM 5374 C CA . GLU B 1 289 ? 11.562 5.031 -13.695 1 90.5 289 GLU B CA 1
ATOM 5375 C C . GLU B 1 289 ? 10.859 3.816 -13.094 1 90.5 289 GLU B C 1
ATOM 5377 O O . GLU B 1 289 ? 9.703 3.904 -12.672 1 90.5 289 GLU B O 1
ATOM 5382 N N . VAL B 1 290 ? 11.586 2.723 -13.07 1 96 290 VAL B N 1
ATOM 5383 C CA . VAL B 1 290 ? 11.008 1.508 -12.5 1 96 290 VAL B CA 1
ATOM 5384 C C . VAL B 1 290 ? 10.828 1.678 -10.992 1 96 290 VAL B C 1
ATOM 5386 O O . VAL B 1 290 ? 11.789 1.978 -10.281 1 96 290 VAL B O 1
ATOM 5389 N N . GLU B 1 291 ? 9.664 1.512 -10.57 1 94.06 291 GLU B N 1
ATOM 5390 C CA . GLU B 1 291 ? 9.32 1.688 -9.164 1 94.06 291 GLU B CA 1
ATOM 5391 C C . GLU B 1 291 ? 9.148 0.342 -8.469 1 94.06 291 GLU B C 1
ATOM 5393 O O . GLU B 1 291 ? 9.492 0.197 -7.289 1 94.06 291 GLU B O 1
ATOM 5398 N N . ARG B 1 292 ? 8.594 -0.59 -9.195 1 96.94 292 ARG B N 1
ATOM 5399 C CA . ARG B 1 292 ? 8.312 -1.898 -8.617 1 96.94 292 ARG B CA 1
ATOM 5400 C C . ARG B 1 292 ? 8.203 -2.967 -9.695 1 96.94 292 ARG B C 1
ATOM 5402 O O . ARG B 1 292 ? 7.68 -2.711 -10.781 1 96.94 292 ARG B O 1
ATOM 5409 N N . VAL B 1 293 ? 8.711 -4.094 -9.414 1 98.56 293 VAL B N 1
ATOM 5410 C CA . VAL B 1 293 ? 8.5 -5.289 -10.227 1 98.56 293 VAL B CA 1
ATOM 5411 C C . VAL B 1 293 ? 7.625 -6.281 -9.477 1 98.56 293 VAL B C 1
ATOM 5413 O O . VAL B 1 293 ? 7.859 -6.555 -8.297 1 98.56 293 VAL B O 1
ATOM 5416 N N . THR B 1 294 ? 6.551 -6.684 -10.07 1 98.38 294 THR B N 1
ATOM 5417 C CA . THR B 1 294 ? 5.676 -7.73 -9.555 1 98.38 294 THR B CA 1
ATOM 5418 C C . THR B 1 294 ? 5.57 -8.883 -10.547 1 98.38 294 THR B C 1
ATOM 5420 O O . THR B 1 294 ? 4.969 -8.742 -11.617 1 98.38 294 THR B O 1
ATOM 5423 N N . PHE B 1 295 ? 6.184 -9.992 -10.18 1 98.19 295 PHE B N 1
ATOM 5424 C CA . PHE B 1 295 ? 6.277 -11.102 -11.125 1 98.19 295 PHE B CA 1
ATOM 5425 C C . PHE B 1 295 ? 6.203 -12.438 -10.406 1 98.19 295 PHE B C 1
ATOM 5427 O O . PHE B 1 295 ? 7.059 -12.758 -9.578 1 98.19 295 PHE B O 1
ATOM 5434 N N . ASN B 1 296 ? 5.223 -13.188 -10.727 1 97.31 296 ASN B N 1
ATOM 5435 C CA . ASN B 1 296 ? 4.996 -14.516 -10.156 1 97.31 296 ASN B CA 1
ATOM 5436 C C . ASN B 1 296 ? 4.18 -15.398 -11.102 1 97.31 296 ASN B C 1
ATOM 5438 O O . ASN B 1 296 ? 2.969 -15.219 -11.234 1 97.31 296 ASN B O 1
ATOM 5442 N N . ASN B 1 297 ? 4.836 -16.359 -11.695 1 94.69 297 ASN B N 1
ATOM 5443 C CA . ASN B 1 297 ? 4.18 -17.266 -12.641 1 94.69 297 ASN B CA 1
ATOM 5444 C C . ASN B 1 297 ? 3.084 -18.078 -11.961 1 94.69 297 ASN B C 1
ATOM 5446 O O . ASN B 1 297 ? 2.035 -18.328 -12.555 1 94.69 297 ASN B O 1
ATOM 5450 N N . ARG B 1 298 ? 3.314 -18.453 -10.781 1 93.19 298 ARG B N 1
ATOM 5451 C CA . ARG B 1 298 ? 2.432 -19.391 -10.086 1 93.19 298 ARG B CA 1
ATOM 5452 C C . ARG B 1 298 ? 1.119 -18.719 -9.703 1 93.19 298 ARG B C 1
ATOM 5454 O O . ARG B 1 298 ? 0.052 -19.312 -9.797 1 93.19 298 ARG B O 1
ATOM 5461 N N . SER B 1 299 ? 1.224 -17.453 -9.344 1 94.56 299 SER B N 1
ATOM 5462 C CA . SER B 1 299 ? 0.046 -16.766 -8.836 1 94.56 299 SER B CA 1
ATOM 5463 C C . SER B 1 299 ? -0.627 -15.938 -9.93 1 94.56 299 SER B C 1
ATOM 5465 O O . SER B 1 299 ? -1.635 -15.273 -9.68 1 94.56 299 SER B O 1
ATOM 5467 N N . ALA B 1 300 ? -0.121 -15.961 -11.141 1 95.31 300 ALA B N 1
ATOM 5468 C CA . ALA B 1 300 ? -0.707 -15.203 -12.25 1 95.31 300 ALA B CA 1
ATOM 5469 C C . ALA B 1 300 ? -2.102 -15.727 -12.586 1 95.31 300 ALA B C 1
ATOM 5471 O O . ALA B 1 300 ? -2.283 -16.922 -12.844 1 95.31 300 ALA B O 1
ATOM 5472 N N . ALA B 1 301 ? -3.074 -14.852 -12.539 1 93.56 301 ALA B N 1
ATOM 5473 C CA . ALA B 1 301 ? -4.453 -15.188 -12.867 1 93.56 301 ALA B CA 1
ATOM 5474 C C . ALA B 1 301 ? -4.758 -14.891 -14.336 1 93.56 301 ALA B C 1
ATOM 5476 O O . ALA B 1 301 ? -3.973 -14.219 -15.008 1 93.56 301 ALA B O 1
ATOM 5477 N N . PRO B 1 302 ? -5.84 -15.406 -14.875 1 91.12 302 PRO B N 1
ATOM 5478 C CA . PRO B 1 302 ? -6.16 -15.219 -16.297 1 91.12 302 PRO B CA 1
ATOM 5479 C C . PRO B 1 302 ? -6.289 -13.75 -16.672 1 91.12 302 PRO B C 1
ATOM 5481 O O . PRO B 1 302 ? -6.945 -12.977 -15.969 1 91.12 302 PRO B O 1
ATOM 5484 N N . LEU B 1 303 ? -5.637 -13.398 -17.688 1 91.12 303 LEU B N 1
ATOM 5485 C CA . LEU B 1 303 ? -5.719 -12.062 -18.281 1 91.12 303 LEU B CA 1
ATOM 5486 C C . LEU B 1 303 ? -6.352 -12.117 -19.656 1 91.12 303 LEU B C 1
ATOM 5488 O O . LEU B 1 303 ? -5.91 -12.875 -20.531 1 91.12 303 LEU B O 1
ATOM 5492 N N . GLN B 1 304 ? -7.422 -11.43 -19.875 1 84.25 304 GLN B N 1
ATOM 5493 C CA . GLN B 1 304 ? -7.992 -11.258 -21.203 1 84.25 304 GLN B CA 1
ATOM 5494 C C . GLN B 1 304 ? -7.645 -9.883 -21.781 1 84.25 304 GLN B C 1
ATOM 5496 O O . GLN B 1 304 ? -7.902 -8.859 -21.141 1 84.25 304 GLN B O 1
ATOM 5501 N N . HIS B 1 305 ? -7.035 -9.898 -22.891 1 87.31 305 HIS B N 1
ATOM 5502 C CA . HIS B 1 305 ? -6.586 -8.664 -23.531 1 87.31 305 HIS B CA 1
ATOM 5503 C C . HIS B 1 305 ? -6.477 -8.836 -25.031 1 87.31 305 HIS B C 1
ATOM 5505 O O . HIS B 1 305 ? -6.242 -9.945 -25.531 1 87.31 305 HIS B O 1
ATOM 5511 N N . GLU B 1 306 ? -6.656 -7.77 -25.734 1 86.38 306 GLU B N 1
ATOM 5512 C CA . GLU B 1 306 ? -6.582 -7.805 -27.188 1 86.38 306 GLU B CA 1
ATOM 5513 C C . GLU B 1 306 ? -5.184 -8.195 -27.656 1 86.38 306 GLU B C 1
ATOM 5515 O O . GLU B 1 306 ? -5.031 -8.867 -28.688 1 86.38 306 GLU B O 1
ATOM 5520 N N . GLU B 1 307 ? -4.188 -7.859 -26.891 1 91.56 307 GLU B N 1
ATOM 5521 C CA . GLU B 1 307 ? -2.803 -8.164 -27.234 1 91.56 307 GLU B CA 1
ATOM 5522 C C . GLU B 1 307 ? -2.275 -9.352 -26.438 1 91.56 307 GLU B C 1
ATOM 5524 O O . GLU B 1 307 ? -1.107 -9.367 -26.047 1 91.56 307 GLU B O 1
ATOM 5529 N N . LEU B 1 308 ? -3.102 -10.25 -26.25 1 92.12 308 LEU B N 1
ATOM 5530 C CA . LEU B 1 308 ? -2.832 -11.352 -25.344 1 92.12 308 LEU B CA 1
ATOM 5531 C C . LEU B 1 308 ? -1.547 -12.078 -25.734 1 92.12 308 LEU B C 1
ATOM 5533 O O . LEU B 1 308 ? -0.659 -12.266 -24.891 1 92.12 308 LEU B O 1
ATOM 5537 N N . GLN B 1 309 ? -1.406 -12.508 -26.984 1 92.81 309 GLN B N 1
ATOM 5538 C CA . GLN B 1 309 ? -0.235 -13.273 -27.406 1 92.81 309 GLN B CA 1
ATOM 5539 C C . GLN B 1 309 ? 1.046 -12.469 -27.203 1 92.81 309 GLN B C 1
ATOM 5541 O O . GLN B 1 309 ? 2.025 -12.977 -26.656 1 92.81 309 GLN B O 1
ATOM 5546 N N . ARG B 1 310 ? 1.026 -11.242 -27.672 1 96.12 310 ARG B N 1
ATOM 5547 C CA . ARG B 1 310 ? 2.199 -10.383 -27.531 1 96.12 310 ARG B CA 1
ATOM 5548 C C . ARG B 1 310 ? 2.541 -10.164 -26.062 1 96.12 310 ARG B C 1
ATOM 5550 O O . ARG B 1 310 ? 3.715 -10.102 -25.703 1 96.12 310 ARG B O 1
ATOM 5557 N N . TYR B 1 311 ? 1.521 -10.016 -25.281 1 97.19 311 TYR B N 1
ATOM 5558 C CA . TYR B 1 311 ? 1.724 -9.805 -23.859 1 97.19 311 TYR B CA 1
ATOM 5559 C C . TYR B 1 311 ? 2.424 -11.008 -23.234 1 97.19 311 TYR B C 1
ATOM 5561 O O . TYR B 1 311 ? 3.402 -10.844 -22.5 1 97.19 311 TYR B O 1
ATOM 5569 N N . TYR B 1 312 ? 1.977 -12.164 -23.531 1 97.06 312 TYR B N 1
ATOM 5570 C CA . TYR B 1 312 ? 2.555 -13.344 -22.891 1 97.06 312 TYR B CA 1
ATOM 5571 C C . TYR B 1 312 ? 3.928 -13.66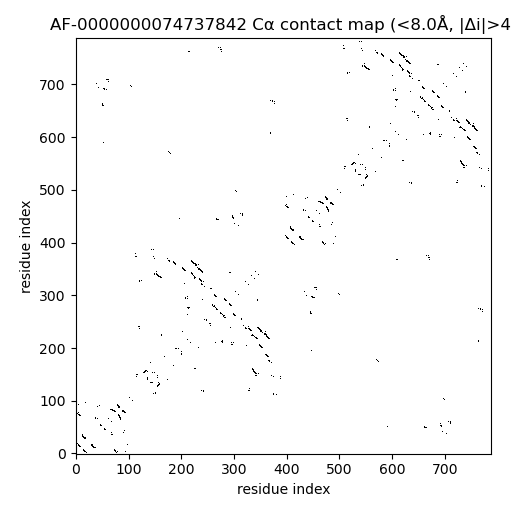4 -23.484 1 97.06 312 TYR B C 1
ATOM 5573 O O . TYR B 1 312 ? 4.785 -14.219 -22.797 1 97.06 312 TYR B O 1
ATOM 5581 N N . GLU B 1 313 ? 4.137 -13.289 -24.719 1 97.38 313 GLU B N 1
ATOM 5582 C CA . GLU B 1 313 ? 5.492 -13.367 -25.25 1 97.38 313 GLU B CA 1
ATOM 5583 C C . GLU B 1 313 ? 6.438 -12.43 -24.5 1 97.38 313 GLU B C 1
ATOM 5585 O O . GLU B 1 313 ? 7.582 -12.789 -24.219 1 97.38 313 GLU B O 1
ATOM 5590 N N . ALA B 1 314 ? 5.957 -11.211 -24.203 1 98.31 314 ALA B N 1
ATOM 5591 C CA . ALA B 1 314 ? 6.727 -10.281 -23.391 1 98.31 314 ALA B CA 1
ATOM 5592 C C . ALA B 1 314 ? 6.98 -10.852 -22 1 98.31 314 ALA B C 1
ATOM 5594 O O . ALA B 1 314 ? 8.094 -10.758 -21.469 1 98.31 314 ALA B O 1
ATOM 5595 N N . TRP B 1 315 ? 5.93 -11.461 -21.438 1 98.06 315 TRP B N 1
ATOM 5596 C CA . TRP B 1 315 ? 6.031 -12.125 -20.141 1 98.06 315 TRP B CA 1
ATOM 5597 C C . TRP B 1 315 ? 7.121 -13.195 -20.156 1 98.06 315 TRP B C 1
ATOM 5599 O O . TRP B 1 315 ? 7.953 -13.25 -19.25 1 98.06 315 TRP B O 1
ATOM 5609 N N . ALA B 1 316 ? 7.137 -14 -21.188 1 97.5 316 ALA B N 1
ATOM 5610 C CA . ALA B 1 316 ? 8.102 -15.094 -21.312 1 97.5 316 ALA B CA 1
ATOM 5611 C C . ALA B 1 316 ? 9.523 -14.547 -21.453 1 97.5 316 ALA B C 1
ATOM 5613 O O . ALA B 1 316 ? 10.469 -15.117 -20.906 1 97.5 316 ALA B O 1
ATOM 5614 N N . LEU B 1 317 ? 9.641 -13.5 -22.203 1 97.81 317 LEU B N 1
ATOM 5615 C CA . LEU B 1 317 ? 10.961 -12.891 -22.359 1 97.81 317 LEU B CA 1
ATOM 5616 C C . LEU B 1 317 ? 11.484 -12.367 -21.031 1 97.81 317 LEU B C 1
ATOM 5618 O O . LEU B 1 317 ? 12.648 -12.578 -20.688 1 97.81 317 LEU B O 1
ATOM 5622 N N . PHE B 1 318 ? 10.656 -11.664 -20.297 1 98.44 318 PHE B N 1
ATOM 5623 C CA . PHE B 1 318 ? 11.023 -11.18 -18.969 1 98.44 318 PHE B CA 1
ATOM 5624 C C . PHE B 1 318 ? 11.43 -12.344 -18.062 1 98.44 318 PHE B C 1
ATOM 5626 O O . PHE B 1 318 ? 12.43 -12.266 -17.344 1 98.44 318 PHE B O 1
ATOM 5633 N N . ASP B 1 319 ? 10.633 -13.375 -18.109 1 97.5 319 ASP B N 1
ATOM 5634 C CA . ASP B 1 319 ? 10.891 -14.586 -17.328 1 97.5 319 ASP B CA 1
ATOM 5635 C C . ASP B 1 319 ? 12.266 -15.172 -17.656 1 97.5 319 ASP B C 1
ATOM 5637 O O . ASP B 1 319 ? 13.039 -15.492 -16.75 1 97.5 319 ASP B O 1
ATOM 5641 N N . ARG B 1 320 ? 12.609 -15.266 -18.891 1 96.44 320 ARG B N 1
ATOM 5642 C CA . ARG B 1 320 ? 13.898 -15.797 -19.328 1 96.44 320 ARG B CA 1
ATOM 5643 C C . ARG B 1 320 ? 15.047 -14.93 -18.828 1 96.44 320 ARG B C 1
ATOM 5645 O O . ARG B 1 320 ? 16.062 -15.438 -18.344 1 96.44 320 ARG B O 1
ATOM 5652 N N . LEU B 1 321 ? 14.852 -13.656 -18.984 1 97.44 321 LEU B N 1
ATOM 5653 C CA . LEU B 1 321 ? 15.891 -12.742 -18.531 1 97.44 321 LEU B CA 1
ATOM 5654 C C . LEU B 1 321 ? 16.078 -12.859 -17.016 1 97.44 321 LEU B C 1
ATOM 5656 O O . LEU B 1 321 ? 17.203 -12.945 -16.531 1 97.44 321 LEU B O 1
ATOM 5660 N N . ALA B 1 322 ? 14.977 -12.875 -16.281 1 97.5 322 ALA B N 1
ATOM 5661 C CA . ALA B 1 322 ? 15 -12.906 -14.812 1 97.5 322 ALA B CA 1
ATOM 5662 C C . ALA B 1 322 ? 15.648 -14.195 -14.305 1 97.5 322 ALA B C 1
ATOM 5664 O O . ALA B 1 322 ? 16.188 -14.219 -13.203 1 97.5 322 ALA B O 1
ATOM 5665 N N . ASN B 1 323 ? 15.594 -15.242 -15.109 1 95.81 323 ASN B N 1
ATOM 5666 C CA . ASN B 1 323 ? 16.125 -16.531 -14.672 1 95.81 323 ASN B CA 1
ATOM 5667 C C . ASN B 1 323 ? 17.469 -16.844 -15.336 1 95.81 323 ASN B C 1
ATOM 5669 O O . ASN B 1 323 ? 17.984 -17.953 -15.211 1 95.81 323 ASN B O 1
ATOM 5673 N N . SER B 1 324 ? 17.969 -15.898 -16.031 1 95.19 324 SER B N 1
ATOM 5674 C CA . SER B 1 324 ? 19.297 -16.062 -16.625 1 95.19 324 SER B CA 1
ATOM 5675 C C . SER B 1 324 ? 20.391 -15.859 -15.578 1 95.19 324 SER B C 1
ATOM 5677 O O . SER B 1 324 ? 20.219 -15.109 -14.617 1 95.19 324 SER B O 1
ATOM 5679 N N . MET B 1 325 ? 21.5 -16.453 -15.797 1 92.69 325 MET B N 1
ATOM 5680 C CA . MET B 1 325 ? 22.625 -16.312 -14.883 1 92.69 325 MET B CA 1
ATOM 5681 C C . MET B 1 325 ? 23.219 -14.914 -14.953 1 92.69 325 MET B C 1
ATOM 5683 O O . MET B 1 325 ? 23.875 -14.469 -14.008 1 92.69 325 MET B O 1
ATOM 5687 N N . GLU B 1 326 ? 22.938 -14.211 -15.961 1 94.12 326 GLU B N 1
ATOM 5688 C CA . GLU B 1 326 ? 23.422 -12.852 -16.156 1 94.12 326 GLU B CA 1
ATOM 5689 C C . GLU B 1 326 ? 22.969 -11.93 -15.023 1 94.12 326 GLU B C 1
ATOM 5691 O O . GLU B 1 326 ? 23.703 -11.016 -14.625 1 94.12 326 GLU B O 1
ATOM 5696 N N . PHE B 1 327 ? 21.797 -12.141 -14.477 1 94.75 327 PHE B N 1
ATOM 5697 C CA . PHE B 1 327 ? 21.234 -11.195 -13.516 1 94.75 327 PHE B CA 1
ATOM 5698 C C . PHE B 1 327 ? 21.078 -11.844 -12.148 1 94.75 327 PHE B C 1
ATOM 5700 O O . PHE B 1 327 ? 20.469 -11.266 -11.242 1 94.75 327 PHE B O 1
ATOM 5707 N N . THR B 1 328 ? 21.578 -13.008 -11.984 1 95.44 328 THR B N 1
ATOM 5708 C CA . THR B 1 328 ? 21.281 -13.781 -10.789 1 95.44 328 THR B CA 1
ATOM 5709 C C . THR B 1 328 ? 22.5 -13.891 -9.891 1 95.44 328 THR B C 1
ATOM 5711 O O . THR B 1 328 ? 23.609 -14.125 -10.367 1 95.44 328 THR B O 1
ATOM 5714 N N . VAL B 1 329 ? 22.312 -13.617 -8.641 1 97.12 329 VAL B N 1
ATOM 5715 C CA . VAL B 1 329 ? 23.297 -13.969 -7.633 1 97.12 329 VAL B CA 1
ATOM 5716 C C . VAL B 1 329 ? 22.781 -15.125 -6.77 1 97.12 329 VAL B C 1
ATOM 5718 O O . VAL B 1 329 ? 21.578 -15.258 -6.566 1 97.12 329 VAL B O 1
ATOM 5721 N N . LYS B 1 330 ? 23.703 -15.922 -6.328 1 95.38 330 LYS B N 1
ATOM 5722 C CA . LYS B 1 330 ? 23.375 -17.125 -5.57 1 95.38 330 LYS B CA 1
ATOM 5723 C C . LYS B 1 330 ? 23.891 -17.031 -4.137 1 95.38 330 LYS B C 1
ATOM 5725 O O . LYS B 1 330 ? 25.016 -16.547 -3.906 1 95.38 330 LYS B O 1
ATOM 5730 N N . ALA B 1 331 ? 23.031 -17.406 -3.201 1 95.06 331 ALA B N 1
ATOM 5731 C CA . ALA B 1 331 ? 23.438 -17.453 -1.8 1 95.06 331 ALA B CA 1
ATOM 5732 C C . ALA B 1 331 ? 23.094 -18.797 -1.166 1 95.06 331 ALA B C 1
ATOM 5734 O O . ALA B 1 331 ? 21.922 -19.156 -1.066 1 95.06 331 ALA B O 1
ATOM 5735 N N . HIS B 1 332 ? 24.094 -19.547 -0.794 1 93.94 332 HIS B N 1
ATOM 5736 C CA . HIS B 1 332 ? 23.891 -20.719 0.056 1 93.94 332 HIS B CA 1
ATOM 5737 C C . HIS B 1 332 ? 23.891 -20.328 1.531 1 93.94 332 HIS B C 1
ATOM 5739 O O . HIS B 1 332 ? 24.922 -20.375 2.197 1 93.94 332 HIS B O 1
ATOM 5745 N N . LEU B 1 333 ? 22.688 -19.984 1.985 1 95.19 333 LEU B N 1
ATOM 5746 C CA . LEU B 1 333 ? 22.562 -19.484 3.348 1 95.19 333 LEU B CA 1
ATOM 5747 C C . LEU B 1 333 ? 22.969 -20.547 4.363 1 95.19 333 LEU B C 1
ATOM 5749 O O . LEU B 1 333 ? 22.547 -21.703 4.258 1 95.19 333 LEU B O 1
ATOM 5753 N N . LYS B 1 334 ? 23.797 -20.188 5.254 1 95.62 334 LYS B N 1
ATOM 5754 C CA . LYS B 1 334 ? 24.203 -21.062 6.355 1 95.62 334 LYS B CA 1
ATOM 5755 C C . LYS B 1 334 ? 23.328 -20.828 7.59 1 95.62 334 LYS B C 1
ATOM 5757 O O . LYS B 1 334 ? 22.75 -19.75 7.75 1 95.62 334 LYS B O 1
ATOM 5762 N N . PRO B 1 335 ? 23.234 -21.938 8.422 1 97.12 335 PRO B N 1
ATOM 5763 C CA . PRO B 1 335 ? 22.469 -21.719 9.656 1 97.12 335 PRO B CA 1
ATOM 5764 C C . PRO B 1 335 ? 22.922 -20.484 10.414 1 97.12 335 PRO B C 1
ATOM 5766 O O . PRO B 1 335 ? 24.109 -20.281 10.641 1 97.12 335 PRO B O 1
ATOM 5769 N N . GLY B 1 336 ? 21.922 -19.625 10.781 1 98.12 336 GLY B N 1
ATOM 5770 C CA . GLY B 1 336 ? 22.219 -18.406 11.5 1 98.12 336 GLY B CA 1
ATOM 5771 C C . GLY B 1 336 ? 22.344 -17.188 10.602 1 98.12 336 GLY B C 1
ATOM 5772 O O . GLY B 1 336 ? 22.531 -16.062 11.078 1 98.12 336 GLY B O 1
ATOM 5773 N N . GLU B 1 337 ? 22.203 -17.391 9.344 1 98.12 337 GLU B N 1
ATOM 5774 C CA . GLU B 1 337 ? 22.234 -16.266 8.406 1 98.12 337 GLU B CA 1
ATOM 5775 C C . GLU B 1 337 ? 20.828 -15.844 8 1 98.12 337 GLU B C 1
ATOM 5777 O O . GLU B 1 337 ? 19.906 -16.672 7.953 1 98.12 337 GLU B O 1
ATOM 5782 N N . LEU B 1 338 ? 20.688 -14.562 7.785 1 98.62 338 LEU B N 1
ATOM 5783 C CA . LEU B 1 338 ? 19.438 -13.953 7.355 1 98.62 338 LEU B CA 1
ATOM 5784 C C . LEU B 1 338 ? 19.625 -13.203 6.039 1 98.62 338 LEU B C 1
ATOM 5786 O O . LEU B 1 338 ? 20.562 -12.414 5.891 1 98.62 338 LEU B O 1
ATOM 5790 N N . ALA B 1 339 ? 18.828 -13.562 5.074 1 98.75 339 ALA B N 1
ATOM 5791 C CA . ALA B 1 339 ? 18.703 -12.727 3.885 1 98.75 339 ALA B CA 1
ATOM 5792 C C . ALA B 1 339 ? 17.5 -11.789 4.004 1 98.75 339 ALA B C 1
ATOM 5794 O O . ALA B 1 339 ? 16.438 -12.188 4.48 1 98.75 339 ALA B O 1
ATOM 5795 N N . ILE B 1 340 ? 17.656 -10.547 3.68 1 98.81 340 ILE B N 1
ATOM 5796 C CA . ILE B 1 340 ? 16.609 -9.539 3.684 1 98.81 340 ILE B CA 1
ATOM 5797 C C . ILE B 1 340 ? 16.656 -8.742 2.385 1 98.81 340 ILE B C 1
ATOM 5799 O O . ILE B 1 340 ? 17.734 -8.32 1.945 1 98.81 340 ILE B O 1
ATOM 5803 N N . TRP B 1 341 ? 15.516 -8.586 1.724 1 98.81 341 TRP B N 1
ATOM 5804 C CA . TRP B 1 341 ? 15.562 -7.906 0.435 1 98.81 341 TRP B CA 1
ATOM 5805 C C . TRP B 1 341 ? 14.25 -7.176 0.162 1 98.81 341 TRP B C 1
ATOM 5807 O O . TRP B 1 341 ? 13.242 -7.434 0.817 1 98.81 341 TRP B O 1
ATOM 5817 N N . SER B 1 342 ? 14.305 -6.195 -0.712 1 98.44 342 SER B N 1
ATOM 5818 C CA . SER B 1 342 ? 13.125 -5.488 -1.212 1 98.44 342 SER B CA 1
ATOM 5819 C C . SER B 1 342 ? 12.32 -6.363 -2.166 1 98.44 342 SER B C 1
ATOM 5821 O O . SER B 1 342 ? 12.703 -6.551 -3.32 1 98.44 342 SER B O 1
ATOM 5823 N N . ASN B 1 343 ? 11.188 -6.801 -1.729 1 98.38 343 ASN B N 1
ATOM 5824 C CA . ASN B 1 343 ? 10.328 -7.73 -2.455 1 98.38 343 ASN B CA 1
ATOM 5825 C C . ASN B 1 343 ? 9.883 -7.156 -3.795 1 98.38 343 ASN B C 1
ATOM 5827 O O . ASN B 1 343 ? 9.695 -7.895 -4.762 1 98.38 343 ASN B O 1
ATOM 5831 N N . GLY B 1 344 ? 9.758 -5.859 -3.912 1 97.56 344 GLY B N 1
ATOM 5832 C CA . GLY B 1 344 ? 9.297 -5.207 -5.125 1 97.56 344 GLY B CA 1
ATOM 5833 C C . GLY B 1 344 ? 10.422 -4.883 -6.094 1 97.56 344 GLY B C 1
ATOM 5834 O O . GLY B 1 344 ? 10.203 -4.203 -7.102 1 97.56 344 GLY B O 1
ATOM 5835 N N . ARG B 1 345 ? 11.578 -5.316 -5.773 1 98.31 345 ARG B N 1
ATOM 5836 C CA . ARG B 1 345 ? 12.727 -5.09 -6.648 1 98.31 345 ARG B CA 1
ATOM 5837 C C . ARG B 1 345 ? 13.484 -6.387 -6.91 1 98.31 345 ARG B C 1
ATOM 5839 O O . ARG B 1 345 ? 13.68 -6.773 -8.062 1 98.31 345 ARG B O 1
ATOM 5846 N N . VAL B 1 346 ? 13.836 -7.043 -5.828 1 98.75 346 VAL B N 1
ATOM 5847 C CA . VAL B 1 346 ? 14.664 -8.242 -5.941 1 98.75 346 VAL B CA 1
ATOM 5848 C C . VAL B 1 346 ? 13.773 -9.484 -5.961 1 98.75 346 VAL B C 1
ATOM 5850 O O . VAL B 1 346 ? 13.148 -9.812 -4.953 1 98.75 346 VAL B O 1
ATOM 5853 N N . MET B 1 347 ? 13.672 -10.109 -7.07 1 98.62 347 MET B N 1
ATOM 5854 C CA . MET B 1 347 ? 13.008 -11.406 -7.164 1 98.62 347 MET B CA 1
ATOM 5855 C C . MET B 1 347 ? 13.867 -12.508 -6.562 1 98.62 347 MET B C 1
ATOM 5857 O O . MET B 1 347 ? 15.078 -12.352 -6.43 1 98.62 347 MET B O 1
ATOM 5861 N N . HIS B 1 348 ? 13.219 -13.555 -6.16 1 98.25 348 HIS B N 1
ATOM 5862 C CA . HIS B 1 348 ? 13.984 -14.656 -5.582 1 98.25 348 HIS B CA 1
ATOM 5863 C C . HIS B 1 348 ? 13.484 -16 -6.09 1 98.25 348 HIS B C 1
ATOM 5865 O O . HIS B 1 348 ? 12.375 -16.109 -6.605 1 98.25 348 HIS B O 1
ATOM 5871 N N . GLY B 1 349 ? 14.328 -16.938 -6.113 1 95.88 349 GLY B N 1
ATOM 5872 C CA . GLY B 1 349 ? 14.078 -18.328 -6.43 1 95.88 349 GLY B CA 1
ATOM 5873 C C . GLY B 1 349 ? 14.891 -19.297 -5.586 1 95.88 349 GLY B C 1
ATOM 5874 O O . GLY B 1 349 ? 15.422 -18.906 -4.539 1 95.88 349 GLY B O 1
ATOM 5875 N N . ARG B 1 350 ? 14.812 -20.516 -5.992 1 92.38 350 ARG B N 1
ATOM 5876 C CA . ARG B 1 350 ? 15.539 -21.547 -5.25 1 92.38 350 ARG B CA 1
ATOM 5877 C C . ARG B 1 350 ? 16.016 -22.656 -6.18 1 92.38 350 ARG B C 1
ATOM 5879 O O . ARG B 1 350 ? 15.266 -23.094 -7.062 1 92.38 350 ARG B O 1
ATOM 5886 N N . GLU B 1 351 ? 17.188 -23.109 -5.953 1 90.38 351 GLU B N 1
ATOM 5887 C CA . GLU B 1 351 ? 17.656 -24.312 -6.617 1 90.38 351 GLU B CA 1
ATOM 5888 C C . GLU B 1 351 ? 16.984 -25.562 -6.035 1 90.38 351 GLU B C 1
ATOM 5890 O O . GLU B 1 351 ? 16.594 -25.578 -4.867 1 90.38 351 GLU B O 1
ATOM 5895 N N . GLY B 1 352 ? 16.844 -26.484 -6.922 1 87.62 352 GLY B N 1
ATOM 5896 C CA . GLY B 1 352 ? 16.406 -27.766 -6.406 1 87.62 352 GLY B CA 1
ATOM 5897 C C . GLY B 1 352 ? 17.422 -28.422 -5.492 1 87.62 352 GLY B C 1
ATOM 5898 O O . GLY B 1 352 ? 18.594 -28.047 -5.496 1 87.62 352 GLY B O 1
ATOM 5899 N N . TYR B 1 353 ? 16.953 -29.281 -4.598 1 86.62 353 TYR B N 1
ATOM 5900 C CA . TYR B 1 353 ? 17.844 -30.047 -3.734 1 86.62 353 TYR B CA 1
ATOM 5901 C C . TYR B 1 353 ? 17.312 -31.453 -3.492 1 86.62 353 TYR B C 1
ATOM 5903 O O . TYR B 1 353 ? 16.203 -31.781 -3.926 1 86.62 353 TYR B O 1
ATOM 5911 N N . GLU B 1 354 ? 18.125 -32.188 -2.98 1 83.88 354 GLU B N 1
ATOM 5912 C CA . GLU B 1 354 ? 17.781 -33.594 -2.809 1 83.88 354 GLU B CA 1
ATOM 5913 C C . GLU B 1 354 ? 16.609 -33.781 -1.841 1 83.88 354 GLU B C 1
ATOM 5915 O O . GLU B 1 354 ? 16.578 -33.125 -0.787 1 83.88 354 GLU B O 1
ATOM 5920 N N . ARG B 1 355 ? 15.719 -34.656 -2.268 1 81.94 355 ARG B N 1
ATOM 5921 C CA . ARG B 1 355 ?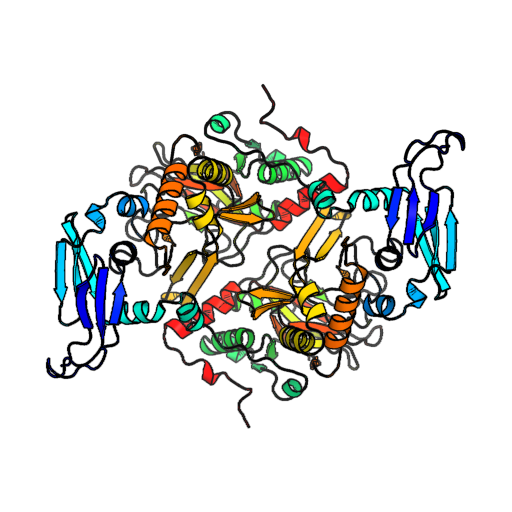 14.586 -34.938 -1.401 1 81.94 355 ARG B CA 1
ATOM 5922 C C . ARG B 1 355 ? 15.055 -35.5 -0.06 1 81.94 355 ARG B C 1
ATOM 5924 O O . ARG B 1 355 ? 15.938 -36.344 -0.011 1 81.94 355 ARG B O 1
ATOM 5931 N N . GLY B 1 356 ? 14.461 -35 1.018 1 78.5 356 GLY B N 1
ATOM 5932 C CA . GLY B 1 356 ? 14.82 -35.469 2.342 1 78.5 356 GLY B CA 1
ATOM 5933 C C . GLY B 1 356 ? 15.945 -34.688 2.982 1 78.5 356 GLY B C 1
ATOM 5934 O O . GLY B 1 356 ? 16.188 -34.812 4.188 1 78.5 356 GLY B O 1
ATOM 5935 N N . ALA B 1 357 ? 16.703 -34 2.23 1 82.12 357 ALA B N 1
ATOM 5936 C CA . ALA B 1 357 ? 17.75 -33.156 2.797 1 82.12 357 ALA B CA 1
ATOM 5937 C C . ALA B 1 357 ? 17.172 -32.094 3.707 1 82.12 357 ALA B C 1
ATOM 5939 O O . ALA B 1 357 ? 16.094 -31.562 3.453 1 82.12 357 ALA B O 1
ATOM 5940 N N . PRO B 1 358 ? 17.906 -31.875 4.754 1 83.69 358 PRO B N 1
ATOM 5941 C CA . PRO B 1 358 ? 17.406 -30.859 5.676 1 83.69 358 PRO B CA 1
ATOM 5942 C C . PRO B 1 358 ? 17.484 -29.438 5.094 1 83.69 358 PRO B C 1
ATOM 5944 O O . PRO B 1 358 ? 18.531 -29.047 4.574 1 83.69 358 PRO B O 1
ATOM 5947 N N . ARG B 1 359 ? 16.453 -28.75 5.094 1 88.81 359 ARG B N 1
ATOM 5948 C CA . ARG B 1 359 ? 16.391 -27.328 4.773 1 88.81 359 ARG B CA 1
ATOM 5949 C C . ARG B 1 359 ? 15.18 -26.672 5.441 1 88.81 359 ARG B C 1
ATOM 5951 O O . ARG B 1 359 ? 14.039 -27.031 5.16 1 88.81 359 ARG B O 1
ATOM 5958 N N . HIS B 1 360 ? 15.531 -25.781 6.328 1 93.44 360 HIS B N 1
ATOM 5959 C CA . HIS B 1 360 ? 14.484 -25.094 7.062 1 93.44 360 HIS B CA 1
ATOM 5960 C C . HIS B 1 360 ? 14.781 -23.594 7.16 1 93.44 360 HIS B C 1
ATOM 5962 O O . HIS B 1 360 ? 15.711 -23.188 7.863 1 93.44 360 HIS B O 1
ATOM 5968 N N . LEU B 1 361 ? 14.016 -22.812 6.434 1 95.94 361 LEU B N 1
ATOM 5969 C CA . LEU B 1 361 ? 14.07 -21.359 6.535 1 95.94 361 LEU B CA 1
ATOM 5970 C C . LEU B 1 361 ? 12.797 -20.812 7.176 1 95.94 361 LEU B C 1
ATOM 5972 O O . LEU B 1 361 ? 11.719 -21.359 6.988 1 95.94 361 LEU B O 1
ATOM 5976 N N . GLN B 1 362 ? 12.922 -19.844 7.969 1 97.62 362 GLN B N 1
ATOM 5977 C CA . GLN B 1 362 ? 11.789 -19.109 8.523 1 97.62 362 GLN B CA 1
ATOM 5978 C C . GLN B 1 362 ? 11.727 -17.688 7.984 1 97.62 362 GLN B C 1
ATOM 5980 O O . GLN B 1 362 ? 12.734 -16.984 7.98 1 97.62 362 GLN B O 1
ATOM 5985 N N . GLY B 1 363 ? 10.578 -17.297 7.496 1 97.81 363 GLY B N 1
ATOM 5986 C CA . GLY B 1 363 ? 10.477 -16.016 6.824 1 97.81 363 GLY B CA 1
ATOM 5987 C C . GLY B 1 363 ? 9.477 -15.086 7.477 1 97.81 363 GLY B C 1
ATOM 5988 O O . GLY B 1 363 ? 8.68 -15.508 8.32 1 97.81 363 GLY B O 1
ATOM 5989 N N . ALA B 1 364 ? 9.547 -13.836 7.16 1 98.19 364 ALA B N 1
ATOM 5990 C CA . ALA B 1 364 ? 8.617 -12.781 7.562 1 98.19 364 ALA B CA 1
ATOM 5991 C C . ALA B 1 364 ? 8.578 -11.664 6.523 1 98.19 364 ALA B C 1
ATOM 5993 O O . ALA B 1 364 ? 9.461 -11.57 5.664 1 98.19 364 ALA B O 1
ATOM 5994 N N . TYR B 1 365 ? 7.527 -10.867 6.605 1 97.44 365 TYR B N 1
ATOM 5995 C CA . TYR B 1 365 ? 7.367 -9.719 5.727 1 97.44 365 TYR B CA 1
ATOM 5996 C C . TYR B 1 365 ? 7.312 -8.422 6.527 1 97.44 365 TYR B C 1
ATOM 5998 O O . TYR B 1 365 ? 6.836 -8.406 7.664 1 97.44 365 TYR B O 1
ATOM 6006 N N . LEU B 1 366 ? 7.863 -7.344 5.941 1 96.19 366 LEU B N 1
ATOM 6007 C CA . LEU B 1 366 ? 7.762 -5.992 6.48 1 96.19 366 LEU B CA 1
ATOM 6008 C C . LEU B 1 366 ? 7.246 -5.02 5.422 1 96.19 366 LEU B C 1
ATOM 6010 O O . LEU B 1 366 ? 7.25 -5.336 4.23 1 96.19 366 LEU B O 1
ATOM 6014 N N . ASP B 1 367 ? 6.809 -3.877 5.918 1 92 367 ASP B N 1
ATOM 6015 C CA . ASP B 1 367 ? 6.559 -2.77 5 1 92 367 ASP B CA 1
ATOM 6016 C C . ASP B 1 367 ? 7.832 -1.959 4.762 1 92 367 ASP B C 1
ATOM 6018 O O . ASP B 1 367 ? 8.734 -1.956 5.598 1 92 367 ASP B O 1
ATOM 6022 N N . SER B 1 368 ? 7.883 -1.242 3.703 1 93 368 SER B N 1
ATOM 6023 C CA . SER B 1 368 ? 9.102 -0.545 3.312 1 93 368 SER B CA 1
ATOM 6024 C C . SER B 1 368 ? 9.203 0.819 3.986 1 93 368 SER B C 1
ATOM 6026 O O . SER B 1 368 ? 10.273 1.431 4.008 1 93 368 SER B O 1
ATOM 6028 N N . ASP B 1 369 ? 8.086 1.339 4.477 1 91.31 369 ASP B N 1
ATOM 6029 C CA . ASP B 1 369 ? 8.031 2.738 4.887 1 91.31 369 ASP B CA 1
ATOM 6030 C C . ASP B 1 369 ? 8.984 3.002 6.055 1 91.31 369 ASP B C 1
ATOM 6032 O O . ASP B 1 369 ? 9.602 4.066 6.133 1 91.31 369 ASP B O 1
ATOM 6036 N N . GLU B 1 370 ? 9.18 1.976 6.953 1 91.19 370 GLU B N 1
ATOM 6037 C CA . GLU B 1 370 ? 10.094 2.178 8.07 1 91.19 370 GLU B CA 1
ATOM 6038 C C . GLU B 1 370 ? 11.539 2.258 7.586 1 91.19 370 GLU B C 1
ATOM 6040 O O . GLU B 1 370 ? 12.344 3.02 8.133 1 91.19 370 GLU B O 1
ATOM 6045 N N . ILE B 1 371 ? 11.859 1.462 6.629 1 94.38 371 ILE B N 1
ATOM 6046 C CA . ILE B 1 371 ? 13.203 1.458 6.055 1 94.38 371 ILE B CA 1
ATOM 6047 C C . ILE B 1 371 ? 13.469 2.791 5.359 1 94.38 371 ILE B C 1
ATOM 6049 O O . ILE B 1 371 ? 14.5 3.424 5.594 1 94.38 371 ILE B O 1
ATOM 6053 N N . GLN B 1 372 ? 12.555 3.203 4.641 1 94.62 372 GLN B N 1
ATOM 6054 C CA . GLN B 1 372 ? 12.672 4.469 3.922 1 94.62 372 GLN B CA 1
ATOM 6055 C C . GLN B 1 372 ? 12.727 5.648 4.887 1 94.62 372 GLN B C 1
ATOM 6057 O O . GLN B 1 372 ? 13.492 6.59 4.68 1 94.62 372 GLN B O 1
ATOM 6062 N N . SER B 1 373 ? 11.914 5.547 5.898 1 94.56 373 SER B N 1
ATOM 6063 C CA . SER B 1 373 ? 11.859 6.586 6.918 1 94.56 373 SER B CA 1
ATOM 6064 C C . SER B 1 373 ? 13.211 6.77 7.598 1 94.56 373 SER B C 1
ATOM 6066 O O . SER B 1 373 ? 13.664 7.898 7.797 1 94.56 373 SER B O 1
ATOM 6068 N N . ALA B 1 374 ? 13.859 5.676 7.934 1 94.38 374 ALA B N 1
ATOM 6069 C CA . ALA B 1 374 ? 15.156 5.73 8.602 1 94.38 374 ALA B CA 1
ATOM 6070 C C . ALA B 1 374 ? 16.203 6.414 7.723 1 94.38 374 ALA B C 1
ATOM 6072 O O . ALA B 1 374 ? 16.969 7.25 8.203 1 94.38 374 ALA B O 1
ATOM 6073 N N . VAL B 1 375 ? 16.188 6.133 6.492 1 96.44 375 VAL B N 1
ATOM 6074 C CA . VAL B 1 375 ? 17.141 6.691 5.539 1 96.44 375 VAL B CA 1
ATOM 6075 C C . VAL B 1 375 ? 16.859 8.18 5.336 1 96.44 375 VAL B C 1
ATOM 6077 O O . VAL B 1 375 ? 17.766 9 5.398 1 96.44 375 VAL B O 1
ATOM 6080 N N . ARG B 1 376 ? 15.594 8.508 5.184 1 94.69 376 ARG B N 1
ATOM 6081 C CA . ARG B 1 376 ? 15.211 9.898 4.98 1 94.69 376 ARG B CA 1
ATOM 6082 C C . ARG B 1 376 ? 15.562 10.75 6.195 1 94.69 376 ARG B C 1
ATOM 6084 O O . ARG B 1 376 ? 16.078 11.859 6.055 1 94.69 376 ARG B O 1
ATOM 6091 N N . ALA B 1 377 ? 15.266 10.203 7.332 1 94 377 ALA B N 1
ATOM 6092 C CA . ALA B 1 377 ? 15.57 10.922 8.57 1 94 377 ALA B CA 1
ATOM 6093 C C . ALA B 1 377 ? 17.062 11.188 8.688 1 94 377 ALA B C 1
ATOM 6095 O O . ALA B 1 377 ? 17.484 12.305 9.016 1 94 377 ALA B O 1
ATOM 6096 N N . ALA B 1 378 ? 17.875 10.195 8.398 1 95.12 378 ALA B N 1
ATOM 6097 C CA . ALA B 1 378 ? 19.328 10.328 8.484 1 95.12 378 ALA B CA 1
ATOM 6098 C C . ALA B 1 378 ? 19.844 11.367 7.492 1 95.12 378 ALA B C 1
ATOM 6100 O O . ALA B 1 378 ? 20.672 12.219 7.844 1 95.12 378 ALA B O 1
ATOM 6101 N N . LEU B 1 379 ? 19.344 11.305 6.316 1 93.69 379 LEU B N 1
ATOM 6102 C CA . LEU B 1 379 ? 19.766 12.25 5.289 1 93.69 379 LEU B CA 1
ATOM 6103 C C . LEU B 1 379 ? 19.359 13.672 5.672 1 93.69 379 LEU B C 1
ATOM 6105 O O . LEU B 1 379 ? 20.125 14.617 5.445 1 93.69 379 LEU B O 1
ATOM 6109 N N . SER B 1 380 ? 18.156 13.805 6.219 1 88.31 380 SER B N 1
ATOM 6110 C CA . SER B 1 380 ? 17.672 15.125 6.629 1 88.31 380 SER B CA 1
ATOM 6111 C C . SER B 1 380 ? 18.562 15.711 7.73 1 88.31 380 SER B C 1
ATOM 6113 O O . SER B 1 380 ? 18.625 16.938 7.883 1 88.31 380 SER B O 1
ATOM 6115 N N . GLU B 1 381 ? 19.234 14.844 8.461 1 89.88 381 GLU B N 1
ATOM 6116 C CA . GLU B 1 381 ? 20.125 15.273 9.539 1 89.88 381 GLU B CA 1
ATOM 6117 C C . GLU B 1 381 ? 21.547 15.469 9.039 1 89.88 381 GLU B C 1
ATOM 6119 O O . GLU B 1 381 ? 22.453 15.75 9.828 1 89.88 381 GLU B O 1
ATOM 6124 N N . GLY B 1 382 ? 21.75 15.227 7.801 1 89.56 382 GLY B N 1
ATOM 6125 C CA . GLY B 1 382 ? 23.031 15.508 7.195 1 89.56 382 GLY B CA 1
ATOM 6126 C C . GLY B 1 382 ? 23.984 14.328 7.246 1 89.56 382 GLY B C 1
ATOM 6127 O O . GLY B 1 382 ? 25.203 14.492 7.043 1 89.56 382 GLY B O 1
ATOM 6128 N N . GLU B 1 383 ? 23.5 13.141 7.496 1 93.06 383 GLU B N 1
ATOM 6129 C CA . GLU B 1 383 ? 24.359 11.969 7.527 1 93.06 383 GLU B CA 1
ATOM 6130 C C . GLU B 1 383 ? 24.844 11.594 6.129 1 93.06 383 GLU B C 1
ATOM 6132 O O . GLU B 1 383 ? 24.062 11.656 5.168 1 93.06 383 GLU B O 1
ATOM 6137 N N . ASP B 1 384 ? 26.094 11.211 6.059 1 94.5 384 ASP B N 1
ATOM 6138 C CA . ASP B 1 384 ? 26.656 10.734 4.801 1 94.5 384 ASP B CA 1
ATOM 6139 C C . ASP B 1 384 ? 26.484 9.219 4.664 1 94.5 384 ASP B C 1
ATOM 6141 O O . ASP B 1 384 ? 27.266 8.453 5.23 1 94.5 384 ASP B O 1
ATOM 6145 N N . LEU B 1 385 ? 25.625 8.859 3.867 1 95.56 385 LEU B N 1
ATOM 6146 C CA . LEU B 1 385 ? 25.312 7.441 3.744 1 95.56 385 LEU B CA 1
ATOM 6147 C C . LEU B 1 385 ? 26.188 6.785 2.68 1 95.56 385 LEU B C 1
ATOM 6149 O O . LEU B 1 385 ? 26.156 5.562 2.514 1 95.56 385 LEU B O 1
ATOM 6153 N N . GLU B 1 386 ? 27.016 7.543 1.96 1 94.25 386 GLU B N 1
ATOM 6154 C CA . GLU B 1 386 ? 27.969 6.977 1.008 1 94.25 386 GLU B CA 1
ATOM 6155 C C . GLU B 1 386 ? 29 6.094 1.713 1 94.25 386 GLU B C 1
ATOM 6157 O O . GLU B 1 386 ? 29.625 5.25 1.08 1 94.25 386 GLU B O 1
ATOM 6162 N N . ARG B 1 387 ? 29.141 6.293 2.939 1 94.5 387 ARG B N 1
ATOM 6163 C CA . ARG B 1 387 ? 30.078 5.496 3.719 1 94.5 387 ARG B CA 1
ATOM 6164 C C . ARG B 1 387 ? 29.688 4.023 3.719 1 94.5 387 ARG B C 1
ATOM 6166 O O . ARG B 1 387 ? 30.516 3.154 4.008 1 94.5 387 ARG B O 1
ATOM 6173 N N . PHE B 1 388 ? 28.422 3.795 3.395 1 95.44 388 PHE B N 1
ATOM 6174 C CA . PHE B 1 388 ? 27.938 2.416 3.387 1 95.44 388 PHE B CA 1
ATOM 6175 C C . PHE B 1 388 ? 28.016 1.825 1.983 1 95.44 388 PHE B C 1
ATOM 6177 O O . PHE B 1 388 ? 27.594 0.692 1.757 1 95.44 388 PHE B O 1
ATOM 6184 N N . SER B 1 389 ? 28.547 2.541 0.987 1 94.12 389 SER B N 1
ATOM 6185 C CA . SER B 1 389 ? 28.641 2.047 -0.382 1 94.12 389 SER B CA 1
ATOM 6186 C C . SER B 1 389 ? 29.688 0.937 -0.495 1 94.12 389 SER B C 1
ATOM 6188 O O . SER B 1 389 ? 30.828 1.099 -0.056 1 94.12 389 SER B O 1
ATOM 6190 N N . ILE B 1 390 ? 29.359 -0.121 -1.104 1 93.25 390 ILE B N 1
ATOM 6191 C CA . ILE B 1 390 ? 30.297 -1.231 -1.183 1 93.25 390 ILE B CA 1
ATOM 6192 C C . ILE B 1 390 ? 30.625 -1.521 -2.645 1 93.25 390 ILE B C 1
ATOM 6194 O O . ILE B 1 390 ? 31.531 -2.307 -2.936 1 93.25 390 ILE B O 1
ATOM 6198 N N . HIS B 1 391 ? 29.922 -1.023 -3.643 1 83.62 391 HIS B N 1
ATOM 6199 C CA . HIS B 1 391 ? 30.172 -1.275 -5.059 1 83.62 391 HIS B CA 1
ATOM 6200 C C . HIS B 1 391 ? 31.375 -0.489 -5.555 1 83.62 391 HIS B C 1
ATOM 6202 O O . HIS B 1 391 ? 31.906 -0.77 -6.633 1 83.62 391 HIS B O 1
ATOM 6208 N N . GLN B 1 392 ? 31.891 0.677 -5.074 1 68.44 392 GLN B N 1
ATOM 6209 C CA . GLN B 1 392 ? 33 1.516 -5.516 1 68.44 392 GLN B CA 1
ATOM 6210 C C . GLN B 1 392 ? 34.344 0.9 -5.125 1 68.44 392 GLN B C 1
ATOM 6212 O O . GLN B 1 392 ? 35.406 1.462 -5.422 1 68.44 392 GLN B O 1
ATOM 6217 N N . VAL B 1 393 ? 34.531 -0.225 -4.453 1 48.66 393 VAL B N 1
ATOM 6218 C CA . VAL B 1 393 ? 35.812 -0.612 -3.893 1 48.66 393 VAL B CA 1
ATOM 6219 C C . VAL B 1 393 ? 36.75 -1.041 -5.016 1 48.66 393 VAL B C 1
ATOM 6221 O O . VAL B 1 393 ? 37.094 -2.219 -5.129 1 48.66 393 VAL B O 1
ATOM 6224 N N . GLU B 1 394 ? 36.625 -0.888 -6.27 1 39.41 394 GLU B N 1
ATOM 6225 C CA . GLU B 1 394 ? 37.938 -1.097 -6.883 1 39.41 394 GLU B CA 1
ATOM 6226 C C . GLU B 1 394 ? 38.844 0.118 -6.684 1 39.41 394 GLU B C 1
ATOM 6228 O O . GLU B 1 394 ? 38.375 1.258 -6.719 1 39.41 394 GLU B O 1
#